Protein AF-A0A812TAA3-F1 (afdb_monomer)

Sequence (757 aa):
MEAEDFSHKTVAIIDGSGSVQQAWLPDLSLYSHPRIVILRLGAPVWFHRPGVDVSLPPGPLARCADPTATDAMRESLDAKRYLATFKGKLRHSQVRMALANLHHNDFDVVIVDRLDGSYDYEQLLFSSTFSLILQGDMLQTFHFAEAVCSGGIPVLISSHWIPPLQELIPFESYGMRFRDDDIPSLIVKLRAVDEFTRRQLRQRAVEACRSHFRTMEVQAASVAQQLSLASHRSALLKESADSLGVGRCATAADSVPTLFYIMSVTEAEALAPKLRGCLLSGLAGTVHHAFLSLRRVSSNCMALQLEHAHVVVVPGYSALDALARPLSFPGRLCGARQVYEGYQQLQSDARLRGKMLVLLDRGSARISQDQTYSWLLLGARRDAFQYGVDISMPTEPTPRCASESASRSYLEPLTQKRYLISFKGSFQDRPLAAEVAAFHRDRPNVVVVDDVNAGYDSEFLLWNSIFNLVVATADDRDARFNEVVCAGGIPVAMADATWVPPFDGFIRFSSYGVLVDTDPSMLLPRLRDVLVNRAEVYVLRENARKVCTRFLQTREIQAAAALEALETPNRAEDDSLSVVLTQTIFDEEQNHLYALFETGALFRAVASRARTLQHLWMTVAAGPFENLAADREAVYAVGSDHKVYKHSGPLQSVTIDADWTEVSRGQVQALAIHKKAILAAGLDGNIYQQPLDAMSIYTDWELVIEGQNFHRISVRDGVLYATSELSVVHSLDLARPSRGWEEASIRHLPGDVRHLL

InterPro domains:
  IPR004263 Exostosin-like [PTHR11062] (47-214)
  IPR040911 Exostosin, GT47 domain [PF03016] (45-188)

pLDDT: mean 76.98, std 15.44, range [31.22, 98.44]

Solvent-accessible surface area (backbone atoms only — not comparable to full-atom values): 40627 Å² total; per-residue (Å²): 131,83,72,71,82,55,75,85,49,72,46,77,45,78,50,83,69,81,62,88,52,90,89,68,66,68,59,66,72,59,72,69,32,86,47,51,28,50,34,23,65,36,22,36,47,76,74,53,48,86,71,52,38,42,28,37,66,56,72,44,53,75,61,36,68,32,69,67,24,55,52,26,52,70,50,59,68,88,73,32,72,23,54,35,28,40,72,36,75,30,93,67,25,71,66,48,42,52,44,29,76,74,54,44,63,90,67,41,26,45,45,45,43,62,81,48,81,91,58,59,67,65,58,46,45,40,28,8,37,28,20,52,30,60,53,40,97,38,58,42,38,63,55,47,36,43,22,29,26,13,37,14,24,23,32,40,46,46,75,48,45,44,56,49,42,39,88,73,52,47,54,72,71,21,29,47,77,37,40,64,86,39,53,83,49,42,68,62,56,60,66,68,54,50,70,67,62,50,53,51,27,28,54,37,12,50,49,45,14,72,65,36,37,32,41,65,68,38,32,52,52,43,52,54,52,40,50,54,54,26,57,54,40,56,60,46,54,75,74,52,76,84,67,85,63,66,59,90,77,73,75,61,96,86,61,85,80,71,21,35,24,71,49,49,66,69,55,50,27,70,64,10,64,64,37,54,58,42,22,54,27,64,68,34,38,53,37,41,52,23,39,56,50,35,65,84,60,46,87,63,41,30,31,79,48,68,79,68,24,46,33,35,40,42,66,11,69,34,45,72,74,90,85,76,75,60,99,83,67,88,54,41,86,34,52,33,67,44,49,46,56,14,52,52,36,40,63,68,33,81,75,42,60,95,39,49,44,33,38,33,41,71,63,73,76,67,62,82,84,54,88,87,51,30,38,41,21,36,41,23,32,51,94,78,51,50,85,68,57,36,40,26,35,64,74,83,50,46,75,58,39,64,28,69,66,21,61,50,25,53,71,47,60,67,89,73,35,75,24,57,32,27,38,69,44,77,43,92,90,30,73,67,54,52,58,48,31,60,61,32,82,84,35,98,40,42,45,50,44,46,60,86,46,82,92,56,58,66,64,61,43,42,53,28,12,40,25,21,51,35,75,40,44,36,84,50,84,76,53,58,51,59,54,27,33,22,17,35,16,30,21,29,43,37,31,48,93,40,40,43,58,55,36,45,43,41,44,57,61,73,60,22,29,46,80,38,62,70,56,62,82,53,46,65,58,54,55,50,57,45,64,72,37,62,63,58,48,50,48,20,33,53,36,16,50,49,46,24,72,59,39,37,30,37,49,49,37,34,35,51,42,51,54,52,32,72,75,41,30,54,47,52,74,53,71,86,75,66,81,47,77,57,42,64,49,78,41,78,92,77,42,32,32,33,38,34,28,72,81,12,31,32,28,38,22,50,45,92,66,57,87,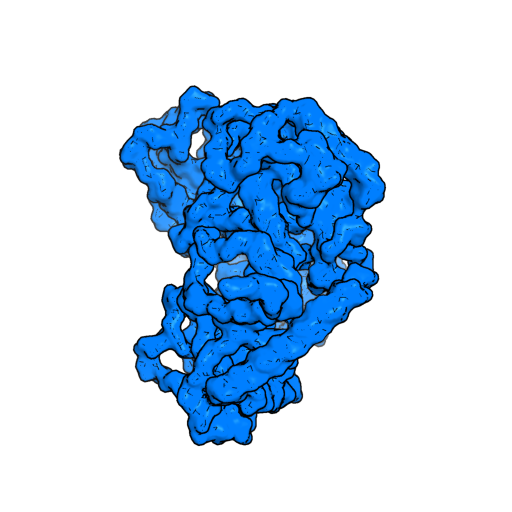53,96,80,75,56,68,43,81,29,31,70,59,54,33,73,28,67,31,67,51,83,61,29,27,38,32,24,33,83,83,24,34,39,28,36,30,90,33,31,68,86,68,57,36,72,85,53,68,69,42,75,32,43,42,64,59,34,53,21,39,27,61,56,96,68,31,37,35,31,25,27,83,84,10,28,34,27,36,41,52,62,91,66,58,25,62,84,38,70,71,41,84,74,48,88,51,76,52,30,61,42,49,36,59,58,98,62,31,40,35,35,25,30,96,84,78,51,41,31,32,30,48,67,90,49,60,90,73,50,79,40,84,44,61,82,92,72,61,58,81,83,55,52,61,74,111

Secondary structure (DSSP, 8-state):
--GGGGTTSPEEEEE--SS--GGG---HHHHT-TTEEEEEET-BTTT--TTTSEEEPPPPPGGGGSHHHHHHHHS-GGG-SEEEEEEE-STT-HHHHHHHHHH--SSSEEEEETT-TTS-HHHHHHTEEEEEEE--SSS--THHHHHHTSSSEEEEE-SSBPPTTTTTS-GGGTSEEE-GGGGGGHHHHHHHS-HHHHHHHHHHHHHHIIIIISSHHHHHHHHHHHHHHHHHHHHHTTT-TTS---S--PPPTT-PPPPEEE--HHHHHHH-GGGTTBPBPHHHHHHHHHHHHHTTT-SS-B-SSGGG-SEEEE--B----TT---TT---B---HHHHHHHHHHHHHSTTTTTSEEEEEE-SSS-----TTSEEEEET-BGGG--TTT-EEEP-PPPTTTTSHHHHHHHHS-GGG-SEEEEEE---TT-HHHHHHHHGGGG-TTEEEE-TT-TTS-HHHHHHTEEEEEEEE-TT-TT--HHHHHHTSSEEEEEE-TTB--TTTTTS-GGGTSEEE-S-GGGHHHHHHHHHH-HHHHHHHHHHHHHHIIIIISSHHHHHHHHHHHHHSTTGGG-GGG---EEEEEEETTTTEEEEEETTS-EEEEETTTTTSSSS-PEEEE---EEEEEE-SSEEEEEETTS-EEEEES-GGG--TT---EE--SS-EEEEEEETTEEEEEETTS-EEEEETTT-STTPPPEEEE--SS--EEEEETTEEEEE-TT--EEEEETT-GGG--EEPPGGG--GGGGGG-

Foldseek 3Di:
DDPPVCPPAQAEDEDPDQDPPVVPDPDVVQVPDLRYEYEYAQQWLLRDDPLRYFHAADAADPLLVDVLLVVLQVDDLVQQQAAEEDEEAQVLDPLLVLLCVQPDDVGRYYRYYNPDPPDDPLSRQSRYQEYEDDQGNGSDDNSQLSNLSRSHAYEYEDLIGDDGLCVQPNSVQQHHYHYSVCSNVVVVVSVPDDPVNSVRSSVVSNVCSVQDRRHPVSVVVSSVVSVVSSVVVSVCCVVVVPDDFAAPPDDPDPDDAAEEEQADPVRLCVLFVLCPQFAFDPQLQLLSVLLVSCQRSFNGHYDPDLLPHQAYEYTHGDQDDDPDDDPPTGGDHDHLVSVLSSVVSQQPDPSCDNHAYEYEDALDDDNPPDVSHEYAYELAWPVNDDFPRYFHFYAAFDLLLVDPLLVVLLVDDLVQQQAAEEDEEACPPPPLLVVLCVVCPPDPRYYRYYNPDPVDDPLSRLSRYQEYEWEGESPPNPTCQLSRLSSNHAYEYEYEPTTDDGRRLQADLLQQHHYDYSPSVVVVVSSVVCVVPPPSRNRNSVVSNVCSVQQRNHSSSVSSVVSVCNSPVRNNVPPVPPFAFQAWDADPVQQKIWTQTPQLWIWIFRNVPPPDPDRGTDTLARANFQEWEFDQFWIWTQHPVQFIWIFGHGPVPRHHPTDIHTFAQAGFQYWEDDDQKIWTQHQQRFIWIDGNVNTHNPDHTHGDGGGDQWRYWYDDPQKIWTDHPVRWIWIARNVCNVVDIDTDDLVPDDDNCVSND

Nearest PDB structures (foldseek):
  7sck-assembly1_B  TM=7.270E-01  e=6.089E-11  Homo sapiens
  7sch-assembly1_B  TM=6.981E-01  e=1.064E-10  Homo sapiens
  7sch-assembly1_A  TM=5.378E-01  e=3.839E-10  Homo sapiens
  7zay-assembly1_B  TM=5.410E-01  e=4.292E-10  Homo sapiens
  5i2t-assembly1_A  TM=3.457E-01  e=2.155E-05  Saccharomyces cerevisiae

Organism: NCBI:txid878477

Mean predicted aligned error: 19.55 Å

Structure (mmCIF, N/CA/C/O backbone):
data_AF-A0A812TAA3-F1
#
_entry.id   AF-A0A812TAA3-F1
#
loop_
_atom_site.group_PDB
_atom_site.id
_atom_site.type_symbol
_atom_site.label_atom_id
_atom_site.label_alt_id
_atom_site.label_comp_id
_atom_site.label_asym_id
_atom_site.label_entity_id
_atom_site.label_seq_id
_atom_site.pdbx_PDB_ins_code
_atom_site.Cartn_x
_atom_site.Cartn_y
_atom_site.Cartn_z
_atom_site.occupancy
_atom_site.B_iso_or_equiv
_atom_site.auth_seq_id
_atom_site.auth_comp_id
_atom_site.auth_asym_id
_atom_site.auth_atom_id
_atom_site.pdbx_PDB_model_num
ATOM 1 N N . MET A 1 1 ? 43.867 3.580 -32.619 1.00 39.91 1 MET A N 1
ATOM 2 C CA . MET A 1 1 ? 43.411 2.176 -32.611 1.00 39.91 1 MET A CA 1
ATOM 3 C C . MET A 1 1 ? 42.029 2.164 -33.224 1.00 39.91 1 MET A C 1
ATOM 5 O O . MET A 1 1 ? 41.156 2.842 -32.700 1.00 39.91 1 MET A O 1
ATOM 9 N N . GLU A 1 2 ? 41.887 1.532 -34.383 1.00 35.69 2 GLU A N 1
ATOM 10 C CA . GLU A 1 2 ? 40.676 1.563 -35.211 1.00 35.69 2 GLU A CA 1
ATOM 11 C C . GLU A 1 2 ? 39.490 0.914 -34.479 1.00 35.69 2 GLU A C 1
ATOM 13 O O . GLU A 1 2 ? 39.586 -0.198 -33.968 1.00 35.69 2 GLU A O 1
ATOM 18 N N . ALA A 1 3 ? 38.379 1.647 -34.386 1.00 48.16 3 ALA A N 1
ATOM 19 C CA . ALA A 1 3 ? 37.191 1.296 -33.605 1.00 48.16 3 ALA A CA 1
ATOM 20 C C . ALA A 1 3 ? 36.252 0.284 -34.301 1.00 48.16 3 ALA A C 1
ATOM 22 O O . ALA A 1 3 ? 35.181 -0.020 -33.775 1.00 48.16 3 ALA A O 1
ATOM 23 N N . GLU A 1 4 ? 36.626 -0.254 -35.467 1.00 47.34 4 GLU A N 1
ATOM 24 C CA . GLU A 1 4 ? 35.774 -1.176 -36.236 1.00 47.34 4 GLU A CA 1
ATOM 25 C C . GLU A 1 4 ? 35.616 -2.558 -35.570 1.00 47.34 4 GLU A C 1
ATOM 27 O O . GLU A 1 4 ? 34.546 -3.161 -35.671 1.00 47.34 4 GLU A O 1
ATOM 32 N N . ASP A 1 5 ? 36.601 -3.023 -34.789 1.00 54.31 5 ASP A N 1
ATOM 33 C CA . ASP A 1 5 ? 36.631 -4.387 -34.219 1.00 54.31 5 ASP A CA 1
ATOM 34 C C . ASP A 1 5 ? 35.691 -4.606 -33.004 1.00 54.31 5 ASP A C 1
ATOM 36 O O . ASP A 1 5 ? 35.461 -5.734 -32.561 1.00 54.31 5 ASP A O 1
ATOM 40 N N . PHE A 1 6 ? 35.095 -3.540 -32.454 1.00 54.97 6 PHE A N 1
ATOM 41 C CA . PHE A 1 6 ? 34.113 -3.640 -31.358 1.00 54.97 6 PHE A CA 1
ATOM 42 C C . PHE A 1 6 ? 32.661 -3.508 -31.813 1.00 54.97 6 PHE A C 1
ATOM 44 O O . PHE A 1 6 ? 31.755 -3.868 -31.062 1.00 54.97 6 PHE A O 1
ATOM 51 N N . SER A 1 7 ? 32.421 -3.052 -33.044 1.00 56.16 7 SER A N 1
ATOM 52 C CA . SER A 1 7 ? 31.073 -2.765 -33.545 1.00 56.16 7 SER A CA 1
ATOM 53 C C . SER A 1 7 ? 30.148 -3.990 -33.515 1.00 56.16 7 SER A C 1
ATOM 55 O O . SER A 1 7 ? 28.949 -3.842 -33.278 1.00 56.16 7 SER A O 1
ATOM 57 N N . HIS A 1 8 ? 30.694 -5.202 -33.677 1.00 61.25 8 HIS A N 1
ATOM 58 C CA . HIS A 1 8 ? 29.955 -6.471 -33.715 1.00 61.25 8 HIS A CA 1
ATOM 59 C C . HIS A 1 8 ? 29.932 -7.261 -32.397 1.00 61.25 8 HIS A C 1
ATOM 61 O O . HIS A 1 8 ? 29.236 -8.274 -32.322 1.00 61.25 8 HIS A O 1
ATOM 67 N N . LYS A 1 9 ? 30.659 -6.824 -31.363 1.00 69.75 9 LYS A N 1
ATOM 68 C CA . LYS A 1 9 ? 30.805 -7.570 -30.104 1.00 69.75 9 LYS A CA 1
ATOM 69 C C . LYS A 1 9 ? 29.749 -7.134 -29.083 1.00 69.75 9 LYS A C 1
ATOM 71 O O . LYS A 1 9 ? 29.364 -5.967 -29.032 1.00 69.75 9 LYS A O 1
ATOM 76 N N . THR A 1 10 ? 29.281 -8.074 -28.263 1.00 74.19 10 THR A N 1
ATOM 77 C CA . THR A 1 10 ? 28.489 -7.752 -27.067 1.00 74.19 10 THR A CA 1
ATOM 78 C C . THR A 1 10 ? 29.430 -7.257 -25.976 1.00 74.19 10 THR A C 1
ATOM 80 O O . THR A 1 10 ? 30.414 -7.924 -25.660 1.00 74.19 10 THR A O 1
ATOM 83 N N . VAL A 1 11 ? 29.135 -6.092 -25.405 1.00 80.44 11 VAL A N 1
ATOM 84 C CA . VAL A 1 11 ? 29.918 -5.477 -24.332 1.00 80.44 11 VAL A CA 1
ATOM 85 C C . VAL A 1 11 ? 29.188 -5.684 -23.011 1.00 80.44 11 VAL A C 1
ATOM 87 O O . VAL A 1 11 ? 28.082 -5.186 -22.810 1.00 80.44 11 VAL A O 1
ATOM 90 N N . ALA A 1 12 ? 29.822 -6.430 -22.113 1.00 81.69 12 ALA A N 1
ATOM 91 C CA . ALA A 1 12 ? 29.376 -6.644 -20.744 1.00 81.69 12 ALA A CA 1
ATOM 92 C C . ALA A 1 12 ? 30.004 -5.583 -19.828 1.00 81.69 12 ALA A C 1
ATOM 94 O O . ALA A 1 12 ? 31.228 -5.503 -19.725 1.00 81.69 12 ALA A O 1
ATOM 95 N N . ILE A 1 13 ? 29.179 -4.773 -19.166 1.00 82.19 13 ILE A N 1
ATOM 96 C CA . ILE A 1 13 ? 29.618 -3.738 -18.224 1.00 82.19 13 ILE A CA 1
ATOM 97 C C . ILE A 1 13 ? 29.292 -4.209 -16.811 1.00 82.19 13 ILE A C 1
ATOM 99 O O . ILE A 1 13 ? 28.128 -4.430 -16.485 1.00 82.19 13 ILE A O 1
ATOM 103 N N . ILE A 1 14 ? 30.319 -4.344 -15.971 1.00 80.88 14 ILE A N 1
ATOM 104 C CA . ILE A 1 14 ? 30.145 -4.633 -14.546 1.00 80.88 14 ILE A CA 1
ATOM 105 C C . ILE A 1 14 ? 29.973 -3.310 -13.808 1.00 80.88 14 ILE A C 1
ATOM 107 O O . ILE A 1 14 ? 30.895 -2.499 -13.737 1.00 80.88 14 ILE A O 1
ATOM 111 N N . ASP A 1 15 ? 28.786 -3.104 -13.257 1.00 70.38 15 ASP A N 1
ATOM 112 C CA . ASP A 1 15 ? 28.436 -1.910 -12.507 1.00 70.38 15 ASP A CA 1
ATOM 113 C C . ASP A 1 15 ? 28.686 -2.123 -11.008 1.00 70.38 15 ASP A C 1
ATOM 115 O O . ASP A 1 15 ? 27.951 -2.838 -10.321 1.00 70.38 15 ASP A O 1
ATOM 119 N N . GLY A 1 16 ? 29.760 -1.501 -10.514 1.00 58.28 16 GLY A N 1
ATOM 120 C CA . GLY A 1 16 ? 30.157 -1.516 -9.105 1.00 58.28 16 GLY A CA 1
ATOM 121 C C . GLY A 1 16 ? 29.571 -0.374 -8.268 1.00 58.28 16 GLY A C 1
ATOM 122 O O . GLY A 1 16 ? 29.939 -0.240 -7.100 1.00 58.28 16 GLY A O 1
ATOM 123 N N . SER A 1 17 ? 28.706 0.480 -8.831 1.00 55.03 17 SER A N 1
ATOM 124 C CA . SER A 1 17 ? 28.146 1.625 -8.107 1.00 55.03 17 SER A CA 1
ATOM 125 C C . SER A 1 17 ? 27.108 1.170 -7.072 1.00 55.03 17 SER A C 1
ATOM 127 O O . SER A 1 17 ? 25.982 0.789 -7.389 1.00 55.03 17 SER A O 1
ATOM 129 N N . GLY A 1 18 ? 27.484 1.208 -5.792 1.00 45.16 18 GLY A N 1
ATOM 130 C CA . GLY A 1 18 ? 26.598 0.842 -4.679 1.00 45.16 18 GLY A CA 1
ATOM 131 C C . GLY A 1 18 ? 25.389 1.774 -4.494 1.00 45.16 18 GLY A C 1
ATOM 132 O O . GLY A 1 18 ? 24.402 1.390 -3.878 1.00 45.16 18 GLY A O 1
ATOM 133 N N . SER A 1 19 ? 25.412 2.981 -5.060 1.00 45.53 19 SER A N 1
ATOM 134 C CA . SER A 1 19 ? 24.289 3.919 -5.034 1.00 45.53 19 SER A CA 1
ATOM 135 C C . SER A 1 19 ? 23.874 4.296 -6.453 1.00 45.53 19 SER A C 1
ATOM 137 O O . SER A 1 19 ? 24.692 4.731 -7.260 1.00 45.53 19 SER A O 1
ATOM 139 N N . VAL A 1 20 ? 22.580 4.170 -6.761 1.00 42.94 20 VAL A N 1
ATOM 140 C CA . VAL A 1 20 ? 22.004 4.868 -7.916 1.00 42.94 20 VAL A CA 1
ATOM 141 C C . VAL A 1 20 ? 21.762 6.304 -7.467 1.00 42.94 20 VAL A C 1
ATOM 143 O O . VAL A 1 20 ? 20.686 6.644 -6.985 1.00 42.94 20 VAL A O 1
ATOM 146 N N . GLN A 1 21 ? 22.769 7.169 -7.575 1.00 40.16 21 GLN A N 1
ATOM 147 C CA . GLN A 1 21 ? 22.452 8.586 -7.714 1.00 40.16 21 GLN A CA 1
ATOM 148 C C . GLN A 1 21 ? 21.831 8.752 -9.105 1.00 40.16 21 GLN A C 1
ATOM 150 O O . GLN A 1 21 ? 22.440 8.351 -10.094 1.00 40.16 21 GLN A O 1
ATOM 155 N N . GLN A 1 22 ? 20.637 9.350 -9.197 1.00 38.59 22 GLN A N 1
ATOM 156 C CA . GLN A 1 22 ? 19.966 9.683 -10.471 1.00 38.59 22 GLN A CA 1
ATOM 157 C C . GLN A 1 22 ? 20.885 10.416 -11.474 1.00 38.59 22 GLN A C 1
ATOM 159 O O . GLN A 1 22 ? 20.626 10.394 -12.671 1.00 38.59 22 GLN A O 1
ATOM 164 N N . ALA A 1 23 ? 21.976 11.026 -10.996 1.00 34.88 23 ALA A N 1
ATOM 165 C CA . ALA A 1 23 ? 22.990 11.715 -11.788 1.00 34.88 23 ALA A CA 1
ATOM 166 C C . ALA A 1 23 ? 23.998 10.803 -12.529 1.00 34.88 23 ALA A C 1
ATOM 168 O O . ALA A 1 23 ? 24.807 11.323 -13.289 1.00 34.88 23 ALA A O 1
ATOM 169 N N . TRP A 1 24 ? 23.983 9.481 -12.311 1.00 37.19 24 TRP A N 1
ATOM 170 C CA . TRP A 1 24 ? 24.988 8.539 -12.841 1.00 37.19 24 TRP A CA 1
ATOM 171 C C . TRP A 1 24 ? 24.415 7.428 -13.726 1.00 37.19 24 TRP A C 1
ATOM 173 O O . TRP A 1 24 ? 25.074 6.414 -13.958 1.00 37.19 24 TRP A O 1
ATOM 183 N N . LEU A 1 25 ? 23.205 7.601 -14.261 1.00 46.50 25 LEU A N 1
ATOM 184 C CA . LEU A 1 25 ? 22.796 6.761 -15.382 1.00 46.50 25 LEU A CA 1
ATOM 185 C C . LEU A 1 25 ? 23.752 7.070 -16.549 1.00 46.50 25 LEU A C 1
ATOM 187 O O . LEU A 1 25 ? 23.848 8.241 -16.930 1.00 46.50 25 LEU A O 1
ATOM 191 N N . PRO A 1 26 ? 24.481 6.079 -17.108 1.00 44.25 26 PRO A N 1
ATOM 192 C CA . PRO A 1 26 ? 25.162 6.304 -18.374 1.00 44.25 26 PRO A CA 1
ATOM 193 C C . PRO A 1 26 ? 24.123 6.809 -19.375 1.00 44.25 26 PRO A C 1
ATOM 195 O O . PRO A 1 26 ? 22.942 6.478 -19.248 1.00 44.25 26 PRO A O 1
ATOM 198 N N . ASP A 1 27 ? 24.559 7.622 -20.337 1.00 50.34 27 ASP A N 1
ATOM 199 C CA . ASP A 1 27 ? 23.711 8.118 -21.422 1.00 50.34 27 ASP A CA 1
ATOM 200 C C . ASP A 1 27 ? 22.695 7.037 -21.848 1.00 50.34 27 ASP A C 1
ATOM 202 O O . ASP A 1 27 ? 23.068 5.889 -22.111 1.00 50.34 27 ASP A O 1
ATOM 206 N N . LEU A 1 28 ? 21.399 7.377 -21.857 1.00 48.97 28 LEU A N 1
ATOM 207 C CA . LEU A 1 28 ? 20.309 6.457 -22.204 1.00 48.97 28 LEU A CA 1
ATOM 208 C C . LEU A 1 28 ? 20.536 5.806 -23.580 1.00 48.97 28 LEU A C 1
ATOM 210 O O . LEU A 1 28 ? 20.031 4.707 -23.830 1.00 48.97 28 LEU A O 1
ATOM 214 N N . SER A 1 29 ? 21.330 6.440 -24.450 1.00 49.03 29 SER A N 1
ATOM 215 C CA . SER A 1 29 ? 21.799 5.871 -25.717 1.00 49.03 29 SER A CA 1
ATOM 216 C C . SER A 1 29 ? 22.657 4.604 -25.534 1.00 49.03 29 SER A C 1
ATOM 218 O O . SER A 1 29 ? 22.504 3.639 -26.281 1.00 49.03 29 SER A O 1
ATOM 220 N N . LEU A 1 30 ? 23.496 4.551 -24.494 1.00 53.91 30 LEU A N 1
ATOM 221 C CA . LEU A 1 30 ? 24.330 3.403 -24.136 1.00 53.91 30 LEU A CA 1
ATOM 222 C C . LEU A 1 30 ? 23.479 2.289 -23.512 1.00 53.91 30 LEU A C 1
ATOM 224 O O . LEU A 1 30 ? 23.590 1.121 -23.876 1.00 53.91 30 LEU A O 1
ATOM 228 N N . TYR A 1 31 ? 22.575 2.648 -22.599 1.00 56.28 31 TYR A N 1
ATOM 229 C CA . TYR A 1 31 ? 21.710 1.680 -21.920 1.00 56.28 31 TYR A CA 1
ATOM 230 C C . TYR A 1 31 ? 20.666 1.044 -22.856 1.00 56.28 31 TYR A C 1
ATOM 232 O O . TYR A 1 31 ? 20.293 -0.116 -22.688 1.00 56.28 31 TYR A O 1
ATOM 240 N N . SER A 1 32 ? 20.199 1.765 -23.876 1.00 55.31 32 SER A N 1
ATOM 241 C CA . SER A 1 32 ? 19.280 1.224 -24.890 1.00 55.31 32 SER A CA 1
ATOM 242 C C . SER A 1 32 ? 19.980 0.400 -25.976 1.00 55.31 32 SER A C 1
ATOM 244 O O . SER A 1 32 ? 19.309 -0.216 -26.806 1.00 55.31 32 SER A O 1
ATOM 246 N N . HIS A 1 33 ? 21.314 0.327 -25.963 1.00 61.44 33 HIS A N 1
ATOM 247 C CA . HIS A 1 33 ? 22.057 -0.375 -26.996 1.00 61.44 33 HIS A CA 1
ATOM 248 C C . HIS A 1 33 ? 21.850 -1.905 -26.899 1.00 61.44 33 HIS A C 1
ATOM 250 O O . HIS A 1 33 ? 22.116 -2.502 -25.850 1.00 61.44 33 HIS A O 1
ATOM 256 N N . PRO A 1 34 ? 21.448 -2.586 -27.993 1.00 57.91 34 PRO A N 1
ATOM 257 C CA . PRO A 1 34 ? 21.063 -4.007 -27.976 1.00 57.91 34 PRO A CA 1
ATOM 258 C C . PRO A 1 34 ? 22.232 -4.973 -27.721 1.00 57.91 34 PRO A C 1
ATOM 260 O O . PRO A 1 34 ? 22.021 -6.152 -27.439 1.00 57.91 34 PRO A O 1
ATOM 263 N N . ARG A 1 35 ? 23.472 -4.480 -27.835 1.00 67.81 35 ARG A N 1
ATOM 264 C CA . ARG A 1 35 ? 24.714 -5.232 -27.580 1.00 67.81 35 ARG A CA 1
ATOM 265 C C . ARG A 1 35 ? 25.392 -4.870 -26.262 1.00 67.81 35 ARG A C 1
ATOM 267 O O . ARG A 1 35 ? 26.506 -5.320 -26.027 1.00 67.81 35 ARG A O 1
ATOM 274 N N . ILE A 1 36 ? 24.771 -4.038 -25.432 1.00 75.69 36 ILE A N 1
ATOM 275 C CA . ILE A 1 36 ? 25.297 -3.723 -24.104 1.00 75.69 36 ILE A CA 1
ATOM 276 C C . ILE A 1 36 ? 24.527 -4.549 -23.089 1.00 75.69 36 ILE A C 1
ATOM 278 O O . ILE A 1 36 ? 23.300 -4.541 -23.104 1.00 75.69 36 ILE A O 1
ATOM 282 N N . VAL A 1 37 ? 25.250 -5.260 -22.231 1.00 80.38 37 VAL A N 1
ATOM 283 C CA . VAL A 1 37 ? 24.723 -6.071 -21.128 1.00 80.38 37 VAL A CA 1
ATOM 284 C C . VAL A 1 37 ? 25.241 -5.475 -19.829 1.00 80.38 37 VAL A C 1
ATOM 286 O O . VAL A 1 37 ? 26.448 -5.280 -19.688 1.00 80.38 37 VAL A O 1
ATOM 289 N N . ILE A 1 38 ? 24.350 -5.181 -18.885 1.00 79.81 38 ILE A N 1
ATOM 290 C CA . ILE A 1 38 ? 24.725 -4.656 -17.574 1.00 79.81 38 ILE A CA 1
ATOM 291 C C . ILE A 1 38 ? 24.726 -5.802 -16.568 1.00 79.81 38 ILE A C 1
ATOM 293 O O . ILE A 1 38 ? 23.750 -6.536 -16.427 1.00 79.81 38 ILE A O 1
ATOM 297 N N . LEU A 1 39 ? 25.841 -5.950 -15.861 1.00 86.94 39 LEU A N 1
ATOM 298 C CA . LEU A 1 39 ? 26.006 -6.890 -14.768 1.00 86.94 39 LEU A CA 1
ATOM 299 C C . LEU A 1 39 ? 26.043 -6.083 -13.482 1.00 86.94 39 LEU A C 1
ATOM 301 O O . LEU A 1 39 ? 26.989 -5.328 -13.257 1.00 86.94 39 LEU A O 1
ATOM 305 N N . ARG A 1 40 ? 25.014 -6.218 -12.645 1.00 83.25 40 ARG A N 1
ATOM 306 C CA . ARG A 1 40 ? 24.857 -5.357 -11.470 1.00 83.25 40 ARG A CA 1
ATOM 307 C C . ARG A 1 40 ? 24.575 -6.157 -10.214 1.00 83.25 40 ARG A C 1
ATOM 309 O O . ARG A 1 40 ? 23.674 -6.992 -10.174 1.00 83.25 40 ARG A O 1
ATOM 316 N N . LEU A 1 41 ? 25.324 -5.848 -9.161 1.00 83.19 41 LEU A N 1
ATOM 317 C CA . LEU A 1 41 ? 25.042 -6.338 -7.820 1.00 83.19 41 LEU A CA 1
ATOM 318 C C . LEU A 1 41 ? 23.843 -5.573 -7.245 1.00 83.19 41 LEU A C 1
ATOM 320 O O . LEU A 1 41 ? 23.839 -4.344 -7.241 1.00 83.19 41 LEU A O 1
ATOM 324 N N . GLY A 1 42 ? 22.826 -6.293 -6.767 1.00 73.50 42 GLY A N 1
ATOM 325 C CA . GLY A 1 42 ? 21.612 -5.645 -6.260 1.00 73.50 42 GLY A CA 1
ATOM 326 C C . GLY A 1 42 ? 20.791 -4.982 -7.361 1.00 73.50 42 GLY A C 1
ATOM 327 O O . GLY A 1 42 ? 20.368 -3.839 -7.201 1.00 73.50 42 GLY A O 1
ATOM 328 N N . ALA A 1 43 ? 20.617 -5.666 -8.497 1.00 72.31 43 ALA A N 1
ATOM 329 C CA . ALA A 1 43 ? 19.887 -5.140 -9.644 1.00 72.31 43 ALA A CA 1
ATOM 330 C C . ALA A 1 43 ? 18.447 -4.735 -9.248 1.00 72.31 43 ALA A C 1
ATOM 332 O O . ALA A 1 43 ? 17.662 -5.596 -8.826 1.00 72.31 43 ALA A O 1
ATOM 333 N N . PRO A 1 44 ? 18.085 -3.442 -9.360 1.00 61.06 44 PRO A N 1
ATOM 334 C CA . PRO A 1 44 ? 16.730 -3.001 -9.083 1.00 61.06 44 PRO A CA 1
ATOM 335 C C . PRO A 1 44 ? 15.758 -3.476 -10.149 1.00 61.06 44 PRO A C 1
ATOM 337 O O . PRO A 1 44 ? 16.083 -3.447 -11.335 1.00 61.06 44 PRO A O 1
ATOM 340 N N . VAL A 1 45 ? 14.530 -3.798 -9.746 1.00 56.12 45 VAL A N 1
ATOM 341 C CA . VAL A 1 45 ? 13.446 -4.130 -10.684 1.00 56.12 45 VAL A CA 1
ATOM 342 C C . VAL A 1 45 ? 13.274 -3.044 -11.753 1.00 56.12 45 VAL A C 1
ATOM 344 O O . VAL A 1 45 ? 13.126 -3.370 -12.922 1.00 56.12 45 VAL A O 1
ATOM 347 N N . TRP A 1 46 ? 13.375 -1.761 -11.382 1.00 51.78 46 TRP A N 1
ATOM 348 C CA . TRP A 1 46 ? 13.185 -0.607 -12.280 1.00 51.78 46 TRP A CA 1
ATOM 349 C C . TRP A 1 46 ? 14.369 -0.314 -13.209 1.00 51.78 46 TRP A C 1
ATOM 351 O O . TRP A 1 46 ? 14.273 0.557 -14.069 1.00 51.78 46 TRP A O 1
ATOM 361 N N . PHE A 1 47 ? 15.494 -1.006 -13.029 1.00 60.09 47 PHE A N 1
ATOM 362 C CA . PHE A 1 47 ? 16.728 -0.782 -13.787 1.00 60.09 47 PHE A CA 1
ATOM 363 C C . PHE A 1 47 ? 17.218 -2.039 -14.520 1.00 60.09 47 PHE A C 1
ATOM 365 O O . PHE A 1 47 ? 18.019 -1.939 -15.441 1.00 60.09 47 PHE A O 1
ATOM 372 N N . HIS A 1 48 ? 16.766 -3.232 -14.145 1.00 61.72 48 HIS A N 1
ATOM 373 C CA . HIS A 1 48 ? 17.178 -4.486 -14.776 1.00 61.72 48 HIS A CA 1
ATOM 374 C C . HIS A 1 48 ? 16.389 -4.746 -16.065 1.00 61.72 48 HIS A C 1
ATOM 376 O O . HIS A 1 48 ? 15.160 -4.708 -16.043 1.00 61.72 48 HIS A O 1
ATOM 382 N N . ARG A 1 49 ? 17.058 -5.049 -17.188 1.00 67.31 49 ARG A N 1
ATOM 383 C CA . ARG A 1 49 ? 16.408 -5.504 -18.434 1.00 67.31 49 ARG A CA 1
ATOM 384 C C . ARG A 1 49 ? 16.327 -7.037 -18.438 1.00 67.31 49 ARG A C 1
ATOM 386 O O . ARG A 1 49 ? 17.349 -7.682 -18.686 1.00 67.31 49 ARG A O 1
ATOM 393 N N . PRO A 1 50 ? 15.143 -7.644 -18.219 1.00 64.38 50 PRO A N 1
ATOM 394 C CA . PRO A 1 50 ? 15.019 -9.098 -18.157 1.00 64.38 50 PRO A CA 1
ATOM 395 C C . PRO A 1 50 ? 15.485 -9.758 -19.455 1.00 64.38 50 PRO A C 1
ATOM 397 O O . PRO A 1 50 ? 15.160 -9.296 -20.549 1.00 64.38 50 PRO A O 1
ATOM 400 N N . GLY A 1 51 ? 16.259 -10.836 -19.333 1.00 68.12 51 GLY A N 1
ATOM 401 C CA . GLY A 1 51 ? 16.796 -11.569 -20.484 1.00 68.12 51 GLY A CA 1
ATOM 402 C C . GLY A 1 51 ? 17.952 -10.884 -21.223 1.00 68.12 51 GLY A C 1
ATOM 403 O O . GLY A 1 51 ? 18.477 -11.477 -22.164 1.00 68.12 51 GLY A O 1
ATOM 404 N N . VAL A 1 52 ? 18.360 -9.684 -20.795 1.00 72.94 52 VAL A N 1
ATOM 405 C CA . VAL A 1 52 ? 19.514 -8.951 -21.335 1.00 72.94 52 VAL A CA 1
ATOM 406 C C . VAL A 1 52 ? 20.558 -8.738 -20.245 1.00 72.94 52 VAL A C 1
ATOM 408 O O . VAL A 1 52 ? 21.707 -9.121 -20.434 1.00 72.94 52 VAL A O 1
ATOM 411 N N . ASP A 1 53 ? 20.160 -8.154 -19.114 1.00 77.50 53 ASP A N 1
ATOM 412 C CA . ASP A 1 53 ? 21.040 -7.852 -17.985 1.00 77.50 53 ASP A CA 1
ATOM 413 C C . ASP A 1 53 ? 21.226 -9.061 -17.060 1.00 77.50 53 ASP A C 1
ATOM 415 O O . ASP A 1 53 ? 20.452 -10.021 -17.083 1.00 77.50 53 ASP A O 1
ATOM 419 N N . VAL A 1 54 ? 22.263 -9.012 -16.221 1.00 85.75 54 VAL A N 1
ATOM 420 C CA . VAL A 1 54 ? 22.568 -10.059 -15.239 1.00 85.75 54 VAL A CA 1
ATOM 421 C C . VAL A 1 54 ? 22.564 -9.459 -13.836 1.00 85.75 54 VAL A C 1
ATOM 423 O O . VAL A 1 54 ? 23.396 -8.611 -13.502 1.00 85.75 54 VAL A O 1
ATOM 426 N N . SER A 1 55 ? 21.651 -9.941 -12.989 1.00 87.88 55 SER A N 1
ATOM 427 C CA . SER A 1 55 ? 21.699 -9.664 -11.551 1.00 87.88 55 SER A CA 1
ATOM 428 C C . SER A 1 55 ? 22.817 -10.499 -10.931 1.00 87.88 55 SER A C 1
ATOM 430 O O . SER A 1 55 ? 22.759 -11.732 -10.925 1.00 87.88 55 SER A O 1
ATOM 432 N N . LEU A 1 56 ? 23.865 -9.832 -10.451 1.00 90.56 56 LEU A N 1
ATOM 433 C CA . LEU A 1 56 ? 25.030 -10.497 -9.881 1.00 90.56 56 LEU A CA 1
ATOM 434 C C . LEU A 1 56 ? 24.741 -11.007 -8.462 1.00 90.56 56 LEU A C 1
ATOM 436 O O . LEU A 1 56 ? 24.122 -10.291 -7.664 1.00 90.56 56 LEU A O 1
ATOM 440 N N . PRO A 1 57 ? 25.234 -12.205 -8.106 1.00 90.69 57 PRO A N 1
ATOM 441 C CA . PRO A 1 57 ? 25.226 -12.653 -6.724 1.00 90.69 57 PRO A CA 1
ATOM 442 C C . PRO A 1 57 ? 26.178 -11.823 -5.858 1.00 90.69 57 PRO A C 1
ATOM 444 O O . PRO A 1 57 ? 27.268 -11.458 -6.305 1.00 90.69 57 PRO A O 1
ATOM 447 N N . PRO A 1 58 ? 25.808 -11.547 -4.595 1.00 88.38 58 PRO A N 1
ATOM 448 C CA . PRO A 1 58 ? 26.774 -11.141 -3.585 1.00 88.38 58 PRO A CA 1
ATOM 449 C C . PRO A 1 58 ? 27.866 -12.203 -3.455 1.00 88.38 58 PRO A C 1
ATOM 451 O O . PRO A 1 58 ? 27.571 -13.403 -3.472 1.00 88.38 58 PRO A O 1
ATOM 454 N N . GLY A 1 59 ? 29.112 -11.752 -3.293 1.00 85.06 59 GLY A N 1
ATOM 455 C CA . GLY A 1 59 ? 30.251 -12.650 -3.119 1.00 85.06 59 GLY A CA 1
ATOM 456 C C . GLY A 1 59 ? 30.009 -13.628 -1.962 1.00 85.06 59 GLY A C 1
ATOM 457 O O . GLY A 1 59 ? 29.464 -13.222 -0.928 1.00 85.06 59 GLY A O 1
ATOM 458 N N . PRO A 1 60 ? 30.370 -14.912 -2.119 1.00 86.12 60 PRO A N 1
ATOM 459 C CA . PRO A 1 60 ? 30.076 -15.912 -1.113 1.00 86.12 60 PRO A CA 1
ATOM 460 C C . PRO A 1 60 ? 30.972 -15.709 0.102 1.00 86.12 60 PRO A C 1
ATOM 462 O O . PRO A 1 60 ? 32.157 -15.394 -0.015 1.00 86.12 60 PRO A O 1
ATOM 465 N N . LEU A 1 61 ? 30.402 -15.912 1.285 1.00 87.00 61 LEU A N 1
ATOM 466 C CA . LEU A 1 61 ? 31.157 -15.891 2.532 1.00 87.00 61 LEU A CA 1
ATOM 467 C C . LEU A 1 61 ? 31.724 -17.281 2.824 1.00 87.00 61 LEU A C 1
ATOM 469 O O . LEU A 1 61 ? 31.117 -18.287 2.456 1.00 87.00 61 LEU A O 1
ATOM 473 N N . ALA A 1 62 ? 32.860 -17.335 3.529 1.00 86.38 62 ALA A N 1
ATOM 474 C CA . ALA A 1 62 ? 33.586 -18.577 3.826 1.00 86.38 62 ALA A CA 1
ATOM 475 C C . ALA A 1 62 ? 32.685 -19.680 4.412 1.00 86.38 62 ALA A C 1
ATOM 477 O O . ALA A 1 62 ? 32.850 -20.856 4.096 1.00 86.38 62 ALA A O 1
ATOM 478 N N . ARG A 1 63 ? 31.661 -19.288 5.179 1.00 88.44 63 ARG A N 1
ATOM 479 C CA . ARG A 1 63 ? 30.694 -20.208 5.782 1.00 88.44 63 ARG A CA 1
ATOM 480 C C . ARG A 1 63 ? 29.847 -21.010 4.796 1.00 88.44 63 ARG A C 1
ATOM 482 O O . ARG A 1 63 ? 29.342 -22.058 5.164 1.00 88.44 63 ARG A O 1
ATOM 489 N N . CYS A 1 64 ? 29.714 -20.566 3.545 1.00 87.06 64 CYS A N 1
ATOM 490 C CA . CYS A 1 64 ? 29.017 -21.332 2.504 1.00 87.06 64 CYS A CA 1
ATOM 491 C C . CYS A 1 64 ? 29.774 -22.622 2.138 1.00 87.06 64 CYS A C 1
ATOM 493 O O . CYS A 1 64 ? 29.186 -23.563 1.607 1.00 87.06 64 CYS A O 1
ATOM 495 N N . ALA A 1 65 ? 31.083 -22.665 2.411 1.00 85.31 65 ALA A N 1
ATOM 496 C CA . ALA A 1 65 ? 31.948 -23.814 2.173 1.00 85.31 65 ALA A CA 1
ATOM 497 C C . ALA A 1 65 ? 32.332 -24.569 3.462 1.00 85.31 65 ALA A C 1
ATOM 499 O O . ALA A 1 65 ? 33.059 -25.559 3.374 1.00 85.31 65 ALA A O 1
ATOM 500 N N . ASP A 1 66 ? 31.842 -24.133 4.625 1.00 85.94 66 ASP A N 1
ATOM 501 C CA . ASP A 1 66 ? 32.184 -24.698 5.932 1.00 85.94 66 ASP A CA 1
ATOM 502 C C . ASP A 1 66 ? 31.560 -26.098 6.151 1.00 85.94 66 ASP A C 1
ATOM 504 O O . ASP A 1 66 ? 30.455 -26.371 5.657 1.00 85.94 66 ASP A O 1
ATOM 508 N N . PRO A 1 67 ? 32.229 -27.012 6.885 1.00 88.25 67 PRO A N 1
ATOM 509 C CA . PRO A 1 67 ? 31.655 -28.305 7.262 1.00 88.25 67 PRO A CA 1
ATOM 510 C C . PRO A 1 67 ? 30.291 -28.193 7.957 1.00 88.25 67 PRO A C 1
ATOM 512 O O . PRO A 1 67 ? 29.394 -28.970 7.639 1.00 88.25 67 PRO A O 1
ATOM 515 N N . THR A 1 68 ? 30.087 -27.176 8.799 1.00 89.38 68 THR A N 1
ATOM 516 C CA . THR A 1 68 ? 28.828 -26.922 9.519 1.00 89.38 68 THR A CA 1
ATOM 517 C C . THR A 1 68 ? 27.666 -26.698 8.557 1.00 89.38 68 THR A C 1
ATOM 519 O O . THR A 1 68 ? 26.586 -27.253 8.745 1.00 89.38 68 THR A O 1
ATOM 522 N N . ALA A 1 69 ? 27.892 -25.958 7.466 1.00 88.31 69 ALA A N 1
ATOM 523 C CA . ALA A 1 69 ? 26.896 -25.783 6.413 1.00 88.31 69 ALA A CA 1
ATOM 524 C C . ALA A 1 69 ? 26.580 -27.114 5.719 1.00 88.31 69 ALA A C 1
ATOM 526 O O . ALA A 1 69 ? 25.425 -27.411 5.421 1.00 88.31 69 ALA A O 1
ATOM 527 N N . THR A 1 70 ? 27.595 -27.950 5.493 1.00 88.88 70 THR A N 1
ATOM 528 C CA . THR A 1 70 ? 27.414 -29.270 4.871 1.00 88.88 70 THR A CA 1
ATOM 529 C C . THR A 1 70 ? 26.606 -30.211 5.765 1.00 88.88 70 THR A C 1
ATOM 531 O O . THR A 1 70 ? 25.738 -30.929 5.265 1.00 88.88 70 THR A O 1
ATOM 534 N N . ASP A 1 71 ? 26.847 -30.191 7.073 1.00 91.81 71 ASP A N 1
ATOM 535 C CA . ASP A 1 71 ? 26.120 -31.014 8.039 1.00 91.81 71 ASP A CA 1
ATOM 536 C C . ASP A 1 71 ? 24.690 -30.508 8.241 1.00 91.81 71 ASP A C 1
ATOM 538 O O . ASP A 1 71 ? 23.744 -31.293 8.138 1.00 91.81 71 ASP A O 1
ATOM 542 N N . ALA A 1 72 ? 24.504 -29.190 8.354 1.00 92.62 72 ALA A N 1
ATOM 543 C CA . ALA A 1 72 ? 23.186 -28.562 8.355 1.00 92.62 72 ALA A CA 1
ATOM 544 C C . ALA A 1 72 ? 22.387 -28.906 7.093 1.00 92.62 72 ALA A C 1
ATOM 546 O O . ALA A 1 72 ? 21.158 -28.978 7.147 1.00 92.62 72 ALA A O 1
ATOM 547 N N . MET A 1 73 ? 23.064 -29.141 5.960 1.00 92.38 73 MET A N 1
ATOM 548 C CA . MET A 1 73 ? 22.392 -29.547 4.735 1.00 92.38 73 MET A CA 1
ATOM 549 C C . MET A 1 73 ? 21.900 -30.997 4.721 1.00 92.38 73 MET A C 1
ATOM 551 O O . MET A 1 73 ? 20.968 -31.290 3.969 1.00 92.38 73 MET A O 1
ATOM 555 N N . ARG A 1 74 ? 22.541 -31.886 5.489 1.00 90.50 74 ARG A N 1
ATOM 556 C CA . ARG A 1 74 ? 22.194 -33.313 5.604 1.00 90.50 74 ARG A CA 1
ATOM 557 C C . ARG A 1 74 ? 21.104 -33.571 6.641 1.00 90.50 74 ARG A C 1
ATOM 559 O O . ARG A 1 74 ? 20.427 -34.591 6.562 1.00 90.50 74 ARG A O 1
ATOM 566 N N . GLU A 1 75 ? 20.963 -32.671 7.604 1.00 92.06 75 GLU A N 1
ATOM 567 C CA . GLU A 1 75 ? 19.950 -32.734 8.651 1.00 92.06 75 GLU A CA 1
ATOM 568 C C . GLU A 1 75 ? 18.518 -32.624 8.087 1.00 92.06 75 GLU A C 1
ATOM 570 O O . GLU A 1 75 ? 18.266 -31.888 7.126 1.00 92.06 75 GLU A O 1
ATOM 575 N N . SER A 1 76 ? 17.569 -33.352 8.692 1.00 90.75 76 SER A N 1
ATOM 576 C CA . SER A 1 76 ? 16.145 -33.240 8.343 1.00 90.75 76 SER A CA 1
ATOM 577 C C . SER A 1 76 ? 15.589 -31.866 8.724 1.00 90.75 76 SER A C 1
ATOM 579 O O . SER A 1 76 ? 15.990 -31.284 9.731 1.00 90.75 76 SER A O 1
ATOM 581 N N . LEU A 1 77 ? 14.606 -31.373 7.966 1.00 91.06 77 LEU A N 1
ATOM 582 C CA . LEU A 1 77 ? 13.900 -30.138 8.317 1.00 91.06 77 LEU A CA 1
ATOM 583 C C . LEU A 1 77 ? 13.193 -30.238 9.678 1.00 91.06 77 LEU A C 1
ATOM 585 O O . LEU A 1 77 ? 13.148 -29.246 10.393 1.00 91.06 77 LEU A O 1
ATOM 589 N N . ASP A 1 78 ? 12.729 -31.425 10.077 1.00 88.75 78 ASP A N 1
ATOM 590 C CA . ASP A 1 78 ? 12.044 -31.629 11.367 1.00 88.75 78 ASP A CA 1
ATOM 591 C C . ASP A 1 78 ? 12.982 -31.526 12.578 1.00 88.75 78 ASP A C 1
ATOM 593 O O . ASP A 1 78 ? 12.529 -31.349 13.705 1.00 88.75 78 ASP A O 1
ATOM 597 N N . ALA A 1 79 ? 14.295 -31.640 12.353 1.00 90.19 79 ALA A N 1
ATOM 598 C CA . ALA A 1 79 ? 15.306 -31.453 13.390 1.00 90.19 79 ALA A CA 1
ATOM 599 C C . ALA A 1 79 ? 15.727 -29.978 13.541 1.00 90.19 79 ALA A C 1
ATOM 601 O O . ALA A 1 79 ? 16.389 -29.617 14.515 1.00 90.19 79 ALA A O 1
ATOM 602 N N . LYS A 1 80 ? 15.312 -29.097 12.616 1.00 92.88 80 LYS A N 1
ATOM 603 C CA . LYS A 1 80 ? 15.589 -27.659 12.703 1.00 92.88 80 LYS A CA 1
ATOM 604 C C . LYS A 1 80 ? 14.806 -27.049 13.861 1.00 92.88 80 LYS A C 1
ATOM 606 O O . LYS A 1 80 ? 13.589 -27.173 13.950 1.00 92.88 80 LYS A O 1
ATOM 611 N N . ARG A 1 81 ? 15.515 -26.335 14.736 1.00 92.56 81 ARG A N 1
ATOM 612 C CA . ARG A 1 81 ? 14.942 -25.707 15.935 1.00 92.56 81 ARG A CA 1
ATOM 613 C C . ARG A 1 81 ? 13.954 -24.584 15.616 1.00 92.56 81 ARG A C 1
ATOM 615 O O . ARG A 1 81 ? 12.976 -24.420 16.337 1.00 92.56 81 ARG A O 1
ATOM 622 N N . TYR A 1 82 ? 14.241 -23.781 14.596 1.00 96.81 82 TYR A N 1
ATOM 623 C CA . TYR A 1 82 ? 13.473 -22.577 14.291 1.00 96.81 82 TYR A CA 1
ATOM 624 C C . TYR A 1 82 ? 12.673 -22.750 13.000 1.00 96.81 82 TYR A C 1
ATOM 626 O O . TYR A 1 82 ? 13.148 -23.328 12.019 1.00 96.81 82 TYR A O 1
ATOM 634 N N . LEU A 1 83 ? 11.465 -22.187 12.972 1.00 95.94 83 LEU A N 1
ATOM 635 C CA . LEU A 1 83 ? 10.674 -22.067 11.756 1.00 95.94 83 LEU A CA 1
ATOM 636 C C . LEU A 1 83 ? 11.328 -21.064 10.805 1.00 95.94 83 LEU A C 1
ATOM 638 O O . LEU A 1 83 ? 11.619 -21.421 9.670 1.00 95.94 83 LEU A O 1
ATOM 642 N N . ALA A 1 84 ? 11.552 -19.826 11.248 1.00 97.88 84 ALA A N 1
ATOM 643 C CA . ALA A 1 84 ? 12.096 -18.773 10.395 1.00 97.88 84 ALA A CA 1
ATOM 644 C C . ALA A 1 84 ? 13.007 -17.823 11.168 1.00 97.88 84 ALA A C 1
ATOM 646 O O . ALA A 1 84 ? 12.634 -17.364 12.248 1.00 97.88 84 ALA A O 1
ATOM 647 N N . THR A 1 85 ? 14.180 -17.488 10.624 1.00 97.62 85 THR A N 1
ATOM 648 C CA . THR A 1 85 ? 15.089 -16.563 11.316 1.00 97.62 85 THR A CA 1
ATOM 649 C C . THR A 1 85 ? 15.761 -15.539 10.416 1.00 97.62 85 THR A C 1
ATOM 651 O O . THR A 1 85 ? 15.938 -15.740 9.213 1.00 97.62 85 THR A O 1
ATOM 654 N N . PHE A 1 86 ? 16.128 -14.420 11.038 1.00 96.19 86 PHE A N 1
ATOM 655 C CA . PHE A 1 86 ? 17.000 -13.390 10.493 1.00 96.19 86 PHE A CA 1
ATOM 656 C C . PHE A 1 86 ? 17.820 -12.764 11.623 1.00 96.19 86 PHE A C 1
ATOM 658 O O . PHE A 1 86 ? 17.278 -12.401 12.668 1.00 96.19 86 PHE A O 1
ATOM 665 N N . LYS A 1 87 ? 19.115 -12.543 11.389 1.00 94.88 87 LYS A N 1
ATOM 666 C CA . LYS A 1 87 ? 19.944 -11.727 12.277 1.00 94.88 87 LYS A CA 1
ATOM 667 C C . LYS A 1 87 ? 20.784 -10.745 11.473 1.00 94.88 87 LYS A C 1
ATOM 669 O O . LYS A 1 87 ? 21.571 -11.129 10.614 1.00 94.88 87 LYS A O 1
ATOM 674 N N . GLY A 1 88 ? 20.627 -9.455 11.751 1.00 91.38 88 GLY A N 1
ATOM 675 C CA . GLY A 1 88 ? 21.289 -8.393 10.994 1.00 91.38 88 GLY A CA 1
ATOM 676 C C . GLY A 1 88 ? 20.961 -7.008 11.540 1.00 91.38 88 GLY A C 1
ATOM 677 O O . GLY A 1 88 ? 20.245 -6.883 12.519 1.00 91.38 88 GLY A O 1
ATOM 678 N N . LYS A 1 89 ? 21.477 -5.935 10.933 1.00 88.94 89 LYS A N 1
ATOM 679 C CA . LYS A 1 89 ? 21.129 -4.564 11.361 1.00 88.94 89 LYS A CA 1
ATOM 680 C C . LYS A 1 89 ? 19.650 -4.295 11.068 1.00 88.94 89 LYS A C 1
ATOM 682 O O . LYS A 1 89 ? 19.309 -4.142 9.892 1.00 88.94 89 LYS A O 1
ATOM 687 N N . LEU A 1 90 ? 18.790 -4.245 12.088 1.00 84.69 90 LEU A N 1
ATOM 688 C CA . LEU A 1 90 ? 17.343 -4.075 11.896 1.00 84.69 90 LEU A CA 1
ATOM 689 C C . LEU A 1 90 ? 16.999 -2.639 11.503 1.00 84.69 90 LEU A C 1
ATOM 691 O O . LEU A 1 90 ? 16.296 -2.416 10.524 1.00 84.69 90 LEU A O 1
ATOM 695 N N . ARG A 1 91 ? 17.589 -1.657 12.195 1.00 75.19 91 ARG A N 1
ATOM 696 C CA . ARG A 1 91 ? 17.298 -0.219 12.013 1.00 75.19 91 ARG A CA 1
ATOM 697 C C . ARG A 1 91 ? 17.680 0.352 10.643 1.00 75.19 91 ARG A C 1
ATOM 699 O O . ARG A 1 91 ? 17.380 1.502 10.362 1.00 75.19 91 ARG A O 1
ATOM 706 N N . HIS A 1 92 ? 18.366 -0.427 9.816 1.00 67.81 92 HIS A N 1
ATOM 707 C CA . HIS A 1 92 ? 18.826 -0.007 8.495 1.00 67.81 92 HIS A CA 1
ATOM 708 C C . HIS A 1 92 ? 17.758 -0.183 7.403 1.00 67.81 92 HIS A C 1
ATOM 710 O O . HIS A 1 92 ? 17.918 0.344 6.309 1.00 67.81 92 HIS A O 1
ATOM 716 N N . SER A 1 93 ? 16.674 -0.917 7.674 1.00 72.88 93 SER A N 1
ATOM 717 C CA . SER A 1 93 ? 15.625 -1.180 6.688 1.00 72.88 93 SER A CA 1
ATOM 718 C C . SER A 1 93 ? 14.254 -1.234 7.354 1.00 72.88 93 SER A C 1
ATOM 720 O O . SER A 1 93 ? 14.053 -1.955 8.335 1.00 72.88 93 SER A O 1
ATOM 722 N N . GLN A 1 94 ? 13.288 -0.500 6.794 1.00 72.75 94 GLN A N 1
ATOM 723 C CA . GLN A 1 94 ? 11.901 -0.518 7.269 1.00 72.75 94 GLN A CA 1
ATOM 724 C C . GLN A 1 94 ? 11.291 -1.921 7.171 1.00 72.75 94 GLN A C 1
ATOM 726 O O . GLN A 1 94 ? 10.579 -2.332 8.080 1.00 72.75 94 GLN A O 1
ATOM 731 N N . VAL A 1 95 ? 11.655 -2.691 6.138 1.00 77.44 95 VAL A N 1
ATOM 732 C CA . VAL A 1 95 ? 11.264 -4.101 5.971 1.00 77.44 95 VAL A CA 1
ATOM 733 C C . VAL A 1 95 ? 11.753 -4.940 7.153 1.00 77.44 95 VAL A C 1
ATOM 735 O O . VAL A 1 95 ? 10.982 -5.703 7.727 1.00 77.44 95 VAL A O 1
ATOM 738 N N . ARG A 1 96 ? 13.014 -4.767 7.574 1.00 87.06 96 ARG A N 1
ATOM 739 C CA . ARG A 1 96 ? 13.589 -5.509 8.712 1.00 87.06 96 ARG A CA 1
ATOM 740 C C . ARG A 1 96 ? 12.909 -5.154 10.029 1.00 87.06 96 ARG A C 1
ATOM 742 O O . ARG A 1 96 ? 12.579 -6.051 10.797 1.00 87.06 96 ARG A O 1
ATOM 749 N N . MET A 1 97 ? 12.676 -3.863 10.268 1.00 81.62 97 MET A N 1
ATOM 750 C CA . MET A 1 97 ? 11.963 -3.389 11.458 1.00 81.62 97 MET A CA 1
ATOM 751 C C . MET A 1 97 ? 10.517 -3.888 11.492 1.00 81.62 97 MET A C 1
ATOM 753 O O . MET A 1 97 ? 10.071 -4.386 12.521 1.00 81.62 97 MET A O 1
ATOM 757 N N . ALA A 1 98 ? 9.790 -3.784 10.377 1.00 76.56 98 ALA A N 1
ATOM 758 C CA . ALA A 1 98 ? 8.411 -4.248 10.277 1.00 76.56 98 ALA A CA 1
ATOM 759 C C . ALA A 1 98 ? 8.319 -5.755 10.534 1.00 76.56 98 ALA A C 1
ATOM 761 O O . ALA A 1 98 ? 7.489 -6.197 11.323 1.00 76.56 98 ALA A O 1
ATOM 762 N N . LEU A 1 99 ? 9.215 -6.535 9.927 1.00 80.75 99 LEU A N 1
ATOM 763 C CA . LEU A 1 99 ? 9.253 -7.978 10.110 1.00 80.75 99 LEU A CA 1
ATOM 764 C C . LEU A 1 99 ? 9.571 -8.367 11.560 1.00 80.75 99 LEU A C 1
ATOM 766 O O . LEU A 1 99 ? 8.881 -9.220 12.115 1.00 80.75 99 LEU A O 1
ATOM 770 N N . ALA A 1 100 ? 10.560 -7.715 12.183 1.00 81.69 100 ALA A N 1
ATOM 771 C CA . ALA A 1 100 ? 10.900 -7.932 13.588 1.00 81.69 100 ALA A CA 1
ATOM 772 C C . ALA A 1 100 ? 9.712 -7.615 14.505 1.00 81.69 100 ALA A C 1
ATOM 774 O O . ALA A 1 100 ? 9.318 -8.448 15.312 1.00 81.69 100 ALA A O 1
ATOM 775 N N . ASN A 1 101 ? 9.084 -6.451 14.324 1.00 72.00 101 ASN A N 1
ATOM 776 C CA . ASN A 1 101 ? 7.963 -6.010 15.154 1.00 72.00 101 ASN A CA 1
ATOM 777 C C . ASN A 1 101 ? 6.717 -6.900 15.018 1.00 72.00 101 ASN A C 1
ATOM 779 O O . ASN A 1 101 ? 5.956 -7.027 15.973 1.00 72.00 101 ASN A O 1
ATOM 783 N N . LEU A 1 102 ? 6.473 -7.468 13.834 1.00 62.19 102 LEU A N 1
ATOM 784 C CA . LEU A 1 102 ? 5.263 -8.247 13.561 1.00 62.19 102 LEU A CA 1
ATOM 785 C C . LEU A 1 102 ? 5.403 -9.729 13.917 1.00 62.19 102 LEU A C 1
ATOM 787 O O . LEU A 1 102 ? 4.426 -10.338 14.354 1.00 62.19 102 LEU A O 1
ATOM 791 N N . HIS A 1 103 ? 6.585 -10.314 13.705 1.00 79.00 103 HIS A N 1
ATOM 792 C CA . HIS A 1 103 ? 6.732 -11.773 13.674 1.00 79.00 103 HIS A CA 1
ATOM 793 C C . HIS A 1 103 ? 7.717 -12.353 14.671 1.00 79.00 103 HIS A C 1
ATOM 795 O O . HIS A 1 103 ? 7.637 -13.551 14.934 1.00 79.00 103 HIS A O 1
ATOM 801 N N . HIS A 1 104 ? 8.627 -11.554 15.227 1.00 79.81 104 HIS A N 1
ATOM 802 C CA . HIS A 1 104 ? 9.531 -12.059 16.250 1.00 79.81 104 HIS A CA 1
ATOM 803 C C . HIS A 1 104 ? 8.741 -12.529 17.480 1.00 79.81 104 HIS A C 1
ATOM 805 O O . HIS A 1 104 ? 7.860 -11.818 17.965 1.00 79.81 104 HIS A O 1
ATOM 811 N N . ASN A 1 105 ? 9.033 -13.738 17.965 1.00 75.44 105 ASN A N 1
ATOM 812 C CA . ASN A 1 105 ? 8.306 -14.342 19.083 1.00 75.44 105 ASN A CA 1
ATOM 813 C C . ASN A 1 105 ? 9.193 -15.052 20.119 1.00 75.44 105 ASN A C 1
ATOM 815 O O . ASN A 1 105 ? 8.656 -15.794 20.937 1.00 75.44 105 ASN A O 1
ATOM 819 N N . ASP A 1 106 ? 10.519 -14.874 20.056 1.00 79.69 106 ASP A N 1
ATOM 820 C CA . ASP A 1 106 ? 11.512 -15.527 20.933 1.00 79.69 106 ASP A CA 1
ATOM 821 C C . ASP A 1 106 ? 11.402 -17.065 21.038 1.00 79.69 106 ASP A C 1
ATOM 823 O O . ASP A 1 106 ? 11.954 -17.684 21.948 1.00 79.69 106 ASP A O 1
ATOM 827 N N . PHE A 1 107 ? 10.699 -17.703 20.099 1.00 82.44 107 PHE A N 1
ATOM 828 C CA . PHE A 1 107 ? 10.410 -19.131 20.134 1.00 82.44 107 PHE A CA 1
ATOM 829 C C . PHE A 1 107 ? 10.858 -19.821 18.845 1.00 82.44 107 PHE A C 1
ATOM 831 O O . PHE A 1 107 ? 11.989 -20.297 18.759 1.00 82.44 107 PHE A O 1
ATOM 838 N N . ASP A 1 108 ? 9.992 -19.861 17.833 1.00 83.75 108 ASP A N 1
ATOM 839 C CA . ASP A 1 108 ? 10.258 -20.500 16.543 1.00 83.75 108 ASP A CA 1
ATOM 840 C C . ASP A 1 108 ? 10.474 -19.482 15.411 1.00 83.75 108 ASP A C 1
ATOM 842 O O . ASP A 1 108 ? 10.952 -19.856 14.340 1.00 83.75 108 ASP A O 1
ATOM 846 N N . VAL A 1 109 ? 10.194 -18.195 15.644 1.00 92.69 109 VAL A N 1
ATOM 847 C CA . VAL A 1 109 ? 10.482 -17.095 14.718 1.00 92.69 109 VAL A CA 1
ATOM 848 C C . VAL A 1 109 ? 11.379 -16.052 15.393 1.00 92.69 109 VAL A C 1
ATOM 850 O O . VAL A 1 109 ? 10.945 -15.252 16.228 1.00 92.69 109 VAL A O 1
ATOM 853 N N . VAL A 1 110 ? 12.659 -16.033 15.011 1.00 93.44 110 VAL A N 1
ATOM 854 C CA . VAL A 1 110 ? 13.680 -15.169 15.630 1.00 93.44 110 VAL A CA 1
ATOM 855 C C . VAL A 1 110 ? 14.198 -14.147 14.624 1.00 93.44 110 VAL A C 1
ATOM 857 O O . VAL A 1 110 ? 14.891 -14.496 13.671 1.00 93.44 110 VAL A O 1
ATOM 860 N N . ILE A 1 111 ? 13.869 -12.871 14.833 1.00 94.00 111 ILE A N 1
ATOM 861 C CA . ILE A 1 111 ? 14.279 -11.763 13.965 1.00 94.00 111 ILE A CA 1
ATOM 862 C C . ILE A 1 111 ? 14.891 -10.688 14.854 1.00 94.00 111 ILE A C 1
ATOM 864 O O . ILE A 1 111 ? 14.174 -9.915 15.484 1.00 94.00 111 ILE A O 1
ATOM 868 N N . VAL A 1 112 ? 16.219 -10.660 14.922 1.00 92.88 112 VAL A N 1
ATOM 869 C CA . VAL A 1 112 ? 16.944 -9.885 15.939 1.00 92.88 112 VAL A CA 1
ATOM 870 C C . VAL A 1 112 ? 18.041 -9.016 15.338 1.00 92.88 112 VAL A C 1
ATOM 872 O O . VAL A 1 112 ? 18.532 -9.258 14.227 1.00 92.88 112 VAL A O 1
ATOM 875 N N . ASP A 1 113 ? 18.433 -7.975 16.076 1.00 92.69 113 ASP A N 1
ATOM 876 C CA . ASP A 1 113 ? 19.542 -7.124 15.657 1.00 92.69 113 ASP A CA 1
ATOM 877 C C . ASP A 1 113 ? 20.874 -7.880 15.738 1.00 92.69 113 ASP A C 1
ATOM 879 O O . ASP A 1 113 ? 21.076 -8.753 16.583 1.00 92.69 113 ASP A O 1
ATOM 883 N N . ARG A 1 114 ? 21.830 -7.531 14.871 1.00 88.75 114 ARG A N 1
ATOM 884 C CA . ARG A 1 114 ? 23.178 -8.116 14.896 1.00 88.75 114 ARG A CA 1
ATOM 885 C C . ARG A 1 114 ? 23.865 -7.976 16.261 1.00 88.75 114 ARG A C 1
ATOM 887 O O . ARG A 1 114 ? 24.749 -8.773 16.553 1.00 88.75 114 ARG A O 1
ATOM 894 N N . LEU A 1 115 ? 23.509 -6.948 17.038 1.00 88.75 115 LEU A N 1
ATOM 895 C CA . LEU A 1 115 ? 24.088 -6.662 18.352 1.00 88.75 115 LEU A CA 1
ATOM 896 C C . LEU A 1 115 ? 23.436 -7.457 19.488 1.00 88.75 115 LEU A C 1
ATOM 898 O O . LEU A 1 115 ? 23.934 -7.402 20.609 1.00 88.75 115 LEU A O 1
ATOM 902 N N . ASP A 1 116 ? 22.349 -8.182 19.221 1.00 87.50 116 ASP A N 1
ATOM 903 C CA . ASP A 1 116 ? 21.704 -9.016 20.228 1.00 87.50 116 ASP A CA 1
ATOM 904 C C . ASP A 1 116 ? 22.607 -10.205 20.583 1.00 87.50 116 ASP A C 1
ATOM 906 O O . ASP A 1 116 ? 22.920 -11.043 19.731 1.00 87.50 116 ASP A O 1
ATOM 910 N N . GLY A 1 117 ? 23.069 -10.247 21.833 1.00 88.50 117 GLY A N 1
ATOM 911 C CA . GLY A 1 117 ? 23.963 -11.287 22.341 1.00 88.50 117 GLY A CA 1
ATOM 912 C C . GLY A 1 117 ? 23.249 -12.577 22.747 1.00 88.50 117 GLY A C 1
ATOM 913 O O . GLY A 1 117 ? 23.921 -13.572 23.000 1.00 88.50 117 GLY A O 1
ATOM 914 N N . SER A 1 118 ? 21.915 -12.578 22.800 1.00 87.88 118 SER A N 1
ATOM 915 C CA . SER A 1 118 ? 21.109 -13.721 23.260 1.00 87.88 118 SER A CA 1
ATOM 916 C C . SER A 1 118 ? 21.065 -14.867 22.249 1.00 87.88 118 SER A C 1
ATOM 918 O O . SER A 1 118 ? 20.769 -16.004 22.605 1.00 87.88 118 SER A O 1
ATOM 920 N N . TYR A 1 119 ? 21.369 -14.569 20.985 1.00 91.25 119 TYR A N 1
ATOM 921 C CA . TYR A 1 119 ? 21.271 -15.507 19.874 1.00 91.25 119 TYR A CA 1
ATOM 922 C C . TYR A 1 119 ? 22.585 -15.587 19.107 1.00 91.25 119 TYR A C 1
ATOM 924 O O . TYR A 1 119 ? 23.130 -14.554 18.728 1.00 91.25 119 TYR A O 1
ATOM 932 N N . ASP A 1 120 ? 23.077 -16.782 18.795 1.00 94.38 120 ASP A N 1
ATOM 933 C CA . ASP A 1 120 ? 24.231 -16.934 17.904 1.00 94.38 120 ASP A CA 1
ATOM 934 C C . ASP A 1 120 ? 23.815 -16.863 16.420 1.00 94.38 120 ASP A C 1
ATOM 936 O O . ASP A 1 120 ? 22.782 -17.402 16.024 1.00 94.38 120 ASP A O 1
ATOM 940 N N . TYR A 1 121 ? 24.605 -16.174 15.586 1.00 94.25 121 TYR A N 1
ATOM 941 C CA . TYR A 1 121 ? 24.273 -15.986 14.165 1.00 94.25 121 TYR A CA 1
ATOM 942 C C . TYR A 1 121 ? 24.280 -17.306 13.389 1.00 94.25 121 TYR A C 1
ATOM 944 O O . TYR A 1 121 ? 23.368 -17.558 12.603 1.00 94.25 121 TYR A O 1
ATOM 952 N N . GLU A 1 122 ? 25.299 -18.138 13.602 1.00 93.06 122 GLU A N 1
ATOM 953 C CA . GLU A 1 122 ? 25.460 -19.399 12.877 1.00 93.06 122 GLU A CA 1
ATOM 954 C C . GLU A 1 122 ? 24.410 -20.406 13.319 1.00 93.06 122 GLU A C 1
ATOM 956 O O . GLU A 1 122 ? 23.807 -21.079 12.485 1.00 93.06 122 GLU A O 1
ATOM 961 N N . GLN A 1 123 ? 24.112 -20.439 14.618 1.00 93.31 123 GLN A N 1
ATOM 962 C CA . GLN A 1 123 ? 23.036 -21.254 15.153 1.00 93.31 123 GLN A CA 1
ATOM 963 C C . GLN A 1 123 ? 21.688 -20.892 14.525 1.00 93.31 123 GLN A C 1
ATOM 965 O O . GLN A 1 123 ? 20.965 -21.796 14.105 1.00 93.31 123 GLN A O 1
ATOM 970 N N . LEU A 1 124 ? 21.344 -19.599 14.439 1.00 96.50 124 LEU A N 1
ATOM 971 C CA . LEU A 1 124 ? 20.112 -19.166 13.776 1.00 96.50 124 LEU A CA 1
ATOM 972 C C . LEU A 1 124 ? 20.114 -19.576 12.301 1.00 96.50 124 LEU A C 1
ATOM 974 O O . LEU A 1 124 ? 19.171 -20.226 11.855 1.00 96.50 124 LEU A O 1
ATOM 978 N N . LEU A 1 125 ? 21.188 -19.275 11.567 1.00 95.56 125 LEU A N 1
ATOM 979 C CA . LEU A 1 125 ? 21.304 -19.583 10.142 1.00 95.56 125 LEU A CA 1
ATOM 980 C C . LEU A 1 125 ? 21.139 -21.085 9.854 1.00 95.56 125 LEU A C 1
ATOM 982 O O . LEU A 1 125 ? 20.310 -21.464 9.032 1.00 95.56 125 LEU A O 1
ATOM 986 N N . PHE A 1 126 ? 21.897 -21.942 10.542 1.00 95.94 126 PHE A N 1
ATOM 987 C CA . PHE A 1 126 ? 21.962 -23.377 10.249 1.00 95.94 126 PHE A CA 1
ATOM 988 C C . PHE A 1 126 ? 20.821 -24.196 10.876 1.00 95.94 126 PHE A C 1
ATOM 990 O O . PHE A 1 126 ? 20.535 -25.297 10.402 1.00 95.94 126 PHE A O 1
ATOM 997 N N . SER A 1 127 ? 20.133 -23.666 11.896 1.00 95.56 127 SER A N 1
ATOM 998 C CA . SER A 1 127 ? 19.041 -24.362 12.608 1.00 95.56 127 SER A CA 1
ATOM 999 C C . SER A 1 127 ? 17.640 -23.888 12.202 1.00 95.56 127 SER A C 1
ATOM 1001 O O . SER A 1 127 ? 16.682 -24.122 12.940 1.00 95.56 127 SER A O 1
ATOM 1003 N N . SER A 1 128 ? 17.507 -23.209 11.060 1.00 97.44 128 SER A N 1
ATOM 1004 C CA . SER A 1 128 ? 16.230 -22.682 10.562 1.00 97.44 128 SER A CA 1
ATOM 1005 C C . SER A 1 128 ? 15.647 -23.508 9.425 1.00 97.44 128 SER A C 1
ATOM 1007 O O . SER A 1 128 ? 16.347 -23.859 8.477 1.00 97.44 128 SER A O 1
ATOM 1009 N N . THR A 1 129 ? 14.334 -23.739 9.467 1.00 97.94 129 THR A N 1
ATOM 1010 C CA . THR A 1 129 ? 13.588 -24.305 8.334 1.00 97.94 129 THR A CA 1
ATOM 1011 C C . THR A 1 129 ? 13.546 -23.315 7.171 1.00 97.94 129 THR A C 1
ATOM 1013 O O . THR A 1 129 ? 13.845 -23.682 6.037 1.00 97.94 129 THR A O 1
ATOM 1016 N N . PHE A 1 130 ? 13.229 -22.051 7.455 1.00 98.44 130 PHE A N 1
ATOM 1017 C CA . PHE A 1 130 ? 13.193 -20.948 6.500 1.00 98.44 130 PHE A CA 1
ATOM 1018 C C . PHE A 1 130 ? 14.243 -19.889 6.870 1.00 98.44 130 PHE A C 1
ATOM 1020 O O . PHE A 1 130 ? 14.179 -19.274 7.933 1.00 98.44 130 PHE A O 1
ATOM 1027 N N . SER A 1 131 ? 15.215 -19.647 5.991 1.00 97.69 131 SER A N 1
ATOM 1028 C CA . SER A 1 131 ? 16.241 -18.616 6.191 1.00 97.69 131 SER A CA 1
ATOM 1029 C C . SER A 1 131 ? 15.817 -17.336 5.475 1.00 97.69 131 SER A C 1
ATOM 1031 O O . SER A 1 131 ? 15.728 -17.311 4.245 1.00 97.69 131 SER A O 1
ATOM 1033 N N . LEU A 1 132 ? 15.527 -16.277 6.232 1.00 97.69 132 LEU A N 1
ATOM 1034 C CA . LEU A 1 132 ? 14.949 -15.048 5.692 1.00 97.69 132 LEU A CA 1
ATOM 1035 C C . LEU A 1 132 ? 16.031 -14.144 5.093 1.00 97.69 132 LEU A C 1
ATOM 1037 O O . LEU A 1 132 ? 16.988 -13.764 5.755 1.00 97.69 132 LEU A O 1
ATOM 1041 N N . ILE A 1 133 ? 15.846 -13.723 3.850 1.00 95.81 133 ILE A N 1
ATOM 1042 C CA . ILE A 1 133 ? 16.736 -12.829 3.117 1.00 95.81 133 ILE A CA 1
ATOM 1043 C C . ILE A 1 133 ? 16.069 -11.461 3.025 1.00 95.81 133 ILE A C 1
ATOM 1045 O O . ILE A 1 133 ? 15.093 -11.273 2.297 1.00 95.81 133 ILE A O 1
ATOM 1049 N N . LEU A 1 134 ? 16.630 -10.499 3.759 1.00 91.69 134 LEU A N 1
ATOM 1050 C CA . LEU A 1 134 ? 16.130 -9.128 3.839 1.00 91.69 134 LEU A CA 1
ATOM 1051 C C . LEU A 1 134 ? 17.133 -8.144 3.239 1.00 91.69 134 LEU A C 1
ATOM 1053 O O . LEU A 1 134 ? 18.326 -8.180 3.568 1.00 91.69 134 LEU A O 1
ATOM 1057 N N . GLN A 1 135 ? 16.616 -7.224 2.424 1.00 80.62 135 GLN A N 1
ATOM 1058 C CA . GLN A 1 135 ? 17.356 -6.119 1.798 1.00 80.62 135 GLN A CA 1
ATOM 1059 C C . GLN A 1 135 ? 18.248 -5.393 2.824 1.00 80.62 135 GLN A C 1
ATOM 1061 O O . GLN A 1 135 ? 17.851 -5.248 3.985 1.00 80.62 135 GLN A O 1
ATOM 1066 N N . GLY A 1 136 ? 19.466 -5.008 2.433 1.00 66.31 136 GLY A N 1
ATOM 1067 C CA . GLY A 1 136 ? 20.443 -4.315 3.284 1.00 66.31 136 GLY A CA 1
ATOM 1068 C C . GLY A 1 136 ? 20.405 -2.795 3.136 1.00 66.31 136 GLY A C 1
ATOM 1069 O O . GLY A 1 136 ? 19.361 -2.222 2.854 1.00 66.31 136 GLY A O 1
ATOM 1070 N N . ASP A 1 137 ? 21.566 -2.154 3.308 1.00 64.00 137 ASP A N 1
ATOM 1071 C CA . ASP A 1 137 ? 21.775 -0.718 3.011 1.00 64.00 137 ASP A CA 1
ATOM 1072 C C . ASP A 1 137 ? 21.620 -0.426 1.506 1.00 64.00 137 ASP A C 1
ATOM 1074 O O . ASP A 1 137 ? 21.424 0.708 1.081 1.00 64.00 137 ASP A O 1
ATOM 1078 N N . MET A 1 138 ? 21.715 -1.485 0.705 1.00 72.25 138 MET A N 1
ATOM 1079 C CA . MET A 1 138 ? 21.416 -1.548 -0.716 1.00 72.25 138 MET A CA 1
ATOM 1080 C C . MET A 1 138 ? 20.432 -2.709 -0.943 1.00 72.25 138 MET A C 1
ATOM 1082 O O . MET A 1 138 ? 20.154 -3.486 -0.025 1.00 72.25 138 MET A O 1
ATOM 1086 N N . LEU A 1 139 ? 19.922 -2.868 -2.167 1.00 74.94 139 LEU A N 1
ATOM 1087 C CA . LEU A 1 139 ? 18.985 -3.954 -2.484 1.00 74.94 139 LEU A CA 1
ATOM 1088 C C . LEU A 1 139 ? 19.580 -5.344 -2.209 1.00 74.94 139 LEU A C 1
ATOM 1090 O O . LEU A 1 139 ? 18.875 -6.239 -1.751 1.00 74.94 139 LEU A O 1
ATOM 1094 N N . GLN A 1 140 ? 20.886 -5.514 -2.419 1.00 80.56 140 GLN A N 1
ATOM 1095 C CA . GLN A 1 140 ? 21.602 -6.747 -2.118 1.00 80.56 140 GLN A CA 1
ATOM 1096 C C . GLN A 1 140 ? 21.910 -6.939 -0.627 1.00 80.56 140 GLN A C 1
ATOM 1098 O O . GLN A 1 140 ? 22.091 -5.994 0.143 1.00 80.56 140 GLN A O 1
ATOM 1103 N N . THR A 1 141 ? 22.096 -8.199 -0.236 1.00 87.12 141 THR A N 1
ATOM 1104 C CA . THR A 1 141 ? 22.589 -8.583 1.090 1.00 87.12 141 THR A CA 1
ATOM 1105 C C . THR A 1 141 ? 23.517 -9.789 0.987 1.00 87.12 141 THR A C 1
ATOM 1107 O O . THR A 1 141 ? 23.196 -10.756 0.299 1.00 87.12 141 THR A O 1
ATOM 1110 N N . PHE A 1 142 ? 24.651 -9.771 1.697 1.00 84.19 142 PHE A N 1
ATOM 1111 C CA . PHE A 1 142 ? 25.543 -10.940 1.786 1.00 84.19 142 PHE A CA 1
ATOM 1112 C C . PHE A 1 142 ? 24.846 -12.167 2.393 1.00 84.19 142 PHE A C 1
ATOM 1114 O O . PHE A 1 142 ? 25.207 -13.297 2.071 1.00 84.19 142 PHE A O 1
ATOM 1121 N N . HIS A 1 143 ? 23.770 -11.939 3.155 1.00 89.06 143 HIS A N 1
ATOM 1122 C CA . HIS A 1 143 ? 22.922 -12.994 3.703 1.00 89.06 143 HIS A CA 1
ATOM 1123 C C . HIS A 1 143 ? 22.262 -13.867 2.625 1.00 89.06 143 HIS A C 1
ATOM 1125 O O . HIS A 1 143 ? 21.808 -14.962 2.923 1.00 89.06 143 HIS A O 1
ATOM 1131 N N . PHE A 1 144 ? 22.203 -13.415 1.366 1.00 93.69 144 PHE A N 1
ATOM 1132 C CA . PHE A 1 144 ? 21.598 -14.189 0.283 1.00 93.69 144 PHE A CA 1
ATOM 1133 C C . PHE A 1 144 ? 22.311 -15.526 0.067 1.00 93.69 144 PHE A C 1
ATOM 1135 O O . PHE A 1 144 ? 21.676 -16.573 0.152 1.00 93.69 144 PHE A O 1
ATOM 1142 N N . ALA A 1 145 ? 23.626 -15.507 -0.178 1.00 93.25 145 ALA A N 1
ATOM 1143 C CA . ALA A 1 145 ? 24.381 -16.734 -0.429 1.00 93.25 145 ALA A CA 1
ATOM 1144 C C . ALA A 1 145 ? 24.407 -17.634 0.817 1.00 93.25 145 ALA A C 1
ATOM 1146 O O . ALA A 1 145 ? 24.235 -18.845 0.708 1.00 93.25 145 ALA A O 1
ATOM 1147 N N . GLU A 1 146 ? 24.530 -17.033 2.004 1.00 93.75 146 GLU A N 1
ATOM 1148 C CA . GLU A 1 146 ? 24.490 -17.748 3.282 1.00 93.75 146 GLU A CA 1
ATOM 1149 C C . GLU A 1 146 ? 23.154 -18.472 3.491 1.00 93.75 146 GLU A C 1
ATOM 1151 O O . GLU A 1 146 ? 23.154 -19.651 3.827 1.00 93.75 146 GLU A O 1
ATOM 1156 N N . ALA A 1 147 ? 22.024 -17.807 3.231 1.00 95.75 147 ALA A N 1
ATOM 1157 C CA . ALA A 1 147 ? 20.690 -18.389 3.357 1.00 95.75 147 ALA A CA 1
ATOM 1158 C C . ALA A 1 147 ? 20.456 -19.530 2.360 1.00 95.75 147 ALA A C 1
ATOM 1160 O O . ALA A 1 147 ? 19.893 -20.561 2.728 1.00 95.75 147 ALA A O 1
ATOM 1161 N N . VAL A 1 148 ? 20.923 -19.389 1.114 1.00 96.50 148 VAL A N 1
ATOM 1162 C CA . VAL A 1 148 ? 20.856 -20.468 0.111 1.00 96.50 148 VAL A CA 1
ATOM 1163 C C . VAL A 1 148 ? 21.720 -21.662 0.534 1.00 96.50 148 VAL A C 1
ATOM 1165 O O . VAL A 1 148 ? 21.315 -22.814 0.377 1.00 96.50 148 VAL A O 1
ATOM 1168 N N . CYS A 1 149 ? 22.880 -21.400 1.136 1.00 95.44 149 CYS A N 1
ATOM 1169 C CA . CYS A 1 149 ? 23.816 -22.414 1.616 1.00 95.44 149 CYS A CA 1
ATOM 1170 C C . CYS A 1 149 ? 23.604 -22.835 3.088 1.00 95.44 149 CYS A C 1
ATOM 1172 O O . CYS A 1 149 ? 24.461 -23.503 3.659 1.00 95.44 149 CYS A O 1
ATOM 1174 N N . SER A 1 150 ? 22.475 -22.483 3.708 1.00 94.75 150 SER A N 1
ATOM 1175 C CA . SER A 1 150 ? 22.261 -22.620 5.161 1.00 94.75 150 SER A CA 1
ATOM 1176 C C . SER A 1 150 ? 21.832 -24.006 5.633 1.00 94.75 150 SER A C 1
ATOM 1178 O O . SER A 1 150 ? 21.810 -24.280 6.825 1.00 94.75 150 SER A O 1
ATOM 1180 N N . GLY A 1 151 ? 21.392 -24.888 4.743 1.00 93.38 151 GLY A N 1
ATOM 1181 C CA . GLY A 1 151 ? 20.685 -26.074 5.222 1.00 93.38 151 GLY A CA 1
ATOM 1182 C C . GLY A 1 151 ? 19.190 -25.851 5.514 1.00 93.38 151 GLY A C 1
ATOM 1183 O O . GLY A 1 151 ? 18.528 -26.791 5.948 1.00 93.38 151 GLY A O 1
ATOM 1184 N N . GLY A 1 152 ? 18.650 -24.659 5.234 1.00 96.44 152 GLY A N 1
ATOM 1185 C CA . GLY A 1 152 ? 17.218 -24.338 5.226 1.00 96.44 152 GLY A CA 1
ATOM 1186 C C . GLY A 1 152 ? 16.688 -23.999 3.824 1.00 96.44 152 GLY A C 1
ATOM 1187 O O . GLY A 1 152 ? 17.367 -24.219 2.814 1.00 96.44 152 GLY A O 1
ATOM 1188 N N . ILE A 1 153 ? 15.457 -23.487 3.764 1.00 98.44 153 ILE A N 1
ATOM 1189 C CA . ILE A 1 153 ? 14.793 -22.966 2.559 1.00 98.44 153 ILE A CA 1
ATOM 1190 C C . ILE A 1 153 ? 14.994 -21.441 2.515 1.00 98.44 153 ILE A C 1
ATOM 1192 O O . ILE A 1 153 ? 14.565 -20.756 3.447 1.00 98.44 153 ILE A O 1
ATOM 1196 N N . PRO A 1 154 ? 15.620 -20.876 1.469 1.00 98.25 154 PRO A N 1
ATOM 1197 C CA . PRO A 1 154 ? 15.818 -19.435 1.366 1.00 98.25 154 PRO A CA 1
ATOM 1198 C C . PRO A 1 154 ? 14.494 -18.716 1.077 1.00 98.25 154 PRO A C 1
ATOM 1200 O O . PRO A 1 154 ? 13.744 -19.097 0.174 1.00 98.25 154 PRO A O 1
ATOM 1203 N N . VAL A 1 155 ? 14.221 -17.646 1.823 1.00 98.38 155 VAL A N 1
ATOM 1204 C CA . VAL A 1 155 ? 13.004 -16.835 1.687 1.00 98.38 155 VAL A CA 1
ATOM 1205 C C . VAL A 1 155 ? 13.378 -15.387 1.410 1.00 98.38 155 VAL A C 1
ATOM 1207 O O . VAL A 1 155 ? 13.817 -14.682 2.310 1.00 98.38 155 VAL A O 1
ATOM 1210 N N . LEU A 1 156 ? 13.206 -14.921 0.177 1.00 96.25 156 LEU A N 1
ATOM 1211 C CA . LEU A 1 156 ? 13.518 -13.547 -0.208 1.00 96.25 156 LEU A CA 1
ATOM 1212 C C . LEU A 1 156 ? 12.317 -12.629 -0.003 1.00 96.25 156 LEU A C 1
ATOM 1214 O O . LEU A 1 156 ? 11.281 -12.836 -0.628 1.00 96.25 156 LEU A O 1
ATOM 1218 N N . ILE A 1 157 ? 12.483 -11.578 0.802 1.00 93.19 157 ILE A N 1
ATOM 1219 C CA . ILE A 1 157 ? 11.469 -10.532 0.985 1.00 93.19 157 ILE A CA 1
ATOM 1220 C C . ILE A 1 157 ? 11.994 -9.242 0.358 1.00 93.19 157 ILE A C 1
ATOM 1222 O O . ILE A 1 157 ? 12.865 -8.563 0.914 1.00 93.19 157 ILE A O 1
ATOM 1226 N N . SER A 1 158 ? 11.508 -8.953 -0.849 1.00 81.19 158 SER A N 1
ATOM 1227 C CA . SER A 1 158 ? 11.789 -7.701 -1.542 1.00 81.19 158 SER A CA 1
ATOM 1228 C C . SER A 1 158 ? 10.812 -7.430 -2.683 1.00 81.19 158 SER A C 1
ATOM 1230 O O . SER A 1 158 ? 10.669 -8.244 -3.600 1.00 81.19 158 SER A O 1
ATOM 1232 N N . SER A 1 159 ? 10.232 -6.228 -2.694 1.00 74.81 159 SER A N 1
ATOM 1233 C CA . SER A 1 159 ? 9.478 -5.691 -3.842 1.00 74.81 159 SER A CA 1
ATOM 1234 C C . SER A 1 159 ? 10.368 -5.160 -4.973 1.00 74.81 159 SER A C 1
ATOM 1236 O O . SER A 1 159 ? 9.888 -4.893 -6.075 1.00 74.81 159 SER A O 1
ATOM 1238 N N . HIS A 1 160 ? 11.661 -4.981 -4.708 1.00 72.06 160 HIS A N 1
ATOM 1239 C CA . HIS A 1 160 ? 12.504 -4.061 -5.469 1.00 72.06 160 HIS A CA 1
ATOM 1240 C C . HIS A 1 160 ? 13.789 -4.683 -6.009 1.00 72.06 160 HIS A C 1
ATOM 1242 O O . HIS A 1 160 ? 14.425 -4.103 -6.886 1.00 72.06 160 HIS A O 1
ATOM 1248 N N . TRP A 1 161 ? 14.155 -5.871 -5.534 1.00 78.62 161 TRP A N 1
ATOM 1249 C CA . TRP A 1 161 ? 15.372 -6.566 -5.929 1.00 78.62 161 TRP A CA 1
ATOM 1250 C C . TRP A 1 161 ? 15.077 -7.713 -6.903 1.00 78.62 161 TRP A C 1
ATOM 1252 O O . TRP A 1 161 ? 14.227 -8.569 -6.634 1.00 78.62 161 TRP A O 1
ATOM 1262 N N . ILE A 1 162 ? 15.788 -7.739 -8.035 1.00 81.69 162 ILE A N 1
ATOM 1263 C CA . ILE A 1 162 ? 15.855 -8.909 -8.917 1.00 81.69 162 ILE A CA 1
ATOM 1264 C C . ILE A 1 162 ? 16.824 -9.928 -8.308 1.00 81.69 162 ILE A C 1
ATOM 1266 O O . ILE A 1 162 ? 18.005 -9.597 -8.142 1.00 81.69 162 ILE A O 1
ATOM 1270 N N . PRO A 1 163 ? 16.375 -11.161 -8.002 1.00 91.38 163 PRO A N 1
ATOM 1271 C CA . PRO A 1 163 ? 17.248 -12.170 -7.424 1.00 91.38 163 PRO A CA 1
ATOM 1272 C C . PRO A 1 163 ? 18.489 -12.424 -8.295 1.00 91.38 163 PRO A C 1
ATOM 1274 O O . PRO A 1 163 ? 18.403 -12.380 -9.524 1.00 91.38 163 PRO A O 1
ATOM 1277 N N . PRO A 1 164 ? 19.652 -12.679 -7.682 1.00 92.88 164 PRO A N 1
ATOM 1278 C CA . PRO A 1 164 ? 20.843 -13.108 -8.393 1.00 92.88 164 PRO A CA 1
ATOM 1279 C C . PRO A 1 164 ? 20.585 -14.267 -9.351 1.00 92.88 164 PRO A C 1
ATOM 1281 O O . PRO A 1 164 ? 19.960 -15.253 -8.969 1.00 92.88 164 PRO A O 1
ATOM 1284 N N . LEU A 1 165 ? 21.125 -14.158 -10.565 1.00 91.50 165 LEU A N 1
ATOM 1285 C CA . LEU A 1 165 ? 21.059 -15.193 -11.601 1.00 91.50 165 LEU A CA 1
ATOM 1286 C C . LEU A 1 165 ? 19.631 -15.632 -11.994 1.00 91.50 165 LEU A C 1
ATOM 1288 O O . LEU A 1 165 ? 19.438 -16.762 -12.442 1.00 91.50 165 LEU A O 1
ATOM 1292 N N . GLN A 1 166 ? 18.631 -14.752 -11.844 1.00 86.94 166 GLN A N 1
ATOM 1293 C CA . GLN A 1 166 ? 17.209 -15.075 -12.042 1.00 86.94 166 GLN A CA 1
ATOM 1294 C C . GLN A 1 166 ? 16.900 -15.741 -13.396 1.00 86.94 166 GLN A C 1
ATOM 1296 O O . GLN A 1 166 ? 16.013 -16.587 -13.479 1.00 86.94 166 GLN A O 1
ATOM 1301 N N . GLU A 1 167 ? 17.599 -15.364 -14.467 1.00 81.19 167 GLU A N 1
ATOM 1302 C CA . GLU A 1 167 ? 17.387 -15.917 -15.807 1.00 81.19 167 GLU A CA 1
ATOM 1303 C C . GLU A 1 167 ? 18.021 -17.298 -16.011 1.00 81.19 167 GLU A C 1
ATOM 1305 O O . GLU A 1 167 ? 17.573 -18.035 -16.891 1.00 81.19 167 GLU A O 1
ATOM 1310 N N . LEU A 1 168 ? 19.059 -17.636 -15.240 1.00 86.19 168 LEU A N 1
ATOM 1311 C CA . LEU A 1 168 ? 19.721 -18.940 -15.282 1.00 86.19 168 LEU A CA 1
ATOM 1312 C C . LEU A 1 168 ? 19.050 -19.930 -14.327 1.00 86.19 168 LEU A C 1
ATOM 1314 O O . LEU A 1 168 ? 18.735 -21.053 -14.715 1.00 86.19 168 LEU A O 1
ATOM 1318 N N . ILE A 1 169 ? 18.823 -19.502 -13.088 1.00 91.56 169 ILE A N 1
ATOM 1319 C CA . ILE A 1 169 ? 18.184 -20.290 -12.041 1.00 91.56 169 ILE A CA 1
ATOM 1320 C C . ILE A 1 169 ? 17.145 -19.412 -11.326 1.00 91.56 169 ILE A C 1
ATOM 1322 O O . ILE A 1 169 ? 17.484 -18.668 -10.406 1.00 91.56 169 ILE A O 1
ATOM 1326 N N . PRO A 1 170 ? 15.863 -19.468 -11.739 1.00 89.69 170 PRO A N 1
ATOM 1327 C CA . PRO A 1 170 ? 14.815 -18.662 -11.121 1.00 89.69 170 PRO A CA 1
ATOM 1328 C C . PRO A 1 170 ? 14.750 -18.904 -9.615 1.00 89.69 170 PRO A C 1
ATOM 1330 O O . PRO A 1 170 ? 14.698 -20.059 -9.185 1.00 89.69 170 PRO A O 1
ATOM 1333 N N . PHE A 1 171 ? 14.721 -17.841 -8.810 1.00 92.31 171 PHE A N 1
ATOM 1334 C CA . PHE A 1 171 ? 14.739 -17.963 -7.350 1.00 92.31 171 PHE A CA 1
ATOM 1335 C C . PHE A 1 171 ? 13.585 -18.821 -6.821 1.00 92.31 171 PHE A C 1
ATOM 1337 O O . PHE A 1 171 ? 13.773 -19.668 -5.953 1.00 92.31 171 PHE A O 1
ATOM 1344 N N . GLU A 1 172 ? 12.399 -18.667 -7.407 1.00 92.25 172 GLU A N 1
ATOM 1345 C CA . GLU A 1 172 ? 11.189 -19.414 -7.060 1.00 92.25 172 GLU A CA 1
ATOM 1346 C C . GLU A 1 172 ? 11.310 -20.927 -7.326 1.00 92.25 172 GLU A C 1
ATOM 1348 O O . GLU A 1 172 ? 10.487 -21.709 -6.855 1.00 92.25 172 GLU A O 1
ATOM 1353 N N . SER A 1 173 ? 12.338 -21.369 -8.063 1.00 89.38 173 SER A N 1
ATOM 1354 C CA . SER A 1 173 ? 12.598 -22.796 -8.261 1.00 89.38 173 SER A CA 1
ATOM 1355 C C . SER A 1 173 ? 13.208 -23.464 -7.026 1.00 89.38 173 SER A C 1
ATOM 1357 O O . SER A 1 173 ? 12.976 -24.657 -6.828 1.00 89.38 173 SER A O 1
ATOM 1359 N N . TYR A 1 174 ? 13.943 -22.720 -6.190 1.00 96.50 174 TYR A N 1
ATOM 1360 C CA . TYR A 1 174 ? 14.687 -23.246 -5.036 1.00 96.50 174 TYR A CA 1
ATOM 1361 C C . TYR A 1 174 ? 14.433 -22.494 -3.719 1.00 96.50 174 TYR A C 1
ATOM 1363 O O . TYR A 1 174 ? 14.954 -22.881 -2.676 1.00 96.50 174 TYR A O 1
ATOM 1371 N N . GLY A 1 175 ? 13.634 -21.433 -3.745 1.00 96.06 175 GLY A N 1
ATOM 1372 C CA . GLY A 1 175 ? 13.283 -20.618 -2.591 1.00 96.06 175 GLY A CA 1
ATOM 1373 C C . GLY A 1 175 ? 11.889 -20.019 -2.720 1.00 96.06 175 GLY A C 1
ATOM 1374 O O . GLY A 1 175 ? 11.179 -20.245 -3.698 1.00 96.06 175 GLY A O 1
ATOM 1375 N N . MET A 1 176 ? 11.491 -19.238 -1.719 1.00 97.06 176 MET A N 1
ATOM 1376 C CA . MET A 1 176 ? 10.191 -18.562 -1.696 1.00 97.06 176 MET A CA 1
ATOM 1377 C C . MET A 1 176 ? 10.366 -17.051 -1.732 1.00 97.06 176 MET A C 1
ATOM 1379 O O . MET A 1 176 ? 11.080 -16.490 -0.903 1.00 97.06 176 MET A O 1
ATOM 1383 N N . ARG A 1 177 ? 9.710 -16.378 -2.676 1.00 91.19 177 ARG A N 1
ATOM 1384 C CA . ARG A 1 177 ? 9.794 -14.924 -2.820 1.00 91.19 177 ARG A CA 1
ATOM 1385 C C . ARG A 1 177 ? 8.508 -14.250 -2.360 1.00 91.19 177 ARG A C 1
ATOM 1387 O O . ARG A 1 177 ? 7.421 -14.655 -2.759 1.00 91.19 177 ARG A O 1
ATOM 1394 N N . PHE A 1 178 ? 8.666 -13.188 -1.584 1.00 84.44 178 PHE A N 1
ATOM 1395 C CA . PHE A 1 178 ? 7.601 -12.356 -1.043 1.00 84.44 178 PHE A CA 1
ATOM 1396 C C . PHE A 1 178 ? 7.892 -10.878 -1.305 1.00 84.44 178 PHE A C 1
ATOM 1398 O O . PHE A 1 178 ? 9.050 -10.459 -1.393 1.00 84.44 178 PHE A O 1
ATOM 1405 N N . ARG A 1 179 ? 6.829 -10.090 -1.444 1.00 78.81 179 ARG A N 1
ATOM 1406 C CA . ARG A 1 179 ? 6.894 -8.631 -1.551 1.00 78.81 179 ARG A CA 1
ATOM 1407 C C . ARG A 1 179 ? 6.976 -8.001 -0.164 1.00 78.81 179 ARG A C 1
ATOM 1409 O O . ARG A 1 179 ? 6.663 -8.637 0.839 1.00 78.81 179 ARG A O 1
ATOM 1416 N N . ASP A 1 180 ? 7.341 -6.728 -0.109 1.00 71.56 180 ASP A N 1
ATOM 1417 C CA . ASP A 1 180 ? 7.357 -5.976 1.151 1.00 71.56 180 ASP A CA 1
ATOM 1418 C C . ASP A 1 180 ? 5.936 -5.898 1.760 1.00 71.56 180 ASP A C 1
ATOM 1420 O O . ASP A 1 180 ? 5.770 -5.977 2.975 1.00 71.56 180 ASP A O 1
ATOM 1424 N N . ASP A 1 181 ? 4.897 -5.890 0.918 1.00 72.50 181 ASP A N 1
ATOM 1425 C CA . ASP A 1 181 ? 3.487 -5.909 1.340 1.00 72.50 181 ASP A CA 1
ATOM 1426 C C . ASP A 1 181 ? 3.034 -7.272 1.898 1.00 72.50 181 ASP A C 1
ATOM 1428 O O . ASP A 1 181 ? 2.025 -7.357 2.594 1.00 72.50 181 ASP A O 1
ATOM 1432 N N . ASP A 1 182 ? 3.777 -8.354 1.630 1.00 69.12 182 ASP A N 1
ATOM 1433 C CA . ASP A 1 182 ? 3.464 -9.688 2.154 1.00 69.12 182 ASP A CA 1
ATOM 1434 C C . ASP A 1 182 ? 3.899 -9.863 3.611 1.00 69.12 182 ASP A C 1
ATOM 1436 O O . ASP A 1 182 ? 3.435 -10.809 4.259 1.00 69.12 182 ASP A O 1
ATOM 1440 N N . ILE A 1 183 ? 4.754 -8.963 4.125 1.00 79.19 183 ILE A N 1
ATOM 1441 C CA . ILE A 1 183 ? 5.316 -9.002 5.481 1.00 79.19 183 ILE A CA 1
ATOM 1442 C C . ILE A 1 183 ? 4.250 -9.385 6.511 1.00 79.19 183 ILE A C 1
ATOM 1444 O O . ILE A 1 183 ? 4.496 -10.360 7.210 1.00 79.19 183 ILE A O 1
ATOM 1448 N N . PRO A 1 184 ? 3.060 -8.755 6.607 1.00 69.50 184 PRO A N 1
ATOM 1449 C CA . PRO A 1 184 ? 2.073 -9.091 7.639 1.00 69.50 184 PRO A CA 1
ATOM 1450 C C . PRO A 1 184 ? 1.604 -10.553 7.621 1.00 69.50 184 PRO A C 1
ATOM 1452 O O . PRO A 1 184 ? 1.352 -11.131 8.673 1.00 69.50 184 PRO A O 1
ATOM 1455 N N . SER A 1 185 ? 1.532 -11.169 6.441 1.00 66.44 185 SER A N 1
ATOM 1456 C CA . SER A 1 185 ? 1.043 -12.542 6.245 1.00 66.44 185 SER A CA 1
ATOM 1457 C C . SER A 1 185 ? 2.155 -13.592 6.145 1.00 66.44 185 SER A C 1
ATOM 1459 O O . SER A 1 185 ? 1.859 -14.784 6.042 1.00 66.44 185 SER A O 1
ATOM 1461 N N . LEU A 1 186 ? 3.427 -13.174 6.176 1.00 80.88 186 LEU A N 1
ATOM 1462 C CA . LEU A 1 186 ? 4.570 -14.022 5.836 1.00 80.88 186 LEU A CA 1
ATOM 1463 C C . LEU A 1 186 ? 4.571 -15.342 6.611 1.00 80.88 186 LEU A C 1
ATOM 1465 O O . LEU A 1 186 ? 4.599 -16.408 6.005 1.00 80.88 186 LEU A O 1
ATOM 1469 N N . ILE A 1 187 ? 4.523 -15.288 7.943 1.00 87.81 187 ILE A N 1
ATOM 1470 C CA . ILE A 1 187 ? 4.649 -16.493 8.773 1.00 87.81 187 ILE A CA 1
ATOM 1471 C C . ILE A 1 187 ? 3.468 -17.446 8.573 1.00 87.81 187 ILE A C 1
ATOM 1473 O O . ILE A 1 187 ? 3.671 -18.658 8.571 1.00 87.81 187 ILE A O 1
ATOM 1477 N N . VAL A 1 188 ? 2.259 -16.928 8.334 1.00 75.88 188 VAL A N 1
ATOM 1478 C CA . VAL A 1 188 ? 1.092 -17.760 7.995 1.00 75.88 188 VAL A CA 1
ATOM 1479 C C . VAL A 1 188 ? 1.349 -18.507 6.687 1.00 75.88 188 VAL A C 1
ATOM 1481 O O . VAL A 1 188 ? 1.181 -19.724 6.636 1.00 75.88 188 VAL A O 1
ATOM 1484 N N . LYS A 1 189 ? 1.847 -17.808 5.659 1.00 78.12 189 LYS A N 1
ATOM 1485 C CA . LYS A 1 189 ? 2.187 -18.412 4.364 1.00 78.12 189 LYS A CA 1
ATOM 1486 C C . LYS A 1 189 ? 3.302 -19.452 4.489 1.00 78.12 189 LYS A C 1
ATOM 1488 O O . LYS A 1 189 ? 3.188 -20.511 3.887 1.00 78.12 189 LYS A O 1
ATOM 1493 N N . LEU A 1 190 ? 4.335 -19.197 5.298 1.00 90.94 190 LEU A N 1
ATOM 1494 C CA . LEU A 1 190 ? 5.414 -20.165 5.545 1.00 90.94 190 LEU A CA 1
ATOM 1495 C C . LEU A 1 190 ? 4.914 -21.421 6.274 1.00 90.94 190 LEU A C 1
ATOM 1497 O O . LEU A 1 190 ? 5.304 -22.534 5.923 1.00 90.94 190 LEU A O 1
ATOM 1501 N N . ARG A 1 191 ? 4.024 -21.266 7.265 1.00 88.75 191 ARG A N 1
ATOM 1502 C CA . ARG A 1 191 ? 3.430 -22.406 7.982 1.00 88.75 191 ARG A CA 1
ATOM 1503 C C . ARG A 1 191 ? 2.506 -23.234 7.093 1.00 88.75 191 ARG A C 1
ATOM 1505 O O . ARG A 1 191 ? 2.509 -24.452 7.230 1.00 88.75 191 ARG A O 1
ATOM 1512 N N . ALA A 1 192 ? 1.777 -22.592 6.182 1.00 87.06 192 ALA A N 1
ATOM 1513 C CA . ALA A 1 192 ? 0.865 -23.255 5.253 1.00 87.06 192 ALA A CA 1
ATOM 1514 C C . ALA A 1 192 ? 1.574 -24.107 4.184 1.00 87.06 192 ALA A C 1
ATOM 1516 O O . ALA A 1 192 ? 0.925 -24.931 3.546 1.00 87.06 192 ALA A O 1
ATOM 1517 N N . VAL A 1 193 ? 2.888 -23.939 3.983 1.00 84.12 193 VAL A N 1
ATOM 1518 C CA . VAL A 1 193 ? 3.655 -24.792 3.064 1.00 84.12 193 VAL A CA 1
ATOM 1519 C C . VAL A 1 193 ? 3.719 -26.205 3.625 1.00 84.12 193 VAL A C 1
ATOM 1521 O O . VAL A 1 193 ? 4.238 -26.408 4.728 1.00 84.12 193 VAL A O 1
ATOM 1524 N N . ASP A 1 194 ? 3.243 -27.171 2.849 1.00 91.44 194 ASP A N 1
ATOM 1525 C CA . ASP A 1 194 ? 3.270 -28.582 3.199 1.00 91.44 194 ASP A CA 1
ATOM 1526 C C . ASP A 1 194 ? 4.702 -29.149 3.223 1.00 91.44 194 ASP A C 1
ATOM 1528 O O . ASP A 1 194 ? 5.648 -28.611 2.638 1.00 91.44 194 ASP A O 1
ATOM 1532 N N . GLU A 1 195 ? 4.869 -30.266 3.924 1.00 90.94 195 GLU A N 1
ATOM 1533 C CA . GLU A 1 195 ? 6.169 -30.896 4.151 1.00 90.94 195 GLU A CA 1
ATOM 1534 C C . GLU A 1 195 ? 6.856 -31.357 2.850 1.00 90.94 195 GLU A C 1
ATOM 1536 O O . GLU A 1 195 ? 8.082 -31.263 2.727 1.00 90.94 195 GLU A O 1
ATOM 1541 N N . PHE A 1 196 ? 6.086 -31.813 1.854 1.00 92.06 196 PHE A N 1
ATOM 1542 C CA . PHE A 1 196 ? 6.629 -32.268 0.574 1.00 92.06 196 PHE A CA 1
ATOM 1543 C C . PHE A 1 196 ? 7.231 -31.094 -0.203 1.00 92.06 196 PHE A C 1
ATOM 1545 O O . PHE A 1 196 ? 8.390 -31.162 -0.629 1.00 92.06 196 PHE A O 1
ATOM 1552 N N . THR A 1 197 ? 6.498 -29.982 -0.299 1.00 91.25 197 THR A N 1
ATOM 1553 C CA . THR A 1 197 ? 6.988 -28.746 -0.922 1.00 91.25 197 THR A CA 1
ATOM 1554 C C . THR A 1 197 ? 8.225 -28.212 -0.198 1.00 91.25 197 THR A C 1
ATOM 1556 O O . THR A 1 197 ? 9.208 -27.839 -0.847 1.00 91.25 197 THR A O 1
ATOM 1559 N N . ARG A 1 198 ? 8.245 -28.244 1.145 1.00 96.94 198 ARG A N 1
ATOM 1560 C CA . ARG A 1 198 ? 9.424 -27.845 1.935 1.00 96.94 198 ARG A CA 1
ATOM 1561 C C . ARG A 1 198 ? 10.651 -28.684 1.590 1.00 96.94 198 ARG A C 1
ATOM 1563 O O . ARG A 1 198 ? 11.706 -28.123 1.295 1.00 96.94 198 ARG A O 1
ATOM 1570 N N . ARG A 1 199 ? 10.523 -30.015 1.573 1.00 94.88 199 ARG A N 1
ATOM 1571 C CA . ARG A 1 199 ? 11.626 -30.925 1.218 1.00 94.88 199 ARG A CA 1
ATOM 1572 C C . ARG A 1 199 ? 12.122 -30.696 -0.210 1.00 94.88 199 ARG A C 1
ATOM 1574 O O . ARG A 1 199 ? 13.333 -30.681 -0.429 1.00 94.88 199 ARG A O 1
ATOM 1581 N N . GLN A 1 200 ? 11.220 -30.460 -1.161 1.00 96.88 200 GLN A N 1
ATOM 1582 C CA . GLN A 1 200 ? 11.586 -30.205 -2.554 1.00 96.88 200 GLN A CA 1
ATOM 1583 C C . GLN A 1 200 ? 12.357 -28.888 -2.722 1.00 96.88 200 GLN A C 1
ATOM 1585 O O . GLN A 1 200 ? 13.435 -28.880 -3.323 1.00 96.88 200 GLN A O 1
ATOM 1590 N N . LEU A 1 201 ? 11.843 -27.783 -2.168 1.00 96.88 201 LEU A N 1
ATOM 1591 C CA . LEU A 1 201 ? 12.525 -26.484 -2.203 1.00 96.88 201 LEU A CA 1
ATOM 1592 C C . LEU A 1 201 ? 13.887 -26.568 -1.519 1.00 96.88 201 LEU A C 1
ATOM 1594 O O . LEU A 1 201 ? 14.891 -26.108 -2.055 1.00 96.88 201 LEU A O 1
ATOM 1598 N N . ARG A 1 202 ? 13.940 -27.247 -0.372 1.00 96.94 202 ARG A N 1
ATOM 1599 C CA . ARG A 1 202 ? 15.164 -27.463 0.391 1.00 96.94 202 ARG A CA 1
ATOM 1600 C C . ARG A 1 202 ? 16.233 -28.216 -0.406 1.00 96.94 202 ARG A C 1
ATOM 1602 O O . ARG A 1 202 ? 17.388 -27.796 -0.418 1.00 96.94 202 ARG A O 1
ATOM 1609 N N . GLN A 1 203 ? 15.867 -29.301 -1.088 1.00 96.44 203 GLN A N 1
ATOM 1610 C CA . GLN A 1 203 ? 16.789 -30.057 -1.944 1.00 96.44 203 GLN A CA 1
ATOM 1611 C C . GLN A 1 203 ? 17.315 -29.205 -3.102 1.00 96.44 203 GLN A C 1
ATOM 1613 O O . GLN A 1 203 ? 18.517 -29.195 -3.368 1.00 96.44 203 GLN A O 1
ATOM 1618 N N . ARG A 1 204 ? 16.436 -28.436 -3.752 1.00 97.62 204 ARG A N 1
ATOM 1619 C CA . ARG A 1 204 ? 16.832 -27.528 -4.834 1.00 97.62 204 ARG A CA 1
ATOM 1620 C C . ARG A 1 204 ? 17.717 -26.385 -4.340 1.00 97.62 204 ARG A C 1
ATOM 1622 O O . ARG A 1 204 ? 18.635 -26.004 -5.054 1.00 97.62 204 ARG A O 1
ATOM 1629 N N . ALA A 1 205 ? 17.518 -25.888 -3.118 1.00 97.62 205 ALA A N 1
ATOM 1630 C CA . ALA A 1 205 ? 18.395 -24.886 -2.510 1.00 97.62 205 ALA A CA 1
ATOM 1631 C C . ALA A 1 205 ? 19.816 -25.424 -2.275 1.00 97.62 205 ALA A C 1
ATOM 1633 O O . ALA A 1 205 ? 20.788 -24.716 -2.527 1.00 97.62 205 ALA A O 1
ATOM 1634 N N . VAL A 1 206 ? 19.957 -26.690 -1.852 1.00 96.00 206 VAL A N 1
ATOM 1635 C CA . VAL A 1 206 ? 21.275 -27.352 -1.741 1.00 96.00 206 VAL A CA 1
ATOM 1636 C C . VAL A 1 206 ? 21.973 -27.418 -3.090 1.00 96.00 206 VAL A C 1
ATOM 1638 O O . VAL A 1 206 ? 23.166 -27.125 -3.177 1.00 96.00 206 VAL A O 1
ATOM 1641 N N . GLU A 1 207 ? 21.237 -27.801 -4.129 1.00 96.69 207 GLU A N 1
ATOM 1642 C CA . GLU A 1 207 ? 21.774 -27.871 -5.483 1.00 96.69 207 GLU A CA 1
ATOM 1643 C C . GLU A 1 207 ? 22.176 -26.480 -5.985 1.00 96.69 207 GLU A C 1
ATOM 1645 O O . GLU A 1 207 ? 23.305 -26.288 -6.428 1.00 96.69 207 GLU A O 1
ATOM 1650 N N . ALA A 1 208 ? 21.315 -25.477 -5.791 1.00 96.69 208 ALA A N 1
ATOM 1651 C CA . ALA A 1 208 ? 21.605 -24.088 -6.126 1.00 96.69 208 ALA A CA 1
ATOM 1652 C C . ALA A 1 208 ? 22.857 -23.572 -5.401 1.00 96.69 208 ALA A C 1
ATOM 1654 O O . ALA A 1 208 ? 23.711 -22.930 -6.014 1.00 96.69 208 ALA A O 1
ATOM 1655 N N . CYS A 1 209 ? 23.018 -23.891 -4.113 1.00 96.00 209 CYS A N 1
ATOM 1656 C CA . CYS A 1 209 ? 24.235 -23.569 -3.379 1.00 96.00 209 CYS A CA 1
ATOM 1657 C C . CYS A 1 209 ? 25.460 -24.184 -4.070 1.00 96.00 209 CYS A C 1
ATOM 1659 O O . CYS A 1 209 ? 26.364 -23.452 -4.465 1.00 96.00 209 CYS A O 1
ATOM 1661 N N . ARG A 1 210 ? 25.483 -25.509 -4.264 1.00 94.69 210 ARG A N 1
ATOM 1662 C CA . ARG A 1 210 ? 26.646 -26.234 -4.807 1.00 94.69 210 ARG A CA 1
ATOM 1663 C C . ARG A 1 210 ? 27.021 -25.797 -6.219 1.00 94.69 210 ARG A C 1
ATOM 1665 O O . ARG A 1 210 ? 28.212 -25.679 -6.497 1.00 94.69 210 ARG A O 1
ATOM 1672 N N . SER A 1 211 ? 26.019 -25.555 -7.054 1.00 95.25 211 SER A N 1
ATOM 1673 C CA . SER A 1 211 ? 26.183 -25.346 -8.492 1.00 95.25 211 SER A CA 1
ATOM 1674 C C . SER A 1 211 ? 26.269 -23.873 -8.887 1.00 95.25 211 SER A C 1
ATOM 1676 O O . SER A 1 211 ? 26.799 -23.582 -9.956 1.00 95.25 211 SER A O 1
ATOM 1678 N N . HIS A 1 212 ? 25.825 -22.943 -8.027 1.00 95.19 212 HIS A N 1
ATOM 1679 C CA . HIS A 1 212 ? 25.799 -21.514 -8.366 1.00 95.19 212 HIS A CA 1
ATOM 1680 C C . HIS A 1 212 ? 26.358 -20.562 -7.308 1.00 95.19 212 HIS A C 1
ATOM 1682 O O . HIS A 1 212 ? 26.935 -19.546 -7.685 1.00 95.19 212 HIS A O 1
ATOM 1688 N N . PHE A 1 213 ? 26.232 -20.849 -6.007 1.00 94.81 213 PHE A N 1
ATOM 1689 C CA . PHE A 1 213 ? 26.501 -19.838 -4.968 1.00 94.81 213 PHE A CA 1
ATOM 1690 C C . PHE A 1 213 ? 27.624 -20.176 -3.978 1.00 94.81 213 PHE A C 1
ATOM 1692 O O . PHE A 1 213 ? 27.992 -19.304 -3.197 1.00 94.81 213 PHE A O 1
ATOM 1699 N N . ARG A 1 214 ? 28.186 -21.392 -3.996 1.00 92.06 214 ARG A N 1
ATOM 1700 C CA . ARG A 1 214 ? 29.096 -21.898 -2.949 1.00 92.06 214 ARG A CA 1
ATOM 1701 C C . ARG A 1 214 ? 30.447 -21.186 -2.879 1.00 92.06 214 ARG A C 1
ATOM 1703 O O . ARG A 1 214 ? 30.928 -20.920 -1.781 1.00 92.06 214 ARG A O 1
ATOM 1710 N N . THR A 1 215 ? 31.080 -20.933 -4.022 1.00 92.81 215 THR A N 1
ATOM 1711 C CA . THR A 1 215 ? 32.401 -20.287 -4.106 1.00 92.81 215 THR A CA 1
ATOM 1712 C C . THR A 1 215 ? 32.414 -19.231 -5.203 1.00 92.81 215 THR A C 1
ATOM 1714 O O . THR A 1 215 ? 31.520 -19.189 -6.052 1.00 92.81 215 THR A O 1
ATOM 1717 N N . MET A 1 216 ? 33.417 -18.352 -5.174 1.00 91.12 216 MET A N 1
ATOM 1718 C CA . MET A 1 216 ? 33.530 -17.265 -6.145 1.00 91.12 216 MET A CA 1
ATOM 1719 C C . MET A 1 216 ? 33.714 -17.806 -7.569 1.00 91.12 216 MET A C 1
ATOM 1721 O O . MET A 1 216 ? 33.149 -17.268 -8.515 1.00 91.12 216 MET A O 1
ATOM 1725 N N . GLU A 1 217 ? 34.450 -18.908 -7.722 1.00 92.25 217 GLU A N 1
ATOM 1726 C CA . GLU A 1 217 ? 34.682 -19.586 -8.999 1.00 92.25 217 GLU A CA 1
ATOM 1727 C C . GLU A 1 217 ? 33.375 -20.140 -9.576 1.00 92.25 217 GLU A C 1
ATOM 1729 O O . GLU A 1 217 ? 33.100 -19.976 -10.764 1.00 92.25 217 GLU A O 1
ATOM 1734 N N . VAL A 1 218 ? 32.540 -20.743 -8.725 1.00 93.69 218 VAL A N 1
ATOM 1735 C CA . VAL A 1 218 ? 31.225 -21.275 -9.112 1.00 93.69 218 VAL A CA 1
ATOM 1736 C C . VAL A 1 218 ? 30.266 -20.143 -9.505 1.00 93.69 218 VAL A C 1
ATOM 1738 O O . VAL A 1 218 ? 29.572 -20.244 -10.522 1.00 93.69 218 VAL A O 1
ATOM 1741 N N . GLN A 1 219 ? 30.263 -19.035 -8.756 1.00 93.56 219 GLN A N 1
ATOM 1742 C CA . GLN A 1 219 ? 29.482 -17.846 -9.112 1.00 93.56 219 GLN A CA 1
ATOM 1743 C C . GLN A 1 219 ? 29.941 -17.253 -10.450 1.00 93.56 219 GLN A C 1
ATOM 1745 O O . GLN A 1 219 ? 29.110 -16.972 -11.312 1.00 93.56 219 GLN A O 1
ATOM 1750 N N . ALA A 1 220 ? 31.253 -17.109 -10.662 1.00 90.75 220 ALA A N 1
ATOM 1751 C CA . ALA A 1 220 ? 31.813 -16.590 -11.908 1.00 90.75 220 ALA A CA 1
ATOM 1752 C C . ALA A 1 220 ? 31.465 -17.484 -13.111 1.00 90.75 220 ALA A C 1
ATOM 1754 O O . ALA A 1 220 ? 31.064 -16.975 -14.159 1.00 90.75 220 ALA A O 1
ATOM 1755 N N . ALA A 1 221 ? 31.545 -18.809 -12.947 1.00 93.00 221 ALA A N 1
ATOM 1756 C CA . ALA A 1 221 ? 31.128 -19.767 -13.969 1.00 93.00 221 ALA A CA 1
ATOM 1757 C C . ALA A 1 221 ? 29.630 -19.643 -14.297 1.00 93.00 221 ALA A C 1
ATOM 1759 O O . ALA A 1 221 ? 29.252 -19.652 -15.467 1.00 93.00 221 ALA A O 1
ATOM 1760 N N . SER A 1 222 ? 28.785 -19.448 -13.283 1.00 94.56 222 SER A N 1
ATOM 1761 C CA . SER A 1 222 ? 27.339 -19.263 -13.464 1.00 94.56 222 SER A CA 1
ATOM 1762 C C . SER A 1 222 ? 27.003 -17.951 -14.176 1.00 94.56 222 SER A C 1
ATOM 1764 O O . SER A 1 222 ? 26.166 -17.926 -15.074 1.00 94.56 222 SER A O 1
ATOM 1766 N N . VAL A 1 223 ? 27.700 -16.858 -13.849 1.00 91.62 223 VAL A N 1
ATOM 1767 C CA . VAL A 1 223 ? 27.569 -15.586 -14.576 1.00 91.62 223 VAL A CA 1
ATOM 1768 C C . VAL A 1 223 ? 27.973 -15.762 -16.042 1.00 91.62 223 VAL A C 1
ATOM 1770 O O . VAL A 1 223 ? 27.247 -15.322 -16.932 1.00 91.62 223 VAL A O 1
ATOM 1773 N N . ALA A 1 224 ? 29.084 -16.453 -16.318 1.00 88.62 224 ALA A N 1
ATOM 1774 C CA . ALA A 1 224 ? 29.514 -16.747 -17.685 1.00 88.62 224 ALA A CA 1
ATOM 1775 C C . ALA A 1 224 ? 28.486 -17.605 -18.450 1.00 88.62 224 ALA A C 1
ATOM 1777 O O . ALA A 1 224 ? 28.209 -17.339 -19.622 1.00 88.62 224 ALA A O 1
ATOM 1778 N N . GLN A 1 225 ? 27.873 -18.586 -17.783 1.00 88.56 225 GLN A N 1
ATOM 1779 C CA . GLN A 1 225 ? 26.793 -19.395 -18.344 1.00 88.56 225 GLN A CA 1
ATOM 1780 C C . GLN A 1 225 ? 25.548 -18.553 -18.660 1.00 88.56 225 GLN A C 1
ATOM 1782 O O . GLN A 1 225 ? 24.959 -18.699 -19.727 1.00 88.56 225 GLN A O 1
ATOM 1787 N N . GLN A 1 226 ? 25.146 -17.635 -17.779 1.00 86.31 226 GLN A N 1
ATOM 1788 C CA . GLN A 1 226 ? 24.015 -16.750 -18.061 1.00 86.31 226 GLN A CA 1
ATOM 1789 C C . GLN A 1 226 ? 24.312 -15.785 -19.219 1.00 86.31 226 GLN A C 1
ATOM 1791 O O . GLN A 1 226 ? 23.440 -15.527 -20.050 1.00 86.31 226 GLN A O 1
ATOM 1796 N N . LEU A 1 227 ? 25.546 -15.281 -19.319 1.00 83.38 227 LEU A N 1
ATOM 1797 C CA . LEU A 1 227 ? 25.964 -14.412 -20.421 1.00 83.38 227 LEU A CA 1
ATOM 1798 C C . LEU A 1 227 ? 25.899 -15.114 -21.783 1.00 83.38 227 LEU A C 1
ATOM 1800 O O . LEU A 1 227 ? 25.510 -14.481 -22.767 1.00 83.38 227 LEU A O 1
ATOM 1804 N N . SER A 1 228 ? 26.229 -16.408 -21.862 1.00 78.94 228 SER A N 1
ATOM 1805 C CA . SER A 1 228 ? 26.101 -17.159 -23.119 1.00 78.94 228 SER A CA 1
ATOM 1806 C C . SER A 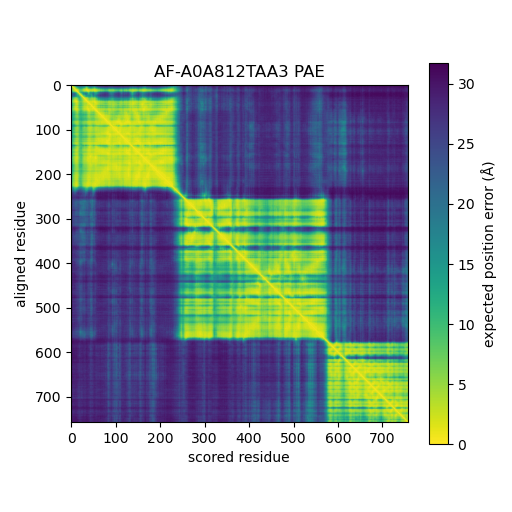1 228 ? 24.633 -17.314 -23.543 1.00 78.94 228 SER A C 1
ATOM 1808 O O . SER A 1 228 ? 24.315 -17.164 -24.725 1.00 78.94 228 SER A O 1
ATOM 1810 N N . LEU A 1 229 ? 23.715 -17.483 -22.581 1.00 71.25 229 LEU A N 1
ATOM 1811 C CA . LEU A 1 229 ? 22.268 -17.495 -22.827 1.00 71.25 229 LEU A CA 1
ATOM 1812 C C . LEU A 1 229 ? 21.742 -16.126 -23.294 1.00 71.25 229 LEU A C 1
ATOM 1814 O O . LEU A 1 229 ? 20.950 -16.060 -24.236 1.00 71.25 229 LEU A O 1
ATOM 1818 N N . ALA A 1 230 ? 22.192 -15.030 -22.674 1.00 60.78 230 ALA A N 1
ATOM 1819 C CA . ALA A 1 230 ? 21.796 -13.667 -23.044 1.00 60.78 230 ALA A CA 1
ATOM 1820 C C . ALA A 1 230 ? 22.314 -13.270 -24.441 1.00 60.78 230 ALA A C 1
ATOM 1822 O O . ALA A 1 230 ? 21.599 -12.640 -25.224 1.00 60.78 230 ALA A O 1
ATOM 1823 N N . SER A 1 231 ? 23.530 -13.700 -24.796 1.00 54.62 231 SER A N 1
ATOM 1824 C CA . SER A 1 231 ? 24.121 -13.477 -26.121 1.00 54.62 231 SER A CA 1
ATOM 1825 C C . SER A 1 231 ? 23.340 -14.190 -27.235 1.00 54.62 231 SER A C 1
ATOM 1827 O O . SER A 1 231 ? 23.074 -13.586 -28.275 1.00 54.62 231 SER A O 1
ATOM 1829 N N . HIS A 1 232 ? 22.885 -15.427 -27.004 1.00 49.41 232 HIS A N 1
ATOM 1830 C CA . HIS A 1 232 ? 22.027 -16.151 -27.950 1.00 49.41 232 HIS A CA 1
ATOM 1831 C C . HIS A 1 232 ? 20.600 -15.592 -28.027 1.00 49.41 232 HIS A C 1
ATOM 1833 O O . HIS A 1 232 ? 20.020 -15.547 -29.111 1.00 49.41 232 HIS A O 1
ATOM 1839 N N . ARG A 1 233 ? 20.042 -15.091 -26.917 1.00 49.41 233 ARG A N 1
ATOM 1840 C CA . ARG A 1 233 ? 18.728 -14.430 -26.923 1.00 49.41 233 ARG A CA 1
ATOM 1841 C C . ARG A 1 233 ? 18.743 -13.080 -27.630 1.00 49.41 233 ARG A C 1
ATOM 1843 O O . ARG A 1 233 ? 17.792 -12.800 -28.335 1.00 49.41 233 ARG A O 1
ATOM 1850 N N . SER A 1 234 ? 19.806 -12.279 -27.538 1.00 43.88 234 SER A N 1
ATOM 1851 C CA . SER A 1 234 ? 19.936 -11.039 -28.330 1.00 43.88 234 SER A CA 1
ATOM 1852 C C . SER A 1 234 ? 19.927 -11.313 -29.848 1.00 43.88 234 SER A C 1
ATOM 1854 O O . SER A 1 234 ? 19.382 -10.525 -30.621 1.00 43.88 234 SER A O 1
ATOM 1856 N N . ALA A 1 235 ? 20.445 -12.473 -30.278 1.00 38.12 235 ALA A N 1
ATOM 1857 C CA . ALA A 1 235 ? 20.358 -12.929 -31.666 1.00 38.12 235 ALA A CA 1
ATOM 1858 C C . ALA A 1 235 ? 18.946 -13.426 -32.047 1.00 38.12 235 ALA A C 1
ATOM 1860 O O . ALA A 1 235 ? 18.453 -13.066 -33.112 1.00 38.12 235 ALA A O 1
ATOM 1861 N N . LEU A 1 236 ? 18.272 -14.176 -31.165 1.00 33.25 236 LEU A N 1
ATOM 1862 C CA . LEU A 1 236 ? 16.905 -14.687 -31.372 1.00 33.25 236 LEU A CA 1
ATOM 1863 C C . LEU A 1 236 ? 15.810 -13.616 -31.223 1.00 33.25 236 LEU A C 1
ATOM 1865 O O . LEU A 1 236 ? 14.790 -13.691 -31.894 1.00 33.25 236 LEU A O 1
ATOM 1869 N N . LEU A 1 237 ? 16.018 -12.579 -30.408 1.00 37.41 237 LEU A N 1
ATOM 1870 C CA . LEU A 1 237 ? 15.114 -11.427 -30.254 1.00 37.41 237 LEU A CA 1
ATOM 1871 C C . LEU A 1 237 ? 15.026 -10.583 -31.535 1.00 37.41 237 LEU A C 1
ATOM 1873 O O . LEU A 1 237 ? 14.102 -9.787 -31.681 1.00 37.41 237 LEU A O 1
ATOM 1877 N N . LYS A 1 238 ? 15.961 -10.772 -32.477 1.00 36.28 238 LYS A N 1
ATOM 1878 C CA . LYS A 1 238 ? 15.881 -10.215 -33.832 1.00 36.28 238 LYS A CA 1
ATOM 1879 C C . LYS A 1 238 ? 14.901 -10.986 -34.733 1.00 36.28 238 LYS A C 1
ATOM 1881 O O . LYS A 1 238 ? 14.480 -10.433 -35.741 1.00 36.28 238 LYS A O 1
ATOM 1886 N N . GLU A 1 239 ? 14.534 -12.217 -34.361 1.00 32.38 239 GLU A N 1
ATOM 1887 C CA . GLU A 1 239 ? 13.587 -13.090 -35.077 1.00 32.38 239 GLU A CA 1
ATOM 1888 C C . GLU A 1 239 ? 12.265 -13.316 -34.312 1.00 32.38 239 GLU A C 1
ATOM 1890 O O . GLU A 1 239 ? 11.247 -13.571 -34.942 1.00 32.38 239 GLU A O 1
ATOM 1895 N N . SER A 1 240 ? 12.231 -13.176 -32.977 1.00 32.12 240 SER A N 1
ATOM 1896 C CA . SER A 1 240 ? 11.030 -13.390 -32.141 1.00 32.12 240 SER A CA 1
ATOM 1897 C C . SER A 1 240 ? 10.306 -12.104 -31.714 1.00 32.12 240 SER A C 1
ATOM 1899 O O . SER A 1 240 ? 9.492 -12.131 -30.787 1.00 32.12 240 SER A O 1
ATOM 1901 N N . ALA A 1 241 ? 10.592 -10.971 -32.360 1.00 31.97 241 ALA A N 1
ATOM 1902 C CA . ALA A 1 241 ? 9.914 -9.694 -32.110 1.00 31.97 241 ALA A CA 1
ATOM 1903 C C . ALA A 1 241 ? 8.400 -9.715 -32.441 1.00 31.97 241 ALA A C 1
ATOM 1905 O O . ALA A 1 241 ? 7.722 -8.720 -32.201 1.00 31.97 241 ALA A O 1
ATOM 1906 N N . ASP A 1 242 ? 7.873 -10.851 -32.909 1.00 36.06 242 ASP A N 1
ATOM 1907 C CA . ASP A 1 242 ? 6.482 -11.052 -33.324 1.00 36.06 242 ASP A CA 1
ATOM 1908 C C . ASP A 1 242 ? 5.595 -11.800 -32.298 1.00 36.06 242 ASP A C 1
ATOM 1910 O O . ASP A 1 242 ? 4.465 -12.157 -32.628 1.00 36.06 242 ASP A O 1
ATOM 1914 N N . SER A 1 243 ? 6.021 -12.055 -31.047 1.00 32.69 243 SER A N 1
ATOM 1915 C CA . SER A 1 243 ? 5.125 -12.734 -30.084 1.00 32.69 243 SER A CA 1
ATOM 1916 C C . SER A 1 243 ? 5.283 -12.360 -28.596 1.00 32.69 243 SER A C 1
ATOM 1918 O O . SER A 1 243 ? 6.179 -12.851 -27.914 1.00 32.69 243 SER A O 1
ATOM 1920 N N . LEU A 1 244 ? 4.286 -11.601 -28.114 1.00 37.97 244 LEU A N 1
ATOM 1921 C CA . LEU A 1 244 ? 3.650 -11.570 -26.777 1.00 37.97 244 LEU A CA 1
ATOM 1922 C C . LEU A 1 244 ? 4.353 -10.959 -25.534 1.00 37.97 244 LEU A C 1
ATOM 1924 O O . LEU A 1 244 ? 5.492 -11.246 -25.182 1.00 37.97 244 LEU A O 1
ATOM 1928 N N . GLY A 1 245 ? 3.535 -10.127 -24.863 1.00 40.09 245 GLY A N 1
ATOM 1929 C CA . GLY A 1 245 ? 3.682 -9.273 -23.671 1.00 40.09 245 GLY A CA 1
ATOM 1930 C C . GLY A 1 245 ? 4.553 -9.719 -22.488 1.00 40.09 245 GLY A C 1
ATOM 1931 O O . GLY A 1 245 ? 4.531 -10.873 -22.077 1.00 40.09 245 GLY A O 1
ATOM 1932 N N . VAL A 1 246 ? 5.236 -8.754 -21.853 1.00 40.75 246 VAL A N 1
ATOM 1933 C CA . VAL A 1 246 ? 5.872 -8.905 -20.531 1.00 40.75 246 VAL A CA 1
ATOM 1934 C C . VAL A 1 246 ? 4.947 -8.316 -19.461 1.00 40.75 246 VAL A C 1
ATOM 1936 O O . VAL A 1 246 ? 4.661 -7.124 -19.481 1.00 40.75 246 VAL A O 1
ATOM 1939 N N . GLY A 1 247 ? 4.529 -9.155 -18.511 1.00 38.97 247 GLY A N 1
ATOM 1940 C CA . GLY A 1 247 ? 3.746 -8.803 -17.318 1.00 38.97 247 GLY A CA 1
ATOM 1941 C C . GLY A 1 247 ? 2.797 -9.945 -16.942 1.00 38.97 247 GLY A C 1
ATOM 1942 O O . GLY A 1 247 ? 2.261 -10.600 -17.831 1.00 38.97 247 GLY A O 1
ATOM 1943 N N . ARG A 1 248 ? 2.609 -10.248 -15.647 1.00 41.88 248 ARG A N 1
ATOM 1944 C CA . ARG A 1 248 ? 1.668 -11.293 -15.186 1.00 41.88 248 ARG A CA 1
ATOM 1945 C C . ARG A 1 248 ? 0.217 -10.869 -15.469 1.00 41.88 248 ARG A C 1
ATOM 1947 O O . ARG A 1 248 ? -0.484 -10.450 -14.560 1.00 41.88 248 ARG A O 1
ATOM 1954 N N . CYS A 1 249 ? -0.245 -11.019 -16.703 1.00 50.12 249 CYS A N 1
ATOM 1955 C CA . CYS A 1 249 ? -1.665 -10.965 -17.033 1.00 50.12 249 CYS A CA 1
ATOM 1956 C C . CYS A 1 249 ? -2.241 -12.377 -16.843 1.00 50.12 249 CYS A C 1
ATOM 1958 O O . CYS A 1 249 ? -2.442 -13.117 -17.802 1.00 50.12 249 CYS A O 1
ATOM 1960 N N . ALA A 1 250 ? -2.392 -12.793 -15.581 1.00 38.56 250 ALA A N 1
ATOM 1961 C CA . ALA A 1 250 ? -3.127 -14.006 -15.237 1.00 38.56 250 ALA A CA 1
ATOM 1962 C C . ALA A 1 250 ? -4.593 -13.633 -14.992 1.00 38.56 250 ALA A C 1
ATOM 1964 O O . ALA A 1 250 ? -4.900 -12.742 -14.206 1.00 38.56 250 ALA A O 1
ATOM 1965 N N . THR A 1 251 ? -5.462 -14.318 -15.721 1.00 36.47 251 THR A N 1
ATOM 1966 C CA . THR A 1 251 ? -6.909 -14.148 -15.831 1.00 36.47 251 THR A CA 1
ATOM 1967 C C . THR A 1 251 ? -7.630 -14.324 -14.493 1.00 36.47 251 THR A C 1
ATOM 1969 O O . THR A 1 251 ? -7.630 -15.423 -13.935 1.00 36.47 251 THR A O 1
ATOM 1972 N N . ALA A 1 252 ? -8.323 -13.284 -14.022 1.00 32.69 252 ALA A N 1
ATOM 1973 C CA . ALA A 1 252 ? -9.596 -13.508 -13.341 1.00 32.69 252 ALA A CA 1
ATOM 1974 C C . ALA A 1 252 ? -10.588 -13.996 -14.410 1.00 32.69 252 ALA A C 1
ATOM 1976 O O . ALA A 1 252 ? -10.545 -13.516 -15.541 1.00 32.69 252 ALA A O 1
ATOM 1977 N N . ALA A 1 253 ? -11.402 -15.000 -14.091 1.00 35.94 253 ALA A N 1
ATOM 1978 C CA . ALA A 1 253 ? -12.023 -15.894 -15.069 1.00 35.94 253 ALA A CA 1
ATOM 1979 C C . ALA A 1 253 ? -12.974 -15.252 -16.105 1.00 35.94 253 ALA A C 1
ATOM 1981 O O . ALA A 1 253 ? -13.324 -15.950 -17.047 1.00 35.94 253 ALA A O 1
ATOM 1982 N N . ASP A 1 254 ? -13.322 -13.961 -16.015 1.00 38.09 254 ASP A N 1
ATOM 1983 C CA . ASP A 1 254 ? -14.346 -13.351 -16.882 1.00 38.09 254 ASP A CA 1
ATOM 1984 C C . ASP A 1 254 ? -14.034 -11.931 -17.421 1.00 38.09 254 ASP A C 1
ATOM 1986 O O . ASP A 1 254 ? -14.915 -11.302 -18.007 1.00 38.09 254 ASP A O 1
ATOM 1990 N N . SER A 1 255 ? -12.805 -11.396 -17.304 1.00 47.50 255 SER A N 1
ATOM 1991 C CA . SER A 1 255 ? -12.460 -10.088 -17.909 1.00 47.50 255 SER A CA 1
ATOM 1992 C C . SER A 1 255 ? -11.112 -10.066 -18.644 1.00 47.50 255 SER A C 1
ATOM 1994 O O . SER A 1 255 ? -10.090 -10.557 -18.166 1.00 47.50 255 SER A O 1
ATOM 1996 N N . VAL A 1 256 ? -11.110 -9.492 -19.856 1.00 55.44 256 VAL A N 1
ATOM 1997 C CA . VAL A 1 256 ? -9.891 -9.266 -20.651 1.00 55.44 256 VAL A CA 1
ATOM 1998 C C . VAL A 1 256 ? -9.121 -8.090 -20.035 1.00 55.44 256 VAL A C 1
ATOM 2000 O O . VAL A 1 256 ? -9.710 -7.021 -19.875 1.00 55.44 256 VAL A O 1
ATOM 2003 N N . PRO A 1 257 ? -7.826 -8.237 -19.701 1.00 65.81 257 PRO A N 1
ATOM 2004 C CA . PRO A 1 257 ? -7.065 -7.173 -19.054 1.00 65.81 257 PRO A CA 1
ATOM 2005 C C . PRO A 1 257 ? -6.835 -5.970 -19.983 1.00 65.81 257 PRO A C 1
ATOM 2007 O O . PRO A 1 257 ? -6.525 -6.120 -21.171 1.00 65.81 257 PRO A O 1
ATOM 2010 N N . THR A 1 258 ? -6.920 -4.760 -19.427 1.00 76.19 258 THR A N 1
ATOM 2011 C CA . THR A 1 258 ? -6.579 -3.518 -20.134 1.00 76.19 258 THR A CA 1
ATOM 2012 C C . THR A 1 258 ? -5.067 -3.443 -20.354 1.00 76.19 258 THR A C 1
ATOM 2014 O O . THR A 1 258 ? -4.288 -3.569 -19.414 1.00 76.19 258 THR A O 1
ATOM 2017 N N . LEU A 1 259 ? -4.632 -3.243 -21.604 1.00 80.69 259 LEU A N 1
ATOM 2018 C CA . LEU A 1 259 ? -3.220 -3.207 -21.979 1.00 80.69 259 LEU A CA 1
ATOM 2019 C C . LEU A 1 259 ? -2.768 -1.762 -22.182 1.00 80.69 259 LEU A C 1
ATOM 2021 O O . LEU A 1 259 ? -3.265 -1.072 -23.074 1.00 80.69 259 LEU A O 1
ATOM 2025 N N . PHE A 1 260 ? -1.797 -1.326 -21.387 1.00 84.62 260 PHE A N 1
ATOM 2026 C CA . PHE A 1 260 ? -1.247 0.026 -21.419 1.00 84.62 260 PHE A CA 1
ATOM 2027 C C . PHE A 1 260 ? 0.055 0.094 -22.224 1.00 84.62 260 PHE A C 1
ATOM 2029 O O . PHE A 1 260 ? 0.912 -0.779 -22.115 1.00 84.62 260 PHE A O 1
ATOM 2036 N N . TYR A 1 261 ? 0.265 1.167 -22.981 1.00 86.94 261 TYR A N 1
ATOM 2037 C CA . TYR A 1 261 ? 1.544 1.480 -23.622 1.00 86.94 261 TYR A CA 1
ATOM 2038 C C . TYR A 1 261 ? 1.972 2.900 -23.278 1.00 86.94 261 TYR A C 1
ATOM 2040 O O . TYR A 1 261 ? 1.233 3.850 -23.522 1.00 86.94 261 TYR A O 1
ATOM 2048 N N . ILE A 1 262 ? 3.179 3.060 -22.733 1.00 87.44 262 ILE A N 1
ATOM 2049 C CA . ILE A 1 262 ? 3.741 4.387 -22.458 1.00 87.44 262 ILE A CA 1
ATOM 2050 C C . ILE A 1 262 ? 4.607 4.799 -23.641 1.00 87.44 262 ILE A C 1
ATOM 2052 O O . ILE A 1 262 ? 5.675 4.219 -23.870 1.00 87.44 262 ILE A O 1
ATOM 2056 N N . MET A 1 263 ? 4.138 5.797 -24.385 1.00 85.00 263 MET A N 1
ATOM 2057 C CA . MET A 1 263 ? 4.831 6.335 -25.548 1.00 85.00 263 MET A CA 1
ATOM 2058 C C . MET A 1 263 ? 5.960 7.261 -25.105 1.00 85.00 263 MET A C 1
ATOM 2060 O O . MET A 1 263 ? 5.750 8.193 -24.337 1.00 85.00 263 MET A O 1
ATOM 2064 N N . SER A 1 264 ? 7.174 7.035 -25.587 1.00 80.81 264 SER A N 1
ATOM 2065 C CA . SER A 1 264 ? 8.290 7.953 -25.362 1.00 80.81 264 SER A CA 1
ATOM 2066 C C . SER A 1 264 ? 8.130 9.252 -26.158 1.00 80.81 264 SER A C 1
ATOM 2068 O O . SER A 1 264 ? 7.383 9.331 -27.132 1.00 80.81 264 SER A O 1
ATOM 2070 N N . VAL A 1 265 ? 8.875 10.283 -25.760 1.00 74.31 265 VAL A N 1
ATOM 2071 C CA . VAL A 1 265 ? 8.902 11.580 -26.459 1.00 74.31 265 VAL A CA 1
ATOM 2072 C C . VAL A 1 265 ? 9.345 11.412 -27.912 1.00 74.31 265 VAL A C 1
ATOM 2074 O O . VAL A 1 265 ? 8.741 11.978 -28.814 1.00 74.31 265 VAL A O 1
ATOM 2077 N N . THR A 1 266 ? 10.362 10.588 -28.157 1.00 72.56 266 THR A N 1
ATOM 2078 C CA . THR A 1 266 ? 10.887 10.333 -29.503 1.00 72.56 266 THR A CA 1
ATOM 2079 C C . THR A 1 266 ? 9.882 9.605 -30.389 1.00 72.56 266 THR A C 1
ATOM 2081 O O . THR A 1 266 ? 9.765 9.938 -31.566 1.00 72.56 266 THR A O 1
ATOM 2084 N N . GLU A 1 267 ? 9.134 8.645 -29.838 1.00 80.75 267 GLU A N 1
ATOM 2085 C CA . GLU A 1 267 ? 8.029 7.996 -30.549 1.00 80.75 267 GLU A CA 1
ATOM 2086 C C . GLU A 1 267 ? 6.934 9.015 -30.879 1.00 80.75 267 GLU A C 1
ATOM 2088 O O . GLU A 1 267 ? 6.558 9.133 -32.041 1.00 80.75 267 GLU A O 1
ATOM 2093 N N . ALA A 1 268 ? 6.486 9.812 -29.904 1.00 82.25 268 ALA A N 1
ATOM 2094 C CA . ALA A 1 268 ? 5.449 10.822 -30.115 1.00 82.25 268 ALA A CA 1
ATOM 2095 C C . ALA A 1 268 ? 5.836 11.845 -31.197 1.00 82.25 268 ALA A C 1
ATOM 2097 O O . ALA A 1 268 ? 5.040 12.134 -32.086 1.00 82.25 268 ALA A O 1
ATOM 2098 N N . GLU A 1 269 ? 7.075 12.340 -31.191 1.00 83.12 269 GLU A N 1
ATOM 2099 C CA . GLU A 1 269 ? 7.571 13.271 -32.213 1.00 83.12 269 GLU A CA 1
ATOM 2100 C C . GLU A 1 269 ? 7.748 12.628 -33.597 1.00 83.12 269 GLU A C 1
ATOM 2102 O O . GLU A 1 269 ? 7.641 13.318 -34.615 1.00 83.12 269 GLU A O 1
ATOM 2107 N N . ALA A 1 270 ? 8.025 11.322 -33.656 1.00 78.56 270 ALA A N 1
ATOM 2108 C CA . ALA A 1 270 ? 8.103 10.583 -34.914 1.00 78.56 270 ALA A CA 1
ATOM 2109 C C . ALA A 1 270 ? 6.715 10.374 -35.540 1.00 78.56 270 ALA A C 1
ATOM 2111 O O . ALA A 1 270 ? 6.582 10.445 -36.761 1.00 78.56 270 ALA A O 1
ATOM 2112 N N . LEU A 1 271 ? 5.695 10.134 -34.710 1.00 83.94 271 LEU A N 1
ATOM 2113 C CA . LEU A 1 271 ? 4.296 9.993 -35.130 1.00 83.94 271 LEU A CA 1
ATOM 2114 C C . LEU A 1 271 ? 3.645 11.344 -35.458 1.00 83.94 271 LEU A C 1
ATOM 2116 O O . LEU A 1 271 ? 2.854 11.446 -36.391 1.00 83.94 271 LEU A O 1
ATOM 2120 N N . ALA A 1 272 ? 4.005 12.391 -34.716 1.00 89.62 272 ALA A N 1
ATOM 2121 C CA . ALA A 1 272 ? 3.480 13.740 -34.874 1.00 89.62 272 ALA A CA 1
ATOM 2122 C C . ALA A 1 272 ? 4.620 14.760 -35.023 1.00 89.62 272 ALA A C 1
ATOM 2124 O O . ALA A 1 272 ? 5.020 15.412 -34.052 1.00 89.62 272 ALA A O 1
ATOM 2125 N N . PRO A 1 273 ? 5.122 14.977 -36.254 1.00 87.31 273 PRO A N 1
ATOM 2126 C CA . PRO A 1 273 ? 6.218 15.909 -36.518 1.00 87.31 273 PRO A CA 1
ATOM 2127 C C . PRO A 1 273 ? 5.965 17.346 -36.040 1.00 87.31 273 PRO A C 1
ATOM 2129 O O . PRO A 1 273 ? 6.918 18.096 -35.823 1.00 87.31 273 PRO A O 1
ATOM 2132 N N . LYS A 1 274 ? 4.700 17.756 -35.854 1.00 88.44 274 LYS A N 1
ATOM 2133 C CA . LYS A 1 274 ? 4.338 19.070 -35.291 1.00 88.44 274 LYS A CA 1
ATOM 2134 C C . LYS A 1 274 ? 4.764 19.242 -33.832 1.00 88.44 274 LYS A C 1
ATOM 2136 O O . LYS A 1 274 ? 4.981 20.382 -33.419 1.00 88.44 274 LYS A O 1
ATOM 2141 N N . LEU A 1 275 ? 4.933 18.150 -33.086 1.00 83.12 275 LEU A N 1
ATOM 2142 C CA . LEU A 1 275 ? 5.408 18.152 -31.699 1.00 83.12 275 LEU A CA 1
ATOM 2143 C C . LEU A 1 275 ? 6.937 18.198 -31.597 1.00 83.12 275 LEU A C 1
ATOM 2145 O O . LEU A 1 275 ? 7.470 18.393 -30.509 1.00 83.12 275 LEU A O 1
ATOM 2149 N N . ARG A 1 276 ? 7.657 18.053 -32.717 1.00 81.94 276 ARG A N 1
ATOM 2150 C CA . ARG A 1 276 ? 9.114 17.919 -32.716 1.00 81.94 276 ARG A CA 1
ATOM 2151 C C . ARG A 1 276 ? 9.818 19.129 -32.104 1.00 81.94 276 ARG A C 1
ATOM 2153 O O . ARG A 1 276 ? 9.715 20.261 -32.602 1.00 81.94 276 ARG A O 1
ATOM 2160 N N . GLY A 1 277 ? 10.578 18.860 -31.046 1.00 73.19 277 GLY A N 1
ATOM 2161 C CA . GLY A 1 277 ? 11.323 19.846 -30.279 1.00 73.19 277 GLY A CA 1
ATOM 2162 C C . GLY A 1 277 ? 10.447 20.724 -29.388 1.00 73.19 277 GLY A C 1
ATOM 2163 O O . GLY A 1 277 ? 10.972 21.692 -28.843 1.00 73.19 277 GLY A O 1
ATOM 2164 N N . CYS A 1 278 ? 9.147 20.447 -29.252 1.00 77.69 278 CYS A N 1
ATOM 2165 C CA . CYS A 1 278 ? 8.278 21.189 -28.346 1.00 77.69 278 CYS A CA 1
ATOM 2166 C C . CYS A 1 278 ? 8.608 20.864 -26.889 1.00 77.69 278 CYS A C 1
ATOM 2168 O O . CYS A 1 278 ? 8.830 19.714 -26.520 1.00 77.69 278 CYS A O 1
ATOM 2170 N N . LEU A 1 279 ? 8.627 21.897 -26.051 1.00 74.38 279 LEU A N 1
ATOM 2171 C CA . LEU A 1 279 ? 8.897 21.757 -24.629 1.00 74.38 279 LEU A CA 1
ATOM 2172 C C . LEU A 1 279 ? 7.786 20.948 -23.941 1.00 74.38 279 LEU A C 1
ATOM 2174 O O . LEU A 1 279 ? 6.599 21.244 -24.098 1.00 74.38 279 LEU A O 1
ATOM 2178 N N . LEU A 1 280 ? 8.177 19.965 -23.132 1.00 71.25 280 LEU A N 1
ATOM 2179 C CA . LEU A 1 280 ? 7.255 19.264 -22.240 1.00 71.25 280 LEU A CA 1
ATOM 2180 C C . LEU A 1 280 ? 6.847 20.171 -21.077 1.00 71.25 280 LEU A C 1
ATOM 2182 O O . LEU A 1 280 ? 7.647 20.961 -20.572 1.00 71.25 280 LEU A O 1
ATOM 2186 N N . SER A 1 281 ? 5.605 20.049 -20.614 1.00 67.44 281 SER A N 1
ATOM 2187 C CA . SER A 1 281 ? 5.201 20.686 -19.356 1.00 67.44 281 SER A CA 1
ATOM 2188 C C . SER A 1 281 ? 6.053 20.120 -18.218 1.00 67.44 281 SER A C 1
ATOM 2190 O O . SER A 1 281 ? 6.266 18.918 -18.168 1.00 67.44 281 SER A O 1
ATOM 2192 N N . GLY A 1 282 ? 6.582 20.960 -17.319 1.00 64.81 282 GLY A N 1
ATOM 2193 C CA . GLY A 1 282 ? 7.557 20.516 -16.312 1.00 64.81 282 GLY A CA 1
ATOM 2194 C C . GLY A 1 282 ? 7.063 19.337 -15.467 1.00 64.81 282 GLY A C 1
ATOM 2195 O O . GLY A 1 282 ? 7.718 18.301 -15.429 1.00 64.81 282 GLY A O 1
ATOM 2196 N N . LEU A 1 283 ? 5.876 19.469 -14.865 1.00 68.50 283 LEU A N 1
ATOM 2197 C CA . LEU A 1 283 ? 5.272 18.412 -14.048 1.00 68.50 283 LEU A CA 1
ATOM 2198 C C . LEU A 1 283 ? 4.719 17.256 -14.899 1.00 68.50 283 LEU A C 1
ATOM 2200 O O . LEU A 1 283 ? 4.882 16.096 -14.543 1.00 68.50 283 LEU A O 1
ATOM 2204 N N . ALA A 1 284 ? 4.126 17.543 -16.063 1.00 72.25 284 ALA A N 1
ATOM 2205 C CA . ALA A 1 284 ? 3.663 16.484 -16.963 1.00 72.25 284 ALA A CA 1
ATOM 2206 C C . ALA A 1 284 ? 4.834 15.635 -17.483 1.00 72.25 284 ALA A C 1
ATOM 2208 O O . ALA A 1 284 ? 4.734 14.421 -17.560 1.00 72.25 284 ALA A O 1
ATOM 2209 N N . GLY A 1 285 ? 5.970 16.259 -17.788 1.00 70.62 285 GLY A N 1
ATOM 2210 C CA . GLY A 1 285 ? 7.198 15.606 -18.218 1.00 70.62 285 GLY A CA 1
ATOM 2211 C C . GLY A 1 285 ? 7.809 14.759 -17.107 1.00 70.62 285 GLY A C 1
ATOM 2212 O O . GLY A 1 285 ? 8.168 13.611 -17.358 1.00 70.62 285 GLY A O 1
ATOM 2213 N N . THR A 1 286 ? 7.883 15.263 -15.869 1.00 72.62 286 THR A N 1
ATOM 2214 C CA . THR A 1 286 ? 8.397 14.465 -14.740 1.00 72.62 286 THR A CA 1
ATOM 2215 C C . THR A 1 286 ? 7.496 13.273 -14.412 1.00 72.62 286 THR A C 1
ATOM 2217 O O . THR A 1 286 ? 8.015 12.182 -14.174 1.00 72.62 286 THR A O 1
ATOM 2220 N N . VAL A 1 287 ? 6.171 13.436 -14.461 1.00 76.06 287 VAL A N 1
ATOM 2221 C CA . VAL A 1 287 ? 5.212 12.329 -14.296 1.00 76.06 287 VAL A CA 1
ATOM 2222 C C . VAL A 1 287 ? 5.285 11.356 -15.481 1.00 76.06 287 VAL A C 1
ATOM 2224 O O . VAL A 1 287 ? 5.287 10.144 -15.282 1.00 76.06 287 VAL A O 1
ATOM 2227 N N . HIS A 1 288 ? 5.448 11.844 -16.713 1.00 80.12 288 HIS A N 1
ATOM 2228 C CA . HIS A 1 288 ? 5.637 10.995 -17.896 1.00 80.12 288 HIS A CA 1
ATOM 2229 C C . HIS A 1 288 ? 6.911 10.152 -17.820 1.00 80.12 288 HIS A C 1
ATOM 2231 O O . HIS A 1 288 ? 6.917 8.971 -18.167 1.00 80.12 288 HIS A O 1
ATOM 2237 N N . HIS A 1 289 ? 7.994 10.724 -17.298 1.00 73.81 289 HIS A N 1
ATOM 2238 C CA . HIS A 1 289 ? 9.205 9.968 -16.991 1.00 73.81 289 HIS A CA 1
ATOM 2239 C C . HIS A 1 289 ? 8.961 8.870 -15.953 1.00 73.81 289 HIS A C 1
ATOM 2241 O O . HIS A 1 289 ? 9.494 7.769 -16.100 1.00 73.81 289 HIS A O 1
ATOM 2247 N N . ALA A 1 290 ? 8.125 9.134 -14.948 1.00 77.50 290 ALA A N 1
ATOM 2248 C CA . ALA A 1 290 ? 7.722 8.114 -13.993 1.00 77.50 290 ALA A CA 1
ATOM 2249 C C . ALA A 1 290 ? 6.917 6.993 -14.677 1.00 77.50 290 ALA A C 1
ATOM 2251 O O . ALA A 1 290 ? 7.254 5.825 -14.492 1.00 77.50 290 ALA A O 1
ATOM 2252 N N . PHE A 1 291 ? 5.965 7.306 -15.563 1.00 81.50 291 PHE A N 1
ATOM 2253 C CA . PHE A 1 291 ? 5.279 6.294 -16.381 1.00 81.50 291 PHE A CA 1
ATOM 2254 C C . PHE A 1 291 ? 6.252 5.447 -17.215 1.00 81.50 291 PHE A C 1
ATOM 2256 O O . PHE A 1 291 ? 6.126 4.223 -17.264 1.00 81.50 291 PHE A O 1
ATOM 2263 N N . LEU A 1 292 ? 7.263 6.063 -17.836 1.00 74.69 292 LEU A N 1
ATOM 2264 C CA . LEU A 1 292 ? 8.274 5.329 -18.605 1.00 74.69 292 LEU A CA 1
ATOM 2265 C C . LEU A 1 292 ? 9.052 4.338 -17.731 1.00 74.69 292 LEU A C 1
ATOM 2267 O O . LEU A 1 292 ? 9.336 3.227 -18.184 1.00 74.69 292 LEU A O 1
ATOM 2271 N N . SER A 1 293 ? 9.340 4.698 -16.476 1.00 72.31 293 SER A N 1
ATOM 2272 C CA . SER A 1 293 ? 9.984 3.791 -15.517 1.00 72.31 293 SER A CA 1
ATOM 2273 C C . SER A 1 293 ? 9.110 2.580 -15.160 1.00 72.31 293 SER A C 1
ATOM 2275 O O . SER A 1 293 ? 9.639 1.505 -14.884 1.00 72.31 293 SER A O 1
ATOM 2277 N N . LEU A 1 294 ? 7.779 2.715 -15.246 1.00 65.56 294 LEU A N 1
ATOM 2278 C CA . LEU A 1 294 ? 6.819 1.653 -14.933 1.00 65.56 294 LEU A CA 1
ATOM 2279 C C . LEU A 1 294 ? 6.644 0.625 -16.058 1.00 65.56 294 LEU A C 1
ATOM 2281 O O . LEU A 1 294 ? 6.176 -0.480 -15.791 1.00 65.56 294 LEU A O 1
ATOM 2285 N N . ARG A 1 295 ? 7.064 0.925 -17.297 1.00 66.50 295 ARG A N 1
ATOM 2286 C CA . ARG A 1 295 ? 6.798 0.098 -18.496 1.00 66.50 295 ARG A CA 1
ATOM 2287 C C . ARG A 1 295 ? 7.201 -1.379 -18.368 1.00 66.50 295 ARG A C 1
ATOM 2289 O O . ARG A 1 295 ? 6.677 -2.209 -19.102 1.00 66.50 295 ARG A O 1
ATOM 2296 N N . ARG A 1 296 ? 8.132 -1.714 -17.468 1.00 56.31 296 ARG A N 1
ATOM 2297 C CA . ARG A 1 296 ? 8.639 -3.086 -17.260 1.00 56.31 296 ARG A CA 1
ATOM 2298 C C . ARG A 1 296 ? 8.444 -3.636 -15.846 1.00 56.31 296 ARG A C 1
ATOM 2300 O O . ARG A 1 296 ? 8.814 -4.778 -15.595 1.00 56.31 296 ARG A O 1
ATOM 2307 N N . VAL A 1 297 ? 7.896 -2.835 -14.933 1.00 54.12 297 VAL A N 1
ATOM 2308 C CA . VAL A 1 297 ? 7.775 -3.171 -13.501 1.00 54.12 297 VAL A CA 1
ATOM 2309 C C . VAL A 1 297 ? 6.385 -2.941 -12.929 1.00 54.12 297 VAL A C 1
ATOM 2311 O O . VAL A 1 297 ? 6.146 -3.303 -11.778 1.00 54.12 297 VAL A O 1
ATOM 2314 N N . SER A 1 298 ? 5.486 -2.336 -13.708 1.00 61.19 298 SER A N 1
ATOM 2315 C CA . SER A 1 298 ? 4.106 -2.119 -13.299 1.00 61.19 298 SER A CA 1
ATOM 2316 C C . SER A 1 298 ? 3.414 -3.447 -13.008 1.00 61.19 298 SER A C 1
ATOM 2318 O O . SER A 1 298 ? 3.631 -4.446 -13.697 1.00 61.19 298 SER A O 1
ATOM 2320 N N . SER A 1 299 ? 2.563 -3.447 -11.987 1.00 57.53 299 SER A N 1
ATOM 2321 C CA . SER A 1 299 ? 1.583 -4.508 -11.772 1.00 57.53 299 SER A CA 1
ATOM 2322 C C . SER A 1 299 ? 0.433 -4.446 -12.781 1.00 57.53 299 SER A C 1
ATOM 2324 O O . SER A 1 299 ? -0.215 -5.467 -12.987 1.00 57.53 299 SER A O 1
ATOM 2326 N N . ASN A 1 300 ? 0.187 -3.290 -13.413 1.00 67.56 300 ASN A N 1
ATOM 2327 C CA . ASN A 1 300 ? -0.790 -3.161 -14.497 1.00 67.56 300 ASN A CA 1
ATOM 2328 C C . ASN A 1 300 ? -0.254 -3.803 -15.788 1.00 67.56 300 ASN A C 1
ATOM 2330 O O . ASN A 1 300 ? 0.952 -3.815 -16.048 1.00 67.56 300 ASN A O 1
ATOM 2334 N N . CYS A 1 301 ? -1.159 -4.323 -16.616 1.00 71.12 301 CYS A N 1
ATOM 2335 C CA . CYS A 1 301 ? -0.811 -5.036 -17.842 1.00 71.12 301 CYS A CA 1
ATOM 2336 C C . CYS A 1 301 ? -0.229 -4.084 -18.908 1.00 71.12 301 CYS A C 1
ATOM 2338 O O . CYS A 1 301 ? -0.917 -3.211 -19.431 1.00 71.12 301 CYS A O 1
ATOM 2340 N N . MET A 1 302 ? 1.051 -4.264 -19.257 1.00 75.62 302 MET A N 1
ATOM 2341 C CA . MET A 1 302 ? 1.761 -3.427 -20.234 1.00 75.62 302 MET A CA 1
ATOM 2342 C C . MET A 1 302 ? 1.881 -4.123 -21.598 1.00 75.62 302 MET A C 1
ATOM 2344 O O . MET A 1 302 ? 2.345 -5.259 -21.701 1.00 75.62 302 MET A O 1
ATOM 2348 N N . ALA A 1 303 ? 1.536 -3.417 -22.672 1.00 67.88 303 ALA A N 1
ATOM 2349 C CA . ALA A 1 303 ? 1.809 -3.842 -24.037 1.00 67.88 303 ALA A CA 1
ATOM 2350 C C . ALA A 1 303 ? 3.292 -3.622 -24.388 1.00 67.88 303 ALA A C 1
ATOM 2352 O O . ALA A 1 303 ? 3.865 -2.556 -24.149 1.00 67.88 303 ALA A O 1
ATOM 2353 N N . LEU A 1 304 ? 3.922 -4.624 -25.008 1.00 64.62 304 LEU A N 1
ATOM 2354 C CA . LEU A 1 304 ? 5.304 -4.508 -25.494 1.00 64.62 304 LEU A CA 1
ATOM 2355 C C . LEU A 1 304 ? 5.411 -3.630 -26.741 1.00 64.62 304 LEU A C 1
ATOM 2357 O O . LEU A 1 304 ? 6.368 -2.863 -26.872 1.00 64.62 304 LEU A O 1
ATOM 2361 N N . GLN A 1 305 ? 4.411 -3.731 -27.616 1.00 65.69 305 GLN A N 1
ATOM 2362 C CA . GLN A 1 305 ? 4.282 -2.990 -28.866 1.00 65.69 305 GLN A CA 1
ATOM 2363 C C . GLN A 1 305 ? 3.000 -2.164 -28.849 1.00 65.69 305 GLN A C 1
ATOM 2365 O O . GLN A 1 305 ? 1.979 -2.585 -28.304 1.00 65.69 305 GLN A O 1
ATOM 2370 N N . LEU A 1 306 ? 3.061 -1.002 -29.496 1.00 76.06 306 LEU A N 1
ATOM 2371 C CA . LEU A 1 306 ? 1.964 -0.042 -29.553 1.00 76.06 306 LEU A CA 1
ATOM 2372 C C . LEU A 1 306 ? 0.672 -0.654 -30.117 1.00 76.06 306 LEU A C 1
ATOM 2374 O O . LEU A 1 306 ? -0.419 -0.360 -29.637 1.00 76.06 306 LEU A O 1
ATOM 2378 N N . GLU A 1 307 ? 0.790 -1.536 -31.107 1.00 76.88 307 GLU A N 1
ATOM 2379 C CA . GLU A 1 307 ? -0.341 -2.180 -31.785 1.00 76.88 307 GLU A CA 1
ATOM 2380 C C . GLU A 1 307 ? -1.211 -3.044 -30.864 1.00 76.88 307 GLU A C 1
ATOM 2382 O O . GLU A 1 307 ? -2.424 -3.093 -31.056 1.00 76.88 307 GLU A O 1
ATOM 2387 N N . HIS A 1 308 ? -0.633 -3.609 -29.805 1.00 74.25 308 HIS A N 1
ATOM 2388 C CA . HIS A 1 308 ? -1.334 -4.449 -28.832 1.00 74.25 308 HIS A CA 1
ATOM 2389 C C . HIS A 1 308 ? -1.975 -3.650 -27.686 1.00 74.25 308 HIS A C 1
ATOM 2391 O O . HIS A 1 308 ? -2.656 -4.219 -26.840 1.00 74.25 308 HIS A O 1
ATOM 2397 N N . ALA A 1 309 ? -1.747 -2.337 -27.620 1.00 81.25 309 ALA A N 1
ATOM 2398 C CA . ALA A 1 309 ? -2.242 -1.507 -26.530 1.00 81.25 309 ALA A CA 1
ATOM 2399 C C . ALA A 1 309 ? -3.727 -1.161 -26.697 1.00 81.25 309 ALA A C 1
ATOM 2401 O O . ALA A 1 309 ? -4.155 -0.800 -27.795 1.00 81.25 309 ALA A O 1
ATOM 2402 N N . HIS A 1 310 ? -4.484 -1.188 -25.604 1.00 84.19 310 HIS A N 1
ATOM 2403 C CA . HIS A 1 310 ? -5.822 -0.597 -25.519 1.00 84.19 310 HIS A CA 1
ATOM 2404 C C . HIS A 1 310 ? -5.727 0.890 -25.153 1.00 84.19 310 HIS A C 1
ATOM 2406 O O . HIS A 1 310 ? -6.418 1.725 -25.735 1.00 84.19 310 HIS A O 1
ATOM 2412 N N . VAL A 1 311 ? -4.818 1.218 -24.230 1.00 86.12 311 VAL A N 1
ATOM 2413 C CA . VAL A 1 311 ? -4.613 2.566 -23.691 1.00 86.12 311 VAL A CA 1
ATOM 2414 C C . VAL A 1 311 ? -3.181 3.008 -23.952 1.00 86.12 311 VAL A C 1
ATOM 2416 O O . VAL A 1 311 ? -2.237 2.254 -23.714 1.00 86.12 311 VAL A O 1
ATOM 2419 N N . VAL A 1 312 ? -3.000 4.233 -24.435 1.00 89.81 312 VAL A N 1
ATOM 2420 C CA . VAL A 1 312 ? -1.689 4.789 -24.775 1.00 89.81 312 VAL A CA 1
ATOM 2421 C C . VAL A 1 312 ? -1.482 6.099 -24.029 1.00 89.81 312 VAL A C 1
ATOM 2423 O O . VAL A 1 312 ? -2.187 7.074 -24.274 1.00 89.81 312 VAL A O 1
ATOM 2426 N N . VAL A 1 313 ? -0.493 6.127 -23.138 1.00 91.31 313 VAL A N 1
ATOM 2427 C CA . VAL A 1 313 ? -0.108 7.332 -22.393 1.00 91.31 313 VAL A CA 1
ATOM 2428 C C . VAL A 1 313 ? 0.893 8.129 -23.223 1.00 91.31 313 VAL A C 1
ATOM 2430 O O . VAL A 1 313 ? 1.952 7.614 -23.598 1.00 91.31 313 VAL A O 1
ATOM 2433 N N . VAL A 1 314 ? 0.552 9.382 -23.513 1.00 89.44 314 VAL A N 1
ATOM 2434 C CA . VAL A 1 314 ? 1.296 10.283 -24.402 1.00 89.44 314 VAL A CA 1
ATOM 2435 C C . VAL A 1 314 ? 1.971 11.392 -23.582 1.00 89.44 314 VAL A C 1
ATOM 2437 O O . VAL A 1 314 ? 1.354 11.909 -22.648 1.00 89.44 314 VAL A O 1
ATOM 2440 N N . PRO A 1 315 ? 3.210 11.807 -23.923 1.00 83.50 315 PRO A N 1
ATOM 2441 C CA . PRO A 1 315 ? 3.879 12.911 -23.240 1.00 83.50 315 PRO A CA 1
ATOM 2442 C C . PRO A 1 315 ? 3.062 14.211 -23.258 1.00 83.50 315 PRO A C 1
ATOM 2444 O O . PRO A 1 315 ? 2.509 14.592 -24.289 1.00 83.50 315 PRO A O 1
ATOM 2447 N N . GLY A 1 316 ? 3.049 14.926 -22.130 1.00 78.25 316 GLY A N 1
ATOM 2448 C CA . GLY A 1 316 ? 2.379 16.222 -22.004 1.00 78.25 316 GLY A CA 1
ATOM 2449 C C . GLY A 1 316 ? 3.237 17.389 -22.498 1.00 78.25 316 GLY A C 1
ATOM 2450 O O . GLY A 1 316 ? 4.206 17.784 -21.840 1.00 78.25 316 GLY A O 1
ATOM 2451 N N . TYR A 1 317 ? 2.870 17.976 -23.636 1.00 77.75 317 TYR A N 1
ATOM 2452 C CA . TYR A 1 317 ? 3.531 19.150 -24.213 1.00 77.75 317 TYR A CA 1
ATOM 2453 C C . TYR A 1 317 ? 2.942 20.462 -23.679 1.00 77.75 317 TYR A C 1
ATOM 2455 O O . TYR A 1 317 ? 1.738 20.578 -23.465 1.00 77.75 317 TYR A O 1
ATOM 2463 N N . SER A 1 318 ? 3.798 21.464 -23.468 1.00 68.94 318 SER A N 1
ATOM 2464 C CA . SER A 1 318 ? 3.409 22.773 -22.931 1.00 68.94 318 SER A CA 1
ATOM 2465 C C . SER A 1 318 ? 3.147 23.804 -24.027 1.00 68.94 318 SER A C 1
ATOM 2467 O O . SER A 1 318 ? 3.869 23.861 -25.025 1.00 68.94 318 SER A O 1
ATOM 2469 N N . ALA A 1 319 ? 2.171 24.681 -23.777 1.00 64.06 319 ALA A N 1
ATOM 2470 C CA . ALA A 1 319 ? 1.891 25.880 -24.570 1.00 64.06 319 ALA A CA 1
ATOM 2471 C C . ALA A 1 319 ? 2.218 27.206 -23.838 1.00 64.06 319 ALA A C 1
ATOM 2473 O O . ALA A 1 319 ? 1.928 28.279 -24.368 1.00 64.06 319 ALA A O 1
ATOM 2474 N N . LEU A 1 320 ? 2.773 27.145 -22.615 1.00 55.69 320 LEU A N 1
ATOM 2475 C CA . LEU A 1 320 ? 2.930 28.291 -21.700 1.00 55.69 320 LEU A CA 1
ATOM 2476 C C . LEU A 1 320 ? 4.170 29.172 -21.952 1.00 55.69 320 LEU A C 1
ATOM 2478 O O . LEU A 1 320 ? 5.154 28.744 -22.550 1.00 55.69 320 LEU A O 1
ATOM 2482 N N . ASP A 1 321 ? 4.095 30.405 -21.435 1.00 45.72 321 ASP A N 1
ATOM 2483 C CA . ASP A 1 321 ? 5.052 31.508 -21.601 1.00 45.72 321 ASP A CA 1
ATOM 2484 C C . ASP A 1 321 ? 6.305 31.399 -20.693 1.00 45.72 321 ASP A C 1
ATOM 2486 O O . ASP A 1 321 ? 6.310 30.726 -19.661 1.00 45.72 321 ASP A O 1
ATOM 2490 N N . ALA A 1 322 ? 7.386 32.072 -21.092 1.00 38.69 322 ALA A N 1
ATOM 2491 C CA . ALA A 1 322 ? 8.799 31.806 -20.782 1.00 38.69 322 ALA A CA 1
ATOM 2492 C C . ALA A 1 322 ? 9.275 31.809 -19.303 1.00 38.69 322 ALA A C 1
ATOM 2494 O O . ALA A 1 322 ? 10.462 31.569 -19.064 1.00 38.69 322 ALA A O 1
ATOM 2495 N N . LEU A 1 323 ? 8.411 32.053 -18.313 1.00 42.84 323 LEU A N 1
ATOM 2496 C CA . LEU A 1 323 ? 8.798 32.304 -16.911 1.00 42.84 323 LEU A CA 1
ATOM 2497 C C . LEU A 1 323 ? 8.881 31.058 -16.009 1.00 42.84 323 LEU A C 1
ATOM 2499 O O . LEU A 1 323 ? 9.382 31.158 -14.894 1.00 42.84 323 LEU A O 1
ATOM 2503 N N . ALA A 1 324 ? 8.465 29.880 -16.481 1.00 45.50 324 ALA A N 1
ATOM 2504 C CA . ALA A 1 324 ? 8.471 28.639 -15.695 1.00 45.50 324 ALA A CA 1
ATOM 2505 C C . ALA A 1 324 ? 9.345 27.537 -16.323 1.00 45.50 324 ALA A C 1
ATOM 2507 O O . ALA A 1 324 ? 8.896 26.401 -16.470 1.00 45.50 324 ALA A O 1
ATOM 2508 N N . ARG A 1 325 ? 10.580 27.858 -16.743 1.00 44.88 325 ARG A N 1
ATOM 2509 C CA . ARG A 1 325 ? 11.532 26.862 -17.277 1.00 44.88 325 ARG A CA 1
ATOM 2510 C C . ARG A 1 325 ? 12.010 25.912 -16.167 1.00 44.88 325 ARG A C 1
ATOM 2512 O O . ARG A 1 325 ? 12.716 26.372 -15.271 1.00 44.88 325 ARG A O 1
ATOM 2519 N N . PRO A 1 326 ? 11.760 24.594 -16.243 1.00 43.53 326 PRO A N 1
ATOM 2520 C CA . PRO A 1 326 ? 12.577 23.628 -15.523 1.00 43.53 326 PRO A CA 1
ATOM 2521 C C . PRO A 1 326 ? 13.928 23.517 -16.243 1.00 43.53 326 PRO A C 1
ATOM 2523 O O . PRO A 1 326 ? 13.978 23.405 -17.466 1.00 43.53 326 PRO A O 1
ATOM 2526 N N . LEU A 1 327 ? 15.032 23.522 -15.496 1.00 43.97 327 LEU A N 1
ATOM 2527 C CA . LEU A 1 327 ? 16.407 23.410 -16.017 1.00 43.97 327 LEU A CA 1
ATOM 2528 C C . LEU A 1 327 ? 16.726 22.053 -16.690 1.00 43.97 327 LEU A C 1
ATOM 2530 O O . LEU A 1 327 ? 17.851 21.846 -17.135 1.00 43.97 327 LEU A O 1
ATOM 2534 N N . SER A 1 328 ? 15.767 21.125 -16.749 1.00 44.56 328 SER A N 1
ATOM 2535 C CA . SER A 1 328 ? 15.997 19.694 -16.975 1.00 44.56 328 SER A CA 1
ATOM 2536 C C . SER A 1 328 ? 15.484 19.121 -18.303 1.00 44.56 328 SER A C 1
ATOM 2538 O O . SER A 1 328 ? 15.840 17.986 -18.610 1.00 44.56 328 SER A O 1
ATOM 2540 N N . PHE A 1 329 ? 14.705 19.857 -19.111 1.00 49.56 329 PHE A N 1
ATOM 2541 C CA . PHE A 1 329 ? 14.194 19.344 -20.395 1.00 49.56 329 PHE A CA 1
ATOM 2542 C C . PHE A 1 329 ? 14.602 20.222 -21.589 1.00 49.56 329 PHE A C 1
ATOM 2544 O O . PHE A 1 329 ? 14.224 21.395 -21.636 1.00 49.56 329 PHE A O 1
ATOM 2551 N N . PRO A 1 330 ? 15.351 19.686 -22.573 1.00 53.41 330 PRO A N 1
ATOM 2552 C CA . PRO A 1 330 ? 15.670 20.416 -23.796 1.00 53.41 330 PRO A CA 1
ATOM 2553 C C . PRO A 1 330 ? 14.413 20.575 -24.672 1.00 53.41 330 PRO A C 1
ATOM 2555 O O . PRO A 1 330 ? 13.701 19.606 -24.914 1.00 53.41 330 PRO A O 1
ATOM 2558 N N . GLY A 1 331 ? 14.134 21.786 -25.167 1.00 63.72 331 GLY A N 1
ATOM 2559 C CA . GLY A 1 331 ? 12.995 22.045 -26.058 1.00 63.72 331 GLY A CA 1
ATOM 2560 C C . GLY A 1 331 ? 12.752 23.532 -26.340 1.00 63.72 331 GLY A C 1
ATOM 2561 O O . GLY A 1 331 ? 13.302 24.405 -25.666 1.00 63.72 331 GLY A O 1
ATOM 2562 N N . ARG A 1 332 ? 11.924 23.831 -27.348 1.00 73.56 332 ARG A N 1
ATOM 2563 C CA . ARG A 1 332 ? 11.452 25.181 -27.702 1.00 73.56 332 ARG A CA 1
ATOM 2564 C C . ARG A 1 332 ? 9.985 25.358 -27.317 1.00 73.56 332 ARG A C 1
ATOM 2566 O O . ARG A 1 332 ? 9.214 24.402 -27.326 1.00 73.56 332 ARG A O 1
ATOM 2573 N N . LEU A 1 333 ? 9.585 26.593 -27.033 1.00 72.50 333 LEU A N 1
ATOM 2574 C CA . LEU A 1 333 ? 8.177 26.917 -26.808 1.00 72.50 333 LEU A CA 1
ATOM 2575 C C . LEU A 1 333 ? 7.380 26.711 -28.103 1.00 72.50 333 LEU A C 1
ATOM 2577 O O . LEU A 1 333 ? 7.776 27.191 -29.169 1.00 72.50 333 LEU A O 1
ATOM 2581 N N . CYS A 1 334 ? 6.266 25.991 -28.000 1.00 77.06 334 CYS A N 1
ATOM 2582 C CA . CYS A 1 334 ? 5.321 25.770 -29.086 1.00 77.06 334 CYS A CA 1
ATOM 2583 C C . CYS A 1 334 ? 3.988 26.429 -28.737 1.00 77.06 334 CYS A C 1
ATOM 2585 O O . CYS A 1 334 ? 3.567 26.418 -27.585 1.00 77.06 334 CYS A O 1
ATOM 2587 N N . GLY A 1 335 ? 3.318 27.019 -29.727 1.00 76.88 335 GLY A N 1
ATOM 2588 C CA . GLY A 1 335 ? 1.996 27.601 -29.505 1.00 76.88 335 GLY A CA 1
ATOM 2589 C C . GLY A 1 335 ? 0.935 26.518 -29.293 1.00 76.88 335 GLY A C 1
ATOM 2590 O O . GLY A 1 335 ? 1.015 25.451 -29.900 1.00 76.88 335 GLY A O 1
ATOM 2591 N N . ALA A 1 336 ? -0.104 26.830 -28.516 1.00 78.12 336 ALA A N 1
ATOM 2592 C CA . ALA A 1 336 ? -1.270 25.972 -28.266 1.00 78.12 336 ALA A CA 1
ATOM 2593 C C . ALA A 1 336 ? -1.813 25.267 -29.522 1.00 78.12 336 ALA A C 1
ATOM 2595 O O . ALA A 1 336 ? -2.018 24.057 -29.533 1.00 78.12 336 ALA A O 1
ATOM 2596 N N . ARG A 1 337 ? -1.976 26.019 -30.619 1.00 82.00 337 ARG A N 1
ATOM 2597 C CA . ARG A 1 337 ? -2.439 25.485 -31.907 1.00 82.00 337 ARG A CA 1
ATOM 2598 C C . ARG A 1 337 ? -1.492 24.432 -32.488 1.00 82.00 337 ARG A C 1
ATOM 2600 O O . ARG A 1 337 ? -1.960 23.438 -33.020 1.00 82.00 337 ARG A O 1
ATOM 2607 N N . GLN A 1 338 ? -0.179 24.639 -32.389 1.00 85.56 338 GLN A N 1
ATOM 2608 C CA . GLN A 1 338 ? 0.811 23.687 -32.896 1.00 85.56 338 GLN A CA 1
ATOM 2609 C C . GLN A 1 338 ? 0.789 22.386 -32.086 1.00 85.56 338 GLN A C 1
ATOM 2611 O O . GLN A 1 338 ? 0.882 21.310 -32.671 1.00 85.56 338 GLN A O 1
ATOM 2616 N N . VAL A 1 339 ? 0.651 22.484 -30.759 1.00 84.56 339 VAL A N 1
ATOM 2617 C CA . VAL A 1 339 ? 0.538 21.306 -29.887 1.00 84.56 339 VAL A CA 1
ATOM 2618 C C . VAL A 1 339 ? -0.751 20.540 -30.188 1.00 84.56 339 VAL A C 1
ATOM 2620 O O . VAL A 1 339 ? -0.705 19.330 -30.383 1.00 84.56 339 VAL A O 1
ATOM 2623 N N . TYR A 1 340 ? -1.876 21.246 -30.335 1.00 83.31 340 TYR A N 1
ATOM 2624 C CA . TYR A 1 340 ? -3.155 20.639 -30.711 1.00 83.31 340 TYR A CA 1
ATOM 2625 C C . TYR A 1 340 ? -3.101 19.952 -32.086 1.00 83.31 340 TYR A C 1
ATOM 2627 O O . TYR A 1 340 ? -3.502 18.798 -32.206 1.00 83.31 340 TYR A O 1
ATOM 2635 N N . GLU A 1 341 ? -2.530 20.605 -33.106 1.00 86.44 341 GLU A N 1
ATOM 2636 C CA . GLU A 1 341 ? -2.292 19.989 -34.423 1.00 86.44 341 GLU A CA 1
ATOM 2637 C C . GLU A 1 341 ? -1.423 18.723 -34.305 1.00 86.44 341 GLU A C 1
ATOM 2639 O O . GLU A 1 341 ? -1.631 17.758 -35.036 1.00 86.44 341 GLU A O 1
ATOM 2644 N N . GLY A 1 342 ? -0.466 18.699 -33.374 1.00 89.06 342 GLY A N 1
ATOM 2645 C CA . GLY A 1 342 ? 0.338 17.518 -33.073 1.00 89.06 342 GLY A CA 1
ATOM 2646 C C . GLY A 1 342 ? -0.455 16.376 -32.434 1.00 89.06 342 GLY A C 1
ATOM 2647 O O . GLY A 1 342 ? -0.318 15.233 -32.860 1.00 89.06 342 GLY A O 1
ATOM 2648 N N . TYR A 1 343 ? -1.331 16.658 -31.470 1.00 87.56 343 TYR A N 1
ATOM 2649 C CA . TYR A 1 343 ? -2.212 15.630 -30.903 1.00 87.56 343 TYR A CA 1
ATOM 2650 C C . TYR A 1 343 ? -3.213 15.091 -31.931 1.00 87.56 343 TYR A C 1
ATOM 2652 O O . TYR A 1 343 ? -3.389 13.877 -32.020 1.00 87.56 343 TYR A O 1
ATOM 2660 N N . GLN A 1 344 ? -3.758 15.947 -32.800 1.00 86.38 344 GLN A N 1
ATOM 2661 C CA . GLN A 1 344 ? -4.582 15.501 -33.929 1.00 86.38 344 GLN A CA 1
ATOM 2662 C C . GLN A 1 344 ? -3.807 14.585 -34.889 1.00 86.38 344 GLN A C 1
ATOM 2664 O O . GLN A 1 344 ? -4.363 13.598 -35.374 1.00 86.38 344 GLN A O 1
ATOM 2669 N N . GLN A 1 345 ? -2.518 14.859 -35.137 1.00 90.19 345 GLN A N 1
ATOM 2670 C CA . GLN A 1 345 ? -1.662 13.961 -35.921 1.00 90.19 345 GLN A CA 1
ATOM 2671 C C . GLN A 1 345 ? -1.554 12.577 -35.271 1.00 90.19 345 GLN A C 1
ATOM 2673 O O . GLN A 1 345 ? -1.749 11.585 -35.971 1.00 90.19 345 GLN A O 1
ATOM 2678 N N . LEU A 1 346 ? -1.339 12.507 -33.951 1.00 89.00 346 LEU A N 1
ATOM 2679 C CA . LEU A 1 346 ? -1.331 11.236 -33.214 1.00 89.00 346 LEU A CA 1
ATOM 2680 C C . LEU A 1 346 ? -2.670 10.502 -33.348 1.00 89.00 346 LEU A C 1
ATOM 2682 O O . LEU A 1 346 ? -2.699 9.335 -33.719 1.00 89.00 346 LEU A O 1
ATOM 2686 N N . GLN A 1 347 ? -3.787 11.187 -33.119 1.00 84.94 347 GLN A N 1
ATOM 2687 C CA . GLN A 1 347 ? -5.121 10.589 -33.212 1.00 84.94 347 GLN A CA 1
ATOM 2688 C C . GLN A 1 347 ? -5.442 10.046 -34.615 1.00 84.94 347 GLN A C 1
ATOM 2690 O O . GLN A 1 347 ? -6.156 9.053 -34.754 1.00 84.94 347 GLN A O 1
ATOM 2695 N N . SER A 1 348 ? -4.909 10.688 -35.657 1.00 86.62 348 SER A N 1
ATOM 2696 C CA . SER A 1 348 ? -5.096 10.274 -37.050 1.00 86.62 348 SER A CA 1
ATOM 2697 C C . SER A 1 348 ? -4.140 9.168 -37.527 1.00 86.62 348 SER A C 1
ATOM 2699 O O . SER A 1 348 ? -4.378 8.596 -38.594 1.00 86.62 348 SER A O 1
ATOM 2701 N N . ASP A 1 349 ? -3.076 8.845 -36.777 1.00 89.06 349 ASP A N 1
ATOM 2702 C CA . ASP A 1 349 ? -2.116 7.801 -37.162 1.00 89.06 349 ASP A CA 1
ATOM 2703 C C . ASP A 1 349 ? -2.785 6.418 -37.123 1.00 89.06 349 ASP A C 1
ATOM 2705 O O . ASP A 1 349 ? -3.456 6.035 -36.160 1.00 89.06 349 ASP A O 1
ATOM 2709 N N . ALA A 1 350 ? -2.578 5.632 -38.182 1.00 85.00 350 ALA A N 1
ATOM 2710 C CA . ALA A 1 350 ? -3.199 4.321 -38.338 1.00 85.00 350 ALA A CA 1
ATOM 2711 C C . ALA A 1 350 ? -2.884 3.355 -37.180 1.00 85.00 350 ALA A C 1
ATOM 2713 O O . ALA A 1 350 ? -3.726 2.524 -36.847 1.00 85.00 350 ALA A O 1
ATOM 2714 N N . ARG A 1 351 ? -1.712 3.480 -36.538 1.00 82.88 351 ARG A N 1
ATOM 2715 C CA . ARG A 1 351 ? -1.293 2.632 -35.406 1.00 82.88 351 ARG A CA 1
ATOM 2716 C C . ARG A 1 351 ? -2.004 2.970 -34.100 1.00 82.88 351 ARG A C 1
ATOM 2718 O O . ARG A 1 351 ? -1.987 2.152 -33.184 1.00 82.88 351 ARG A O 1
ATOM 2725 N N . LEU A 1 352 ? -2.592 4.159 -33.994 1.00 84.44 352 LEU A N 1
ATOM 2726 C CA . LEU A 1 352 ? -3.279 4.652 -32.795 1.00 84.44 352 LEU A CA 1
ATOM 2727 C C . LEU A 1 352 ? -4.806 4.588 -32.914 1.00 84.44 352 LEU A C 1
ATOM 2729 O O . LEU A 1 352 ? -5.519 4.824 -31.939 1.00 84.44 352 LEU A O 1
ATOM 2733 N N . ARG A 1 353 ? -5.322 4.223 -34.090 1.00 82.50 353 ARG A N 1
ATOM 2734 C CA . ARG A 1 353 ? -6.756 4.142 -34.357 1.00 82.50 353 ARG A CA 1
ATOM 2735 C C . ARG A 1 353 ? -7.447 3.146 -33.420 1.00 82.50 353 ARG A C 1
ATOM 2737 O O . ARG A 1 353 ? -7.046 1.990 -33.333 1.00 82.50 353 ARG A O 1
ATOM 2744 N N . GLY A 1 354 ? -8.514 3.595 -32.755 1.00 76.88 354 GLY A N 1
ATOM 2745 C CA . GLY A 1 354 ? -9.303 2.769 -31.832 1.00 76.88 354 GLY A CA 1
ATOM 2746 C C . GLY A 1 354 ? -8.667 2.555 -30.454 1.00 76.88 354 GLY A C 1
ATOM 2747 O O . GLY A 1 354 ? -9.211 1.788 -29.666 1.00 76.88 354 GLY A O 1
ATOM 2748 N N . LYS A 1 355 ? -7.539 3.214 -30.154 1.00 85.00 355 LYS A N 1
ATOM 2749 C CA . LYS A 1 355 ? -6.893 3.191 -28.834 1.00 85.00 355 LYS A CA 1
ATOM 2750 C C . LYS A 1 355 ? -7.296 4.421 -28.027 1.00 85.00 355 LYS A C 1
ATOM 2752 O O . LYS A 1 355 ? -7.454 5.502 -28.592 1.00 85.00 355 LYS A O 1
ATOM 2757 N N . MET A 1 356 ? -7.412 4.275 -26.709 1.00 84.56 356 MET A N 1
ATOM 2758 C CA . MET A 1 356 ? -7.636 5.408 -25.812 1.00 84.56 356 MET A CA 1
ATOM 2759 C C . MET A 1 356 ? -6.323 6.166 -25.618 1.00 84.56 356 MET A C 1
ATOM 2761 O O . MET A 1 356 ? -5.367 5.624 -25.062 1.00 84.56 356 MET A O 1
ATOM 2765 N N . LEU A 1 357 ? -6.267 7.409 -26.090 1.00 87.62 357 LEU A N 1
ATOM 2766 C CA . LEU A 1 357 ? -5.113 8.279 -25.887 1.00 87.62 357 LEU A CA 1
ATOM 2767 C C . LEU A 1 357 ? -5.287 9.049 -24.580 1.00 87.62 357 LEU A C 1
ATOM 2769 O O . LEU A 1 357 ? -6.255 9.791 -24.414 1.00 87.62 357 LEU A O 1
ATOM 2773 N N . VAL A 1 358 ? -4.331 8.865 -23.674 1.00 88.38 358 VAL A N 1
ATOM 2774 C CA . VAL A 1 358 ? -4.282 9.541 -22.381 1.00 88.38 358 VAL A CA 1
ATOM 2775 C C . VAL A 1 358 ? -3.219 10.627 -22.443 1.00 88.38 358 VAL A C 1
ATOM 2777 O O . VAL A 1 358 ? -2.031 10.338 -22.615 1.00 88.38 358 VAL A O 1
ATOM 2780 N N . LEU A 1 359 ? -3.652 11.876 -22.316 1.00 85.19 359 LEU A N 1
ATOM 2781 C CA . LEU A 1 359 ? -2.798 13.055 -22.382 1.00 85.19 359 LEU A CA 1
ATOM 2782 C C . LEU A 1 359 ? -2.548 13.601 -20.975 1.00 85.19 359 LEU A C 1
ATOM 2784 O O . LEU A 1 359 ? -3.470 13.724 -20.173 1.00 85.19 359 LEU A O 1
ATOM 2788 N N . LEU A 1 360 ? -1.302 13.964 -20.671 1.00 76.25 360 LEU A N 1
ATOM 2789 C CA . LEU A 1 360 ? -0.976 14.655 -19.424 1.00 76.25 360 LEU A CA 1
ATOM 2790 C C . LEU A 1 360 ? -1.088 16.164 -19.633 1.00 76.25 360 LEU A C 1
ATOM 2792 O O . LEU A 1 360 ? -0.309 16.734 -20.401 1.00 76.25 360 LEU A O 1
ATOM 2796 N N . ASP A 1 361 ? -2.002 16.818 -18.915 1.00 72.12 361 ASP A N 1
ATOM 2797 C CA . ASP A 1 361 ? -2.163 18.270 -18.973 1.00 72.12 361 ASP A CA 1
ATOM 2798 C C . ASP A 1 361 ? -2.104 18.916 -17.588 1.00 72.12 361 ASP A C 1
ATOM 2800 O O . ASP A 1 361 ? -2.615 18.429 -16.578 1.00 72.12 361 ASP A O 1
ATOM 2804 N N . ARG A 1 362 ? -1.456 20.077 -17.553 1.00 60.12 362 ARG A N 1
ATOM 2805 C CA . ARG A 1 362 ? -1.342 20.919 -16.372 1.00 60.12 362 ARG A CA 1
ATOM 2806 C C . ARG A 1 362 ? -2.410 22.009 -16.404 1.00 60.12 362 ARG A C 1
ATOM 2808 O O . ARG A 1 362 ? -2.039 23.181 -16.406 1.00 60.12 362 ARG A O 1
ATOM 2815 N N . GLY A 1 363 ? -3.686 21.612 -16.451 1.00 52.44 363 GLY A N 1
ATOM 2816 C CA . GLY A 1 363 ? -4.908 22.327 -16.021 1.00 52.44 363 GLY A CA 1
ATOM 2817 C C . GLY A 1 363 ? -5.071 23.833 -16.291 1.00 52.44 363 GLY A C 1
ATOM 2818 O O . GLY A 1 363 ? -5.992 24.455 -15.779 1.00 52.44 363 GLY A O 1
ATOM 2819 N N . SER A 1 364 ? -4.190 24.486 -17.039 1.00 45.62 364 SER A N 1
ATOM 2820 C CA . SER A 1 364 ? -4.102 25.938 -17.058 1.00 45.62 364 SER A CA 1
ATOM 2821 C C . SER A 1 364 ? -3.485 26.423 -18.364 1.00 45.62 364 SER A C 1
ATOM 2823 O O . SER A 1 364 ? -2.271 26.500 -18.542 1.00 45.62 364 SER A O 1
ATOM 2825 N N . ALA A 1 365 ? -4.409 26.812 -19.241 1.00 45.75 365 ALA A N 1
ATOM 2826 C CA . ALA A 1 365 ? -4.255 27.477 -20.529 1.00 45.75 365 ALA A CA 1
ATOM 2827 C C . ALA A 1 365 ? -4.057 26.590 -21.781 1.00 45.75 365 ALA A C 1
ATOM 2829 O O . ALA A 1 365 ? -2.958 26.413 -22.298 1.00 45.75 365 ALA A O 1
ATOM 2830 N N . ARG A 1 366 ? -5.213 26.306 -22.403 1.00 51.72 366 ARG A N 1
ATOM 2831 C CA . ARG A 1 366 ? -5.471 26.459 -23.850 1.00 51.72 366 ARG A CA 1
ATOM 2832 C C . ARG A 1 366 ? -4.954 25.376 -24.801 1.00 51.72 366 ARG A C 1
ATOM 2834 O O . ARG A 1 366 ? -4.571 25.702 -25.919 1.00 51.72 366 ARG A O 1
ATOM 2841 N N . ILE A 1 367 ? -5.078 24.102 -24.462 1.00 57.31 367 ILE A N 1
ATOM 2842 C CA . ILE A 1 367 ? -5.389 23.109 -25.501 1.00 57.31 367 ILE A CA 1
ATOM 2843 C C . ILE A 1 367 ? -6.884 22.850 -25.347 1.00 57.31 367 ILE A C 1
ATOM 2845 O O . ILE A 1 367 ? -7.331 22.573 -24.241 1.00 57.31 367 ILE A O 1
ATOM 2849 N N . SER A 1 368 ? -7.681 23.075 -26.399 1.00 53.34 368 SER A N 1
ATOM 2850 C CA . SER A 1 368 ? -9.113 22.757 -26.343 1.00 53.34 368 SER A CA 1
ATOM 2851 C C . SER A 1 368 ? -9.226 21.299 -25.918 1.00 53.34 368 SER A C 1
ATOM 2853 O O . SER A 1 368 ? -8.694 20.441 -26.625 1.00 53.34 368 SER A O 1
ATOM 2855 N N . GLN A 1 369 ? -9.845 21.039 -24.764 1.00 56.25 369 GLN A N 1
ATOM 2856 C CA . GLN A 1 369 ? -10.128 19.687 -24.297 1.00 56.25 369 GLN A CA 1
ATOM 2857 C C . GLN A 1 369 ? -11.172 19.099 -25.237 1.00 56.25 369 GLN A C 1
ATOM 2859 O O . GLN A 1 369 ? -12.379 19.233 -25.057 1.00 56.25 369 GLN A O 1
ATOM 2864 N N . ASP A 1 370 ? -10.677 18.554 -26.335 1.00 59.72 370 ASP A N 1
ATOM 2865 C CA . ASP A 1 370 ? -11.465 17.757 -27.245 1.00 59.72 370 ASP A CA 1
ATOM 2866 C C . ASP A 1 370 ? -11.934 16.521 -26.468 1.00 59.72 370 ASP A C 1
ATOM 2868 O O . ASP A 1 370 ? -11.123 15.841 -25.832 1.00 59.72 370 ASP A O 1
ATOM 2872 N N . GLN A 1 371 ? -13.242 16.254 -26.487 1.00 59.81 371 GLN A N 1
ATOM 2873 C CA . GLN A 1 371 ? -13.868 15.159 -25.733 1.00 59.81 371 GLN A CA 1
ATOM 2874 C C . GLN A 1 371 ? -13.397 13.774 -26.200 1.00 59.81 371 GLN A C 1
ATOM 2876 O O . GLN A 1 371 ? -13.766 12.756 -25.626 1.00 59.81 371 GLN A O 1
ATOM 2881 N N . THR A 1 372 ? -12.580 13.715 -27.251 1.00 65.00 372 THR A N 1
ATOM 2882 C CA . THR A 1 372 ? -12.021 12.475 -27.781 1.00 65.00 372 THR A CA 1
ATOM 2883 C C . THR A 1 372 ? -10.792 11.948 -27.030 1.00 65.00 372 THR A C 1
ATOM 2885 O O . THR A 1 372 ? -10.304 10.878 -27.392 1.00 65.00 372 THR A O 1
ATOM 2888 N N . TYR A 1 373 ? -10.250 12.685 -26.054 1.00 75.25 373 TYR A N 1
ATOM 2889 C CA . TYR A 1 373 ? -9.082 12.272 -25.259 1.00 75.25 373 TYR A CA 1
ATOM 2890 C C . TYR A 1 373 ? -9.447 12.093 -23.784 1.00 75.25 373 TYR A C 1
ATOM 2892 O O . TYR A 1 373 ? -10.279 12.837 -23.270 1.00 75.25 373 TYR A O 1
ATOM 2900 N N . SER A 1 374 ? -8.756 11.171 -23.108 1.00 81.94 374 SER A N 1
ATOM 2901 C CA . SER A 1 374 ? -8.697 11.134 -21.641 1.00 81.94 374 SER A CA 1
ATOM 2902 C C . SER A 1 374 ? -7.562 12.014 -21.152 1.00 81.94 374 SER A C 1
ATOM 2904 O O . SER A 1 374 ? -6.453 11.965 -21.697 1.00 81.94 374 SER A O 1
ATOM 2906 N N . TRP A 1 375 ? -7.798 12.758 -20.079 1.00 82.31 375 TRP A N 1
ATOM 2907 C CA . TRP A 1 375 ? -6.806 13.666 -19.520 1.00 82.31 375 TRP A CA 1
ATOM 2908 C C . TRP A 1 375 ? -6.373 13.261 -18.112 1.00 82.31 375 TRP A C 1
ATOM 2910 O O . TRP A 1 375 ? -7.189 12.959 -17.246 1.00 82.31 375 TRP A O 1
ATOM 2920 N N . LEU A 1 376 ? -5.063 13.310 -17.865 1.00 85.75 376 LEU A N 1
ATOM 2921 C CA . LEU A 1 376 ? -4.488 13.344 -16.522 1.00 85.75 376 LEU A CA 1
ATOM 2922 C C . LEU A 1 376 ? -4.306 14.817 -16.142 1.00 85.75 376 LEU A C 1
ATOM 2924 O O . LEU A 1 376 ? -3.365 15.464 -16.610 1.00 85.75 376 LEU A O 1
ATOM 2928 N N . LEU A 1 377 ? -5.235 15.349 -15.346 1.00 80.19 377 LEU A N 1
ATOM 2929 C CA . LEU A 1 377 ? -5.374 16.780 -15.076 1.00 80.19 377 LEU A CA 1
ATOM 2930 C C . LEU A 1 377 ? -4.790 17.162 -13.720 1.00 80.19 377 LEU A C 1
ATOM 2932 O O . LEU A 1 377 ? -5.339 16.834 -12.673 1.00 80.19 377 LEU A O 1
ATOM 2936 N N . LEU A 1 378 ? -3.698 17.919 -13.734 1.00 75.31 378 LEU A N 1
ATOM 2937 C CA . LEU A 1 378 ? -3.112 18.485 -12.517 1.00 75.31 378 LEU A CA 1
ATOM 2938 C C . LEU A 1 378 ? -3.896 19.738 -12.103 1.00 75.31 378 LEU A C 1
ATOM 2940 O O . LEU A 1 378 ? -3.848 20.743 -12.815 1.00 75.31 378 LEU A O 1
ATOM 2944 N N . GLY A 1 379 ? -4.584 19.683 -10.957 1.00 72.62 379 GLY A N 1
ATOM 2945 C CA . GLY A 1 379 ? -5.468 20.767 -10.505 1.00 72.62 379 GLY A CA 1
ATOM 2946 C C . GLY A 1 379 ? -6.753 20.838 -11.331 1.00 72.62 379 GLY A C 1
ATOM 2947 O O . GLY A 1 379 ? -7.056 21.864 -11.933 1.00 72.62 379 GLY A O 1
ATOM 2948 N N . ALA A 1 380 ? -7.464 19.713 -11.429 1.00 75.94 380 ALA A N 1
ATOM 2949 C CA . ALA A 1 380 ? -8.674 19.611 -12.230 1.00 75.94 380 ALA A CA 1
ATOM 2950 C C . ALA A 1 380 ? -9.778 20.565 -11.735 1.00 75.94 380 ALA A C 1
ATOM 2952 O O . ALA A 1 380 ? -10.025 20.702 -10.533 1.00 75.94 380 ALA A O 1
ATOM 2953 N N . ARG A 1 381 ? -10.460 21.197 -12.696 1.00 75.81 381 ARG A N 1
ATOM 2954 C CA . ARG A 1 381 ? -11.643 22.028 -12.460 1.00 75.81 381 ARG A CA 1
ATOM 2955 C C . ARG A 1 381 ? -12.900 21.245 -12.808 1.00 75.81 381 ARG A C 1
ATOM 2957 O O . ARG A 1 381 ? -12.925 20.537 -13.811 1.00 75.81 381 ARG A O 1
ATOM 2964 N N . ARG A 1 382 ? -13.961 21.410 -12.022 1.00 75.69 382 ARG A N 1
ATOM 2965 C CA . ARG A 1 382 ? -15.235 20.693 -12.184 1.00 75.69 382 ARG A CA 1
ATOM 2966 C C . ARG A 1 382 ? -15.888 20.925 -13.552 1.00 75.69 382 ARG A C 1
ATOM 2968 O O . ARG A 1 382 ? -16.512 20.015 -14.079 1.00 75.69 382 ARG A O 1
ATOM 2975 N N . ASP A 1 383 ? -15.734 22.118 -14.126 1.00 71.00 383 ASP A N 1
ATOM 2976 C CA . ASP A 1 383 ? -16.261 22.494 -15.447 1.00 71.00 383 ASP A CA 1
ATOM 2977 C C . ASP A 1 383 ? -15.477 21.884 -16.624 1.00 71.00 383 ASP A C 1
ATOM 2979 O O . ASP A 1 383 ? -15.986 21.841 -17.742 1.00 71.00 383 ASP A O 1
ATOM 2983 N N . ALA A 1 384 ? -14.263 21.398 -16.365 1.00 69.94 384 ALA A N 1
ATOM 2984 C CA . ALA A 1 384 ? -13.313 20.887 -17.351 1.00 69.94 384 ALA A CA 1
ATOM 2985 C C . ALA A 1 384 ? -12.878 19.432 -17.075 1.00 69.94 384 ALA A C 1
ATOM 2987 O O . ALA A 1 384 ? -11.895 18.963 -17.643 1.00 69.94 384 ALA A O 1
ATOM 2988 N N . PHE A 1 385 ? -13.557 18.732 -16.163 1.00 74.81 385 PHE A N 1
ATOM 2989 C CA . PHE A 1 385 ? -13.212 17.372 -15.751 1.00 74.81 385 PHE A CA 1
ATOM 2990 C C . PHE A 1 385 ? -14.383 16.425 -16.012 1.00 74.81 385 PHE A C 1
ATOM 2992 O O . PHE A 1 385 ? -15.485 16.611 -15.487 1.00 74.81 385 PHE A O 1
ATOM 2999 N N . GLN A 1 386 ? -14.140 15.405 -16.832 1.00 73.00 386 GLN A N 1
ATOM 3000 C CA . GLN A 1 386 ? -15.135 14.410 -17.216 1.00 73.00 386 GLN A CA 1
ATOM 3001 C C . GLN A 1 386 ? -15.036 13.177 -16.314 1.00 73.00 386 GLN A C 1
ATOM 3003 O O . GLN A 1 386 ? -14.077 12.408 -16.387 1.00 73.00 386 GLN A O 1
ATOM 3008 N N . TYR A 1 387 ? -16.053 12.965 -15.476 1.00 67.75 387 TYR A N 1
ATOM 3009 C CA . TYR A 1 387 ? -16.134 11.774 -14.628 1.00 67.75 387 TYR A CA 1
ATOM 3010 C C . TYR A 1 387 ? -16.120 10.485 -15.455 1.00 67.75 387 TYR A C 1
ATOM 3012 O O . TYR A 1 387 ? -16.765 10.399 -16.499 1.00 67.75 387 TYR A O 1
ATOM 3020 N N . GLY A 1 388 ? -15.390 9.482 -14.969 1.00 62.56 388 GLY A N 1
ATOM 3021 C CA . GLY A 1 388 ? -15.258 8.187 -15.634 1.00 62.56 388 GLY A CA 1
ATOM 3022 C C . GLY A 1 388 ? -14.310 8.178 -16.843 1.00 62.56 388 GLY A C 1
ATOM 3023 O O . GLY A 1 388 ? -14.065 7.109 -17.397 1.00 62.56 388 GLY A O 1
ATOM 3024 N N . VAL A 1 389 ? -13.778 9.339 -17.253 1.00 71.62 389 VAL A N 1
ATOM 3025 C CA . VAL A 1 389 ? -12.914 9.499 -18.438 1.00 71.62 389 VAL A CA 1
ATOM 3026 C C . VAL A 1 389 ? -11.579 10.144 -18.068 1.00 71.62 389 VAL A C 1
ATOM 3028 O O . VAL A 1 389 ? -10.520 9.630 -18.430 1.00 71.62 389 VAL A O 1
ATOM 3031 N N . ASP A 1 390 ? -11.613 11.254 -17.340 1.00 76.81 390 ASP A N 1
ATOM 3032 C CA . ASP A 1 390 ? -10.423 11.974 -16.902 1.00 76.81 390 ASP A CA 1
ATOM 3033 C C . ASP A 1 390 ? -9.982 11.508 -15.511 1.00 76.81 390 ASP A C 1
ATOM 3035 O O . ASP A 1 390 ? -10.793 11.070 -14.696 1.00 76.8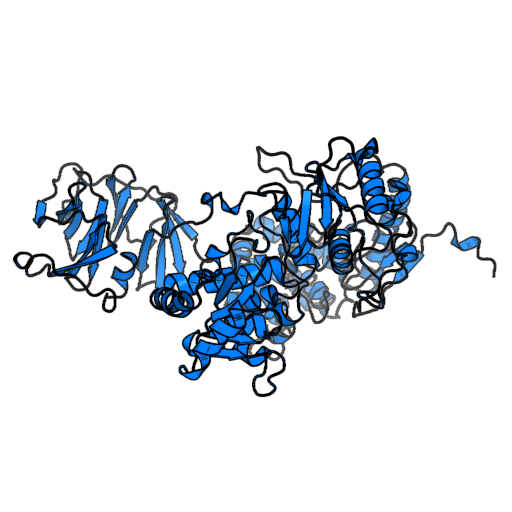1 390 ASP A O 1
ATOM 3039 N N . ILE A 1 391 ? -8.696 11.683 -15.195 1.00 84.25 391 ILE A N 1
ATOM 3040 C CA . ILE A 1 391 ? -8.151 11.466 -13.850 1.00 84.25 391 ILE A CA 1
ATOM 3041 C C . ILE A 1 391 ? -7.607 12.787 -13.308 1.00 84.25 391 ILE A C 1
ATOM 3043 O O . ILE A 1 391 ? -6.689 13.383 -13.878 1.00 84.25 391 ILE A O 1
ATOM 3047 N N . SER A 1 392 ? -8.142 13.233 -12.171 1.00 84.81 392 SER A N 1
ATOM 3048 C CA . SER A 1 392 ? -7.569 14.351 -11.419 1.00 84.81 392 SER A CA 1
ATOM 3049 C C . SER A 1 392 ? -6.266 13.897 -10.762 1.00 84.81 392 SER A C 1
ATOM 3051 O O . SER A 1 392 ? -6.244 12.918 -10.019 1.00 84.81 392 SER A O 1
ATOM 3053 N N . MET A 1 393 ? -5.165 14.587 -11.035 1.00 85.88 393 MET A N 1
ATOM 3054 C CA . MET A 1 393 ? -3.839 14.245 -10.534 1.00 85.88 393 MET A CA 1
ATOM 3055 C C . MET A 1 393 ? -3.426 15.169 -9.381 1.00 85.88 393 MET A C 1
ATOM 3057 O O . MET A 1 393 ? -3.671 16.380 -9.439 1.00 85.88 393 MET A O 1
ATOM 3061 N N . PRO A 1 394 ? -2.751 14.634 -8.345 1.00 84.81 394 PRO A N 1
ATOM 3062 C CA . PRO A 1 394 ? -2.166 15.452 -7.288 1.00 84.81 394 PRO A CA 1
ATOM 3063 C C . PRO A 1 394 ? -1.007 16.309 -7.814 1.00 84.81 394 PRO A C 1
ATOM 3065 O O . PRO A 1 394 ? -0.456 16.067 -8.887 1.00 84.81 394 PRO A O 1
ATOM 3068 N N . THR A 1 395 ? -0.590 17.296 -7.021 1.00 79.81 395 THR A N 1
ATOM 3069 C CA . THR A 1 395 ? 0.644 18.054 -7.274 1.00 79.81 395 THR A CA 1
ATOM 3070 C C . THR A 1 395 ? 1.884 17.164 -7.120 1.00 79.81 395 THR A C 1
ATOM 3072 O O . THR A 1 395 ? 1.795 15.987 -6.756 1.00 79.81 395 THR A O 1
ATOM 3075 N N . GLU A 1 396 ? 3.068 17.708 -7.412 1.00 77.75 396 GLU A N 1
ATOM 3076 C CA . GLU A 1 396 ? 4.316 16.950 -7.322 1.00 77.75 396 GLU A CA 1
ATOM 3077 C C . GLU A 1 396 ? 4.533 16.354 -5.913 1.00 77.75 396 GLU A C 1
ATOM 3079 O O . GLU A 1 396 ? 4.280 17.034 -4.910 1.00 77.75 396 GLU A O 1
ATOM 3084 N N . PRO A 1 397 ? 4.995 15.093 -5.796 1.00 77.56 397 PRO A N 1
ATOM 3085 C CA . PRO A 1 397 ? 5.328 14.504 -4.508 1.00 77.56 397 PRO A CA 1
ATOM 3086 C C . PRO A 1 397 ? 6.386 15.340 -3.804 1.00 77.56 397 PRO A C 1
ATOM 3088 O O . PRO A 1 397 ? 7.402 15.718 -4.394 1.00 77.56 397 PRO A O 1
ATOM 3091 N N . THR A 1 398 ? 6.181 15.586 -2.517 1.00 76.38 398 THR A N 1
ATOM 3092 C CA . THR A 1 398 ? 7.182 16.257 -1.697 1.00 76.38 398 THR A CA 1
ATOM 3093 C C . THR A 1 398 ? 8.059 15.206 -1.013 1.00 76.38 398 THR A C 1
ATOM 3095 O O . THR A 1 398 ? 7.548 14.161 -0.597 1.00 76.38 398 THR A O 1
ATOM 3098 N N . PRO A 1 399 ? 9.366 15.467 -0.797 1.00 72.31 399 PRO A N 1
ATOM 3099 C CA . PRO A 1 399 ? 10.225 14.574 -0.010 1.00 72.31 399 PRO A CA 1
ATOM 3100 C C . PRO A 1 399 ? 9.662 14.268 1.388 1.00 72.31 399 PRO A C 1
ATOM 3102 O O . PRO A 1 399 ? 10.002 13.258 1.999 1.00 72.31 399 PRO A O 1
ATOM 3105 N N . ARG A 1 400 ? 8.765 15.130 1.884 1.00 73.56 400 ARG A N 1
ATOM 3106 C CA . ARG A 1 400 ? 8.072 14.996 3.167 1.00 73.56 400 ARG A CA 1
ATOM 3107 C C . ARG A 1 400 ? 7.136 13.793 3.205 1.00 73.56 400 ARG A C 1
ATOM 3109 O O . ARG A 1 400 ? 7.131 13.098 4.215 1.00 73.56 400 ARG A O 1
ATOM 3116 N N . CYS A 1 401 ? 6.407 13.501 2.126 1.00 73.75 401 CYS A N 1
ATOM 3117 C CA . CYS A 1 401 ? 5.498 12.349 2.072 1.00 73.75 401 CYS A CA 1
ATOM 3118 C C . CYS A 1 401 ? 6.222 10.999 2.176 1.00 73.75 401 CYS A C 1
ATOM 3120 O O . CYS A 1 401 ? 5.669 10.039 2.710 1.00 73.75 401 CYS A O 1
ATOM 3122 N N . ALA A 1 402 ? 7.467 10.932 1.699 1.00 74.44 402 ALA A N 1
ATOM 3123 C CA . ALA A 1 402 ? 8.323 9.752 1.804 1.00 74.44 402 ALA A CA 1
ATOM 3124 C C . ALA A 1 402 ? 9.220 9.760 3.062 1.00 74.44 402 ALA A C 1
ATOM 3126 O O . ALA A 1 402 ? 10.020 8.846 3.262 1.00 74.44 402 ALA A O 1
ATOM 3127 N N . SER A 1 403 ? 9.126 10.796 3.903 1.00 74.44 403 SER A N 1
ATOM 3128 C CA . SER A 1 403 ? 10.003 10.961 5.064 1.00 74.44 403 SER A CA 1
ATOM 3129 C C . SER A 1 403 ? 9.607 10.057 6.231 1.00 74.44 403 SER A C 1
ATOM 3131 O O . SER A 1 403 ? 8.441 9.713 6.428 1.00 74.44 403 SER A O 1
ATOM 3133 N N . GLU A 1 404 ? 10.582 9.734 7.082 1.00 71.38 404 GLU A N 1
ATOM 3134 C CA . GLU A 1 404 ? 10.320 9.006 8.326 1.00 71.38 404 GLU A CA 1
ATOM 3135 C C . GLU A 1 404 ? 9.363 9.778 9.256 1.00 71.38 404 GLU A C 1
ATOM 3137 O O . GLU A 1 404 ? 8.561 9.170 9.969 1.00 71.38 404 GLU A O 1
ATOM 3142 N N . SER A 1 405 ? 9.404 11.114 9.213 1.00 74.50 405 SER A N 1
ATOM 3143 C CA . SER A 1 405 ? 8.520 11.993 9.984 1.00 74.50 405 SER A CA 1
ATOM 3144 C C . SER A 1 405 ? 7.046 11.781 9.639 1.00 74.50 405 SER A C 1
ATOM 3146 O O . SER A 1 405 ? 6.224 11.728 10.553 1.00 74.50 405 SER A O 1
ATOM 3148 N N . ALA A 1 406 ? 6.714 11.570 8.359 1.00 71.12 406 ALA A N 1
ATOM 3149 C CA . ALA A 1 406 ? 5.347 11.273 7.934 1.00 71.12 406 ALA A CA 1
ATOM 3150 C C . ALA A 1 406 ? 4.830 9.976 8.559 1.00 71.12 406 ALA A C 1
ATOM 3152 O O . ALA A 1 406 ? 3.791 9.967 9.221 1.00 71.12 406 ALA A O 1
ATOM 3153 N N . SER A 1 407 ? 5.604 8.895 8.445 1.00 72.44 407 SER A N 1
ATOM 3154 C CA . SER A 1 407 ? 5.252 7.599 9.031 1.00 72.44 407 SER A CA 1
ATOM 3155 C C . SER A 1 407 ? 5.126 7.665 10.555 1.00 72.44 407 SER A C 1
ATOM 3157 O O . SER A 1 407 ? 4.165 7.143 11.118 1.00 72.44 407 SER A O 1
ATOM 3159 N N . ARG A 1 408 ? 6.060 8.343 11.237 1.00 72.69 408 ARG A N 1
ATOM 3160 C CA . ARG A 1 408 ? 6.011 8.529 12.697 1.00 72.69 408 ARG A CA 1
ATOM 3161 C C . ARG A 1 408 ? 4.789 9.338 13.130 1.00 72.69 408 ARG A C 1
ATOM 3163 O O . ARG A 1 408 ? 4.153 8.980 14.118 1.00 72.69 408 ARG A O 1
ATOM 3170 N N . SER A 1 409 ? 4.428 10.377 12.379 1.00 77.88 409 SER A N 1
ATOM 3171 C CA . SER A 1 409 ? 3.302 11.251 12.712 1.00 77.88 409 SER A CA 1
ATOM 3172 C C . SER A 1 409 ? 1.954 10.516 12.723 1.00 77.88 409 SER A C 1
ATOM 3174 O O . SER A 1 409 ? 1.109 10.840 13.559 1.00 77.88 409 SER A O 1
ATOM 3176 N N . TYR A 1 410 ? 1.746 9.503 11.867 1.00 76.75 410 TYR A N 1
ATOM 3177 C CA . TYR A 1 410 ? 0.538 8.657 11.903 1.00 76.75 410 TYR A CA 1
ATOM 3178 C C . TYR A 1 410 ? 0.491 7.693 13.092 1.00 76.75 410 TYR A C 1
ATOM 3180 O O . TYR A 1 410 ? -0.595 7.372 13.572 1.00 76.75 410 TYR A O 1
ATOM 3188 N N . LEU A 1 411 ? 1.650 7.234 13.572 1.00 72.31 411 LEU A N 1
ATOM 3189 C CA . LEU A 1 411 ? 1.744 6.327 14.722 1.00 72.31 411 LEU A CA 1
ATOM 3190 C C . LEU A 1 411 ? 1.519 7.051 16.056 1.00 72.31 411 LEU A C 1
ATOM 3192 O O . LEU A 1 411 ? 1.164 6.425 17.054 1.00 72.31 411 LEU A O 1
ATOM 3196 N N . GLU A 1 412 ? 1.710 8.367 16.079 1.00 74.38 412 GLU A N 1
ATOM 3197 C CA . GLU A 1 412 ? 1.514 9.190 17.265 1.00 74.38 412 GLU A CA 1
ATOM 3198 C C . 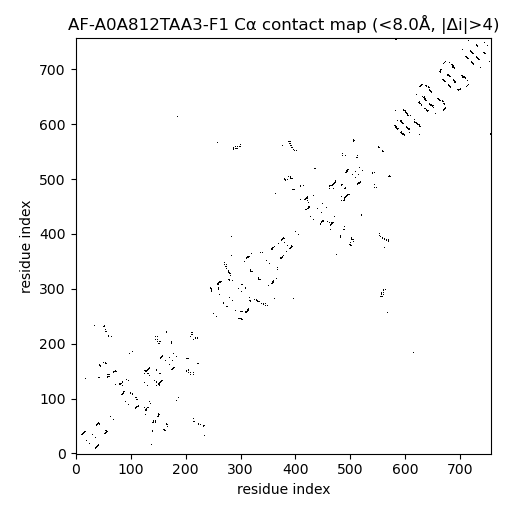GLU A 1 412 ? 0.026 9.251 17.671 1.00 74.38 412 GLU A C 1
ATOM 3200 O O . GLU A 1 412 ? -0.834 9.489 16.819 1.00 74.38 412 GLU A O 1
ATOM 3205 N N . PRO A 1 413 ? -0.342 9.072 18.949 1.00 74.38 413 PRO A N 1
ATOM 3206 C CA . PRO A 1 413 ? -1.706 9.305 19.415 1.00 74.38 413 PRO A CA 1
ATOM 3207 C C . PRO A 1 413 ? -2.168 10.748 19.163 1.00 74.38 413 PRO A C 1
ATOM 3209 O O . PRO A 1 413 ? -1.432 11.695 19.424 1.00 74.38 413 PRO A O 1
ATOM 3212 N N . LEU A 1 414 ? -3.427 10.945 18.750 1.00 77.50 414 LEU A N 1
ATOM 3213 C CA . LEU A 1 414 ? -3.975 12.295 18.525 1.00 77.50 414 LEU A CA 1
ATOM 3214 C C . LEU A 1 414 ? -3.954 13.180 19.780 1.00 77.50 414 LEU A C 1
ATOM 3216 O O . LEU A 1 414 ? -3.879 14.396 19.668 1.00 77.50 414 LEU A O 1
ATOM 3220 N N . THR A 1 415 ? -3.963 12.583 20.973 1.00 76.25 415 THR A N 1
ATOM 3221 C CA . THR A 1 415 ? -3.841 13.299 22.253 1.00 76.25 415 THR A CA 1
ATOM 3222 C C . THR A 1 415 ? -2.476 13.955 22.464 1.00 76.25 415 THR A C 1
ATOM 3224 O O . THR A 1 415 ? -2.343 14.768 23.372 1.00 76.25 415 THR A O 1
ATOM 3227 N N . GLN A 1 416 ? -1.459 13.580 21.682 1.00 80.25 416 GLN A N 1
ATOM 3228 C CA . GLN A 1 416 ? -0.122 14.180 21.729 1.00 80.25 416 GLN A CA 1
ATOM 3229 C C . GLN A 1 416 ? 0.037 15.331 20.723 1.00 80.25 416 GLN A C 1
ATOM 3231 O O . GLN A 1 416 ? 0.955 16.138 20.856 1.00 80.25 416 GLN A O 1
ATOM 3236 N N . LYS A 1 417 ? -0.901 15.480 19.774 1.00 86.38 417 LYS A N 1
ATOM 3237 C CA . LYS A 1 417 ? -0.910 16.597 18.826 1.00 86.38 417 LYS A CA 1
ATOM 3238 C C . LYS A 1 417 ? -1.226 17.902 19.560 1.00 86.38 417 LYS A C 1
ATOM 3240 O O . LYS A 1 417 ? -2.195 18.000 20.311 1.00 86.38 417 LYS A O 1
ATOM 3245 N N . ARG A 1 418 ? -0.394 18.918 19.328 1.00 88.25 418 ARG A N 1
ATOM 3246 C CA . ARG A 1 418 ? -0.453 20.219 20.008 1.00 88.25 418 ARG A CA 1
ATOM 3247 C C . ARG A 1 418 ? -1.589 21.106 19.505 1.00 88.25 418 ARG A C 1
ATOM 3249 O O . ARG A 1 418 ? -2.151 21.874 20.283 1.00 88.25 418 ARG A O 1
ATOM 3256 N N . TYR A 1 419 ? -1.897 21.032 18.215 1.00 89.94 419 TYR A N 1
ATOM 3257 C CA . TYR A 1 419 ? -2.865 21.906 17.565 1.00 89.94 419 TYR A CA 1
ATOM 3258 C C . TYR A 1 419 ? -4.109 21.123 17.158 1.00 89.94 419 TYR A C 1
ATOM 3260 O O . TYR A 1 419 ? -4.032 19.980 16.709 1.00 89.94 419 TYR A O 1
ATOM 3268 N N . LEU A 1 420 ? -5.272 21.755 17.297 1.00 88.69 420 LEU A N 1
ATOM 3269 C CA . LEU A 1 420 ? -6.529 21.218 16.791 1.00 88.69 420 LEU A CA 1
ATOM 3270 C C . LEU A 1 420 ? -6.504 21.213 15.263 1.00 88.69 420 LEU A C 1
ATOM 3272 O O . LEU A 1 420 ? -6.744 20.181 14.653 1.00 88.69 420 LEU A O 1
ATOM 3276 N N . ILE A 1 421 ? -6.191 22.355 14.657 1.00 90.44 421 ILE A N 1
ATOM 3277 C CA . ILE A 1 421 ? -6.066 22.498 13.209 1.00 90.44 421 ILE A CA 1
ATOM 3278 C C . ILE A 1 421 ? -4.949 23.479 12.881 1.00 90.44 421 ILE A C 1
ATOM 3280 O O . ILE A 1 421 ? -4.781 24.471 13.601 1.00 90.44 421 ILE A O 1
ATOM 3284 N N . SER A 1 422 ? -4.208 23.221 11.802 1.00 88.94 422 SER A N 1
ATOM 3285 C CA . SER A 1 422 ? -3.247 24.191 11.285 1.00 88.94 422 SER A CA 1
ATOM 3286 C C . SER A 1 422 ? -3.275 24.386 9.768 1.00 88.94 422 SER A C 1
ATOM 3288 O O . SER A 1 422 ? -3.672 23.498 9.014 1.00 88.94 422 SER A O 1
ATOM 3290 N N . PHE A 1 423 ? -2.839 25.575 9.348 1.00 86.00 423 PHE A N 1
ATOM 3291 C CA . PHE A 1 423 ? -2.529 25.973 7.980 1.00 86.00 423 PHE A CA 1
ATOM 3292 C C . PHE A 1 423 ? -1.380 26.982 7.992 1.00 86.00 423 PHE A C 1
ATOM 3294 O O . PHE A 1 423 ? -1.398 27.944 8.767 1.00 86.00 423 PHE A O 1
ATOM 3301 N N . LYS A 1 424 ? -0.418 26.804 7.087 1.00 82.44 424 LYS A N 1
ATOM 3302 C CA . LYS A 1 424 ? 0.555 27.840 6.744 1.00 82.44 424 LYS A CA 1
ATOM 3303 C C . LYS A 1 424 ? 0.683 27.941 5.223 1.00 82.44 424 LYS A C 1
ATOM 3305 O O . LYS A 1 424 ? 1.076 26.962 4.589 1.00 82.44 424 LYS A O 1
ATOM 3310 N N . GLY A 1 425 ? 0.296 29.088 4.665 1.00 76.94 425 GLY A N 1
ATOM 3311 C CA . GLY A 1 425 ? 0.205 29.313 3.219 1.00 76.94 425 GLY A CA 1
ATOM 3312 C C . GLY A 1 425 ? -0.031 30.785 2.867 1.00 76.94 425 GLY A C 1
ATOM 3313 O O . GLY A 1 425 ? -0.575 31.520 3.684 1.00 76.94 425 GLY A O 1
ATOM 3314 N N . SER A 1 426 ? 0.365 31.225 1.669 1.00 72.62 426 SER A N 1
ATOM 3315 C CA . SER A 1 426 ? 0.114 32.596 1.181 1.00 72.62 426 SER A CA 1
ATOM 3316 C C . SER A 1 426 ? -1.377 32.959 1.159 1.00 72.62 426 SER A C 1
ATOM 3318 O O . SER A 1 426 ? -2.198 32.223 0.605 1.00 72.62 426 SER A O 1
ATOM 3320 N N . PHE A 1 427 ? -1.721 34.128 1.710 1.00 69.75 427 PHE A N 1
ATOM 3321 C CA . PHE A 1 427 ? -3.089 34.661 1.716 1.00 69.75 427 PHE A CA 1
ATOM 3322 C C . PHE A 1 427 ? -3.361 35.728 0.654 1.00 69.75 427 PHE A C 1
ATOM 3324 O O . PHE A 1 427 ? -4.517 36.105 0.467 1.00 69.75 427 PHE A O 1
ATOM 3331 N N . GLN A 1 428 ? -2.324 36.233 -0.023 1.00 58.47 428 GLN A N 1
ATOM 3332 C CA . GLN A 1 428 ? -2.404 37.467 -0.823 1.00 58.47 428 GLN A CA 1
ATOM 3333 C C . GLN A 1 428 ? -3.416 37.393 -1.980 1.00 58.47 428 GLN A C 1
ATOM 3335 O O . GLN A 1 428 ? -4.001 38.415 -2.326 1.00 58.47 428 GLN A O 1
ATOM 3340 N N . ASP A 1 429 ? -3.706 36.185 -2.473 1.00 56.28 429 ASP A N 1
ATOM 3341 C CA . ASP A 1 429 ? -4.671 35.921 -3.549 1.00 56.28 429 ASP A CA 1
ATOM 3342 C C . ASP A 1 429 ? -5.863 35.046 -3.095 1.00 56.28 429 ASP A C 1
ATOM 3344 O O . ASP A 1 429 ? -6.583 34.488 -3.923 1.00 56.28 429 ASP A O 1
ATOM 3348 N N . ARG A 1 430 ? -6.071 34.870 -1.777 1.00 66.31 430 ARG A N 1
ATOM 3349 C CA . ARG A 1 430 ? -7.021 33.885 -1.215 1.00 66.31 430 ARG A CA 1
ATOM 3350 C C . ARG A 1 430 ? -7.977 34.517 -0.191 1.00 66.31 430 ARG A C 1
ATOM 3352 O O . ARG A 1 430 ? -7.731 34.404 1.013 1.00 66.31 430 ARG A O 1
ATOM 3359 N N . PRO A 1 431 ? -9.103 35.117 -0.628 1.00 64.50 431 PRO A N 1
ATOM 3360 C CA . PRO A 1 431 ? -10.088 35.739 0.268 1.00 64.50 431 PRO A CA 1
ATOM 3361 C C . PRO A 1 431 ? -10.565 34.788 1.376 1.00 64.50 431 PRO A C 1
ATOM 3363 O O . PRO A 1 431 ? -10.596 35.149 2.550 1.00 64.50 431 PRO A O 1
ATOM 3366 N N . LEU A 1 432 ? -10.803 33.527 1.004 1.00 62.25 432 LEU A N 1
ATOM 3367 C CA . LEU A 1 432 ? -11.230 32.449 1.893 1.00 62.25 432 LEU A CA 1
ATOM 3368 C C . LEU A 1 432 ? -10.243 32.186 3.041 1.00 62.25 432 LEU A C 1
ATOM 3370 O O . LEU A 1 432 ? -10.630 31.994 4.191 1.00 62.25 432 LEU A O 1
ATOM 3374 N N . ALA A 1 433 ? -8.943 32.210 2.747 1.00 64.56 433 ALA A N 1
ATOM 3375 C CA . ALA A 1 433 ? -7.908 31.947 3.739 1.00 64.56 433 ALA A CA 1
ATOM 3376 C C . ALA A 1 433 ? -7.744 33.121 4.722 1.00 64.56 433 ALA A C 1
ATOM 3378 O O . ALA A 1 433 ? -7.473 32.898 5.903 1.00 64.56 433 ALA A O 1
ATOM 3379 N N . ALA A 1 434 ? -7.975 34.358 4.264 1.00 66.81 434 ALA A N 1
ATOM 3380 C CA . ALA A 1 434 ? -7.982 35.544 5.119 1.00 66.81 434 ALA A CA 1
ATOM 3381 C C . ALA A 1 434 ? -9.154 35.535 6.120 1.00 66.81 434 ALA A C 1
ATOM 3383 O O . ALA A 1 434 ? -8.976 35.906 7.284 1.00 66.81 434 ALA A O 1
ATOM 3384 N N . GLU A 1 435 ? -10.331 35.060 5.705 1.00 69.62 435 GLU A N 1
ATOM 3385 C CA . GLU A 1 435 ? -11.490 34.894 6.590 1.00 69.62 435 GLU A CA 1
ATOM 3386 C C . GLU A 1 435 ? -11.262 33.789 7.630 1.00 69.62 435 GLU A C 1
ATOM 3388 O O . GLU A 1 435 ? -11.501 34.004 8.819 1.00 69.62 435 GLU A O 1
ATOM 3393 N N . VAL A 1 436 ? -10.704 32.641 7.228 1.00 69.00 436 VAL A N 1
ATOM 3394 C CA . VAL A 1 436 ? -1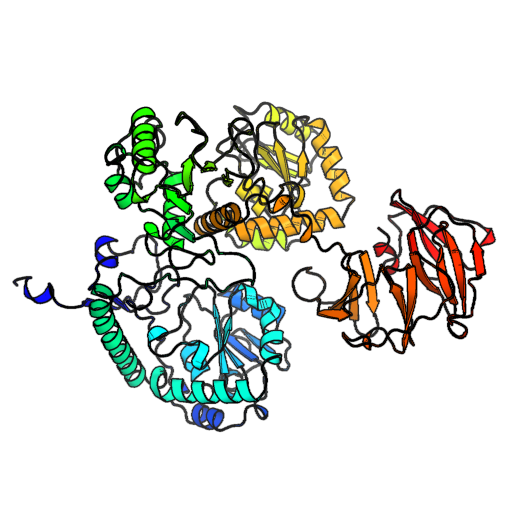0.337 31.556 8.156 1.00 69.00 436 VAL A CA 1
ATOM 3395 C C . VAL A 1 436 ? -9.263 32.015 9.155 1.00 69.00 436 VAL A C 1
ATOM 3397 O O . VAL A 1 436 ? -9.351 31.719 10.349 1.00 69.00 436 VAL A O 1
ATOM 3400 N N . ALA A 1 437 ? -8.275 32.797 8.708 1.00 67.31 437 ALA A N 1
ATOM 3401 C CA . ALA A 1 437 ? -7.257 33.377 9.582 1.00 67.31 437 ALA A CA 1
ATOM 3402 C C . ALA A 1 437 ? -7.853 34.342 10.623 1.00 67.31 437 ALA A C 1
ATOM 3404 O O . ALA A 1 437 ? -7.314 34.471 11.724 1.00 67.31 437 ALA A O 1
ATOM 3405 N N . ALA A 1 438 ? -8.994 34.985 10.347 1.00 68.12 438 ALA A N 1
ATOM 3406 C CA . ALA A 1 438 ? -9.654 35.848 11.324 1.00 68.12 438 ALA A CA 1
ATOM 3407 C C . ALA A 1 438 ? -10.144 35.078 12.570 1.00 68.12 438 ALA A C 1
ATOM 3409 O O . ALA A 1 438 ? -10.134 35.658 13.659 1.00 68.12 438 ALA A O 1
ATOM 3410 N N . PHE A 1 439 ? -10.460 33.776 12.455 1.00 65.88 439 PHE A N 1
ATOM 3411 C CA . PHE A 1 439 ? -10.845 32.908 13.585 1.00 65.88 439 PHE A CA 1
ATOM 3412 C C . PHE A 1 439 ? -9.691 32.588 14.546 1.00 65.88 439 PHE A C 1
ATOM 3414 O O . PHE A 1 439 ? -9.935 32.188 15.686 1.00 65.88 439 PHE A O 1
ATOM 3421 N N . HIS A 1 440 ? -8.439 32.770 14.111 1.00 64.88 440 HIS A N 1
ATOM 3422 C CA . HIS A 1 440 ? -7.239 32.517 14.914 1.00 64.88 440 HIS A CA 1
ATOM 3423 C C . HIS A 1 440 ? -7.167 33.397 16.169 1.00 64.88 440 HIS A C 1
ATOM 3425 O O . HIS A 1 440 ? -6.624 32.978 17.191 1.00 64.88 440 HIS A O 1
ATOM 3431 N N . ARG A 1 441 ? -7.690 34.631 16.101 1.00 59.50 441 ARG A N 1
ATOM 3432 C CA . ARG A 1 441 ? -7.432 35.669 17.115 1.00 59.50 441 ARG A CA 1
ATOM 3433 C C . ARG A 1 441 ? -7.901 35.310 18.530 1.00 59.50 441 ARG A C 1
ATOM 3435 O O . ARG A 1 441 ? -7.294 35.808 19.472 1.00 59.50 441 ARG A O 1
ATOM 3442 N N . ASP A 1 442 ? -8.848 34.380 18.676 1.00 56.47 442 ASP A N 1
ATOM 3443 C CA . ASP A 1 442 ? -9.460 34.044 19.971 1.00 56.47 442 ASP A CA 1
ATOM 3444 C C . ASP A 1 442 ? -9.359 32.555 20.369 1.00 56.47 442 ASP A C 1
ATOM 3446 O O . ASP A 1 442 ? -9.974 32.134 21.353 1.00 56.47 442 ASP A O 1
ATOM 3450 N N . ARG A 1 443 ? -8.621 31.711 19.624 1.00 69.31 443 ARG A N 1
ATOM 3451 C CA . ARG A 1 443 ? -8.570 30.253 19.879 1.00 69.31 443 ARG A CA 1
ATOM 3452 C C . ARG A 1 443 ? -7.140 29.692 19.841 1.00 69.31 443 ARG A C 1
ATOM 3454 O O . ARG A 1 443 ? -6.627 29.429 18.759 1.00 69.31 443 ARG A O 1
ATOM 3461 N N . PRO A 1 444 ? -6.517 29.381 20.995 1.00 64.69 444 PRO A N 1
ATOM 3462 C CA . PRO A 1 444 ? -5.079 29.081 21.085 1.00 64.69 444 PRO A CA 1
ATOM 3463 C C . PRO A 1 444 ? -4.619 27.781 20.396 1.00 64.69 444 PRO A C 1
ATOM 3465 O O . PRO A 1 444 ? -3.422 27.591 20.205 1.00 64.69 444 PRO A O 1
ATOM 3468 N N . ASN A 1 445 ? -5.543 26.895 20.009 1.00 79.56 445 ASN A N 1
ATOM 3469 C CA . ASN A 1 445 ? -5.227 25.606 19.377 1.00 79.56 445 ASN A CA 1
ATOM 3470 C C . ASN A 1 445 ? -5.512 25.588 17.862 1.00 79.56 445 ASN A C 1
ATOM 3472 O O . ASN A 1 445 ? -5.394 24.537 17.238 1.00 79.56 445 ASN A O 1
ATOM 3476 N N . VAL A 1 446 ? -5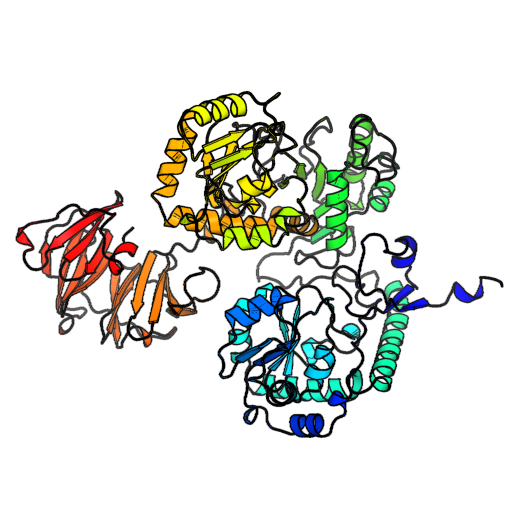.920 26.716 17.276 1.00 86.19 446 VAL A N 1
ATOM 3477 C CA . VAL A 1 446 ? -6.180 26.879 15.838 1.00 86.19 446 VAL A CA 1
ATOM 3478 C C . VAL A 1 446 ? -5.076 27.770 15.283 1.00 86.19 446 VAL A C 1
ATOM 3480 O O . VAL A 1 446 ? -4.979 28.913 15.710 1.00 86.19 446 VAL A O 1
ATOM 3483 N N . VAL A 1 447 ? -4.251 27.273 14.356 1.00 85.88 447 VAL A N 1
ATOM 3484 C CA . VAL A 1 447 ? -3.129 28.045 13.786 1.00 85.88 447 VAL A CA 1
ATOM 3485 C C . VAL A 1 447 ? -3.295 28.214 12.281 1.00 85.88 447 VAL A C 1
ATOM 3487 O O . VAL A 1 447 ? -3.059 27.278 11.536 1.00 85.88 447 VAL A O 1
ATOM 3490 N N . VAL A 1 448 ? -3.668 29.400 11.810 1.00 83.50 448 VAL A N 1
ATOM 3491 C CA . VAL A 1 448 ? -3.826 29.696 10.378 1.00 83.50 448 VAL A CA 1
ATOM 3492 C C . VAL A 1 448 ? -3.040 30.965 10.088 1.00 83.50 448 VAL A C 1
ATOM 3494 O O . VAL A 1 448 ? -3.427 32.046 10.528 1.00 83.50 448 VAL A O 1
ATOM 3497 N N . VAL A 1 449 ? -1.886 30.821 9.434 1.00 80.62 449 VAL A N 1
ATOM 3498 C CA . VAL A 1 449 ? -0.893 31.900 9.285 1.00 80.62 449 VAL A CA 1
ATOM 3499 C C . VAL A 1 449 ? -0.311 31.979 7.875 1.00 80.62 449 VAL A C 1
ATOM 3501 O O . VAL A 1 449 ? -0.294 30.990 7.149 1.00 80.62 449 VAL A O 1
ATOM 3504 N N . ASP A 1 450 ? 0.173 33.162 7.493 1.00 79.62 450 ASP A N 1
ATOM 3505 C CA . ASP A 1 450 ? 0.749 33.384 6.163 1.00 79.62 450 ASP A CA 1
ATOM 3506 C C . ASP A 1 450 ? 2.131 32.716 6.052 1.00 79.62 450 ASP A C 1
ATOM 3508 O O . ASP A 1 450 ? 2.853 32.595 7.052 1.00 79.62 450 ASP A O 1
ATOM 3512 N N . ASP A 1 451 ? 2.533 32.317 4.844 1.00 77.00 451 ASP A N 1
ATOM 3513 C CA . ASP A 1 451 ? 3.857 31.742 4.583 1.00 77.00 451 ASP A CA 1
ATOM 3514 C C . ASP A 1 451 ? 5.005 32.662 5.031 1.00 77.00 451 ASP A C 1
ATOM 3516 O O . ASP A 1 451 ? 6.020 32.163 5.531 1.00 77.00 451 ASP A O 1
ATOM 3520 N N . VAL A 1 452 ? 4.836 33.991 4.951 1.00 77.75 452 VAL A N 1
ATOM 3521 C CA . VAL A 1 452 ? 5.866 34.957 5.383 1.00 77.75 452 VAL A CA 1
ATOM 3522 C C . VAL A 1 452 ? 6.040 35.030 6.904 1.00 77.75 452 VAL A C 1
ATOM 3524 O O . VAL A 1 452 ? 6.997 35.633 7.394 1.00 77.75 452 VAL A O 1
ATOM 3527 N N . ASN A 1 453 ? 5.136 34.430 7.685 1.00 78.44 453 ASN A N 1
ATOM 3528 C CA . ASN A 1 453 ? 5.197 34.485 9.140 1.00 78.44 453 ASN A CA 1
ATOM 3529 C C . ASN A 1 453 ? 6.305 33.565 9.686 1.00 78.44 453 ASN A C 1
ATOM 3531 O O . ASN A 1 453 ? 6.144 32.345 9.766 1.00 78.44 453 ASN A O 1
ATOM 3535 N N . ALA A 1 454 ? 7.426 34.156 10.109 1.00 80.12 454 ALA A N 1
ATOM 3536 C CA . ALA A 1 454 ? 8.582 33.437 10.653 1.00 80.12 454 ALA A CA 1
ATOM 3537 C C . ALA A 1 454 ? 8.358 32.823 12.052 1.00 80.12 454 ALA A C 1
ATOM 3539 O O . ALA A 1 454 ? 9.167 32.012 12.493 1.00 80.12 454 ALA A O 1
ATOM 3540 N N . GLY A 1 455 ? 7.281 33.190 12.757 1.00 80.75 455 GLY A N 1
ATOM 3541 C CA . GLY A 1 455 ? 6.992 32.706 14.113 1.00 80.75 455 GLY A CA 1
ATOM 3542 C C . GLY A 1 455 ? 6.499 31.258 14.179 1.00 80.75 455 GLY A C 1
ATOM 3543 O O . GLY A 1 455 ? 6.476 30.671 15.259 1.00 80.75 455 GLY A O 1
ATOM 3544 N N . TYR A 1 456 ? 6.124 30.678 13.039 1.00 81.00 456 TYR A N 1
ATOM 3545 C CA . TYR A 1 456 ? 5.634 29.308 12.944 1.00 81.00 456 TYR A CA 1
ATOM 3546 C C . TYR A 1 456 ? 6.415 28.519 11.901 1.00 81.00 456 TYR A C 1
ATOM 3548 O O . TYR A 1 456 ? 6.509 28.922 10.742 1.00 81.00 456 TYR A O 1
ATOM 3556 N N . ASP A 1 457 ? 6.933 27.361 12.292 1.00 85.75 457 ASP A N 1
ATOM 3557 C CA . ASP A 1 457 ? 7.549 26.425 11.360 1.00 85.75 457 ASP A CA 1
ATOM 3558 C C . ASP A 1 457 ? 6.471 25.573 10.671 1.00 85.75 457 ASP A C 1
ATOM 3560 O O . ASP A 1 457 ? 5.613 24.985 11.333 1.00 85.75 457 ASP A O 1
ATOM 3564 N N . SER A 1 458 ? 6.485 25.524 9.334 1.00 80.75 458 SER A N 1
ATOM 3565 C CA . SER A 1 458 ? 5.437 24.830 8.572 1.00 80.75 458 SER A CA 1
ATOM 3566 C C . SER A 1 458 ? 5.451 23.322 8.807 1.00 80.75 458 SER A C 1
ATOM 3568 O O . SER A 1 458 ? 4.394 22.700 8.815 1.00 80.75 458 SER A O 1
ATOM 3570 N N . GLU A 1 459 ? 6.633 22.727 9.002 1.00 81.56 459 GLU A N 1
ATOM 3571 C CA . GLU A 1 459 ? 6.735 21.288 9.252 1.00 81.56 459 GLU A CA 1
ATOM 3572 C C . GLU A 1 459 ? 6.224 20.954 10.644 1.00 81.56 459 GLU A C 1
ATOM 3574 O O . GLU A 1 459 ? 5.409 20.050 10.808 1.00 81.56 459 GLU A O 1
ATOM 3579 N N . PHE A 1 460 ? 6.634 21.732 11.641 1.00 86.19 460 PHE A N 1
ATOM 3580 C CA . PHE A 1 460 ? 6.158 21.579 13.001 1.00 86.19 460 PHE A CA 1
ATOM 3581 C C . PHE A 1 460 ? 4.631 21.648 13.074 1.00 86.19 460 PHE A C 1
ATOM 3583 O O . PHE A 1 460 ? 4.024 20.805 13.733 1.00 86.19 460 PHE A O 1
ATOM 3590 N N . LEU A 1 461 ? 4.002 22.600 12.377 1.00 88.19 461 LEU A N 1
ATOM 3591 C CA . LEU A 1 461 ? 2.544 22.703 12.321 1.00 88.19 461 LEU A CA 1
ATOM 3592 C C . LEU A 1 461 ? 1.895 21.455 11.711 1.00 88.19 461 LEU A C 1
ATOM 3594 O O . LEU A 1 461 ? 1.020 20.871 12.353 1.00 88.19 461 LEU A O 1
ATOM 3598 N N . LEU A 1 462 ? 2.365 21.004 10.542 1.00 86.94 462 LEU A N 1
ATOM 3599 C CA . LEU A 1 462 ? 1.830 19.818 9.863 1.00 86.94 462 LEU A CA 1
ATOM 3600 C C . LEU A 1 462 ? 1.913 18.569 10.755 1.00 86.94 462 LEU A C 1
ATOM 3602 O O . LEU A 1 462 ? 0.919 17.874 10.967 1.00 86.94 462 LEU A O 1
ATOM 3606 N N . TRP A 1 463 ? 3.083 18.310 11.345 1.00 87.12 463 TRP A N 1
ATOM 3607 C CA . TRP A 1 463 ? 3.296 17.110 12.156 1.00 87.12 463 TRP A CA 1
ATOM 3608 C C . TRP A 1 463 ? 2.555 17.143 13.497 1.00 87.12 463 TRP A C 1
ATOM 3610 O O . TRP A 1 463 ? 2.234 16.085 14.031 1.00 87.12 463 TRP A O 1
ATOM 3620 N N . ASN A 1 464 ? 2.256 18.323 14.051 1.00 89.38 464 ASN A N 1
ATOM 3621 C CA . ASN A 1 464 ? 1.696 18.466 15.403 1.00 89.38 464 ASN A CA 1
ATOM 3622 C C . ASN A 1 464 ? 0.217 18.878 15.425 1.00 89.38 464 ASN A C 1
ATOM 3624 O O . ASN A 1 464 ? -0.265 19.338 16.463 1.00 89.38 464 ASN A O 1
ATOM 3628 N N . SER A 1 465 ? -0.510 18.708 14.319 1.00 91.69 465 SER A N 1
ATOM 3629 C CA . SER A 1 465 ? -1.939 19.029 14.239 1.00 91.69 465 SER A CA 1
ATOM 3630 C C . SER A 1 465 ? -2.814 17.783 14.148 1.00 91.69 465 SER A C 1
ATOM 3632 O O . SER A 1 465 ? -2.468 16.813 13.474 1.00 91.69 465 SER A O 1
ATOM 3634 N N . ILE A 1 466 ? -3.967 17.810 14.823 1.00 91.88 466 ILE A N 1
ATOM 3635 C CA . ILE A 1 466 ? -5.003 16.778 14.680 1.00 91.88 466 ILE A CA 1
ATOM 3636 C C . ILE A 1 466 ? -5.604 16.852 13.279 1.00 91.88 466 ILE A C 1
ATOM 3638 O O . ILE A 1 466 ? -5.692 15.833 12.598 1.00 91.88 466 ILE A O 1
ATOM 3642 N N . PHE A 1 467 ? -5.978 18.056 12.852 1.00 93.31 467 PHE A N 1
ATOM 3643 C CA . PHE A 1 467 ? -6.473 18.349 11.517 1.00 93.31 467 PHE A CA 1
ATOM 3644 C C . PHE A 1 467 ? -5.464 19.199 10.745 1.00 93.31 467 PHE A C 1
ATOM 3646 O O . PHE A 1 467 ? -4.897 20.148 11.284 1.00 93.31 467 PHE A O 1
ATOM 3653 N N . ASN A 1 468 ? -5.261 18.894 9.471 1.00 92.00 468 ASN A N 1
ATOM 3654 C CA . ASN A 1 468 ? -4.409 19.689 8.592 1.00 92.00 468 ASN A CA 1
ATOM 3655 C C . ASN A 1 468 ? -5.280 20.303 7.507 1.00 92.00 468 ASN A C 1
ATOM 3657 O O . ASN A 1 468 ? -5.926 19.578 6.755 1.00 92.00 468 ASN A O 1
ATOM 3661 N N . LEU A 1 469 ? -5.340 21.631 7.463 1.00 88.38 469 LEU A N 1
ATOM 3662 C CA . LEU A 1 469 ? -6.185 22.341 6.516 1.00 88.38 469 LEU A CA 1
ATOM 3663 C C . LEU A 1 469 ? -5.467 22.468 5.173 1.00 88.38 469 LEU A C 1
ATOM 3665 O O . LEU A 1 469 ? -4.297 22.841 5.113 1.00 88.38 469 LEU A O 1
ATOM 3669 N N . VAL A 1 470 ? -6.196 22.228 4.093 1.00 85.69 470 VAL A N 1
ATOM 3670 C CA . VAL A 1 470 ? -5.866 22.691 2.752 1.00 85.69 470 VAL A CA 1
ATOM 3671 C C . VAL A 1 470 ? -6.994 23.607 2.291 1.00 85.69 470 VAL A C 1
ATOM 3673 O O . VAL A 1 470 ? -8.164 23.232 2.323 1.00 85.69 470 VAL A O 1
ATOM 3676 N N . VAL A 1 471 ? -6.642 24.829 1.902 1.00 79.12 471 VAL A N 1
ATOM 3677 C CA . VAL A 1 471 ? -7.566 25.738 1.218 1.00 79.12 471 VAL A CA 1
ATOM 3678 C C . VAL A 1 471 ? -7.362 25.495 -0.267 1.00 79.12 471 VAL A C 1
ATOM 3680 O O . VAL A 1 471 ? -6.301 25.839 -0.785 1.00 79.12 471 VAL A O 1
ATOM 3683 N N . ALA A 1 472 ? -8.321 24.833 -0.909 1.00 71.56 472 ALA A N 1
ATOM 3684 C CA . ALA A 1 472 ? -8.187 24.361 -2.280 1.00 71.56 472 ALA A CA 1
ATOM 3685 C C . ALA A 1 472 ? -9.212 25.049 -3.185 1.00 71.56 472 ALA A C 1
ATOM 3687 O O . ALA A 1 472 ? -10.414 24.896 -3.007 1.00 71.56 472 ALA A O 1
ATOM 3688 N N . THR A 1 473 ? -8.738 25.800 -4.173 1.00 68.38 473 THR A N 1
ATOM 3689 C CA . THR A 1 473 ? -9.571 26.302 -5.273 1.00 68.38 473 THR A CA 1
ATOM 3690 C C . THR A 1 473 ? -9.057 25.708 -6.573 1.00 68.38 473 THR A C 1
ATOM 3692 O O . THR A 1 473 ? -7.905 25.278 -6.660 1.00 68.38 473 THR A O 1
ATOM 3695 N N . ALA A 1 474 ? -9.896 25.657 -7.601 1.00 61.53 474 ALA A N 1
ATOM 3696 C CA . ALA A 1 474 ? -9.513 24.997 -8.844 1.00 61.53 474 ALA A CA 1
ATOM 3697 C C . ALA A 1 474 ? -8.406 25.741 -9.627 1.00 61.53 474 ALA A C 1
ATOM 3699 O O . ALA A 1 474 ? -7.718 25.144 -10.450 1.00 61.53 474 ALA A O 1
ATOM 3700 N N . ASP A 1 475 ? -8.180 27.025 -9.326 1.00 57.72 475 ASP A N 1
ATOM 3701 C CA . ASP A 1 475 ? -7.080 27.821 -9.885 1.00 57.72 475 ASP A CA 1
ATOM 3702 C C . ASP A 1 475 ? -5.801 27.788 -9.013 1.00 57.72 475 ASP A C 1
ATOM 3704 O O . ASP A 1 475 ? -4.740 28.264 -9.443 1.00 57.72 475 ASP A O 1
ATOM 3708 N N . ASP A 1 476 ? -5.874 27.207 -7.807 1.00 60.31 476 ASP A N 1
ATOM 3709 C CA . ASP A 1 476 ? -4.762 27.123 -6.862 1.00 60.31 476 ASP A CA 1
ATOM 3710 C C . ASP A 1 476 ? -3.842 25.936 -7.166 1.00 60.31 476 ASP A C 1
ATOM 3712 O O . ASP A 1 476 ? -4.026 24.794 -6.737 1.00 60.31 476 ASP A O 1
ATOM 3716 N N . ARG A 1 477 ? -2.799 26.254 -7.928 1.00 54.53 477 ARG A N 1
ATOM 3717 C CA . ARG A 1 477 ? -1.792 25.318 -8.435 1.00 54.53 477 ARG A CA 1
ATOM 3718 C C . ARG A 1 477 ? -0.750 24.894 -7.390 1.00 54.53 477 ARG A C 1
ATOM 3720 O O . ARG A 1 477 ? 0.036 23.997 -7.693 1.00 54.53 477 ARG A O 1
ATOM 3727 N N . ASP A 1 478 ? -0.778 25.486 -6.191 1.00 52.59 478 ASP A N 1
ATOM 3728 C CA . ASP A 1 478 ? 0.188 25.270 -5.101 1.00 52.59 478 ASP A CA 1
ATOM 3729 C C . ASP A 1 478 ? -0.456 24.668 -3.839 1.00 52.59 478 ASP A C 1
ATOM 3731 O O . ASP A 1 478 ? 0.110 24.726 -2.743 1.00 52.59 478 ASP A O 1
ATOM 3735 N N . ALA A 1 479 ? -1.643 24.063 -3.965 1.00 59.50 479 ALA A N 1
ATOM 3736 C CA . ALA A 1 479 ? -2.284 23.386 -2.848 1.00 59.50 479 ALA A CA 1
ATOM 3737 C C . ALA A 1 479 ? -1.331 22.323 -2.269 1.00 59.50 479 ALA A C 1
ATOM 3739 O O . ALA A 1 479 ? -0.979 21.337 -2.926 1.00 59.50 479 ALA A O 1
ATOM 3740 N N . ARG A 1 480 ? -0.941 22.503 -0.998 1.00 77.06 480 ARG A N 1
ATOM 3741 C CA . ARG A 1 480 ? -0.114 21.580 -0.192 1.00 77.06 480 ARG A CA 1
ATOM 3742 C C . ARG A 1 480 ? -0.840 20.266 0.129 1.00 77.06 480 ARG A C 1
ATOM 3744 O O . ARG A 1 480 ? -0.611 19.663 1.172 1.00 77.06 480 ARG A O 1
ATOM 3751 N N . PHE A 1 481 ? -1.723 19.819 -0.760 1.00 86.25 481 PHE A N 1
ATOM 3752 C CA . PHE A 1 481 ? -2.575 18.649 -0.616 1.00 86.25 481 PHE A CA 1
ATOM 3753 C C . PHE A 1 481 ? -1.765 17.415 -0.219 1.00 86.25 481 PHE A C 1
ATOM 3755 O O . PHE A 1 481 ? -2.087 16.777 0.778 1.00 86.25 481 PHE A O 1
ATOM 3762 N N . ASN A 1 482 ? -0.671 17.134 -0.938 1.00 88.25 482 ASN A N 1
ATOM 3763 C CA . ASN A 1 482 ? 0.206 16.009 -0.620 1.00 88.25 482 ASN A CA 1
ATOM 3764 C C . ASN A 1 482 ? 0.722 16.109 0.817 1.00 88.25 482 ASN A C 1
ATOM 3766 O O . ASN A 1 482 ? 0.573 15.171 1.589 1.00 88.25 482 ASN A O 1
ATOM 3770 N N . GLU A 1 483 ? 1.260 17.265 1.211 1.00 86.50 483 GLU A N 1
ATOM 3771 C CA . GLU A 1 483 ? 1.802 17.464 2.559 1.00 86.50 483 GLU A CA 1
ATOM 3772 C C . GLU A 1 483 ? 0.729 17.303 3.637 1.00 86.50 483 GLU A C 1
ATOM 3774 O O . GLU A 1 483 ? 0.971 16.635 4.635 1.00 86.50 483 GLU A O 1
ATOM 3779 N N . VAL A 1 484 ? -0.456 17.873 3.412 1.00 90.12 484 VAL A N 1
ATOM 3780 C CA . VAL A 1 484 ? -1.605 17.838 4.324 1.00 90.12 484 VAL A CA 1
ATOM 3781 C C . VAL A 1 484 ? -2.121 16.419 4.520 1.00 90.12 484 VAL A C 1
ATOM 3783 O O . VAL A 1 484 ? -2.357 16.012 5.658 1.00 90.12 484 VAL A O 1
ATOM 3786 N N . VAL A 1 485 ? -2.252 15.649 3.436 1.00 91.12 485 VAL A N 1
ATOM 3787 C CA . VAL A 1 485 ? -2.636 14.240 3.531 1.00 91.12 485 VAL A CA 1
ATOM 3788 C C . VAL A 1 485 ? -1.547 13.478 4.269 1.00 91.12 485 VAL A C 1
ATOM 3790 O O . VAL A 1 485 ? -1.873 12.819 5.244 1.00 91.12 485 VAL A O 1
ATOM 3793 N N . CYS A 1 486 ? -0.273 13.633 3.891 1.00 89.25 486 CYS A N 1
ATOM 3794 C CA . CYS A 1 486 ? 0.870 12.913 4.461 1.00 89.25 486 CYS A CA 1
ATOM 3795 C C . CYS A 1 486 ? 1.284 13.355 5.881 1.00 89.25 486 CYS A C 1
ATOM 3797 O O . CYS A 1 486 ? 2.178 12.736 6.457 1.00 89.25 486 CYS A O 1
ATOM 3799 N N . ALA A 1 487 ? 0.672 14.397 6.453 1.00 88.31 487 ALA A N 1
ATOM 3800 C CA . ALA A 1 487 ? 1.087 15.050 7.700 1.00 88.31 487 ALA A CA 1
ATOM 3801 C C . ALA A 1 487 ? 0.850 14.222 8.981 1.00 88.31 487 ALA A C 1
ATOM 3803 O O . ALA A 1 487 ? 1.275 14.608 10.071 1.00 88.31 487 ALA A O 1
ATOM 3804 N N . GLY A 1 488 ? 0.156 13.086 8.893 1.00 82.94 488 GLY A N 1
ATOM 3805 C CA . GLY A 1 488 ? -0.160 12.224 10.039 1.00 82.94 488 GLY A CA 1
ATOM 3806 C C . GLY A 1 488 ? -1.362 12.658 10.888 1.00 82.94 488 GLY A C 1
ATOM 3807 O O . GLY A 1 488 ? -1.714 11.963 11.849 1.00 82.94 488 GLY A O 1
ATOM 3808 N N . GLY A 1 489 ? -1.998 13.777 10.532 1.00 87.50 489 GLY A N 1
ATOM 3809 C CA . GLY A 1 489 ? -3.324 14.191 11.005 1.00 87.50 489 GLY A CA 1
ATOM 3810 C C . GLY A 1 489 ? -4.432 13.839 10.003 1.00 87.50 489 GLY A C 1
ATOM 3811 O O . GLY A 1 489 ? -4.187 13.160 9.008 1.00 87.50 489 GLY A O 1
ATOM 3812 N N . ILE A 1 490 ? -5.653 14.304 10.262 1.00 92.81 490 ILE A N 1
ATOM 3813 C CA . ILE A 1 490 ? -6.800 14.161 9.358 1.00 92.81 490 ILE A CA 1
ATOM 3814 C C . ILE A 1 490 ? -6.799 15.345 8.376 1.00 92.81 490 ILE A C 1
ATOM 3816 O O . ILE A 1 490 ? -6.847 16.496 8.825 1.00 92.81 490 ILE A O 1
ATOM 3820 N N . PRO A 1 491 ? -6.735 15.109 7.056 1.00 93.31 491 PRO A N 1
ATOM 3821 C CA . PRO A 1 491 ? -6.787 16.182 6.076 1.00 93.31 491 PRO A CA 1
ATOM 3822 C C . PRO A 1 491 ? -8.181 16.817 6.055 1.00 93.31 491 PRO A C 1
ATOM 3824 O O . PRO A 1 491 ? -9.203 16.130 6.053 1.00 93.31 491 PRO A O 1
ATOM 3827 N N . VAL A 1 492 ? -8.215 18.143 6.029 1.00 91.94 492 VAL A N 1
ATOM 3828 C CA . VAL A 1 492 ? -9.433 18.946 5.930 1.00 91.94 492 VAL A CA 1
ATOM 3829 C C . VAL A 1 492 ? -9.309 19.797 4.688 1.00 91.94 492 VAL A C 1
ATOM 3831 O O . VAL A 1 492 ? -8.402 20.619 4.607 1.00 91.94 492 VAL A O 1
ATOM 3834 N N . ALA A 1 493 ? -10.198 19.600 3.724 1.00 87.88 493 ALA A N 1
ATOM 3835 C CA . ALA A 1 493 ? -10.249 20.438 2.540 1.00 87.88 493 ALA A CA 1
ATOM 3836 C C . ALA A 1 493 ? -11.375 21.448 2.694 1.00 87.88 493 ALA A C 1
ATOM 3838 O O . ALA A 1 493 ? -12.532 21.074 2.882 1.00 87.88 493 ALA A O 1
ATOM 3839 N N . MET A 1 494 ? -11.015 22.720 2.609 1.00 83.31 494 MET A N 1
ATOM 3840 C CA . MET A 1 494 ? -11.968 23.804 2.466 1.00 83.31 494 MET A CA 1
ATOM 3841 C C . MET A 1 494 ? -11.873 24.294 1.031 1.00 83.31 494 MET A C 1
ATOM 3843 O O . MET A 1 494 ? -10.830 24.814 0.620 1.00 83.31 494 MET A O 1
ATOM 3847 N N . ALA A 1 495 ? -12.919 24.032 0.259 1.00 78.75 495 ALA A N 1
ATOM 3848 C CA . ALA A 1 495 ? -12.866 24.157 -1.185 1.00 78.75 495 ALA A CA 1
ATOM 3849 C C . ALA A 1 495 ? -14.166 24.694 -1.768 1.00 78.75 495 ALA A C 1
ATOM 3851 O O . ALA A 1 495 ? -15.240 24.473 -1.213 1.00 78.75 495 ALA A O 1
ATOM 3852 N N . ASP A 1 496 ? -14.053 25.397 -2.894 1.00 75.19 496 ASP A N 1
ATOM 3853 C CA . ASP A 1 496 ? -15.214 25.817 -3.675 1.00 75.19 496 ASP A CA 1
ATOM 3854 C C . ASP A 1 496 ? -15.780 24.664 -4.522 1.00 75.19 496 ASP A C 1
ATOM 3856 O O . ASP A 1 496 ? -15.158 23.614 -4.697 1.00 75.19 496 ASP A O 1
ATOM 3860 N N . ALA A 1 497 ? -16.972 24.875 -5.086 1.00 72.00 497 ALA A N 1
ATOM 3861 C CA . ALA A 1 497 ? -17.662 23.880 -5.910 1.00 72.00 497 ALA A CA 1
ATOM 3862 C C . ALA A 1 497 ? -16.927 23.524 -7.221 1.00 72.00 497 ALA A C 1
ATOM 3864 O O . ALA A 1 497 ? -17.349 22.614 -7.937 1.00 72.00 497 ALA A O 1
ATOM 3865 N N . THR A 1 498 ? -15.859 24.246 -7.572 1.00 75.94 498 THR A N 1
ATOM 3866 C CA . THR A 1 498 ? -15.086 24.017 -8.796 1.00 75.94 498 THR A CA 1
ATOM 3867 C C . THR A 1 498 ? -13.884 23.107 -8.572 1.00 75.94 498 THR A C 1
ATOM 3869 O O . THR A 1 498 ? -13.354 22.572 -9.546 1.00 75.94 498 THR A O 1
ATOM 3872 N N . TRP A 1 499 ? -13.454 22.896 -7.326 1.00 79.12 499 TRP A N 1
ATOM 3873 C CA . TRP A 1 499 ? -12.318 22.033 -7.019 1.00 79.12 499 TRP A CA 1
ATOM 3874 C C . TRP A 1 499 ? -12.657 20.550 -7.199 1.00 79.12 499 TRP A C 1
ATOM 3876 O O . TRP A 1 499 ? -13.696 20.065 -6.751 1.00 79.12 499 TRP A O 1
ATOM 3886 N N . VAL A 1 500 ? -11.741 19.814 -7.826 1.00 80.19 500 VAL A N 1
ATOM 3887 C CA . VAL A 1 500 ? -11.812 18.358 -7.961 1.00 80.19 500 VAL A CA 1
ATOM 3888 C C . VAL A 1 500 ? -10.656 17.736 -7.176 1.00 80.19 500 VAL A C 1
ATOM 3890 O O . VAL A 1 500 ? -9.493 17.963 -7.532 1.00 80.19 500 VAL A O 1
ATOM 3893 N N . PRO A 1 501 ? -10.929 16.934 -6.130 1.00 83.31 501 PRO A N 1
ATOM 3894 C CA . PRO A 1 501 ? -9.884 16.244 -5.387 1.00 83.31 501 PRO A CA 1
ATOM 3895 C C . PRO A 1 501 ? -9.007 15.362 -6.292 1.00 83.31 501 PRO A C 1
ATOM 3897 O O . PRO A 1 501 ? -9.484 14.822 -7.292 1.00 83.31 501 PRO A O 1
ATOM 3900 N N . PRO A 1 502 ? -7.720 15.170 -5.968 1.00 87.12 502 PRO A N 1
ATOM 3901 C CA . PRO A 1 502 ? -6.897 14.179 -6.650 1.00 87.12 502 PRO A CA 1
ATOM 3902 C C . PRO A 1 502 ? -7.515 12.780 -6.582 1.00 87.12 502 PRO A C 1
ATOM 3904 O O . PRO A 1 502 ? -7.937 12.341 -5.514 1.00 87.12 502 PRO A O 1
ATOM 3907 N N . PHE A 1 503 ? -7.525 12.086 -7.719 1.00 81.62 503 PHE A N 1
ATOM 3908 C CA . PHE A 1 503 ? -8.138 10.775 -7.934 1.00 81.62 503 PHE A CA 1
ATOM 3909 C C . PHE A 1 503 ? -9.654 10.718 -7.667 1.00 81.62 503 PHE A C 1
ATOM 3911 O O . PHE A 1 503 ? -10.185 9.647 -7.370 1.00 81.62 503 PHE A O 1
ATOM 3918 N N . ASP A 1 504 ? -10.365 11.844 -7.800 1.00 74.81 504 ASP A N 1
ATOM 3919 C CA . ASP A 1 504 ? -11.831 11.876 -7.715 1.00 74.81 504 ASP A CA 1
ATOM 3920 C C . ASP A 1 504 ? -12.472 10.920 -8.745 1.00 74.81 504 ASP A C 1
ATOM 3922 O O . ASP A 1 504 ? -12.037 10.855 -9.894 1.00 74.81 504 ASP A O 1
ATOM 3926 N N . GLY A 1 505 ? -13.465 10.132 -8.315 1.00 64.19 505 GLY A N 1
ATOM 3927 C CA . GLY A 1 505 ? -14.036 8.993 -9.067 1.00 64.19 505 GLY A CA 1
ATOM 3928 C C . GLY A 1 505 ? -13.359 7.638 -8.791 1.00 64.19 505 GLY A C 1
ATOM 3929 O O . GLY A 1 505 ? -14.026 6.601 -8.746 1.00 64.19 505 GLY A O 1
ATOM 3930 N N . PHE A 1 506 ? -12.062 7.645 -8.469 1.00 70.12 506 PHE A N 1
ATOM 3931 C CA . PHE A 1 506 ? -11.321 6.454 -8.035 1.00 70.12 506 PHE A CA 1
ATOM 3932 C C . PHE A 1 506 ? -11.272 6.324 -6.503 1.00 70.12 506 PHE A C 1
ATOM 3934 O O . PHE A 1 506 ? -11.410 5.221 -5.972 1.00 70.12 506 PHE A O 1
ATOM 3941 N N . ILE A 1 507 ? -11.141 7.443 -5.776 1.00 72.25 507 ILE A N 1
ATOM 3942 C CA . ILE A 1 507 ? -11.195 7.504 -4.306 1.00 72.25 507 ILE A CA 1
ATOM 3943 C C . ILE A 1 507 ? -11.925 8.777 -3.876 1.00 72.25 507 ILE A C 1
ATOM 3945 O O . ILE A 1 507 ? -11.490 9.885 -4.176 1.00 72.25 507 ILE A O 1
ATOM 3949 N N . ARG A 1 508 ? -13.007 8.639 -3.101 1.00 76.31 508 ARG A N 1
ATOM 3950 C CA . ARG A 1 508 ? -13.711 9.798 -2.525 1.00 76.31 508 ARG A CA 1
ATOM 3951 C C . ARG A 1 508 ? -12.886 10.450 -1.420 1.00 76.31 508 ARG A C 1
ATOM 3953 O O . ARG A 1 508 ? -12.503 9.777 -0.461 1.00 76.31 508 ARG A O 1
ATOM 3960 N N . PHE A 1 509 ? -12.718 11.772 -1.475 1.00 81.44 509 PHE A N 1
ATOM 3961 C CA . PHE A 1 509 ? -12.038 12.533 -0.416 1.00 81.44 509 PHE A CA 1
ATOM 3962 C C . PHE A 1 509 ? -12.679 12.329 0.964 1.00 81.44 509 PHE A C 1
ATOM 3964 O O . PHE A 1 509 ? -11.971 12.182 1.957 1.00 81.44 509 PHE A O 1
ATOM 3971 N N . SER A 1 510 ? -14.010 12.215 1.025 1.00 79.56 510 SER A N 1
ATOM 3972 C CA . SER A 1 510 ? -14.749 11.958 2.269 1.00 79.56 510 SER A CA 1
ATOM 3973 C C . SER A 1 510 ? -14.385 10.640 2.960 1.00 79.56 510 SER A C 1
ATOM 3975 O O . SER A 1 510 ? -14.674 10.481 4.140 1.00 79.56 510 SER A O 1
ATOM 3977 N N . SER A 1 511 ? -13.734 9.701 2.265 1.00 75.56 511 SER A N 1
ATOM 3978 C CA . SER A 1 511 ? -13.292 8.439 2.870 1.00 75.56 511 SER A CA 1
ATOM 3979 C C . SER A 1 511 ? -11.994 8.568 3.676 1.00 75.56 511 SER A C 1
ATOM 3981 O O . SER A 1 511 ? -11.681 7.680 4.469 1.00 75.56 511 SER A O 1
ATOM 3983 N N . TYR A 1 512 ? -11.232 9.653 3.502 1.00 81.62 512 TYR A N 1
ATOM 3984 C CA . TYR A 1 512 ? -9.947 9.869 4.179 1.00 81.62 512 TYR A CA 1
ATOM 3985 C C . TYR A 1 512 ? -9.732 11.296 4.694 1.00 81.62 512 TYR A C 1
ATOM 3987 O O . TYR A 1 512 ? -8.709 11.574 5.315 1.00 81.62 512 TYR A O 1
ATOM 3995 N N . GLY A 1 513 ? -10.672 12.206 4.461 1.00 86.62 513 GLY A N 1
ATOM 3996 C CA . GLY A 1 513 ? -10.604 13.591 4.896 1.00 86.62 513 GLY A CA 1
ATOM 3997 C C . GLY A 1 513 ? -11.978 14.200 5.131 1.00 86.62 513 GLY A C 1
ATOM 3998 O O . GLY A 1 513 ? -13.014 13.604 4.842 1.00 86.62 513 GLY A O 1
ATOM 3999 N N . VAL A 1 514 ? -11.978 15.413 5.672 1.00 88.69 514 VAL A N 1
ATOM 4000 C CA . VAL A 1 514 ? -13.196 16.178 5.954 1.00 88.69 514 VAL A CA 1
ATOM 4001 C C . VAL A 1 514 ? -13.317 17.293 4.929 1.00 88.69 514 VAL A C 1
ATOM 4003 O O . VAL A 1 514 ? -12.464 18.177 4.872 1.00 88.69 514 VAL A O 1
ATOM 4006 N N . LEU A 1 515 ? -14.371 17.253 4.118 1.00 85.06 515 LEU A N 1
ATOM 4007 C CA . LEU A 1 515 ? -14.714 18.355 3.228 1.00 85.06 515 LEU A CA 1
ATOM 4008 C C . LEU A 1 515 ? -15.557 19.376 3.998 1.00 85.06 515 LEU A C 1
ATOM 4010 O O . LEU A 1 515 ? -16.520 19.006 4.674 1.00 85.06 515 LEU A O 1
ATOM 4014 N N . VAL A 1 516 ? -15.178 20.645 3.909 1.00 82.88 516 VAL A N 1
ATOM 4015 C CA . VAL A 1 516 ? -15.913 21.777 4.475 1.00 82.88 516 VAL A CA 1
ATOM 4016 C C . VAL A 1 516 ? -16.200 22.749 3.341 1.00 82.88 516 VAL A C 1
ATOM 4018 O O . VAL A 1 516 ? -15.317 23.039 2.533 1.00 82.88 516 VAL A O 1
ATOM 4021 N N . ASP A 1 517 ? -17.441 23.223 3.275 1.00 74.25 517 ASP A N 1
ATOM 4022 C CA . ASP A 1 517 ? -17.847 24.245 2.313 1.00 74.25 517 ASP A CA 1
ATOM 4023 C C . ASP A 1 517 ? -17.061 25.552 2.542 1.00 74.25 517 ASP A C 1
ATOM 4025 O O . ASP A 1 517 ? -16.401 25.757 3.563 1.00 74.25 517 ASP A O 1
ATOM 4029 N N . THR A 1 518 ? -17.150 26.460 1.583 1.00 70.56 518 THR A N 1
ATOM 4030 C CA . THR A 1 518 ? -16.519 27.778 1.602 1.00 70.56 518 THR A CA 1
ATOM 4031 C C . THR A 1 518 ? -16.965 28.670 2.757 1.00 70.56 518 THR A C 1
ATOM 4033 O O . THR A 1 518 ? -16.277 29.641 3.033 1.00 70.56 518 THR A O 1
ATOM 4036 N N . ASP A 1 519 ? -18.044 28.362 3.482 1.00 79.44 519 ASP A N 1
ATOM 4037 C CA . ASP A 1 519 ? -18.398 29.101 4.697 1.00 79.44 519 ASP A CA 1
ATOM 4038 C C . ASP A 1 519 ? -17.423 28.772 5.852 1.00 79.44 519 ASP A C 1
ATOM 4040 O O . ASP A 1 519 ? -17.508 27.695 6.462 1.00 79.44 519 ASP A O 1
ATOM 4044 N N . PRO A 1 520 ? -16.525 29.702 6.237 1.00 75.56 520 PRO A N 1
ATOM 4045 C CA . PRO A 1 520 ? -15.547 29.464 7.296 1.00 75.56 520 PRO A CA 1
ATOM 4046 C C . PRO A 1 520 ? -16.189 29.202 8.667 1.00 75.56 520 PRO A C 1
ATOM 4048 O O . PRO A 1 520 ? -15.570 28.584 9.539 1.00 75.56 520 PRO A O 1
ATOM 4051 N N . SER A 1 521 ? -17.425 29.671 8.885 1.00 79.38 521 SER A N 1
ATOM 4052 C CA . SER A 1 521 ? -18.135 29.515 10.157 1.00 79.38 521 SER A CA 1
ATOM 4053 C C . SER A 1 521 ? -18.475 28.050 10.465 1.00 79.38 521 SER A C 1
ATOM 4055 O O . SER A 1 521 ? -18.530 27.662 11.637 1.00 79.38 521 SER A O 1
ATOM 4057 N N . MET A 1 522 ? -18.593 27.216 9.426 1.00 80.44 522 MET A N 1
ATOM 4058 C CA . MET A 1 522 ? -18.918 25.790 9.519 1.00 80.44 522 MET A CA 1
ATOM 4059 C C . MET A 1 522 ? -17.709 24.898 9.824 1.00 80.44 522 MET A C 1
ATOM 4061 O O . MET A 1 522 ? -17.883 23.756 10.257 1.00 80.44 522 MET A O 1
ATOM 4065 N N . LEU A 1 523 ? -16.484 25.418 9.685 1.00 83.56 523 LEU A N 1
ATOM 4066 C CA . LEU A 1 523 ? -15.248 24.661 9.888 1.00 83.56 523 LEU A CA 1
ATOM 4067 C C . LEU A 1 523 ? -15.159 24.070 11.301 1.00 83.56 523 LEU A C 1
ATOM 4069 O O . LEU A 1 523 ? -15.117 22.857 11.481 1.00 83.56 523 LEU A O 1
ATOM 4073 N N . LEU A 1 524 ? -15.149 24.911 12.336 1.00 84.06 524 LEU A N 1
ATOM 4074 C CA . LEU A 1 524 ? -14.946 24.439 13.712 1.00 84.06 524 LEU A CA 1
ATOM 4075 C C . LEU A 1 524 ? -16.098 23.572 14.257 1.00 84.06 524 LEU A C 1
ATOM 4077 O O . LEU A 1 524 ? -15.787 22.623 14.982 1.00 84.06 524 LEU A O 1
ATOM 4081 N N . PRO A 1 525 ? -17.384 23.851 13.961 1.00 82.88 525 PRO A N 1
ATOM 4082 C CA . PRO A 1 525 ? -18.478 22.926 14.252 1.00 82.88 525 PRO A CA 1
ATOM 4083 C C . PRO A 1 525 ? -18.248 21.539 13.645 1.00 82.88 525 PRO A C 1
ATOM 4085 O O . PRO A 1 525 ? -18.190 20.563 14.390 1.00 82.88 525 PRO A O 1
ATOM 4088 N N . ARG A 1 526 ? -17.972 21.454 12.336 1.00 84.31 526 ARG A N 1
ATOM 4089 C CA . ARG A 1 526 ? -17.790 20.165 11.653 1.00 84.31 526 ARG A CA 1
ATOM 4090 C C . ARG A 1 526 ? -16.629 19.352 12.228 1.00 84.31 526 ARG A C 1
ATOM 4092 O O . ARG A 1 526 ? -16.764 18.151 12.437 1.00 84.31 526 ARG A O 1
ATOM 4099 N N . LEU A 1 527 ? -15.499 19.992 12.535 1.00 87.06 527 LEU A N 1
ATOM 4100 C CA . LEU A 1 527 ? -14.348 19.300 13.135 1.00 87.06 527 LEU A CA 1
ATOM 4101 C C . LEU A 1 527 ? -14.641 18.771 14.542 1.00 87.06 527 LEU A C 1
ATOM 4103 O O . LEU A 1 527 ? -14.095 17.742 14.940 1.00 87.06 527 LEU A O 1
ATOM 4107 N N . ARG A 1 528 ? -15.487 19.466 15.312 1.00 83.06 528 ARG A N 1
ATOM 4108 C CA . ARG A 1 528 ? -15.912 18.997 16.637 1.00 83.06 528 ARG A CA 1
ATOM 4109 C C . ARG A 1 528 ? -16.806 17.772 16.529 1.00 83.06 528 ARG A C 1
ATOM 4111 O O . ARG A 1 528 ? -16.591 16.844 17.301 1.00 83.06 528 ARG A O 1
ATOM 4118 N N . ASP A 1 529 ? -17.731 17.750 15.575 1.00 77.00 529 ASP A N 1
ATOM 4119 C CA . ASP A 1 529 ? -18.602 16.593 15.344 1.00 77.00 529 ASP A CA 1
ATOM 4120 C C . ASP A 1 529 ? -17.775 15.350 15.003 1.00 77.00 529 ASP A C 1
ATOM 4122 O O . ASP A 1 529 ? -17.929 14.307 15.639 1.00 77.00 529 ASP A O 1
ATOM 4126 N N . VAL A 1 530 ? -16.800 15.502 14.098 1.00 74.56 530 VAL A N 1
ATOM 4127 C CA . VAL A 1 530 ? -15.852 14.432 13.755 1.00 74.56 530 VAL A CA 1
ATOM 4128 C C . VAL A 1 530 ? -15.081 13.976 14.997 1.00 74.56 530 VAL A C 1
ATOM 4130 O O . VAL A 1 530 ? -14.996 12.784 15.262 1.00 74.56 530 VAL A O 1
ATOM 4133 N N . LEU A 1 531 ? -14.565 14.896 15.820 1.00 77.94 531 LEU A N 1
ATOM 4134 C CA . LEU A 1 531 ? -13.814 14.544 17.035 1.00 77.94 531 LEU A CA 1
ATOM 4135 C C . LEU A 1 531 ? -14.615 13.784 18.094 1.00 77.94 531 LEU A C 1
ATOM 4137 O O . LEU A 1 531 ? -14.026 13.030 18.876 1.00 77.94 531 LEU A O 1
ATOM 4141 N N . VAL A 1 532 ? -15.928 14.002 18.164 1.00 71.19 532 VAL A N 1
ATOM 4142 C CA . VAL A 1 532 ? -16.804 13.250 19.070 1.00 71.19 532 VAL A CA 1
ATOM 4143 C C . VAL A 1 532 ? -16.895 11.789 18.618 1.00 71.19 532 VAL A C 1
ATOM 4145 O O . VAL A 1 532 ? -16.926 10.888 19.462 1.00 71.19 532 VAL A O 1
ATOM 4148 N N . ASN A 1 533 ? -16.840 11.541 17.309 1.00 67.38 533 ASN A N 1
ATOM 4149 C CA . ASN A 1 533 ? -16.855 10.210 16.723 1.00 67.38 533 ASN A CA 1
ATOM 4150 C C . ASN A 1 533 ? -15.440 9.605 16.621 1.00 67.38 533 ASN A C 1
ATOM 4152 O O . ASN A 1 533 ? -14.730 9.726 15.621 1.00 67.38 533 ASN A O 1
ATOM 4156 N N . ARG A 1 534 ? -15.021 8.883 17.669 1.00 59.50 534 ARG A N 1
ATOM 4157 C CA . ARG A 1 534 ? -13.697 8.228 17.710 1.00 59.50 534 ARG A CA 1
ATOM 4158 C C . ARG A 1 534 ? -13.474 7.208 16.585 1.00 59.50 534 ARG A C 1
ATOM 4160 O O . ARG A 1 534 ? -12.320 7.001 16.208 1.00 59.50 534 ARG A O 1
ATOM 4167 N N . ALA A 1 535 ? -14.533 6.574 16.077 1.00 50.94 535 ALA A N 1
ATOM 4168 C CA . ALA A 1 535 ? -14.435 5.615 14.980 1.00 50.94 535 ALA A CA 1
ATOM 4169 C C . ALA A 1 535 ? -14.156 6.333 13.654 1.00 50.94 535 ALA A C 1
ATOM 4171 O O . ALA A 1 535 ? -13.191 5.992 12.974 1.00 50.94 535 ALA A O 1
ATOM 4172 N N . GLU A 1 536 ? -14.915 7.389 13.346 1.00 65.62 536 GLU A N 1
ATOM 4173 C CA . GLU A 1 536 ? -14.698 8.240 12.165 1.00 65.62 536 GLU A CA 1
ATOM 4174 C C . GLU A 1 536 ? -13.286 8.841 12.167 1.00 65.62 536 GLU A C 1
ATOM 4176 O O . GLU A 1 536 ? -12.570 8.753 11.173 1.00 65.62 536 GLU A O 1
ATOM 4181 N N . VAL A 1 537 ? -12.814 9.334 13.316 1.00 66.56 537 VAL A N 1
ATOM 4182 C CA . VAL A 1 537 ? -11.440 9.835 13.490 1.00 66.56 537 VAL A CA 1
ATOM 4183 C C . VAL A 1 537 ? -10.383 8.784 13.145 1.00 66.56 537 VAL A C 1
ATOM 4185 O O . VAL A 1 537 ? -9.408 9.093 12.458 1.00 66.56 537 VAL A O 1
ATOM 4188 N N . TYR A 1 538 ? -10.547 7.548 13.625 1.00 65.69 538 TYR A N 1
ATOM 4189 C CA . TYR A 1 538 ? -9.602 6.470 13.336 1.00 65.69 538 TYR A CA 1
ATOM 4190 C C . TYR A 1 538 ? -9.637 6.081 11.853 1.00 65.69 538 TYR A C 1
ATOM 4192 O O . TYR A 1 538 ? -8.580 5.969 11.232 1.00 65.69 538 TYR A O 1
ATOM 4200 N N . VAL A 1 539 ? -10.835 5.931 11.279 1.00 67.00 539 VAL A N 1
ATOM 4201 C CA . VAL A 1 539 ? -11.037 5.547 9.874 1.00 67.00 539 VAL A CA 1
ATOM 4202 C C . VAL A 1 539 ? -10.449 6.589 8.930 1.00 67.00 539 VAL A C 1
ATOM 4204 O O . VAL A 1 539 ? -9.626 6.238 8.088 1.00 67.00 539 VAL A O 1
ATOM 4207 N N . LEU A 1 540 ? -10.802 7.867 9.099 1.00 75.88 540 LEU A N 1
ATOM 4208 C CA . LEU A 1 540 ? -10.303 8.946 8.245 1.00 75.88 540 LEU A CA 1
ATOM 4209 C C . LEU A 1 540 ? -8.778 9.032 8.304 1.00 75.88 540 LEU A C 1
ATOM 4211 O O . LEU A 1 540 ? -8.114 9.110 7.273 1.00 75.88 540 LEU A O 1
ATOM 4215 N N . ARG A 1 541 ? -8.204 8.950 9.508 1.00 79.44 541 ARG A N 1
ATOM 4216 C CA . ARG A 1 541 ? -6.754 9.034 9.703 1.00 79.44 541 ARG A CA 1
ATOM 4217 C C . ARG A 1 541 ? -6.006 7.841 9.108 1.00 79.44 541 ARG A C 1
ATOM 4219 O O . ARG A 1 541 ? -4.956 8.023 8.493 1.00 79.44 541 ARG A O 1
ATOM 4226 N N . GLU A 1 542 ? -6.527 6.630 9.277 1.00 74.69 542 GLU A N 1
ATOM 4227 C CA . GLU A 1 542 ? -5.919 5.421 8.718 1.00 74.69 542 GLU A CA 1
ATOM 4228 C C . GLU A 1 542 ? -6.067 5.367 7.192 1.00 74.69 542 GLU A C 1
ATOM 4230 O O . GLU A 1 542 ? -5.134 4.982 6.486 1.00 74.69 542 GLU A O 1
ATOM 4235 N N . ASN A 1 543 ? -7.197 5.819 6.651 1.00 77.19 543 ASN A N 1
ATOM 4236 C CA . ASN A 1 543 ? -7.373 5.933 5.209 1.00 77.19 543 ASN A CA 1
ATOM 4237 C C . ASN A 1 543 ? -6.475 7.030 4.623 1.00 77.19 543 ASN A C 1
ATOM 4239 O O . ASN A 1 543 ? -5.867 6.802 3.579 1.00 77.19 543 ASN A O 1
ATOM 4243 N N . ALA A 1 544 ? -6.273 8.154 5.318 1.00 81.12 544 ALA A N 1
ATOM 4244 C CA . ALA A 1 544 ? -5.303 9.172 4.911 1.00 81.12 544 ALA A CA 1
ATOM 4245 C C . ALA A 1 544 ? -3.879 8.600 4.857 1.00 81.12 544 ALA A C 1
ATOM 4247 O O . ALA A 1 544 ? -3.153 8.856 3.895 1.00 81.12 544 ALA A O 1
ATOM 4248 N N . ARG A 1 545 ? -3.502 7.756 5.831 1.00 82.00 545 ARG A N 1
ATOM 4249 C CA . ARG A 1 545 ? -2.219 7.035 5.823 1.00 82.00 545 ARG A CA 1
ATOM 4250 C C . ARG A 1 545 ? -2.080 6.162 4.583 1.00 82.00 545 ARG A C 1
ATOM 4252 O O . ARG A 1 545 ? -1.049 6.222 3.916 1.00 82.00 545 ARG A O 1
ATOM 4259 N N . LYS A 1 546 ? -3.113 5.382 4.251 1.00 77.00 546 LYS A N 1
ATOM 4260 C CA . LYS A 1 546 ? -3.126 4.544 3.043 1.00 77.00 546 LYS A CA 1
ATOM 4261 C C . LYS A 1 546 ? -3.001 5.389 1.785 1.00 77.00 546 LYS A C 1
ATOM 4263 O O . LYS A 1 546 ? -2.208 5.038 0.917 1.00 77.00 546 LYS A O 1
ATOM 4268 N N . VAL A 1 547 ? -3.729 6.504 1.711 1.00 81.94 547 VAL A N 1
ATOM 4269 C CA . VAL A 1 547 ? -3.687 7.411 0.561 1.00 81.94 547 VAL A CA 1
ATOM 4270 C C . VAL A 1 547 ? -2.290 7.999 0.381 1.00 81.94 547 VAL A C 1
ATOM 4272 O O . VAL A 1 547 ? -1.735 7.930 -0.714 1.00 81.94 547 VAL A O 1
ATOM 4275 N N . CYS A 1 548 ? -1.682 8.479 1.468 1.00 82.62 548 CYS A N 1
ATOM 4276 C CA . CYS A 1 548 ? -0.290 8.914 1.495 1.00 82.62 548 CYS A CA 1
ATOM 4277 C C . CYS A 1 548 ? 0.636 7.832 0.923 1.00 82.62 548 CYS A C 1
ATOM 4279 O O . CYS A 1 548 ? 1.313 8.077 -0.076 1.00 82.62 548 CYS A O 1
ATOM 4281 N N . THR A 1 549 ? 0.612 6.622 1.496 1.00 74.12 549 THR A N 1
ATOM 4282 C CA . THR A 1 549 ? 1.539 5.539 1.128 1.00 74.12 549 THR A CA 1
ATOM 4283 C C . THR A 1 549 ? 1.321 4.988 -0.276 1.00 74.12 549 THR A C 1
ATOM 4285 O O . THR A 1 549 ? 2.281 4.618 -0.942 1.00 74.12 549 THR A O 1
ATOM 4288 N N . ARG A 1 550 ? 0.068 4.920 -0.730 1.00 76.38 550 ARG A N 1
ATOM 4289 C CA . ARG A 1 550 ? -0.304 4.219 -1.961 1.00 76.38 550 ARG A CA 1
ATOM 4290 C C . ARG A 1 550 ? -0.377 5.134 -3.176 1.00 76.38 550 ARG A C 1
ATOM 4292 O O . ARG A 1 550 ? -0.259 4.637 -4.288 1.00 76.38 550 ARG A O 1
ATOM 4299 N N . PHE A 1 551 ? -0.562 6.441 -2.977 1.00 83.19 551 PHE A N 1
ATOM 4300 C CA . PHE A 1 551 ? -0.815 7.357 -4.089 1.00 83.19 551 PHE A CA 1
ATOM 4301 C C . PHE A 1 551 ? 0.092 8.590 -4.113 1.00 83.19 551 PHE A C 1
ATOM 4303 O O . PHE A 1 551 ? 0.235 9.170 -5.181 1.00 83.19 551 PHE A O 1
ATOM 4310 N N . LEU A 1 552 ? 0.722 9.009 -3.002 1.00 85.31 552 LEU A N 1
ATOM 4311 C CA . LEU A 1 552 ? 1.319 10.357 -2.919 1.00 85.31 552 LEU A CA 1
ATOM 4312 C C . LEU A 1 552 ? 2.836 10.419 -2.659 1.00 85.31 552 LEU A C 1
ATOM 4314 O O . LEU A 1 552 ? 3.406 11.501 -2.787 1.00 85.31 552 LEU A O 1
ATOM 4318 N N . GLN A 1 553 ? 3.512 9.321 -2.291 1.00 79.38 553 GLN A N 1
ATOM 4319 C CA . GLN A 1 553 ? 4.904 9.409 -1.803 1.00 79.38 553 GLN A CA 1
ATOM 4320 C C . GLN A 1 553 ? 5.946 9.735 -2.878 1.00 79.38 553 GLN A C 1
ATOM 4322 O O . GLN A 1 553 ? 6.895 10.467 -2.599 1.00 79.38 553 GLN A O 1
ATOM 4327 N N . THR A 1 554 ? 5.809 9.179 -4.084 1.00 81.56 554 THR A N 1
ATOM 4328 C CA . THR A 1 554 ? 6.768 9.379 -5.183 1.00 81.56 554 THR A CA 1
ATOM 4329 C C . THR A 1 554 ? 6.059 9.533 -6.522 1.00 81.56 554 THR A C 1
ATOM 4331 O O . THR A 1 554 ? 4.858 9.280 -6.645 1.00 81.56 554 THR A O 1
ATOM 4334 N N . ARG A 1 555 ? 6.806 9.963 -7.547 1.00 81.38 555 ARG A N 1
ATOM 4335 C CA . ARG A 1 555 ? 6.248 10.204 -8.884 1.00 81.38 555 ARG A CA 1
ATOM 4336 C C . ARG A 1 555 ? 5.824 8.885 -9.528 1.00 81.38 555 ARG A C 1
ATOM 4338 O O . ARG A 1 555 ? 4.811 8.829 -10.211 1.00 81.38 555 ARG A O 1
ATOM 4345 N N . GLU A 1 556 ? 6.572 7.816 -9.269 1.00 80.44 556 GLU A N 1
ATOM 4346 C CA . GLU A 1 556 ? 6.282 6.453 -9.717 1.00 80.44 556 GLU A CA 1
ATOM 4347 C C . GLU A 1 556 ? 5.023 5.907 -9.047 1.00 80.44 556 GLU A C 1
ATOM 4349 O O . GLU A 1 556 ? 4.207 5.280 -9.715 1.00 80.44 556 GLU A O 1
ATOM 4354 N N . ILE A 1 557 ? 4.828 6.200 -7.757 1.00 79.94 557 ILE A N 1
ATOM 4355 C CA . ILE A 1 557 ? 3.611 5.834 -7.027 1.00 79.94 557 ILE A CA 1
ATOM 4356 C C . ILE A 1 557 ? 2.396 6.581 -7.597 1.00 79.94 557 ILE A C 1
ATOM 4358 O O . ILE A 1 557 ? 1.384 5.948 -7.885 1.00 79.94 557 ILE A O 1
ATOM 4362 N N . GLN A 1 558 ? 2.504 7.891 -7.847 1.00 85.94 558 GLN A N 1
ATOM 4363 C CA . GLN A 1 558 ? 1.438 8.665 -8.499 1.00 85.94 558 GLN A CA 1
ATOM 4364 C C . GLN A 1 558 ? 1.126 8.158 -9.917 1.00 85.94 558 GLN A C 1
ATOM 4366 O O . GLN A 1 558 ? -0.038 8.066 -10.298 1.00 85.94 558 GLN A O 1
ATOM 4371 N N . ALA A 1 559 ? 2.148 7.809 -10.703 1.00 86.12 559 ALA A N 1
ATOM 4372 C CA . ALA A 1 559 ? 1.971 7.268 -12.048 1.00 86.12 559 ALA A CA 1
ATOM 4373 C C . ALA A 1 559 ? 1.310 5.877 -12.027 1.00 86.12 559 ALA A C 1
ATOM 4375 O O . ALA A 1 559 ? 0.404 5.616 -12.813 1.00 86.12 559 ALA A O 1
ATOM 4376 N N . ALA A 1 560 ? 1.703 4.998 -11.100 1.00 82.44 560 ALA A N 1
ATOM 4377 C CA . ALA A 1 560 ? 1.079 3.685 -10.938 1.00 82.44 560 ALA A CA 1
ATOM 4378 C C . ALA A 1 560 ? -0.388 3.816 -10.501 1.00 82.44 560 ALA A C 1
ATOM 4380 O O . ALA A 1 560 ? -1.261 3.159 -11.063 1.00 82.44 560 ALA A O 1
ATOM 4381 N N . ALA A 1 561 ? -0.666 4.727 -9.565 1.00 84.06 561 ALA A N 1
ATOM 4382 C CA . ALA A 1 561 ? -2.018 5.068 -9.136 1.00 84.06 561 ALA A CA 1
ATOM 4383 C C . ALA A 1 561 ? -2.898 5.552 -10.294 1.00 84.06 561 ALA A C 1
ATOM 4385 O O . ALA A 1 561 ? -4.057 5.165 -10.395 1.00 84.06 561 ALA A O 1
ATOM 4386 N N . ALA A 1 562 ? -2.343 6.368 -11.192 1.00 88.31 562 ALA A N 1
ATOM 4387 C CA . ALA A 1 562 ? -3.052 6.841 -12.372 1.00 88.31 562 ALA A CA 1
ATOM 4388 C C . ALA A 1 562 ? -3.372 5.708 -13.361 1.00 88.31 562 ALA A C 1
ATOM 4390 O O . ALA A 1 562 ? -4.466 5.700 -13.917 1.00 88.31 562 ALA A O 1
ATOM 4391 N N . LEU A 1 563 ? -2.471 4.732 -13.556 1.00 85.69 563 LEU A N 1
ATOM 4392 C CA . LEU A 1 563 ? -2.785 3.534 -14.354 1.00 85.69 563 LEU A CA 1
ATOM 4393 C C . LEU A 1 563 ? -3.911 2.713 -13.714 1.00 85.69 563 LEU A C 1
ATOM 4395 O O . LEU A 1 563 ? -4.817 2.283 -14.420 1.00 85.69 563 LEU A O 1
ATOM 4399 N N . GLU A 1 564 ? -3.879 2.535 -12.389 1.00 79.25 564 GLU A N 1
ATOM 4400 C CA . GLU A 1 564 ? -4.944 1.840 -11.654 1.00 79.25 564 GLU A CA 1
ATOM 4401 C C . GLU A 1 564 ? -6.291 2.573 -11.781 1.00 79.25 564 GLU A C 1
ATOM 4403 O O . GLU A 1 564 ? -7.323 1.953 -12.034 1.00 79.25 564 GLU A O 1
ATOM 4408 N N . ALA A 1 565 ? -6.285 3.902 -11.682 1.00 79.19 565 ALA A N 1
ATOM 4409 C CA . ALA A 1 565 ? -7.487 4.711 -11.839 1.00 79.19 565 ALA A CA 1
ATOM 4410 C C . ALA A 1 565 ? -8.054 4.645 -13.270 1.00 79.19 565 ALA A C 1
ATOM 4412 O O . ALA A 1 565 ? -9.265 4.571 -13.436 1.00 79.19 565 ALA A O 1
ATOM 4413 N N . LEU A 1 566 ? -7.200 4.597 -14.300 1.00 79.75 566 LEU A N 1
ATOM 4414 C CA . LEU A 1 566 ? -7.625 4.414 -15.697 1.00 79.75 566 LEU A CA 1
ATOM 4415 C C . LEU A 1 566 ? -8.210 3.022 -15.972 1.00 79.75 566 LEU A C 1
ATOM 4417 O O . LEU A 1 566 ? -9.022 2.868 -16.879 1.00 79.75 566 LEU A O 1
ATOM 4421 N N . GLU A 1 567 ? -7.782 2.004 -15.226 1.00 74.44 567 GLU A N 1
ATOM 4422 C CA . GLU A 1 567 ? -8.308 0.642 -15.341 1.00 74.44 567 GLU A CA 1
ATOM 4423 C C . GLU A 1 567 ? -9.694 0.509 -14.690 1.00 74.44 567 GLU A C 1
ATOM 4425 O O . GLU A 1 567 ? -10.551 -0.206 -15.206 1.00 74.44 567 GLU A O 1
ATOM 4430 N N . THR A 1 568 ? -9.933 1.231 -13.588 1.00 67.56 568 THR A N 1
ATOM 4431 C CA . THR A 1 568 ? -11.198 1.201 -12.832 1.00 67.56 568 THR A CA 1
ATOM 4432 C C . THR A 1 568 ? -11.699 2.612 -12.474 1.00 67.56 568 THR A C 1
ATOM 4434 O O . THR A 1 568 ? -11.679 2.993 -11.300 1.00 67.56 568 THR A O 1
ATOM 4437 N N . PRO A 1 569 ? -12.166 3.408 -13.450 1.00 53.69 569 PRO A N 1
ATOM 4438 C CA . PRO A 1 569 ? -12.401 4.845 -13.265 1.00 53.69 569 PRO A CA 1
ATOM 4439 C C . PRO A 1 569 ? -13.583 5.210 -12.347 1.00 53.69 569 PRO A C 1
ATOM 4441 O O . PRO A 1 569 ? -13.645 6.346 -11.886 1.00 53.69 569 PRO A O 1
ATOM 4444 N N . ASN A 1 570 ? -14.461 4.252 -12.011 1.00 52.97 570 ASN A N 1
ATOM 4445 C CA . ASN A 1 570 ? -15.617 4.445 -11.116 1.00 52.97 570 ASN A CA 1
ATOM 4446 C C . ASN A 1 570 ? -15.545 3.601 -9.832 1.00 52.97 570 ASN A C 1
ATOM 4448 O O . ASN A 1 570 ? -16.564 3.333 -9.198 1.00 52.97 570 ASN A O 1
ATOM 4452 N N . ARG A 1 571 ? -14.348 3.159 -9.423 1.00 51.00 571 ARG A N 1
ATOM 4453 C CA . ARG A 1 571 ? -14.186 2.317 -8.225 1.00 51.00 571 ARG A CA 1
ATOM 4454 C C . ARG A 1 571 ? -14.769 2.950 -6.957 1.00 51.00 571 ARG A C 1
ATOM 4456 O O . ARG A 1 571 ? -15.172 2.231 -6.054 1.00 51.00 571 ARG A O 1
ATOM 4463 N N . ALA A 1 572 ? -14.826 4.278 -6.874 1.00 44.19 572 ALA A N 1
ATOM 4464 C CA . ALA A 1 572 ? -15.370 4.956 -5.703 1.00 44.19 572 ALA A CA 1
ATOM 4465 C C . ALA A 1 572 ? -16.911 4.952 -5.629 1.00 44.19 572 ALA A C 1
ATOM 4467 O O . ALA A 1 572 ? -17.464 5.392 -4.622 1.00 44.19 572 ALA A O 1
ATOM 4468 N N . GLU A 1 573 ? -17.613 4.524 -6.681 1.00 39.69 573 GLU A N 1
ATOM 4469 C CA . GLU A 1 573 ? -19.059 4.236 -6.657 1.00 39.69 573 GLU A CA 1
ATOM 4470 C C . GLU A 1 573 ? -19.360 2.778 -6.298 1.00 39.69 573 GLU A C 1
ATOM 4472 O O . GLU A 1 573 ? -20.494 2.449 -5.962 1.00 39.69 573 GLU A O 1
ATOM 4477 N N . ASP A 1 574 ? -18.341 1.920 -6.318 1.00 37.41 574 ASP A N 1
ATOM 4478 C CA . ASP A 1 574 ? -18.435 0.518 -5.945 1.00 37.41 574 ASP A CA 1
ATOM 4479 C C . ASP A 1 574 ? -18.286 0.393 -4.413 1.00 37.41 574 ASP A C 1
ATOM 4481 O O . ASP A 1 574 ? -17.212 0.107 -3.881 1.00 37.41 574 ASP A O 1
ATOM 4485 N N . ASP A 1 575 ? -19.381 0.646 -3.682 1.00 35.00 575 ASP A N 1
ATOM 4486 C CA . ASP A 1 575 ? -19.505 0.479 -2.215 1.00 35.00 575 ASP A CA 1
ATOM 4487 C C . ASP A 1 575 ? -19.243 -0.979 -1.741 1.00 35.00 575 ASP A C 1
ATOM 4489 O O . ASP A 1 575 ? -19.262 -1.283 -0.549 1.00 35.00 575 ASP A O 1
ATOM 4493 N N . SER A 1 576 ? -18.935 -1.906 -2.654 1.00 31.22 576 SER A N 1
ATOM 4494 C CA . SER A 1 576 ? -18.772 -3.345 -2.411 1.00 31.22 576 SER A CA 1
ATOM 4495 C C . SER A 1 576 ? -17.477 -3.760 -1.688 1.00 31.22 576 SER A C 1
ATOM 4497 O O . SER A 1 576 ? -17.311 -4.934 -1.352 1.00 31.22 576 SER A O 1
ATOM 4499 N N . LEU A 1 577 ? -16.552 -2.831 -1.408 1.00 33.88 577 LEU A N 1
ATOM 4500 C CA . LEU A 1 577 ? -15.288 -3.120 -0.706 1.00 33.88 577 LEU A CA 1
ATOM 4501 C C . LEU A 1 577 ? -15.189 -2.537 0.713 1.00 33.88 577 LEU A C 1
ATOM 4503 O O . LEU A 1 577 ? -14.189 -2.784 1.398 1.00 33.88 577 LEU A O 1
ATOM 4507 N N . SER A 1 578 ? -16.204 -1.818 1.202 1.00 39.62 578 SER A N 1
ATOM 4508 C CA . SER A 1 578 ? -16.331 -1.545 2.636 1.00 39.62 578 SER A CA 1
ATOM 4509 C C . SER A 1 578 ? -17.038 -2.718 3.299 1.00 39.62 578 SER A C 1
ATOM 4511 O O . SER A 1 578 ? -18.259 -2.767 3.364 1.00 39.62 578 SER A O 1
ATOM 4513 N N . VAL A 1 579 ? -16.278 -3.691 3.797 1.00 46.44 579 VAL A N 1
ATOM 4514 C CA . VAL A 1 579 ? -16.855 -4.726 4.657 1.00 46.44 579 VAL A CA 1
ATOM 4515 C C . VAL A 1 579 ? -17.244 -4.050 5.979 1.00 46.44 579 VAL A C 1
ATOM 4517 O O . VAL A 1 579 ? -16.382 -3.787 6.821 1.00 46.44 579 VAL A O 1
ATOM 4520 N N . VAL A 1 580 ? -18.522 -3.699 6.140 1.00 53.91 580 VAL A N 1
ATOM 4521 C CA . VAL A 1 580 ? -19.020 -3.040 7.353 1.00 53.91 580 VAL A CA 1
ATOM 4522 C C . VAL A 1 580 ? -19.063 -4.065 8.482 1.00 53.91 580 VAL A C 1
ATOM 4524 O O . VAL A 1 580 ? -19.660 -5.135 8.366 1.00 53.91 580 VAL A O 1
ATOM 4527 N N . LEU A 1 581 ? -18.371 -3.756 9.576 1.00 61.84 581 LEU A N 1
ATOM 4528 C CA . LEU A 1 581 ? -18.397 -4.544 10.804 1.00 61.84 581 LEU A CA 1
ATOM 4529 C C . LEU A 1 581 ? -19.776 -4.391 11.456 1.00 61.84 581 LEU A C 1
ATOM 4531 O O . LEU A 1 581 ? -20.152 -3.282 11.828 1.00 61.84 581 LEU A O 1
ATOM 4535 N N . THR A 1 582 ? -20.518 -5.484 11.615 1.00 69.19 582 THR A N 1
ATOM 4536 C CA . THR A 1 582 ? -21.864 -5.459 12.203 1.00 69.19 582 THR A CA 1
ATOM 4537 C C . THR A 1 582 ? -21.849 -5.804 13.684 1.00 69.19 582 THR A C 1
ATOM 4539 O O . THR A 1 582 ? -22.563 -5.164 14.447 1.00 69.19 582 THR A O 1
ATOM 4542 N N . GLN A 1 583 ? -21.020 -6.747 14.134 1.00 78.81 583 GLN A N 1
ATOM 4543 C CA . GLN A 1 583 ? -20.952 -7.139 15.546 1.00 78.81 583 GLN A CA 1
ATOM 4544 C C . GLN A 1 583 ? -19.533 -7.550 15.947 1.00 78.81 583 GLN A C 1
ATOM 4546 O O . GLN A 1 583 ? -18.762 -8.035 15.121 1.00 78.81 583 GLN A O 1
ATOM 4551 N N . THR A 1 584 ? -19.188 -7.405 17.232 1.00 79.88 584 THR A N 1
ATOM 4552 C CA . THR A 1 584 ? -17.968 -7.998 17.803 1.00 79.88 584 THR A CA 1
ATOM 4553 C C . THR A 1 584 ? -18.262 -8.768 19.081 1.00 79.88 584 THR A C 1
ATOM 4555 O O . THR A 1 584 ? -19.123 -8.370 19.862 1.00 79.88 584 THR A O 1
ATOM 4558 N N . ILE A 1 585 ? -17.531 -9.862 19.297 1.00 80.12 585 ILE A N 1
ATOM 4559 C CA . ILE A 1 585 ? -17.587 -10.676 20.516 1.00 80.12 585 ILE A CA 1
ATOM 4560 C C . ILE A 1 585 ? -16.154 -10.874 21.004 1.00 80.12 585 ILE A C 1
ATOM 4562 O O . ILE A 1 585 ? -15.289 -11.295 20.235 1.00 80.12 585 ILE A O 1
ATOM 4566 N N . PHE A 1 586 ? -15.882 -10.551 22.266 1.00 76.62 586 PHE A N 1
ATOM 4567 C CA . PHE A 1 586 ? -14.558 -10.724 22.859 1.00 76.62 586 PHE A CA 1
ATOM 4568 C C . PHE A 1 586 ? -14.531 -11.953 23.767 1.00 76.62 586 PHE A C 1
ATOM 4570 O O . PHE A 1 586 ? -15.313 -12.057 24.707 1.00 76.62 586 PHE A O 1
ATOM 4577 N N . ASP A 1 587 ? -13.614 -12.870 23.474 1.00 74.44 587 ASP A N 1
ATOM 4578 C CA . ASP A 1 587 ? -13.303 -14.032 24.296 1.00 74.44 587 ASP A CA 1
ATOM 4579 C C . ASP A 1 587 ? -12.108 -13.693 25.198 1.00 74.44 587 ASP A C 1
ATOM 4581 O O . ASP A 1 587 ? -10.949 -13.684 24.761 1.00 74.44 587 ASP A O 1
ATOM 4585 N N . GLU A 1 588 ? -12.413 -13.365 26.456 1.00 68.88 588 GLU A N 1
ATOM 4586 C CA . GLU A 1 588 ? -11.430 -12.969 27.469 1.00 68.88 588 GLU A CA 1
ATOM 4587 C C . GLU A 1 588 ? -10.460 -14.104 27.830 1.00 68.88 588 GLU A C 1
ATOM 4589 O O . GLU A 1 588 ? -9.288 -13.834 28.093 1.00 68.88 588 GLU A O 1
ATOM 4594 N N . GLU A 1 589 ? -10.910 -15.365 27.819 1.00 68.75 589 GLU A N 1
ATOM 4595 C CA . GLU A 1 589 ? -10.100 -16.507 28.268 1.00 68.75 589 GLU A CA 1
ATOM 4596 C C . GLU A 1 589 ? -8.930 -16.779 27.315 1.00 68.75 589 GLU A C 1
ATOM 4598 O O . GLU A 1 589 ? -7.826 -17.104 27.754 1.00 68.75 589 GLU A O 1
ATOM 4603 N N . GLN A 1 590 ? -9.155 -16.606 26.010 1.00 64.00 590 GLN A N 1
ATOM 4604 C CA . GLN A 1 590 ? -8.154 -16.855 24.967 1.00 64.00 590 GLN A CA 1
ATOM 4605 C C . GLN A 1 590 ? -7.596 -15.577 24.331 1.00 64.00 590 GLN A C 1
ATOM 4607 O O . GLN A 1 590 ? -6.743 -15.649 23.444 1.00 64.00 590 GLN A O 1
ATOM 4612 N N . ASN A 1 591 ? -8.052 -14.400 24.773 1.00 72.19 591 ASN A N 1
ATOM 4613 C CA . ASN A 1 591 ? -7.670 -13.108 24.206 1.00 72.19 591 ASN A CA 1
ATOM 4614 C C . ASN A 1 591 ? -7.932 -13.044 22.684 1.00 72.19 591 ASN A C 1
ATOM 4616 O O . ASN A 1 591 ? -7.102 -12.549 21.913 1.00 72.19 591 ASN A O 1
ATOM 4620 N N . HIS A 1 592 ? -9.085 -13.557 22.244 1.00 76.81 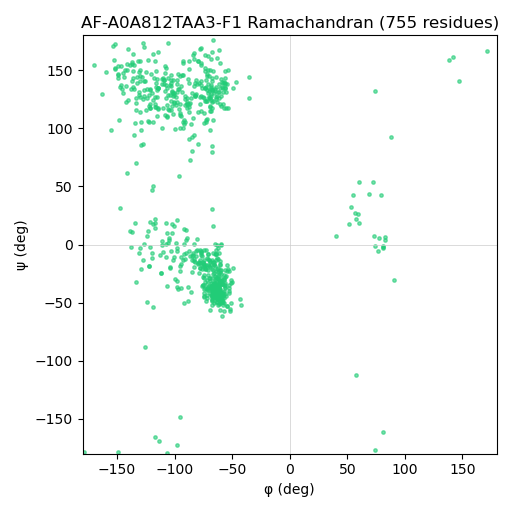592 HIS A N 1
ATOM 4621 C CA . HIS A 1 592 ? -9.531 -13.534 20.849 1.00 76.81 592 HIS A CA 1
ATOM 4622 C C . HIS A 1 592 ? -10.703 -12.569 20.666 1.00 76.81 592 HIS A C 1
ATOM 4624 O O . HIS A 1 592 ? -11.625 -12.525 21.471 1.00 76.81 592 HIS A O 1
ATOM 4630 N N . LEU A 1 593 ? -10.680 -11.808 19.577 1.00 79.56 593 LEU A N 1
ATOM 4631 C CA . LEU A 1 593 ? -11.783 -10.968 19.137 1.00 79.56 593 LEU A CA 1
ATOM 4632 C C . LEU A 1 593 ? -12.440 -11.624 17.923 1.00 79.56 593 LEU A C 1
ATOM 4634 O O . LEU A 1 593 ? -11.752 -11.969 16.963 1.00 79.56 593 LEU A O 1
ATOM 4638 N N . TYR A 1 594 ? -13.756 -11.776 17.967 1.00 83.38 594 TYR A N 1
ATOM 4639 C CA . TYR A 1 594 ? -14.579 -12.242 16.862 1.00 83.38 594 TYR A CA 1
ATOM 4640 C C . TYR A 1 594 ? -15.353 -11.065 16.275 1.00 83.38 594 TYR A C 1
ATOM 4642 O O . TYR A 1 594 ? -15.770 -10.169 17.009 1.00 83.38 594 TYR A O 1
ATOM 4650 N N . ALA A 1 595 ? -15.517 -11.057 14.958 1.00 80.81 595 ALA A N 1
ATOM 4651 C CA . ALA A 1 595 ? -16.195 -10.008 14.211 1.00 80.81 595 ALA A CA 1
ATOM 4652 C C . ALA A 1 595 ? -17.162 -10.631 13.213 1.00 80.81 595 ALA A C 1
ATOM 4654 O O . ALA A 1 595 ? -16.757 -11.457 12.394 1.00 80.81 595 ALA A O 1
ATOM 4655 N N . LEU A 1 596 ? -18.417 -10.203 13.282 1.00 78.88 596 LEU A N 1
ATOM 4656 C CA . LEU A 1 596 ? -19.403 -10.433 12.242 1.00 78.88 596 LEU A CA 1
ATOM 4657 C C . LEU A 1 596 ? -19.420 -9.212 11.329 1.00 78.88 596 LEU A C 1
ATOM 4659 O O . LEU A 1 596 ? -19.376 -8.074 11.803 1.00 78.88 596 LEU A O 1
ATOM 4663 N N . PHE A 1 597 ? -19.469 -9.457 10.031 1.00 70.56 597 PHE A N 1
ATOM 4664 C CA . PHE A 1 597 ? -19.550 -8.411 9.024 1.00 70.56 597 PHE A CA 1
ATOM 4665 C C . PHE A 1 597 ? -20.879 -8.475 8.280 1.00 70.56 597 PHE A C 1
ATOM 4667 O O . PHE A 1 597 ? -21.552 -9.498 8.307 1.00 70.56 597 PHE A O 1
ATOM 4674 N N . GLU A 1 598 ? -21.218 -7.416 7.549 1.00 65.25 598 GLU A N 1
ATOM 4675 C CA . GLU A 1 598 ? -22.449 -7.313 6.751 1.00 65.25 598 GLU A CA 1
ATOM 4676 C C . GLU A 1 598 ? -22.593 -8.434 5.708 1.00 65.25 598 GLU A C 1
ATOM 4678 O O . GLU A 1 598 ? -23.694 -8.864 5.393 1.00 65.25 598 GLU A O 1
ATOM 4683 N N . THR A 1 599 ? -21.473 -9.008 5.256 1.00 60.38 599 THR A N 1
ATOM 4684 C CA . THR A 1 599 ? -21.450 -10.228 4.421 1.00 60.38 599 THR A CA 1
ATOM 4685 C C . THR A 1 599 ? -22.041 -11.476 5.097 1.00 60.38 599 THR A C 1
ATOM 4687 O O . THR A 1 599 ? -22.216 -12.503 4.450 1.00 60.38 599 THR A O 1
ATOM 4690 N N . GLY A 1 600 ? -22.276 -11.426 6.408 1.00 68.06 600 GLY A N 1
ATOM 4691 C CA . GLY A 1 600 ? -22.751 -12.527 7.240 1.00 68.06 600 GLY A CA 1
ATOM 4692 C C . GLY A 1 600 ? -21.677 -13.525 7.682 1.00 68.06 600 GLY A C 1
ATOM 4693 O O . GLY A 1 600 ? -21.970 -14.439 8.452 1.00 68.06 600 GLY A O 1
ATOM 4694 N N . ALA A 1 601 ? -20.431 -13.358 7.233 1.00 70.50 601 ALA A N 1
ATOM 4695 C CA . ALA A 1 601 ? -19.311 -14.206 7.624 1.00 70.50 601 ALA A CA 1
ATOM 4696 C C . ALA A 1 601 ? -18.713 -13.797 8.982 1.00 70.50 601 ALA A C 1
ATOM 4698 O O . ALA A 1 601 ? -18.548 -12.611 9.289 1.00 70.50 601 ALA A O 1
ATOM 4699 N N . LEU A 1 602 ? -18.336 -14.802 9.777 1.00 78.69 602 LEU A N 1
ATOM 4700 C CA . LEU A 1 602 ? -17.708 -14.648 11.088 1.00 78.69 602 LEU A CA 1
ATOM 4701 C C . LEU A 1 602 ? -16.191 -14.785 10.972 1.00 78.69 602 LEU A C 1
ATOM 4703 O O . LEU A 1 602 ? -15.684 -15.766 10.424 1.00 78.69 602 LEU A O 1
ATOM 4707 N N . PHE A 1 603 ? -15.458 -13.842 11.555 1.00 78.12 603 PHE A N 1
ATOM 4708 C CA . PHE A 1 603 ? -13.999 -13.819 11.567 1.00 78.12 603 PHE A CA 1
ATOM 4709 C C . PHE A 1 603 ? -13.446 -13.784 12.990 1.00 78.12 603 PHE A C 1
ATOM 4711 O O . PHE A 1 603 ? -14.122 -13.339 13.913 1.00 78.12 603 PHE A O 1
ATOM 4718 N N . ARG A 1 604 ? -12.183 -14.191 13.160 1.00 81.31 604 ARG A N 1
ATOM 4719 C CA . ARG A 1 604 ? -11.445 -14.154 14.433 1.00 81.31 604 ARG A CA 1
ATOM 4720 C C . ARG A 1 604 ? -10.055 -13.560 14.273 1.00 81.31 604 ARG A C 1
ATOM 4722 O O . ARG A 1 604 ? -9.330 -13.932 13.353 1.00 81.31 604 ARG A O 1
ATOM 4729 N N . ALA A 1 605 ? -9.653 -12.736 15.233 1.00 70.19 605 ALA A N 1
ATOM 4730 C CA . ALA A 1 605 ? -8.302 -12.217 15.403 1.00 70.19 605 ALA A CA 1
ATOM 4731 C C . ALA A 1 605 ? -7.831 -12.361 16.859 1.00 70.19 605 ALA A C 1
ATOM 4733 O O . ALA A 1 605 ? -8.633 -12.426 17.785 1.00 70.19 605 ALA A O 1
ATOM 4734 N N . VAL A 1 606 ? -6.517 -12.370 17.095 1.00 67.00 606 VAL A N 1
ATOM 4735 C CA . VAL A 1 606 ? -5.965 -12.238 18.458 1.00 67.00 606 VAL A CA 1
ATOM 4736 C C . VAL A 1 606 ? -6.135 -10.788 18.903 1.00 67.00 606 VAL A C 1
ATOM 4738 O O . VAL A 1 606 ? -5.637 -9.882 18.237 1.00 67.00 606 VAL A O 1
ATOM 4741 N N . ALA A 1 607 ? -6.807 -10.540 20.025 1.00 60.88 607 ALA A N 1
ATOM 4742 C CA . ALA A 1 607 ? -7.215 -9.199 20.445 1.00 60.88 607 ALA A CA 1
ATOM 4743 C C . ALA A 1 607 ? -6.034 -8.268 20.762 1.00 60.88 607 ALA A C 1
ATOM 4745 O O . ALA A 1 607 ? -6.100 -7.072 20.481 1.00 60.88 607 ALA A O 1
ATOM 4746 N N . SER A 1 608 ? -4.901 -8.803 21.236 1.00 54.84 608 SER A N 1
ATOM 4747 C CA . SER A 1 608 ? -3.660 -8.019 21.381 1.00 54.84 608 SER A CA 1
ATOM 4748 C C . SER A 1 608 ? -3.101 -7.518 20.044 1.00 54.84 608 SER A C 1
ATOM 4750 O O . SER A 1 608 ? -2.376 -6.524 20.013 1.00 54.84 608 SER A O 1
ATOM 4752 N N . ARG A 1 609 ? -3.457 -8.182 18.939 1.00 48.44 609 ARG A N 1
ATOM 4753 C CA . ARG A 1 609 ? -3.003 -7.873 17.581 1.00 48.44 609 ARG A CA 1
ATOM 4754 C C . ARG A 1 609 ? -4.082 -7.168 16.748 1.00 48.44 609 ARG A C 1
ATOM 4756 O O . ARG A 1 609 ? -3.730 -6.448 15.825 1.00 48.44 609 ARG A O 1
ATOM 4763 N N . ALA A 1 610 ? -5.364 -7.261 17.112 1.00 49.66 610 ALA A N 1
ATOM 4764 C CA . ALA A 1 610 ? -6.525 -6.721 16.384 1.00 49.66 610 ALA A CA 1
ATOM 4765 C C . ALA A 1 610 ? -6.619 -5.174 16.297 1.00 49.66 610 ALA A C 1
ATOM 4767 O O . ALA A 1 610 ? -7.665 -4.629 15.957 1.00 49.66 610 ALA A O 1
ATOM 4768 N N . ARG A 1 611 ? -5.533 -4.440 16.577 1.00 45.00 611 ARG A N 1
ATOM 4769 C CA . ARG A 1 611 ? -5.468 -2.967 16.515 1.00 45.00 611 ARG A CA 1
ATOM 4770 C C . ARG A 1 611 ? -5.338 -2.405 15.094 1.00 45.00 611 ARG A C 1
ATOM 4772 O O . ARG A 1 611 ? -5.332 -1.186 14.937 1.00 45.00 611 ARG A O 1
ATOM 4779 N N . THR A 1 612 ? -5.204 -3.261 14.081 1.00 41.34 612 THR A N 1
ATOM 4780 C CA . THR A 1 612 ? -5.138 -2.885 12.664 1.00 41.34 612 THR A CA 1
ATOM 4781 C C . THR A 1 612 ? -6.106 -3.747 11.849 1.00 41.34 612 THR A C 1
ATOM 4783 O O . THR A 1 612 ? -6.108 -4.973 11.939 1.00 41.34 612 THR A O 1
ATOM 4786 N N . LEU A 1 613 ? -6.955 -3.095 11.050 1.00 41.91 613 LEU A N 1
ATOM 4787 C CA . LEU A 1 613 ? -8.092 -3.721 10.358 1.00 41.91 613 LEU A CA 1
ATOM 4788 C C . LEU A 1 613 ? -7.718 -4.667 9.207 1.00 41.91 613 LEU A C 1
ATOM 4790 O O . LEU A 1 613 ? -8.609 -5.310 8.667 1.00 41.91 613 LEU A O 1
ATOM 4794 N N . GLN A 1 614 ? -6.452 -4.757 8.786 1.00 42.03 614 GLN A N 1
ATOM 4795 C CA . GLN A 1 614 ? -6.184 -5.307 7.453 1.00 42.03 614 GLN A CA 1
ATOM 4796 C C . GLN A 1 614 ? -5.741 -6.771 7.368 1.00 42.03 614 GLN A C 1
ATOM 4798 O O . GLN A 1 614 ? -6.107 -7.385 6.378 1.00 42.03 614 GLN A O 1
ATOM 4803 N N . HIS A 1 615 ? -5.047 -7.398 8.329 1.00 43.78 615 HIS A N 1
ATOM 4804 C CA . HIS A 1 615 ? -4.449 -8.727 8.036 1.00 43.78 615 HIS A CA 1
ATOM 4805 C C . HIS A 1 615 ? -4.353 -9.722 9.207 1.00 43.78 615 HIS A C 1
ATOM 4807 O O . HIS A 1 615 ? -3.439 -10.542 9.245 1.00 43.78 615 HIS A O 1
ATOM 4813 N N . LEU A 1 616 ? -5.279 -9.679 10.168 1.00 52.97 616 LEU A N 1
ATOM 4814 C CA . LEU A 1 616 ? -5.254 -10.569 11.347 1.00 52.97 616 LEU A CA 1
ATOM 4815 C C . LEU A 1 616 ? -6.552 -11.346 11.586 1.00 52.97 616 LEU A C 1
ATOM 4817 O O . LEU A 1 616 ? -6.633 -12.112 12.543 1.00 52.97 616 LEU A O 1
ATOM 4821 N N . TRP A 1 617 ? -7.540 -11.149 10.718 1.00 62.41 617 TRP A N 1
ATOM 4822 C CA . TRP A 1 617 ? -8.856 -11.762 10.801 1.00 62.41 617 TRP A CA 1
ATOM 4823 C C . TRP A 1 617 ? -8.900 -13.008 9.919 1.00 62.41 617 TRP A C 1
ATOM 4825 O O . TRP A 1 617 ? -8.732 -12.924 8.706 1.00 62.41 617 TRP A O 1
ATOM 4835 N N . MET A 1 618 ? -9.090 -14.171 10.532 1.00 62.59 618 MET A N 1
ATOM 4836 C CA . MET A 1 618 ? -9.305 -15.443 9.841 1.00 62.59 618 MET A CA 1
ATOM 4837 C C . MET A 1 618 ? -10.801 -15.716 9.770 1.00 62.59 618 MET A C 1
ATOM 4839 O O . MET A 1 618 ? -11.470 -15.589 10.794 1.00 62.59 618 MET A O 1
ATOM 4843 N N . THR A 1 619 ? -11.317 -16.116 8.609 1.00 68.50 619 THR A N 1
ATOM 4844 C CA . THR A 1 619 ? -12.695 -16.608 8.500 1.00 68.50 619 THR A CA 1
ATOM 4845 C C . THR A 1 619 ? -12.851 -17.855 9.364 1.00 68.50 619 THR A C 1
ATOM 4847 O O . THR A 1 619 ? -12.068 -18.798 9.255 1.00 68.50 619 THR A O 1
ATOM 4850 N N . VAL A 1 620 ? -13.844 -17.835 10.245 1.00 74.75 620 VAL A N 1
ATOM 4851 C CA . VAL A 1 620 ? -14.171 -18.922 11.171 1.00 74.75 620 VAL A CA 1
ATOM 4852 C C . VAL A 1 620 ? -15.434 -19.634 10.725 1.00 74.75 620 VAL A C 1
ATOM 4854 O O . VAL A 1 620 ? -15.495 -20.844 10.845 1.00 74.75 620 VAL A O 1
ATOM 4857 N N . ALA A 1 621 ? -16.405 -18.911 10.168 1.00 75.69 621 ALA A N 1
ATOM 4858 C CA . ALA A 1 621 ? -17.591 -19.491 9.553 1.00 75.69 621 ALA A CA 1
ATOM 4859 C C . ALA A 1 621 ? -18.079 -18.595 8.409 1.00 75.69 621 ALA A C 1
ATOM 4861 O O . ALA A 1 621 ? -17.992 -17.369 8.496 1.00 75.69 621 ALA A O 1
ATOM 4862 N N . ALA A 1 622 ? -18.577 -19.204 7.333 1.00 62.75 622 ALA A N 1
ATOM 4863 C CA . ALA A 1 622 ? -18.962 -18.483 6.120 1.00 62.75 622 ALA A CA 1
ATOM 4864 C C . ALA A 1 622 ? -20.292 -17.712 6.243 1.00 62.75 622 ALA A C 1
ATOM 4866 O O . ALA A 1 622 ? -20.537 -16.822 5.434 1.00 62.75 622 ALA A O 1
ATOM 4867 N N . GLY A 1 623 ? -21.120 -18.000 7.256 1.00 67.62 623 GLY A N 1
ATOM 4868 C CA . GLY A 1 623 ? -22.444 -17.387 7.390 1.00 67.62 623 GLY A CA 1
ATOM 4869 C C . GLY A 1 623 ? -23.514 -18.057 6.519 1.00 67.62 623 GLY A C 1
ATOM 4870 O O . GLY A 1 623 ? -23.308 -19.200 6.100 1.00 67.62 623 GLY A O 1
ATOM 4871 N N . PRO A 1 624 ? -24.650 -17.383 6.242 1.00 73.19 624 PRO A N 1
ATOM 4872 C CA . PRO A 1 624 ? -24.926 -15.956 6.470 1.00 73.19 624 PRO A CA 1
ATOM 4873 C C . PRO A 1 624 ? -25.582 -15.679 7.836 1.00 73.19 624 PRO A C 1
ATOM 4875 O O . PRO A 1 624 ? -26.779 -15.904 8.012 1.00 73.19 624 PRO A O 1
ATOM 4878 N N . PHE A 1 625 ? -24.810 -15.173 8.802 1.00 84.38 625 PHE A N 1
ATOM 4879 C CA . PHE A 1 625 ? -25.330 -14.776 10.116 1.00 84.38 625 PHE A CA 1
ATOM 4880 C C . PHE A 1 625 ? -25.580 -13.266 10.179 1.00 84.38 625 PHE A C 1
ATOM 4882 O O . PHE A 1 625 ? -24.745 -12.485 9.740 1.00 84.38 625 PHE A O 1
ATOM 4889 N N . GLU A 1 626 ? -26.686 -12.840 10.778 1.00 84.56 626 GLU A N 1
ATOM 4890 C CA . GLU A 1 626 ? -27.003 -11.422 11.010 1.00 84.56 626 GLU A CA 1
ATOM 4891 C C . GLU A 1 626 ? -26.638 -10.971 12.429 1.00 84.56 626 GLU A C 1
ATOM 4893 O O . GLU A 1 626 ? -26.245 -9.824 12.654 1.00 84.56 626 GLU A O 1
ATOM 4898 N N . ASN A 1 627 ? -26.725 -11.888 13.393 1.00 90.94 627 ASN A N 1
ATOM 4899 C CA . ASN A 1 627 ? -26.404 -11.641 14.792 1.00 90.94 627 ASN A CA 1
ATOM 4900 C C . ASN A 1 627 ? -25.935 -12.931 15.476 1.00 90.94 627 ASN A C 1
ATOM 4902 O O . ASN A 1 627 ? -26.342 -14.026 15.094 1.00 90.94 627 ASN A O 1
ATOM 4906 N N . LEU A 1 628 ? -25.088 -12.810 16.495 1.00 91.38 628 LEU A N 1
ATOM 4907 C CA . LEU A 1 628 ? -24.543 -13.927 17.262 1.00 91.38 628 LEU A CA 1
ATOM 4908 C C . LEU A 1 628 ? -24.639 -13.663 18.769 1.00 91.38 628 LEU A C 1
ATOM 4910 O O . LEU A 1 628 ? -24.374 -12.560 19.240 1.00 91.38 628 LEU A O 1
ATOM 4914 N N . ALA A 1 629 ? -24.901 -14.709 19.543 1.00 91.12 629 ALA A N 1
ATOM 4915 C CA . ALA A 1 629 ? -24.747 -14.717 20.991 1.00 91.12 629 ALA A CA 1
ATOM 4916 C C . ALA A 1 629 ? -24.076 -16.026 21.416 1.00 91.12 629 ALA A C 1
ATOM 4918 O O . ALA A 1 629 ? -24.428 -17.095 20.930 1.00 91.12 629 ALA A O 1
ATOM 4919 N N . ALA A 1 630 ? -23.098 -15.963 22.314 1.00 89.75 630 ALA A N 1
ATOM 4920 C CA . ALA A 1 630 ? -22.354 -17.140 22.749 1.00 89.75 630 ALA A CA 1
ATOM 4921 C C . ALA A 1 630 ? -22.325 -17.236 24.273 1.00 89.75 630 ALA A C 1
ATOM 4923 O O . ALA A 1 630 ? -22.221 -16.220 24.963 1.00 89.75 630 ALA A O 1
ATOM 4924 N N . ASP A 1 631 ? -22.384 -18.463 24.780 1.00 86.12 631 ASP A N 1
ATOM 4925 C CA . ASP A 1 631 ? -22.038 -18.793 26.157 1.00 86.12 631 ASP A CA 1
ATOM 4926 C C . ASP A 1 631 ? -20.830 -19.755 26.184 1.00 86.12 631 ASP A C 1
ATOM 4928 O O . ASP A 1 631 ? -20.093 -19.889 25.204 1.00 86.12 631 ASP A O 1
ATOM 4932 N N . ARG A 1 632 ? -20.571 -20.390 27.333 1.00 82.44 632 ARG A N 1
ATOM 4933 C CA . ARG A 1 632 ? -19.446 -21.329 27.489 1.00 82.44 632 ARG A CA 1
ATOM 4934 C C . ARG A 1 632 ? -19.658 -22.680 26.801 1.00 82.44 632 ARG A C 1
ATOM 4936 O O . ARG A 1 632 ? -18.682 -23.390 26.577 1.00 82.44 632 ARG A O 1
ATOM 4943 N N . GLU A 1 633 ? -20.897 -23.060 26.523 1.00 86.62 633 GLU A N 1
ATOM 4944 C CA . GLU A 1 633 ? -21.285 -24.394 26.061 1.00 86.62 633 GLU A CA 1
ATOM 4945 C C . GLU A 1 633 ? -21.781 -24.400 24.607 1.00 86.62 633 GLU A C 1
ATOM 4947 O O . GLU A 1 633 ? -21.704 -25.438 23.949 1.00 86.62 633 GLU A O 1
ATOM 4952 N N . ALA A 1 634 ? -22.276 -23.275 24.091 1.00 91.19 634 ALA A N 1
ATOM 4953 C CA . ALA A 1 634 ? -22.856 -23.163 22.760 1.00 91.19 634 ALA A CA 1
ATOM 4954 C C . ALA A 1 634 ? -22.748 -21.751 22.161 1.00 91.19 634 ALA A C 1
ATOM 4956 O O . ALA A 1 634 ? -22.660 -20.736 22.860 1.00 91.19 634 ALA A O 1
ATOM 4957 N N . VAL A 1 635 ? -22.845 -21.695 20.831 1.00 92.69 635 VAL A N 1
ATOM 4958 C CA . VAL A 1 635 ? -23.014 -20.454 20.067 1.00 92.69 635 VAL A CA 1
ATOM 4959 C C . VAL A 1 635 ? -24.374 -20.467 19.394 1.00 92.69 635 VAL A C 1
ATOM 4961 O O . VAL A 1 635 ? -24.759 -21.462 18.787 1.00 92.69 635 VAL A O 1
ATOM 4964 N N . TYR A 1 636 ? -25.080 -19.350 19.475 1.00 93.88 636 TYR A N 1
ATOM 4965 C CA . TYR A 1 636 ? -26.369 -19.119 18.845 1.00 93.88 636 TYR A CA 1
ATOM 4966 C C . TYR A 1 636 ? -26.210 -18.032 17.789 1.00 93.88 636 TYR A C 1
ATOM 4968 O O . TYR A 1 636 ? -25.577 -17.008 18.041 1.00 93.88 636 TYR A O 1
ATOM 4976 N N . ALA A 1 637 ? -26.772 -18.252 16.609 1.00 92.75 637 ALA A N 1
ATOM 4977 C CA . ALA A 1 637 ? -26.715 -17.318 15.497 1.00 92.75 637 ALA A CA 1
ATOM 4978 C C . ALA A 1 637 ? -28.111 -17.084 14.923 1.00 92.75 637 ALA A C 1
ATOM 4980 O O . ALA A 1 637 ? -28.897 -18.021 14.800 1.00 92.75 637 ALA A O 1
ATOM 4981 N N . VAL A 1 638 ? -28.399 -15.844 14.547 1.00 92.50 638 VAL A N 1
ATOM 4982 C CA . VAL A 1 638 ? -29.560 -15.487 13.731 1.00 92.50 638 VAL A CA 1
ATOM 4983 C C . VAL A 1 638 ? -29.138 -15.586 12.272 1.00 92.50 638 VAL A C 1
ATOM 4985 O O . VAL A 1 638 ? -28.175 -14.929 11.876 1.00 92.50 638 VAL A O 1
ATOM 4988 N N . GLY A 1 639 ? -29.803 -16.433 11.491 1.00 84.25 639 GLY A N 1
ATOM 4989 C CA . GLY A 1 639 ? -29.593 -16.504 10.044 1.00 84.25 639 GLY A CA 1
ATOM 4990 C C . GLY A 1 639 ? -30.282 -15.351 9.313 1.00 84.25 639 GLY A C 1
ATOM 4991 O O . GLY A 1 639 ? -31.134 -14.671 9.879 1.00 84.25 639 GLY A O 1
ATOM 4992 N N . SER A 1 640 ? -29.978 -15.170 8.028 1.00 82.00 640 SER A N 1
ATOM 4993 C CA . SER A 1 640 ? -30.675 -14.195 7.166 1.00 82.00 640 SER A CA 1
ATOM 4994 C C . SER A 1 640 ? -32.169 -14.484 6.940 1.00 82.00 640 SER A C 1
ATOM 4996 O O . SER A 1 640 ? -32.897 -13.678 6.372 1.00 82.00 640 SER A O 1
ATOM 4998 N N . ASP A 1 641 ? -32.648 -15.646 7.382 1.00 82.38 641 ASP A N 1
ATOM 4999 C CA . ASP A 1 641 ? -34.062 -16.024 7.449 1.00 82.38 641 ASP A CA 1
ATOM 5000 C C . ASP A 1 641 ? -34.734 -15.627 8.783 1.00 82.38 641 ASP A C 1
ATOM 5002 O O . ASP A 1 641 ? -35.893 -15.989 9.035 1.00 82.38 641 ASP A O 1
ATOM 5006 N N . HIS A 1 642 ? -34.004 -14.898 9.634 1.00 87.56 642 HIS A N 1
ATOM 5007 C CA . HIS A 1 642 ? -34.364 -14.487 10.990 1.00 87.56 642 HIS A CA 1
ATOM 5008 C C . HIS A 1 642 ? -34.627 -15.652 11.955 1.00 87.56 642 HIS A C 1
ATOM 5010 O O . HIS A 1 642 ? -35.257 -15.469 12.998 1.00 87.56 642 HIS A O 1
ATOM 5016 N N . LYS A 1 643 ? -34.163 -16.866 11.636 1.00 90.69 643 LYS A N 1
ATOM 5017 C CA . LYS A 1 643 ? -34.264 -18.027 12.527 1.00 90.69 643 LYS A CA 1
ATOM 5018 C C . LYS A 1 643 ? -33.025 -18.177 13.399 1.00 90.69 643 LYS A C 1
ATOM 5020 O O . LYS A 1 643 ? -31.942 -17.718 13.044 1.00 90.69 643 LYS A O 1
ATOM 5025 N N . VAL A 1 644 ? -33.175 -18.877 14.525 1.00 93.94 644 VAL A N 1
ATOM 5026 C CA . VAL A 1 644 ? -32.068 -19.135 15.457 1.00 93.94 644 VAL A CA 1
ATOM 5027 C C . VAL A 1 644 ? -31.461 -20.512 15.230 1.00 93.94 644 VAL A C 1
ATOM 5029 O O . VAL A 1 644 ? -32.128 -21.539 15.375 1.00 93.94 644 VAL A O 1
ATOM 5032 N N . TYR A 1 645 ? -30.164 -20.513 14.955 1.00 92.69 645 TYR A N 1
ATOM 5033 C CA . TYR A 1 645 ? -29.320 -21.686 14.802 1.00 92.69 645 TYR A CA 1
ATOM 5034 C C . TYR A 1 645 ? -28.371 -21.821 15.989 1.00 92.69 645 TYR A C 1
ATOM 5036 O O . TYR A 1 645 ? -27.912 -20.828 16.546 1.00 92.69 645 TYR A O 1
ATOM 5044 N N . LYS A 1 646 ? -28.047 -23.056 16.362 1.00 93.38 646 LYS A N 1
ATOM 5045 C CA . LYS A 1 646 ? -27.129 -23.398 17.448 1.00 93.38 646 LYS A CA 1
ATOM 5046 C C . LYS A 1 646 ? -25.977 -24.236 16.926 1.00 93.38 646 LYS A C 1
ATOM 5048 O O . LYS A 1 646 ? -26.197 -25.241 16.253 1.00 93.38 646 LYS A O 1
ATOM 5053 N N . HIS A 1 647 ? -24.773 -23.863 17.327 1.00 93.00 647 HIS A N 1
ATOM 5054 C CA . HIS A 1 647 ? -23.591 -24.702 17.285 1.00 93.00 647 HIS A CA 1
ATOM 5055 C C . HIS A 1 647 ? -23.313 -25.251 18.689 1.00 93.00 647 HIS A C 1
ATOM 5057 O O . HIS A 1 647 ? -23.309 -24.504 19.672 1.00 93.00 647 HIS A O 1
ATOM 5063 N N . SER A 1 648 ? -23.106 -26.565 18.790 1.00 90.12 648 SER A N 1
ATOM 5064 C CA . SER A 1 648 ? -22.818 -27.230 20.065 1.00 90.12 648 SER A CA 1
ATOM 5065 C C . SER A 1 648 ? -21.322 -27.178 20.352 1.00 90.12 648 SER A C 1
ATOM 5067 O O . SER A 1 648 ? -20.550 -27.934 19.768 1.00 90.12 648 SER A O 1
ATOM 5069 N N . GLY A 1 649 ? -20.927 -26.296 21.262 1.00 86.88 649 GLY A N 1
ATOM 5070 C CA . GLY A 1 649 ? -19.540 -26.059 21.632 1.00 86.88 649 GLY A CA 1
ATOM 5071 C C . GLY A 1 649 ? -19.253 -24.574 21.880 1.00 86.88 649 GLY A C 1
ATOM 5072 O O . GLY A 1 649 ? -20.005 -23.704 21.435 1.00 86.88 649 GLY A O 1
ATOM 5073 N N . PRO A 1 650 ? -18.157 -24.256 22.589 1.00 86.50 650 PRO A N 1
ATOM 5074 C CA . PRO A 1 650 ? -17.750 -22.876 22.837 1.00 86.50 650 PRO A CA 1
ATOM 5075 C C . PRO A 1 650 ? -17.414 -22.145 21.530 1.00 86.50 650 PRO A C 1
ATOM 5077 O O . PRO A 1 650 ? -17.053 -22.771 20.532 1.00 86.50 650 PRO A O 1
ATOM 5080 N N . LEU A 1 651 ? -17.413 -20.809 21.552 1.00 85.75 651 LEU A N 1
ATOM 5081 C CA . LEU A 1 651 ? -17.147 -19.964 20.373 1.00 85.75 651 LEU A CA 1
ATOM 5082 C C . LEU A 1 651 ? -15.860 -20.321 19.606 1.00 85.75 651 LEU A C 1
ATOM 5084 O O . LEU A 1 651 ? -15.816 -20.261 18.382 1.00 85.75 651 LEU A O 1
ATOM 5088 N N . GLN A 1 652 ? -14.830 -20.773 20.318 1.00 83.31 652 GLN A N 1
ATOM 5089 C CA . GLN A 1 652 ? -13.558 -21.234 19.751 1.00 83.31 652 GLN A CA 1
ATOM 5090 C C . GLN A 1 652 ? -13.629 -22.526 18.926 1.00 83.31 652 GLN A C 1
ATOM 5092 O O . GLN A 1 652 ? -12.718 -22.784 18.139 1.00 83.31 652 GLN A O 1
ATOM 5097 N N . SER A 1 653 ? -14.666 -23.341 19.132 1.00 85.25 653 SER A N 1
ATOM 5098 C CA . SER A 1 653 ? -14.875 -24.600 18.409 1.00 85.25 653 SER A CA 1
ATOM 5099 C C . SER A 1 653 ? -15.587 -24.417 17.072 1.00 85.25 653 SER A C 1
ATOM 5101 O O . SER A 1 653 ? -15.589 -25.341 16.263 1.00 85.25 653 SER A O 1
ATOM 5103 N N . VAL A 1 654 ? -16.112 -23.216 16.801 1.00 83.38 654 VAL A N 1
ATOM 5104 C CA . VAL A 1 654 ? -16.675 -22.890 15.493 1.00 83.38 654 VAL A CA 1
ATOM 5105 C C . VAL A 1 654 ? -15.554 -22.951 14.453 1.00 83.38 654 VAL A C 1
ATOM 5107 O O . VAL A 1 654 ? -14.509 -22.313 14.590 1.00 83.38 654 VAL A O 1
ATOM 5110 N N . THR A 1 655 ? -15.775 -23.739 13.411 1.00 77.94 655 THR A N 1
ATOM 5111 C CA . THR A 1 655 ? -14.906 -23.895 12.241 1.00 77.94 655 THR A CA 1
ATOM 5112 C C . THR A 1 655 ? -15.704 -23.650 10.967 1.00 77.94 655 THR A C 1
ATOM 5114 O O . THR A 1 655 ? -16.931 -23.590 11.010 1.00 77.94 655 THR A O 1
ATOM 5117 N N . ILE A 1 656 ? -15.021 -23.544 9.820 1.00 70.44 656 ILE A N 1
ATOM 5118 C CA . ILE A 1 656 ? -15.680 -23.301 8.525 1.00 70.44 656 ILE A CA 1
ATOM 5119 C C . ILE A 1 656 ? -16.740 -24.371 8.227 1.00 70.44 656 ILE A C 1
ATOM 5121 O O . ILE A 1 656 ? -17.800 -24.033 7.712 1.00 70.44 656 ILE A O 1
ATOM 5125 N N . ASP A 1 657 ? -16.484 -25.613 8.642 1.00 72.50 657 ASP A N 1
ATOM 5126 C CA . ASP A 1 657 ? -17.381 -26.762 8.470 1.00 72.50 657 ASP A CA 1
ATOM 5127 C C . ASP A 1 657 ? -18.228 -27.059 9.724 1.00 72.50 657 ASP A C 1
ATOM 5129 O O . ASP A 1 657 ? -18.648 -28.192 9.939 1.00 72.50 657 ASP A O 1
ATOM 5133 N N . ALA A 1 658 ? -18.415 -26.081 10.618 1.00 78.00 658 ALA A N 1
ATOM 5134 C CA . ALA A 1 658 ? -19.201 -26.286 11.832 1.00 78.00 658 ALA A CA 1
ATOM 5135 C C . ALA A 1 658 ? -20.673 -26.577 11.511 1.00 78.00 658 ALA A C 1
ATOM 5137 O O . ALA A 1 658 ? -21.306 -25.846 10.751 1.00 78.00 658 ALA A O 1
ATOM 5138 N N . ASP A 1 659 ? -21.229 -27.594 12.169 1.00 84.00 659 ASP A N 1
ATOM 5139 C CA . ASP A 1 659 ? -22.655 -27.896 12.091 1.00 84.00 659 ASP A CA 1
ATOM 5140 C C . ASP A 1 659 ? -23.476 -26.872 12.888 1.00 84.00 659 ASP A C 1
ATOM 5142 O O . ASP A 1 659 ? -23.157 -26.547 14.041 1.00 84.00 659 ASP A O 1
ATOM 5146 N N . TRP A 1 660 ? -24.563 -26.404 12.269 1.00 89.75 660 TRP A N 1
ATOM 5147 C CA . TRP A 1 660 ? -25.540 -25.480 12.840 1.00 89.75 660 TRP A CA 1
ATOM 5148 C C . TRP A 1 660 ? -26.937 -26.093 12.762 1.00 89.75 660 TRP A C 1
ATOM 5150 O O . TRP A 1 660 ? -27.397 -26.487 11.692 1.00 89.75 660 TRP A O 1
ATOM 5160 N N . THR A 1 661 ? -27.633 -26.161 13.894 1.00 92.69 661 THR A N 1
ATOM 5161 C CA . THR A 1 661 ? -28.982 -26.741 13.985 1.00 92.69 661 THR A CA 1
ATOM 5162 C C . THR A 1 661 ? -30.002 -25.679 14.362 1.00 92.69 661 THR A C 1
ATOM 5164 O O . THR A 1 661 ? -29.766 -24.937 15.310 1.00 92.69 661 THR A O 1
ATOM 5167 N N . GLU A 1 662 ? -31.143 -25.614 13.676 1.00 93.31 662 GLU A N 1
ATOM 5168 C CA . GLU A 1 662 ? -32.260 -24.735 14.059 1.00 93.31 662 GLU A CA 1
ATOM 5169 C C . GLU A 1 662 ? -32.785 -25.123 15.457 1.00 93.31 662 GLU A C 1
ATOM 5171 O O . GLU A 1 662 ? -33.015 -26.303 15.732 1.00 93.31 662 GLU A O 1
ATOM 5176 N N . VAL A 1 663 ? -32.956 -24.148 16.356 1.00 92.12 663 VAL A N 1
ATOM 5177 C CA . VAL A 1 663 ? -33.313 -24.390 17.773 1.00 92.12 663 VAL A CA 1
ATOM 5178 C C . VAL A 1 663 ? -34.421 -23.486 18.303 1.00 92.12 663 VAL A C 1
ATOM 5180 O O . VAL A 1 663 ? -34.566 -23.342 19.514 1.00 92.12 663 VAL A O 1
ATOM 5183 N N . SER A 1 664 ? -35.214 -22.858 17.439 1.00 85.50 664 SER A N 1
ATOM 5184 C CA . SER A 1 664 ? -36.276 -21.970 17.909 1.00 85.50 664 SER A CA 1
ATOM 5185 C C . SER A 1 664 ? -37.480 -21.932 16.982 1.00 85.50 664 SER A C 1
ATOM 5187 O O . SER A 1 664 ? -37.341 -22.007 15.762 1.00 85.50 664 SER A O 1
ATOM 5189 N N . ARG A 1 665 ? -38.666 -21.775 17.580 1.00 83.56 665 ARG A N 1
ATOM 5190 C CA . ARG A 1 665 ? -39.924 -21.520 16.885 1.00 83.56 665 ARG A CA 1
ATOM 5191 C C . ARG A 1 665 ? -40.256 -20.030 16.953 1.00 83.56 665 ARG A C 1
ATOM 5193 O O . ARG A 1 665 ? -40.778 -19.540 17.949 1.00 83.56 665 ARG A O 1
ATOM 5200 N N . GLY A 1 666 ? -39.955 -19.310 15.878 1.00 82.56 666 GLY A N 1
ATOM 5201 C CA . GLY A 1 666 ? -40.204 -17.870 15.769 1.00 82.56 666 GLY A CA 1
ATOM 5202 C C . GLY A 1 666 ? -39.037 -17.139 15.117 1.00 82.56 666 GLY A C 1
ATOM 5203 O O . GLY A 1 666 ? -37.925 -17.661 15.077 1.00 82.56 666 GLY A O 1
ATOM 5204 N N . GLN A 1 667 ? -39.314 -15.950 14.584 1.00 90.69 667 GLN A N 1
ATOM 5205 C CA . GLN A 1 667 ? -38.316 -15.110 13.927 1.00 90.69 667 GLN A CA 1
ATOM 5206 C C . GLN A 1 667 ? -37.884 -13.958 14.830 1.00 90.69 667 GLN A C 1
ATOM 5208 O O . GLN A 1 667 ? -38.716 -13.336 15.494 1.00 90.69 667 GLN A O 1
ATOM 5213 N N . VAL A 1 668 ? -36.587 -13.674 14.836 1.00 93.38 668 VAL A N 1
ATOM 5214 C CA . VAL A 1 668 ? -35.945 -12.676 15.699 1.00 93.38 668 VAL A CA 1
ATOM 5215 C C . VAL A 1 668 ? -34.852 -11.934 14.928 1.00 93.38 668 VAL A C 1
ATOM 5217 O O . VAL A 1 668 ? -34.303 -12.468 13.971 1.00 93.38 668 VAL A O 1
ATOM 5220 N N . GLN A 1 669 ? -34.528 -10.710 15.342 1.00 89.00 669 GLN A N 1
ATOM 5221 C CA . GLN A 1 669 ? -33.509 -9.863 14.701 1.00 89.00 669 GLN A CA 1
ATOM 5222 C C . GLN A 1 669 ? -32.152 -9.930 15.406 1.00 89.00 669 GLN A C 1
ATOM 5224 O O . GLN A 1 669 ? -31.103 -9.887 14.770 1.00 89.00 669 GLN A O 1
ATOM 5229 N N . ALA A 1 670 ? -32.158 -10.026 16.735 1.00 90.88 670 ALA A N 1
ATOM 5230 C CA . ALA A 1 670 ? -30.940 -10.003 17.534 1.00 90.88 670 ALA A CA 1
ATOM 5231 C C . ALA A 1 670 ? -31.096 -10.836 18.803 1.00 90.88 670 ALA A C 1
ATOM 5233 O O . ALA A 1 670 ? -32.203 -10.993 19.319 1.00 90.88 670 ALA A O 1
ATOM 5234 N N . LEU A 1 671 ? -29.973 -11.340 19.309 1.00 94.12 671 LEU A N 1
ATOM 5235 C CA . LEU A 1 671 ? -29.885 -12.209 20.473 1.00 94.12 671 LEU A CA 1
ATOM 5236 C C . LEU A 1 671 ? -28.929 -11.623 21.511 1.00 94.12 671 LEU A C 1
ATOM 5238 O O . LEU A 1 671 ? -27.919 -11.004 21.186 1.00 94.12 671 LEU A O 1
ATOM 5242 N N . ALA A 1 672 ? -29.213 -11.886 22.781 1.00 92.62 672 ALA A N 1
ATOM 5243 C CA . ALA A 1 672 ? -28.280 -11.665 23.876 1.00 92.62 672 ALA A CA 1
ATOM 5244 C C . ALA A 1 672 ? -28.465 -12.755 24.932 1.00 92.62 672 ALA A C 1
ATOM 5246 O O . ALA A 1 672 ? -29.574 -13.231 25.146 1.00 92.62 672 ALA A O 1
ATOM 5247 N N . ILE A 1 673 ? -27.400 -13.155 25.624 1.00 91.75 673 ILE A N 1
ATOM 5248 C CA . ILE A 1 673 ? -27.491 -14.180 26.671 1.00 91.75 673 ILE A CA 1
ATOM 5249 C C . ILE A 1 673 ? -27.309 -13.534 28.039 1.00 91.75 673 ILE A C 1
ATOM 5251 O O . ILE A 1 673 ? -26.366 -12.779 28.275 1.00 91.75 673 ILE A O 1
ATOM 5255 N N . HIS A 1 674 ? -28.207 -13.866 28.966 1.00 90.00 674 HIS A N 1
ATOM 5256 C CA . HIS A 1 674 ? -28.088 -13.498 30.369 1.00 90.00 674 HIS A CA 1
ATOM 5257 C C . HIS A 1 674 ? -28.302 -14.724 31.258 1.00 90.00 674 HIS A C 1
ATOM 5259 O O . HIS A 1 674 ? -29.405 -15.263 31.365 1.00 90.00 674 HIS A O 1
ATOM 5265 N N . LYS A 1 675 ? -27.248 -15.143 31.968 1.00 87.56 675 LYS A N 1
ATOM 5266 C CA . LYS A 1 675 ? -27.257 -16.332 32.839 1.00 87.56 675 LYS A CA 1
ATOM 5267 C C . LYS A 1 675 ? -27.637 -17.596 32.051 1.00 87.56 675 LYS A C 1
ATOM 5269 O O . LYS A 1 675 ? -26.844 -18.044 31.240 1.00 87.56 675 LYS A O 1
ATOM 5274 N N . LYS A 1 676 ? -28.809 -18.183 32.322 1.00 89.75 676 LYS A N 1
ATOM 5275 C CA . LYS A 1 676 ? -29.317 -19.408 31.679 1.00 89.75 676 LYS A CA 1
ATOM 5276 C C . LYS A 1 676 ? -30.449 -19.141 30.677 1.00 89.75 676 LYS A C 1
ATOM 5278 O O . LYS A 1 676 ? -31.109 -20.078 30.239 1.00 89.75 676 LYS A O 1
ATOM 5283 N N . ALA A 1 677 ? -30.699 -17.876 30.354 1.00 92.31 677 ALA A N 1
ATOM 5284 C CA . ALA A 1 677 ? -31.731 -17.471 29.415 1.00 92.31 677 ALA A CA 1
ATOM 5285 C C . ALA A 1 677 ? -31.105 -16.767 28.211 1.00 92.31 677 ALA A C 1
ATOM 5287 O O . ALA A 1 677 ? -30.146 -15.999 28.353 1.00 92.31 677 ALA A O 1
ATOM 5288 N N . ILE A 1 678 ? -31.681 -17.018 27.041 1.00 94.31 678 ILE A N 1
ATOM 5289 C CA . ILE A 1 678 ? -31.451 -16.224 25.843 1.00 94.31 678 ILE A CA 1
ATOM 5290 C C . ILE A 1 678 ? -32.575 -15.198 25.725 1.00 94.31 678 ILE A C 1
ATOM 5292 O O . ILE A 1 678 ? -33.745 -15.517 25.927 1.00 94.31 678 ILE A O 1
ATOM 5296 N N . LEU A 1 679 ? -32.204 -13.957 25.448 1.00 94.88 679 LEU A N 1
ATOM 5297 C CA . LEU A 1 679 ? -33.095 -12.854 25.134 1.00 94.88 679 LEU A CA 1
ATOM 5298 C C . LEU A 1 679 ? -33.059 -12.617 23.629 1.00 94.88 679 LEU A C 1
ATOM 5300 O O . LEU A 1 679 ? -32.001 -12.756 23.012 1.00 94.88 679 LEU A O 1
ATOM 5304 N N . ALA A 1 680 ? -34.188 -12.217 23.061 1.00 94.25 680 ALA A N 1
ATOM 5305 C CA . ALA A 1 680 ? -34.295 -11.902 21.648 1.00 94.25 680 ALA A CA 1
ATOM 5306 C C . ALA A 1 680 ? -35.092 -10.626 21.401 1.00 94.25 680 ALA A C 1
ATOM 5308 O O . ALA A 1 680 ? -36.092 -10.378 22.071 1.00 94.25 680 ALA A O 1
ATOM 5309 N N . ALA A 1 681 ? -34.669 -9.848 20.409 1.00 93.06 681 ALA A N 1
ATOM 5310 C CA . ALA A 1 681 ? -35.490 -8.798 19.823 1.00 93.06 681 ALA A CA 1
ATOM 5311 C C . ALA A 1 681 ? -36.330 -9.403 18.692 1.00 93.06 681 ALA A C 1
ATOM 5313 O O . ALA A 1 681 ? -35.778 -9.948 17.733 1.00 93.06 681 ALA A O 1
ATOM 5314 N N . GLY A 1 682 ? -37.653 -9.350 18.819 1.00 90.25 682 GLY A N 1
ATOM 5315 C CA . GLY A 1 682 ? -38.577 -9.799 17.782 1.00 90.25 682 GLY A CA 1
ATOM 5316 C C . GLY A 1 682 ? -38.627 -8.832 16.598 1.00 90.25 682 GLY A C 1
ATOM 5317 O O . GLY A 1 682 ? -38.245 -7.670 16.705 1.00 90.25 682 GLY A O 1
ATOM 5318 N N . LEU A 1 683 ? -39.148 -9.302 15.460 1.00 87.06 683 LEU A N 1
ATOM 5319 C CA . LEU A 1 683 ? -39.409 -8.454 14.283 1.00 87.06 683 LEU A CA 1
ATOM 5320 C C . LEU A 1 683 ? -40.435 -7.338 14.557 1.00 87.06 683 LEU A C 1
ATOM 5322 O O . LEU A 1 683 ? -40.503 -6.360 13.821 1.00 87.06 683 LEU A O 1
ATOM 5326 N N . ASP A 1 684 ? -41.241 -7.500 15.604 1.00 86.25 684 ASP A N 1
ATOM 5327 C CA . ASP A 1 684 ? -42.193 -6.519 16.127 1.00 86.25 684 ASP A CA 1
ATOM 5328 C C . ASP A 1 684 ? -41.539 -5.485 17.063 1.00 86.25 684 ASP A C 1
ATOM 5330 O O . ASP A 1 684 ? -42.222 -4.615 17.603 1.00 86.25 684 ASP A O 1
ATOM 5334 N N . GLY A 1 685 ? -40.225 -5.590 17.280 1.00 82.31 685 GLY A N 1
ATOM 5335 C CA . GLY A 1 685 ? -39.454 -4.720 18.154 1.00 82.31 685 GLY A CA 1
ATOM 5336 C C . GLY A 1 685 ? -39.536 -5.069 19.637 1.00 82.31 685 GLY A C 1
ATOM 5337 O O . GLY A 1 685 ? -38.867 -4.399 20.423 1.00 82.31 685 GLY A O 1
ATOM 5338 N N . ASN A 1 686 ? -40.321 -6.078 20.033 1.00 90.38 686 ASN A N 1
ATOM 5339 C CA . ASN A 1 686 ? -40.486 -6.493 21.426 1.00 90.38 686 ASN A CA 1
ATOM 5340 C C . ASN A 1 686 ? -39.322 -7.362 21.908 1.00 90.38 686 ASN A C 1
ATOM 5342 O O . ASN A 1 686 ? -38.627 -7.991 21.111 1.00 90.38 686 ASN A O 1
ATOM 5346 N N . ILE A 1 687 ? -39.116 -7.418 23.228 1.00 92.38 687 ILE A N 1
ATOM 5347 C CA . ILE A 1 687 ? -38.086 -8.276 23.820 1.00 92.38 687 ILE A CA 1
ATOM 5348 C C . ILE A 1 687 ? -38.715 -9.539 24.384 1.00 92.38 687 ILE A C 1
ATOM 5350 O O . ILE A 1 687 ? -39.615 -9.488 25.225 1.00 92.38 687 ILE A O 1
ATOM 5354 N N . TYR A 1 688 ? -38.166 -10.668 23.964 1.00 93.44 688 TYR A N 1
ATOM 5355 C CA . TYR A 1 688 ? -38.577 -12.001 24.355 1.00 93.44 688 TYR A CA 1
ATOM 5356 C C . TYR A 1 688 ? -37.456 -12.754 25.069 1.00 93.44 688 TYR A C 1
ATOM 5358 O O . TYR A 1 688 ? -36.289 -12.376 24.979 1.00 93.44 688 TYR A O 1
ATOM 5366 N N . GLN A 1 689 ? -37.801 -13.844 25.752 1.00 94.00 689 GLN A N 1
ATOM 5367 C CA . GLN A 1 689 ? -36.850 -14.746 26.391 1.00 94.00 689 GLN A CA 1
ATOM 5368 C C . GLN A 1 689 ? -37.192 -16.222 26.184 1.00 94.00 689 GLN A C 1
ATOM 5370 O O . GLN A 1 689 ? -38.350 -16.587 25.975 1.00 94.00 689 GLN A O 1
ATOM 5375 N N . GLN A 1 690 ? -36.176 -17.073 26.310 1.00 94.12 690 GLN A N 1
ATOM 5376 C CA . GLN A 1 690 ? -36.317 -18.524 26.387 1.00 94.12 690 GLN A CA 1
ATOM 5377 C C . GLN A 1 690 ? -35.197 -19.133 27.259 1.00 94.12 690 GLN A C 1
ATOM 5379 O O . GLN A 1 690 ? -34.074 -18.618 27.260 1.00 94.12 690 GLN A O 1
ATOM 5384 N N . PRO A 1 691 ? -35.448 -20.223 28.010 1.00 92.56 691 PRO A N 1
ATOM 5385 C CA . PRO A 1 691 ? -34.385 -20.964 28.694 1.00 92.56 691 PRO A CA 1
ATOM 5386 C C . PRO A 1 691 ? -33.455 -21.666 27.692 1.00 92.56 691 PRO A C 1
ATOM 5388 O O . PRO A 1 691 ? -33.931 -22.342 26.779 1.00 92.56 691 PRO A O 1
ATOM 5391 N N . LEU A 1 692 ? -32.134 -21.542 27.874 1.00 91.06 692 LEU A N 1
ATOM 5392 C CA . LEU A 1 692 ? -31.120 -22.103 26.961 1.00 91.06 692 LEU A CA 1
ATOM 5393 C C . LEU A 1 692 ? -31.183 -23.635 26.844 1.00 91.06 692 LEU A C 1
ATOM 5395 O O . LEU A 1 692 ? -30.906 -24.199 25.787 1.00 91.06 692 LEU A O 1
ATOM 5399 N N . ASP A 1 693 ? -31.539 -24.311 27.934 1.00 89.12 693 ASP A N 1
ATOM 5400 C CA . ASP A 1 693 ? -31.662 -25.768 28.030 1.00 89.12 693 ASP A CA 1
ATOM 5401 C C . ASP A 1 693 ? -32.960 -26.311 27.417 1.00 89.12 693 ASP A C 1
ATOM 5403 O O . ASP A 1 693 ? -33.024 -27.488 27.064 1.00 89.12 693 ASP A O 1
ATOM 5407 N N . ALA A 1 694 ? -33.974 -25.461 27.254 1.00 86.94 694 ALA A N 1
ATOM 5408 C CA . ALA A 1 694 ? -35.260 -25.826 26.671 1.00 86.94 694 ALA A CA 1
ATOM 5409 C C . ALA A 1 694 ? -35.354 -25.545 25.161 1.00 86.94 694 ALA A C 1
ATOM 5411 O O . ALA A 1 694 ? -36.311 -25.992 24.532 1.00 86.94 694 ALA A O 1
ATOM 5412 N N . MET A 1 695 ? -34.395 -24.816 24.575 1.00 89.06 695 MET A N 1
ATOM 5413 C CA . MET A 1 695 ? -34.465 -24.371 23.179 1.00 89.06 695 MET A CA 1
ATOM 5414 C C . MET A 1 695 ? -34.605 -25.532 22.187 1.00 89.06 695 MET A C 1
ATOM 5416 O O . MET A 1 695 ? -33.744 -26.409 22.088 1.00 89.06 695 MET A O 1
ATOM 5420 N N . SER A 1 696 ? -35.684 -25.506 21.409 1.00 88.75 696 SER A N 1
ATOM 5421 C CA . SER A 1 696 ? -35.913 -26.390 20.272 1.00 88.75 696 SER A CA 1
ATOM 5422 C C . SER A 1 696 ? -36.839 -25.728 19.249 1.00 88.75 696 SER A C 1
ATOM 5424 O O . SER A 1 696 ? -37.513 -24.738 19.530 1.00 88.75 696 SER A O 1
ATOM 5426 N N . ILE A 1 697 ? -36.974 -26.346 18.076 1.00 90.06 697 ILE A N 1
ATOM 5427 C CA . ILE A 1 697 ? -37.963 -25.945 17.060 1.00 90.06 697 ILE A CA 1
ATOM 5428 C C . ILE A 1 697 ? -39.433 -26.074 17.519 1.00 90.06 697 ILE A C 1
ATOM 5430 O O . ILE A 1 697 ? -40.345 -25.746 16.762 1.00 90.06 697 ILE A O 1
ATOM 5434 N N . TYR A 1 698 ? -39.684 -26.573 18.734 1.00 88.50 698 TYR A N 1
ATOM 5435 C CA . TYR A 1 698 ? -41.019 -26.743 19.311 1.00 88.50 698 TYR A CA 1
ATOM 5436 C C . TYR A 1 698 ? -41.319 -25.785 20.468 1.00 88.50 698 TYR A C 1
ATOM 5438 O O . TYR A 1 698 ? -42.446 -25.787 20.960 1.00 88.50 698 TYR A O 1
ATOM 5446 N N . THR A 1 699 ? -40.345 -24.995 20.926 1.00 88.00 699 THR A N 1
ATOM 5447 C CA . THR A 1 699 ? -40.518 -24.101 22.076 1.00 88.00 699 THR A CA 1
ATOM 5448 C C . THR A 1 699 ? -40.726 -22.659 21.636 1.00 88.00 699 THR A C 1
ATOM 5450 O O . THR A 1 699 ? -39.961 -22.130 20.829 1.00 88.00 699 THR A O 1
ATOM 5453 N N . ASP A 1 700 ? -41.744 -22.017 22.206 1.00 89.50 700 ASP A N 1
ATOM 5454 C CA . ASP A 1 700 ? -42.124 -20.641 21.885 1.00 89.50 700 ASP A CA 1
ATOM 5455 C C . ASP A 1 700 ? -41.345 -19.619 22.743 1.00 89.50 700 ASP A C 1
ATOM 5457 O O . ASP A 1 700 ? -40.823 -19.941 23.818 1.00 89.50 700 ASP A O 1
ATOM 5461 N N . TRP A 1 701 ? -41.258 -18.386 22.245 1.00 93.19 701 TRP A N 1
ATOM 5462 C CA . TRP A 1 701 ? -40.666 -17.232 22.926 1.00 93.19 701 TRP A CA 1
ATOM 5463 C C . TRP A 1 701 ? -41.643 -16.612 23.938 1.00 93.19 701 TRP A C 1
ATOM 5465 O O . TRP A 1 701 ? -42.822 -16.433 23.633 1.00 93.19 701 TRP A O 1
ATOM 5475 N N . GLU A 1 702 ? -41.162 -16.238 25.126 1.00 93.62 702 GLU A N 1
ATOM 5476 C CA . GLU A 1 702 ? -41.964 -15.563 26.159 1.00 93.62 702 GLU A CA 1
ATOM 5477 C C . GLU A 1 702 ? -41.698 -14.051 26.158 1.00 93.62 702 GLU A C 1
ATOM 5479 O O . GLU A 1 702 ? -40.543 -13.634 26.190 1.00 93.62 702 GLU A O 1
ATOM 5484 N N . LEU A 1 703 ? -42.745 -13.220 26.131 1.00 92.88 703 LEU A N 1
ATOM 5485 C CA . LEU A 1 703 ? -42.610 -11.759 26.140 1.00 92.88 703 LEU A CA 1
ATOM 5486 C C . LEU A 1 703 ? -42.078 -11.266 27.494 1.00 92.88 703 LEU A C 1
ATOM 5488 O O . LEU A 1 703 ? -42.690 -11.506 28.533 1.00 92.88 703 LEU A O 1
ATOM 5492 N N . VAL A 1 704 ? -40.971 -10.523 27.472 1.00 90.81 704 VAL A N 1
ATOM 5493 C CA . VAL A 1 704 ? -40.382 -9.882 28.659 1.00 90.81 704 VAL A CA 1
ATOM 5494 C C . VAL A 1 704 ? -40.917 -8.467 28.823 1.00 90.81 704 VAL A C 1
ATOM 5496 O O . VAL A 1 704 ? -41.337 -8.078 29.913 1.00 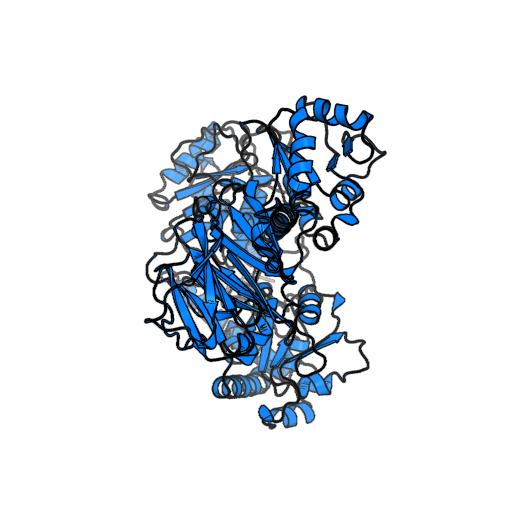90.81 704 VAL A O 1
ATOM 5499 N N . ILE A 1 705 ? -40.869 -7.681 27.746 1.00 90.62 705 ILE A N 1
ATOM 5500 C CA . ILE A 1 705 ? -41.307 -6.288 27.735 1.00 90.62 705 ILE A CA 1
ATOM 5501 C C . ILE A 1 705 ? -41.599 -5.835 26.304 1.00 90.62 705 ILE A C 1
ATOM 5503 O O . ILE A 1 705 ? -40.944 -6.272 25.353 1.00 90.62 705 ILE A O 1
ATOM 5507 N N . GLU A 1 706 ? -42.558 -4.925 26.163 1.00 88.94 706 GLU A N 1
ATOM 5508 C CA . GLU A 1 706 ? -42.774 -4.213 24.907 1.00 88.94 706 GLU A CA 1
ATOM 5509 C C . GLU A 1 706 ? -41.548 -3.346 24.576 1.00 88.94 706 GLU A C 1
ATOM 5511 O O . GLU A 1 706 ? -40.964 -2.688 25.448 1.00 88.94 706 GLU A O 1
ATOM 5516 N N . GLY A 1 707 ? -41.108 -3.384 23.322 1.00 79.06 707 GLY A N 1
ATOM 5517 C CA . GLY A 1 707 ? -39.934 -2.639 22.876 1.00 79.06 707 GLY A CA 1
ATOM 5518 C C . GLY A 1 707 ? -40.279 -1.431 22.012 1.00 79.06 707 GLY A C 1
ATOM 5519 O O . GLY A 1 707 ? -41.442 -1.114 21.780 1.00 79.06 707 GLY A O 1
ATOM 5520 N N . GLN A 1 708 ? -39.247 -0.716 21.560 1.00 79.00 708 GLN A N 1
ATOM 5521 C CA . GLN A 1 708 ? -39.373 0.510 20.764 1.00 79.00 708 GLN A CA 1
ATOM 5522 C C . GLN A 1 708 ? -38.714 0.339 19.391 1.00 79.00 708 GLN A C 1
ATOM 5524 O O . GLN A 1 708 ? -37.891 1.157 18.983 1.00 79.00 708 GLN A O 1
ATOM 5529 N N . ASN A 1 709 ? -39.066 -0.749 18.696 1.00 80.88 709 ASN A N 1
ATOM 5530 C CA . ASN A 1 709 ? -38.492 -1.113 17.397 1.00 80.88 709 ASN A CA 1
ATOM 5531 C C . ASN A 1 709 ? -36.966 -1.319 17.481 1.00 80.88 709 ASN A C 1
ATOM 5533 O O . ASN A 1 709 ? -36.179 -0.659 16.805 1.00 80.88 709 ASN A O 1
ATOM 5537 N N . PHE A 1 710 ? -36.540 -2.178 18.411 1.00 84.44 710 PHE A N 1
ATOM 5538 C CA . PHE A 1 710 ? -35.122 -2.428 18.647 1.00 84.44 710 PHE A CA 1
ATOM 5539 C C . PHE A 1 710 ? -34.554 -3.437 17.653 1.00 84.44 710 PHE A C 1
ATOM 5541 O O . PHE A 1 710 ? -35.072 -4.543 17.536 1.00 84.44 710 PHE A O 1
ATOM 5548 N N . HIS A 1 711 ? -33.442 -3.081 17.011 1.00 79.44 711 HIS A N 1
ATOM 5549 C CA . HIS A 1 711 ? -32.787 -3.922 16.000 1.00 79.44 711 HIS A CA 1
ATOM 5550 C C . HIS A 1 711 ? -31.525 -4.611 16.514 1.00 79.44 711 HIS A C 1
ATOM 5552 O O . HIS A 1 711 ? -31.060 -5.590 15.936 1.00 79.44 711 HIS A O 1
ATOM 5558 N N . ARG A 1 712 ? -30.942 -4.101 17.602 1.00 84.62 712 ARG A N 1
ATOM 5559 C CA . ARG A 1 712 ? -29.756 -4.680 18.235 1.00 84.62 712 ARG A CA 1
ATOM 5560 C C . ARG A 1 712 ? -29.922 -4.679 19.737 1.00 84.62 712 ARG A C 1
ATOM 5562 O O . ARG A 1 712 ? -30.420 -3.705 20.302 1.00 84.62 712 ARG A O 1
ATOM 5569 N N . ILE A 1 713 ? -29.463 -5.753 20.368 1.00 90.44 713 ILE A N 1
ATOM 5570 C CA . ILE A 1 713 ? -29.479 -5.909 21.818 1.00 90.44 713 ILE A CA 1
ATOM 5571 C C . ILE A 1 713 ? -28.153 -6.471 22.321 1.00 90.44 713 ILE A C 1
ATOM 5573 O O . ILE A 1 713 ? -27.488 -7.235 21.628 1.00 90.44 713 ILE A O 1
ATOM 5577 N N . SER A 1 714 ? -27.770 -6.100 23.537 1.00 89.25 714 SER A N 1
ATOM 5578 C CA . SER A 1 714 ? -26.649 -6.705 24.256 1.00 89.25 714 SER A CA 1
ATOM 5579 C C . SER A 1 714 ? -26.877 -6.605 25.761 1.00 89.25 714 SER A C 1
ATOM 5581 O O . SER A 1 714 ? -27.545 -5.686 26.228 1.00 89.25 714 SER A O 1
ATOM 5583 N N . VAL A 1 715 ? -26.332 -7.536 26.541 1.00 89.56 715 VAL A N 1
ATOM 5584 C CA . VAL A 1 715 ? -26.478 -7.542 28.002 1.00 89.56 715 VAL A CA 1
ATOM 5585 C C . VAL A 1 715 ? -25.115 -7.449 28.663 1.00 89.56 715 VAL A C 1
ATOM 5587 O O . VAL A 1 715 ? -24.237 -8.261 28.385 1.00 89.56 715 VAL A O 1
ATOM 5590 N N . ARG A 1 716 ? -24.980 -6.530 29.622 1.00 85.81 716 ARG A N 1
ATOM 5591 C CA . ARG A 1 716 ? -23.818 -6.460 30.513 1.00 85.81 716 ARG A CA 1
ATOM 5592 C C . ARG A 1 716 ? -24.252 -6.183 31.942 1.00 85.81 716 ARG A C 1
ATOM 5594 O O . ARG A 1 716 ? -25.099 -5.334 32.187 1.00 85.81 716 ARG A O 1
ATOM 5601 N N . ASP A 1 717 ? -23.688 -6.937 32.885 1.00 84.31 717 ASP A N 1
ATOM 5602 C CA . ASP A 1 717 ? -23.870 -6.750 34.331 1.00 84.31 717 ASP A CA 1
ATOM 5603 C C . ASP A 1 717 ? -25.347 -6.712 34.781 1.00 84.31 717 ASP A C 1
ATOM 5605 O O . ASP A 1 717 ? -25.710 -6.051 35.749 1.00 84.31 717 ASP A O 1
ATOM 5609 N N . GLY A 1 718 ? -26.215 -7.458 34.084 1.00 87.75 718 GLY A N 1
ATOM 5610 C CA . GLY A 1 718 ? -27.655 -7.521 34.373 1.00 87.75 718 GLY A CA 1
ATOM 5611 C C . GLY A 1 718 ? -28.486 -6.385 33.775 1.00 87.75 718 GLY A C 1
ATOM 5612 O O . GLY A 1 718 ? -29.685 -6.322 34.034 1.00 87.75 718 GLY A O 1
ATOM 5613 N N . VAL A 1 719 ? -27.881 -5.527 32.955 1.00 90.69 719 VAL A N 1
ATOM 5614 C CA . VAL A 1 719 ? -28.566 -4.472 32.206 1.00 90.69 719 VAL A CA 1
ATOM 5615 C C . VAL A 1 719 ? -28.621 -4.860 30.732 1.00 90.69 719 VAL A C 1
ATOM 5617 O O . VAL A 1 719 ? -27.595 -5.173 30.125 1.00 90.69 719 VAL A O 1
ATOM 5620 N N . LEU A 1 720 ? -29.825 -4.856 30.166 1.00 91.44 720 LEU A N 1
ATOM 5621 C CA . LEU A 1 720 ? -30.063 -5.019 28.737 1.00 91.44 720 LEU A CA 1
ATOM 5622 C C . LEU A 1 720 ? -29.958 -3.654 28.065 1.00 91.44 720 LEU A C 1
ATOM 5624 O O . LEU A 1 720 ? -30.653 -2.723 28.456 1.00 91.44 720 LEU A O 1
ATOM 5628 N N . TYR A 1 721 ? -29.114 -3.553 27.051 1.00 90.94 721 TYR A N 1
ATOM 5629 C CA . TYR A 1 721 ? -28.977 -2.387 26.194 1.00 90.94 721 TYR A CA 1
ATOM 5630 C C . TYR A 1 721 ? -29.567 -2.697 24.825 1.00 90.94 721 TYR A C 1
ATOM 5632 O O . TYR A 1 721 ? -29.338 -3.783 24.295 1.00 90.94 721 TYR A O 1
ATOM 5640 N N . ALA A 1 722 ? -30.307 -1.750 24.258 1.00 88.81 722 ALA A N 1
ATOM 5641 C CA . ALA A 1 722 ? -30.971 -1.910 22.971 1.00 88.81 722 ALA A CA 1
ATOM 5642 C C . ALA A 1 722 ? -30.904 -0.624 22.141 1.00 88.81 722 ALA A C 1
ATOM 5644 O O . ALA A 1 722 ? -30.864 0.472 22.704 1.00 88.81 722 ALA A O 1
ATOM 5645 N N . THR A 1 723 ? -30.895 -0.741 20.812 1.00 85.31 723 THR A N 1
ATOM 5646 C CA . THR A 1 723 ? -30.859 0.422 19.906 1.00 85.31 723 THR A CA 1
ATOM 5647 C C . THR A 1 723 ? -31.987 0.393 18.892 1.00 85.31 723 THR A C 1
ATOM 5649 O O . THR A 1 723 ? -32.354 -0.669 18.385 1.00 85.31 723 THR A O 1
ATOM 5652 N N . SER A 1 724 ? -32.553 1.571 18.631 1.00 76.44 724 SER A N 1
ATOM 5653 C CA . SER A 1 724 ? -33.559 1.812 17.592 1.00 76.44 724 SER A CA 1
ATOM 5654 C C . SER A 1 724 ? -32.940 2.557 16.399 1.00 76.44 724 SER A C 1
ATOM 5656 O O . SER A 1 724 ? -31.788 2.994 16.467 1.00 76.44 724 SER A O 1
ATOM 5658 N N . GLU A 1 725 ? -33.696 2.734 15.308 1.00 59.00 725 GLU A N 1
ATOM 5659 C CA . GLU A 1 725 ? -33.236 3.356 14.045 1.00 59.00 725 GLU A CA 1
ATOM 5660 C C . GLU A 1 725 ? -32.622 4.766 14.187 1.00 59.00 725 GLU A C 1
ATOM 5662 O O . GLU A 1 725 ? -31.904 5.217 13.299 1.00 59.00 725 GLU A O 1
ATOM 5667 N N . LEU A 1 726 ? -32.860 5.473 15.298 1.00 57.38 726 LEU A N 1
ATOM 5668 C CA . LEU A 1 726 ? -32.344 6.829 15.542 1.00 57.38 726 LEU A CA 1
ATOM 5669 C C . LEU A 1 726 ? -30.968 6.865 16.242 1.00 57.38 726 LEU A C 1
ATOM 5671 O O . LEU A 1 726 ? -30.559 7.920 16.727 1.00 57.38 726 LEU A O 1
ATOM 5675 N N . SER A 1 727 ? -30.261 5.733 16.338 1.00 64.75 727 SER A N 1
ATOM 5676 C CA . SER A 1 727 ? -28.966 5.600 17.038 1.00 64.75 727 SER A CA 1
ATOM 5677 C C . SER A 1 727 ? -29.003 5.997 18.524 1.00 64.75 727 SER A C 1
ATOM 5679 O O . SER A 1 727 ? -27.974 6.311 19.127 1.00 64.75 727 SER A O 1
ATOM 5681 N N . VAL A 1 728 ? -30.192 5.973 19.135 1.00 77.44 728 VAL A N 1
ATOM 5682 C CA . VAL A 1 728 ? -30.388 6.196 20.571 1.00 77.44 728 VAL A CA 1
ATOM 5683 C C . VAL A 1 728 ? -30.288 4.856 21.290 1.00 77.44 728 VAL A C 1
ATOM 5685 O O . VAL A 1 728 ? -30.988 3.897 20.954 1.00 77.44 728 VAL A O 1
ATOM 5688 N N . VAL A 1 729 ? -29.415 4.787 22.295 1.00 84.19 729 VAL A N 1
ATOM 5689 C CA . VAL A 1 729 ? -29.237 3.584 23.110 1.00 84.19 729 VAL A CA 1
ATOM 5690 C C . VAL A 1 729 ? -30.169 3.656 24.309 1.00 84.19 729 VAL A C 1
ATOM 5692 O O . VAL A 1 729 ? -30.156 4.633 25.049 1.00 84.19 729 VAL A O 1
ATOM 5695 N N . HIS A 1 730 ? -30.952 2.608 24.519 1.00 88.75 730 HIS A N 1
ATOM 5696 C CA . HIS A 1 730 ? -31.813 2.432 25.680 1.00 88.75 730 HIS A CA 1
ATOM 5697 C C . HIS A 1 730 ? -31.234 1.350 26.586 1.00 88.75 730 HIS A C 1
ATOM 5699 O O . HIS A 1 730 ? -30.511 0.466 26.130 1.00 88.75 730 HIS A O 1
ATOM 5705 N N . SER A 1 731 ? -31.546 1.422 27.873 1.00 90.38 731 SER A N 1
ATOM 5706 C CA . SER A 1 731 ? -31.132 0.456 28.883 1.00 90.38 731 SER A CA 1
ATOM 5707 C C . SER A 1 731 ? -32.310 0.007 29.741 1.00 90.38 731 SER A C 1
ATOM 5709 O O . SER A 1 731 ? -33.249 0.770 29.969 1.00 90.38 731 SER A O 1
ATOM 5711 N N . LEU A 1 732 ? -32.257 -1.239 30.206 1.00 91.44 732 LEU A N 1
ATOM 5712 C CA . LEU A 1 732 ? -33.272 -1.874 31.039 1.00 91.44 732 LEU A CA 1
ATOM 5713 C C . LEU A 1 732 ? -32.599 -2.731 32.118 1.00 91.44 732 LEU A C 1
ATOM 5715 O O . LEU A 1 732 ? -31.821 -3.634 31.812 1.00 91.44 732 LEU A O 1
ATOM 5719 N N . ASP A 1 733 ? -32.928 -2.479 33.387 1.00 91.44 733 ASP A N 1
ATOM 5720 C CA . ASP A 1 733 ? -32.514 -3.324 34.517 1.00 91.44 733 ASP A CA 1
ATOM 5721 C C . ASP A 1 733 ? -33.314 -4.639 34.491 1.00 91.44 733 ASP A C 1
ATOM 5723 O O . ASP A 1 733 ? -34.501 -4.659 34.831 1.00 91.44 733 ASP A O 1
ATOM 5727 N N . LEU A 1 734 ? -32.669 -5.753 34.118 1.00 88.50 734 LEU A N 1
ATOM 5728 C CA . LEU A 1 734 ? -33.323 -7.065 34.015 1.00 88.50 734 LEU A CA 1
ATOM 5729 C C . LEU A 1 734 ? -33.795 -7.607 35.373 1.00 88.50 734 LEU A C 1
ATOM 5731 O O . LEU A 1 734 ? -34.630 -8.508 35.411 1.00 88.50 734 LEU A O 1
ATOM 5735 N N . ALA A 1 735 ? -33.303 -7.074 36.498 1.00 87.19 735 ALA A N 1
ATOM 5736 C CA . ALA A 1 735 ? -33.825 -7.430 37.817 1.00 87.19 735 ALA A CA 1
ATOM 5737 C C . ALA A 1 735 ? -35.155 -6.724 38.132 1.00 87.19 735 ALA A C 1
ATOM 5739 O O . ALA A 1 735 ? -35.884 -7.158 39.027 1.00 87.19 735 ALA A O 1
ATOM 5740 N N . ARG A 1 736 ? -35.470 -5.622 37.435 1.00 86.75 736 ARG A N 1
ATOM 5741 C CA . ARG A 1 736 ? -36.680 -4.807 37.634 1.00 86.75 736 ARG A CA 1
ATOM 5742 C C . ARG A 1 736 ? -37.257 -4.318 36.294 1.00 86.75 736 ARG A C 1
ATOM 5744 O O . ARG A 1 736 ? -37.396 -3.107 36.108 1.00 86.75 736 ARG A O 1
ATOM 5751 N N . PRO A 1 737 ? -37.669 -5.231 35.392 1.00 79.94 737 PRO A N 1
ATOM 5752 C CA . PRO A 1 737 ? -38.147 -4.870 34.055 1.00 79.94 737 PRO A CA 1
ATOM 5753 C C . PRO A 1 737 ? -39.392 -3.969 34.081 1.00 79.94 737 PRO A C 1
ATOM 5755 O O . PRO A 1 737 ? -39.601 -3.167 33.179 1.00 79.94 737 PRO A O 1
ATOM 5758 N N . SER A 1 738 ? -40.174 -3.997 35.167 1.00 81.06 738 SER A N 1
ATOM 5759 C CA . SER A 1 738 ? -41.332 -3.116 35.366 1.00 81.06 738 SER A CA 1
ATOM 5760 C C . SER A 1 738 ? -40.996 -1.619 35.442 1.00 81.06 738 SER A C 1
ATOM 5762 O O . SER A 1 738 ? -41.913 -0.803 35.450 1.00 81.06 738 SER A O 1
ATOM 5764 N N . ARG A 1 739 ? -39.716 -1.235 35.559 1.00 83.69 739 ARG A N 1
ATOM 5765 C CA . ARG A 1 739 ? -39.293 0.175 35.489 1.00 83.69 739 ARG A CA 1
ATOM 5766 C C . ARG A 1 739 ? -39.309 0.740 34.068 1.00 83.69 739 ARG A C 1
ATOM 5768 O O . ARG A 1 739 ? -39.315 1.958 33.929 1.00 83.69 739 ARG A O 1
ATOM 5775 N N . GLY A 1 740 ? -39.384 -0.119 33.053 1.00 85.62 740 GLY A N 1
ATOM 5776 C CA . GLY A 1 740 ? -39.358 0.298 31.658 1.00 85.62 740 GLY A CA 1
ATOM 5777 C C . GLY A 1 740 ? -37.970 0.728 31.186 1.00 85.62 740 GLY A C 1
ATOM 5778 O O . GLY A 1 740 ? -36.979 0.614 31.906 1.00 85.62 740 GLY A O 1
ATOM 5779 N N . TRP A 1 741 ? -37.917 1.186 29.938 1.00 88.69 741 TRP A N 1
ATOM 5780 C CA . TRP A 1 741 ? -36.690 1.609 29.270 1.00 88.69 741 TRP A CA 1
ATOM 5781 C C . TRP A 1 741 ? -36.233 2.993 29.730 1.00 88.69 741 TRP A C 1
ATOM 5783 O O . TRP A 1 741 ? -37.031 3.926 29.807 1.00 88.69 741 TRP A O 1
ATOM 5793 N N . GLU A 1 742 ? -34.931 3.138 29.958 1.00 89.19 742 GLU A N 1
ATOM 5794 C CA . GLU A 1 742 ? -34.270 4.415 30.235 1.00 89.19 742 GLU A CA 1
ATOM 5795 C C . GLU A 1 742 ? -33.269 4.735 29.117 1.00 89.19 742 GLU A C 1
ATOM 5797 O O . GLU A 1 742 ? -32.541 3.854 28.660 1.00 89.19 742 GLU A O 1
ATOM 5802 N N . GLU A 1 743 ? -33.199 5.991 28.674 1.00 84.62 743 GLU A N 1
ATOM 5803 C CA . GLU A 1 743 ? -32.203 6.419 27.685 1.00 84.62 743 GLU A CA 1
ATOM 5804 C C . GLU A 1 743 ? -30.788 6.345 28.285 1.00 84.62 743 GLU A C 1
ATOM 5806 O O . GLU A 1 743 ? -30.485 6.943 29.321 1.00 84.62 743 GLU A O 1
ATOM 5811 N N . ALA A 1 744 ? -29.903 5.599 27.629 1.00 80.81 744 ALA A N 1
ATOM 5812 C CA . ALA A 1 744 ? -28.538 5.379 28.067 1.00 80.81 744 ALA A CA 1
ATOM 5813 C C . ALA A 1 744 ? -27.587 6.398 27.430 1.00 80.81 744 ALA A C 1
ATOM 5815 O O . ALA A 1 744 ? -27.529 6.587 26.216 1.00 80.81 744 ALA A O 1
ATOM 5816 N N . SER A 1 745 ? -26.747 7.020 28.258 1.00 74.56 745 SER A N 1
ATOM 5817 C CA . SER A 1 745 ? -25.711 7.922 27.760 1.00 74.56 745 SER A CA 1
ATOM 5818 C C . SER A 1 745 ? -24.654 7.154 26.963 1.00 74.56 745 SER A C 1
ATOM 5820 O O . SER A 1 745 ? -23.876 6.389 27.534 1.00 74.56 745 SER A O 1
ATOM 5822 N N . ILE A 1 746 ? -24.531 7.470 25.671 1.00 66.88 746 ILE A N 1
ATOM 5823 C CA . ILE A 1 746 ? -23.503 6.934 24.758 1.00 66.88 746 ILE A CA 1
ATOM 5824 C C . ILE A 1 746 ? -22.077 7.074 25.336 1.00 66.88 746 ILE A C 1
ATOM 5826 O O . ILE A 1 746 ? -21.210 6.231 25.107 1.00 66.88 746 ILE A O 1
ATOM 5830 N N . ARG A 1 747 ? -21.818 8.109 26.152 1.00 58.59 747 ARG A N 1
ATOM 5831 C CA . ARG A 1 747 ? -20.503 8.352 26.779 1.00 58.59 747 ARG A CA 1
ATOM 5832 C C . ARG A 1 747 ? -20.138 7.347 27.876 1.00 58.59 747 ARG A C 1
ATOM 5834 O O . ARG A 1 747 ? -18.955 7.214 28.184 1.00 58.59 747 ARG A O 1
ATOM 5841 N N . HIS A 1 748 ? -21.124 6.676 28.465 1.00 66.88 748 HIS A N 1
ATOM 5842 C CA . HIS A 1 748 ? -20.959 5.832 29.652 1.00 66.88 748 HIS A CA 1
ATOM 5843 C C . HIS A 1 748 ? -21.316 4.365 29.395 1.00 66.88 748 HIS A C 1
ATOM 5845 O O . HIS A 1 748 ? -21.508 3.607 30.342 1.00 66.88 748 HIS A O 1
ATOM 5851 N N . LEU A 1 749 ? -21.378 3.949 28.127 1.00 70.31 749 LEU A N 1
ATOM 5852 C CA . LEU A 1 749 ? -21.647 2.558 27.790 1.00 70.31 749 LEU A CA 1
ATOM 5853 C C . LEU A 1 749 ? -20.463 1.647 28.177 1.00 70.31 749 LEU A C 1
ATOM 5855 O O . LEU A 1 749 ? -19.304 1.985 27.860 1.00 70.31 749 LEU A O 1
ATOM 5859 N N . PRO A 1 750 ? -20.734 0.498 28.832 1.00 69.75 750 PRO A N 1
ATOM 5860 C CA . PRO A 1 750 ? -19.721 -0.511 29.118 1.00 69.75 750 PRO A CA 1
ATOM 5861 C C . PRO A 1 750 ? -19.091 -1.058 27.827 1.00 69.75 750 PRO A C 1
ATOM 5863 O O . PRO A 1 750 ? -19.640 -0.926 26.736 1.00 69.75 750 PRO A O 1
ATOM 5866 N N . GLY A 1 751 ? -17.872 -1.594 27.925 1.00 59.66 751 GLY A N 1
ATOM 5867 C CA . GLY A 1 751 ? -17.031 -1.862 26.751 1.00 59.66 751 GLY A CA 1
ATOM 5868 C C . GLY A 1 751 ? -17.603 -2.884 25.763 1.00 59.66 751 GLY A C 1
ATOM 5869 O O . GLY A 1 751 ? -17.472 -2.700 24.557 1.00 59.66 751 GLY A O 1
ATOM 5870 N N . ASP A 1 752 ? -18.255 -3.924 26.263 1.00 60.50 752 ASP A N 1
ATOM 5871 C CA . ASP A 1 752 ? -18.814 -5.035 25.489 1.00 60.50 752 ASP A CA 1
ATOM 5872 C C . ASP A 1 752 ? -20.135 -4.706 24.780 1.00 60.50 752 ASP A C 1
ATOM 5874 O O . ASP A 1 752 ? -20.493 -5.397 23.832 1.00 60.50 752 ASP A O 1
ATOM 5878 N N . VAL A 1 753 ? -20.825 -3.624 25.153 1.00 70.06 753 VAL A N 1
ATOM 5879 C CA . VAL A 1 753 ? -22.069 -3.177 24.491 1.00 70.06 753 VAL A CA 1
ATOM 5880 C C . VAL A 1 753 ? -21.844 -2.051 23.475 1.00 70.06 753 VAL A C 1
ATOM 5882 O O . VAL A 1 753 ? -22.788 -1.578 22.853 1.00 70.06 753 VAL A O 1
ATOM 5885 N N . ARG A 1 754 ? -20.597 -1.606 23.262 1.00 64.50 754 ARG A N 1
ATOM 5886 C CA . ARG A 1 754 ? -20.292 -0.498 22.331 1.00 64.50 754 ARG A CA 1
ATOM 5887 C C . ARG A 1 754 ? -20.492 -0.829 20.859 1.00 64.50 754 ARG A C 1
ATOM 5889 O O . ARG A 1 754 ? -20.625 0.096 20.077 1.00 64.50 754 ARG A O 1
ATOM 5896 N N . HIS A 1 755 ? -20.525 -2.108 20.497 1.00 64.75 755 HIS A N 1
ATOM 5897 C CA . HIS A 1 755 ? -20.814 -2.563 19.132 1.00 64.75 755 HIS A CA 1
ATOM 5898 C C . HIS A 1 755 ? -22.262 -2.273 18.685 1.00 64.75 755 HIS A C 1
ATOM 5900 O O . HIS A 1 755 ? -22.631 -2.546 17.545 1.00 64.75 75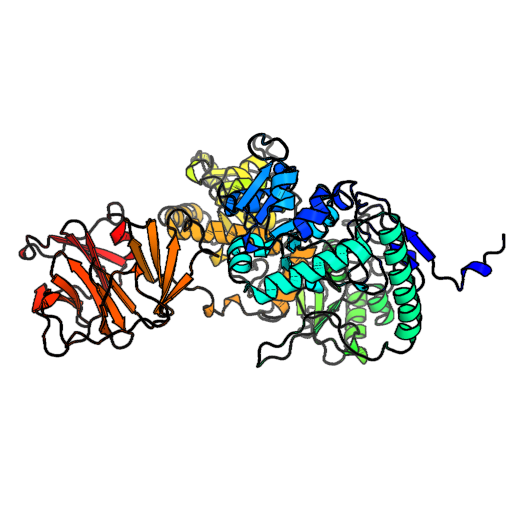5 HIS A O 1
ATOM 5906 N N . LEU A 1 756 ? -23.105 -1.798 19.608 1.00 64.81 756 LEU A N 1
ATOM 5907 C CA . LEU A 1 756 ? -24.459 -1.337 19.327 1.00 64.81 756 LEU A CA 1
ATOM 5908 C C . LEU A 1 756 ? -24.493 0.042 18.635 1.00 64.81 756 LEU A C 1
ATOM 5910 O O . LEU A 1 756 ? -25.530 0.388 18.070 1.00 64.81 756 LEU A O 1
ATOM 5914 N N . LEU A 1 757 ? -23.392 0.804 18.705 1.00 61.81 757 LEU A N 1
ATOM 5915 C CA . LEU A 1 757 ? -23.146 2.060 17.983 1.00 61.81 757 LEU A CA 1
ATOM 5916 C C . LEU A 1 757 ? -22.404 1.770 16.679 1.00 61.81 757 LEU A C 1
ATOM 5918 O O . LEU A 1 757 ? -22.668 2.503 15.703 1.00 61.81 757 LEU A O 1
#

Radius of gyration: 30.98 Å; Cα contacts (8 Å, |Δi|>4): 1495; chains: 1; bounding box: 86×71×76 Å